Protein 1A0S (pdb70)

Secondary structure (DSSP, 8-state):
--EEEEEEEEEEEEEETTSS-----TT-SGGGGGT-----TT---SEEEEEEEEEEEE-TTS-EEEEEEEEEEEE---SS--GGG---EEEEEEEEEES-TT--GGGTT-EEEEEEEE-TT-EEEGGGTEEEEB-EEEEEEEEEEEETTTEEEEEEEEEEEEE-TT-TTSEEEEEEEEEEEEETTEEEEEEEEE-TTGGG-B-SSSSBS-SS--SEEEEEEEEEEEEESTTSSEEEEEEEEEEEEEGGGS-SBTT--TT--TT-EEEEEEEEEEEESSSSEEEEEEEEEEEEESSSSTT-EEEEEEEEEEEEEE-SSSEEEEEEEEEEEEEEE-TTGGG---EEEEEEEEEEEEEEESS-TT-TT---EEEEEEEEEEE-GGGGGS-SSSSTTSTT--SS-EEEEEEEEEEE-/--EEEEEEEEEEEEEETTSS-----TT-SGGGGGT-----TT----EEEEEEEEEEEE-TTS-EEEEEEEEEEEE---SS--TTT---EEEEEEEEEES-TT--GGGTT-EEEEEEEE-TT-EEEGGGTEEEEB-EEEEEEEEEEEETTTEEEEEEEEEEEEE-TT-GGGEEEEEEEEEEEEETTEEEEEEEEE-TTGGG-B-SSSSBS-SS--SEEEEEEEEEEEEESTTSSEEEEEEEEEEEEEGGGS-SBTT--TT--TT-EEEEEEEEEEEESSSSEEEEEEEEEEEEESSSSTT-EEEEEEEEEEEEEE-SSSEEEEEEEEEEEEEEE-TTGGG---EEEEEEEEEEEEEEESS-TT-TT---EEEEEEEEEEE-GGGGGS-SSSSTTSTT--SS-EEEEEEEEEEE-/--EEEEEEEEEEEEEETTSS-----TT-SGGGGGT-----TT----EEEEEEEEEEEE-TTS-EEEEEEEEEEEE---SS--GGG---EEEEEEEEEES-TT--GGGTT-EEEEEEEE-TT-EEEGGGTEEEEB-EEEEEEEEEEEETTTEEEEEEEEEEEEE-TT-TTSEEEEEEEEEEEEETTEEEEEEEEE-TTGGG-B-SSSSBS-SS--SEEEEEEEEEEEEESTTSSEEEEEEEEEEEEEGGGS-SBTT--TT--TT-EEEEEEEEEEEESSSSEEEEEEEEEEEEESSSSTT-EEEEEEEEEEEEEE-SSSEEEEEEEEEEEEEEE-TTGGG---EEEEEEEEEEEEEEESS-TT-TT---EEEEEEEEEEE-GGGGGS-SSSSTTSTT--SS-EEEEEEEEEEE-

Sequence (1239 aa):
SGFEFHGYARSGVIMNDSGASTKSGAYITPAGETGGAIGRLGNQADTYVEMNLEHKQTLDNGATTRFKVMVADGQTSYNDWTASTSDLNVRQAFVELGNLPTFAGPFKGSTLWAGKRFDRDNFDIHWIDSDVVFLAGTGGGIYDVKWNDGLRSNFSLYGRNFGDIDDSSNSVQNYILTMNHFAGPLQMMVSGLRAKDNDERKDSNGNLAKGDAANTGVHALLGLHNDSFYGLRDGSSKTALLYGHGLGAEVKGIGSDGALRPGADTWRIASYGTTPLSENWSVAPAMLAQRSKDRYADGDSYQWATFNLRLIQAINQNFALAYEGSYQYMDLKPEGYNDRQAVNGSFYKLTFAPTFKVGSIGDFFSRPEIRFYTSWMDWSKKLNNYASDDALGSDGFNSGGEWSFGVQMETWFSGFEFHGYARSGVIMNDSGASTKSGAYITPAGETGGAIGRLGNQADTYVEMNLEHKQTLDNGATTRFKVMVADGQTSYNDWTASTSDLNVRQAFVELGNLPTFAGPFKGSTLWAGKRFDRDNFDIHWIDSDVVFLAGTGGGIYDVKWNDGLRSNFSLYGRNFGDIDDSSNSVQNYILTMNHFAGPLQMMVSGLRAKDNDERKDSNGNLAKGDAANTGVHALLGLHNDSFYGLRDGSSKTALLYGHGLGAEVKGIGSDGALRPGADTWRIASYGTTPLSENWSVAPAMLAQRSKDRYADGDSYQWATFNLRLIQAINQNFALAYEGSYQYMDLKPEGYNDRQAVNGSFYKLTFAPTFKVGSIGDFFSRPEIRFYTSWMDWSKKLNNYASDDALGSDGFNSGGEWSFGVQMETWFSGFEFHGYARSGVIMNDSGASTKSGAYITPAGETGGAIGRLGNQADTYVEMNLEHKQTLDNGATTRFKVMVADGQTSYNDWTASTSDLNVRQAFVELGNLPTFAGPFKGSTLWAGKRFDRDNFDIHWIDSDVVFLAGTGGGIYDVKWNDGLRSNFSLYGRNFGDIDDSSNSVQNYILTMNHFAGPLQMMVSGLRAKDNDERKDSNGNLAKGDAANTGVHALLGLHNDSFYGLRDGSSKTALLYGHGLGAEVKGIGSDGALRPGADTWRIASYGTTPLSENWSVAPAMLAQRSKDRYADGDSYQWATFNLRLIQAINQNFALAYEGSYQYMDLKPEGYNDRQAVNGSFYKLTFAPTFKVGSIGDFFSRPEIRFYTSWMDWSKKLNNYASDDALGSDGFNSGGEWSFGVQMETWF

Structure (mmCIF, N/CA/C/O backbone):
data_1A0S
#
_entry.id   1A0S
#
_cell.length_a   112.100
_cell.length_b   112.100
_cell.length_c   147.000
_cell.angle_alpha   90.00
_cell.angle_beta   90.00
_cell.angle_gamma   120.00
#
_symmetry.space_group_name_H-M   'P 32'
#
loop_
_entity.id
_entity.type
_entity.pdbx_description
1 polymer 'SUCROSE-SPECIFIC PORIN'
2 non-polymer 'CALCIUM ION'
3 water water
#
loop_
_atom_site.group_PDB
_atom_site.id
_atom_site.type_symbol
_atom_site.label_atom_id
_atom_site.label_alt_id
_atom_site.label_comp_id
_atom_site.label_asym_id
_atom_site.label_entity_id
_atom_site.label_seq_id
_atom_site.pdbx_PDB_ins_code
_atom_site.Cartn_x
_atom_site.Cartn_y
_atom_site.Cartn_z
_atom_site.occupancy
_atom_site.B_iso_or_equiv
_atom_site.auth_seq_id
_atom_site.auth_comp_id
_atom_site.auth_asym_id
_atom_site.auth_atom_id
_atom_site.pdbx_PDB_model_num
ATOM 1 N N . SER A 1 1 ? -47.333 0.941 8.834 1.00 52.56 71 SER P N 1
ATOM 2 C CA . SER A 1 1 ? -45.849 0.731 8.796 1.00 53.56 71 SER P CA 1
ATOM 3 C C . SER A 1 1 ? -45.191 1.608 7.714 1.00 51.61 71 SER P C 1
ATOM 4 O O . SER A 1 1 ? -45.455 2.818 7.648 1.00 54.49 71 SER P O 1
ATOM 7 N N . GLY A 1 2 ? -44.347 1.018 6.868 1.00 46.18 72 GLY P N 1
ATOM 8 C CA . GLY A 1 2 ? -43.702 1.805 5.836 1.00 38.59 72 GLY P CA 1
ATOM 9 C C . GLY A 1 2 ? -43.533 1.109 4.498 1.00 34.81 72 GLY P C 1
ATOM 10 O O . GLY A 1 2 ? -44.500 0.739 3.827 1.00 32.75 72 GLY P O 1
ATOM 11 N N . PHE A 1 3 ? -42.276 0.924 4.128 1.00 29.72 73 PHE P N 1
ATOM 12 C CA . PHE A 1 3 ? -41.900 0.316 2.873 1.00 26.26 73 PHE P CA 1
ATOM 13 C C . PHE A 1 3 ? -41.741 -1.184 2.921 1.00 24.93 73 PHE P C 1
ATOM 14 O O . PHE A 1 3 ? -41.277 -1.735 3.908 1.00 26.86 73 PHE P O 1
ATOM 22 N N . GLU A 1 4 ? -42.112 -1.845 1.830 1.00 23.40 74 GLU P N 1
ATOM 23 C CA . GLU A 1 4 ? -41.948 -3.289 1.725 1.00 20.56 74 GLU P CA 1
ATOM 24 C C . GLU A 1 4 ? -41.499 -3.624 0.327 1.00 19.34 74 GLU P C 1
ATOM 25 O O . GLU A 1 4 ? -41.927 -2.997 -0.642 1.00 20.65 74 GLU P O 1
ATOM 31 N N . PHE A 1 5 ? -40.614 -4.603 0.238 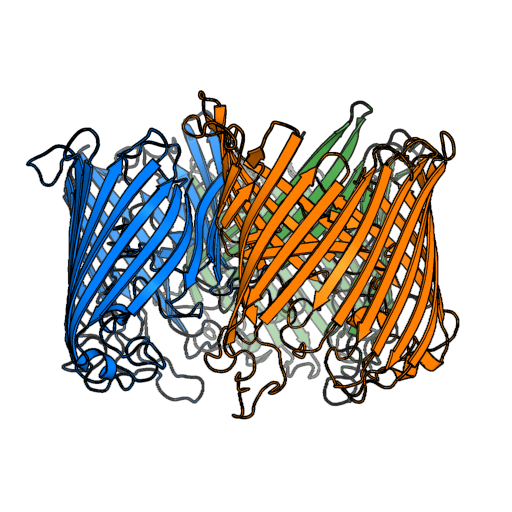1.00 17.16 75 PHE P N 1
ATOM 32 C CA . PHE A 1 5 ? -40.070 -5.059 -1.021 1.00 16.19 75 PHE P CA 1
ATOM 33 C C . PHE A 1 5 ? -40.353 -6.546 -1.217 1.00 17.96 75 PHE P C 1
ATOM 34 O O . PHE A 1 5 ? -39.772 -7.388 -0.519 1.00 18.18 75 PHE P O 1
ATOM 42 N N . HIS A 1 6 ? -41.241 -6.862 -2.165 1.00 17.45 76 HIS P N 1
ATOM 43 C CA . HIS A 1 6 ? -41.584 -8.253 -2.482 1.00 16.47 76 HIS P CA 1
ATOM 44 C C . HIS A 1 6 ? -41.268 -8.554 -3.940 1.00 17.40 76 HIS P C 1
ATOM 45 O O . HIS A 1 6 ? -40.989 -7.639 -4.724 1.00 17.53 76 HIS P O 1
ATOM 52 N N . GLY A 1 7 ? -41.276 -9.834 -4.303 1.00 16.50 77 GLY P N 1
ATOM 53 C CA . GLY A 1 7 ? -40.991 -10.160 -5.675 1.00 15.58 77 GLY P CA 1
ATOM 54 C C . GLY A 1 7 ? -40.907 -11.628 -6.013 1.00 16.79 77 GLY P C 1
ATOM 55 O O . GLY A 1 7 ? -41.221 -12.504 -5.215 1.00 16.57 77 GLY P O 1
ATOM 56 N N . TYR A 1 8 ? -40.536 -11.880 -7.260 1.00 15.59 78 TYR P N 1
ATOM 57 C CA . TYR A 1 8 ? -40.383 -13.222 -7.772 1.00 13.94 78 TYR P CA 1
ATOM 58 C C . TYR A 1 8 ? -39.230 -13.180 -8.749 1.00 12.86 78 TYR P C 1
ATOM 59 O O . TYR A 1 8 ? -38.971 -12.150 -9.377 1.00 13.24 78 TYR P O 1
ATOM 68 N N . ALA A 1 9 ? -38.525 -14.293 -8.877 1.00 13.95 79 ALA P N 1
ATOM 69 C CA . ALA A 1 9 ? -37.401 -14.342 -9.796 1.00 15.17 79 ALA P CA 1
ATOM 70 C C . ALA A 1 9 ? -36.941 -15.753 -10.081 1.00 15.94 79 ALA P C 1
ATOM 71 O O . ALA A 1 9 ? -36.902 -16.584 -9.189 1.00 19.76 79 ALA P O 1
ATOM 73 N N . ARG A 1 10 ? -36.668 -16.021 -11.351 1.00 16.33 80 ARG P N 1
ATOM 74 C CA . ARG A 1 10 ? -36.169 -17.308 -11.823 1.00 16.61 80 ARG P CA 1
ATOM 75 C C . ARG A 1 10 ? -35.026 -16.893 -12.773 1.00 15.11 80 ARG P C 1
ATOM 76 O O . ARG A 1 10 ? -35.073 -15.829 -13.403 1.00 13.53 80 ARG P O 1
ATOM 84 N N . SER A 1 11 ? -33.966 -17.678 -12.801 1.00 12.99 81 SER P N 1
ATOM 85 C CA . SER A 1 11 ? -32.866 -17.387 -13.689 1.00 14.75 81 SER P CA 1
ATOM 86 C C . SER A 1 11 ? -31.990 -18.585 -13.700 1.00 16.25 81 SER P C 1
ATOM 87 O O . SER A 1 11 ? -31.734 -19.187 -12.660 1.00 18.24 81 SER P O 1
ATOM 90 N N . GLY A 1 12 ? -31.545 -18.956 -14.891 1.00 17.97 82 GLY P N 1
ATOM 91 C CA . GLY A 1 12 ? -30.699 -20.121 -14.998 1.00 15.76 82 GLY P CA 1
ATOM 92 C C . GLY A 1 12 ? -30.354 -20.415 -16.420 1.00 15.59 82 GLY P C 1
ATOM 93 O O . GLY A 1 12 ? -30.728 -19.676 -17.323 1.00 14.39 82 GLY P O 1
ATOM 94 N N . VAL A 1 13 ? -29.733 -21.570 -16.603 1.00 15.72 83 VAL P N 1
ATOM 95 C CA . VAL A 1 13 ? -29.252 -22.042 -17.888 1.00 16.03 83 VAL P CA 1
ATOM 96 C C . VAL A 1 13 ? -29.759 -23.440 -18.286 1.00 17.15 83 VAL P C 1
ATOM 97 O O . VAL A 1 13 ? -29.981 -24.305 -17.427 1.00 17.40 83 VAL P O 1
ATOM 101 N N . ILE A 1 14 ? -29.993 -23.622 -19.590 1.00 18.53 84 ILE P N 1
ATOM 102 C CA . ILE A 1 14 ? -30.404 -24.914 -20.181 1.00 16.70 84 ILE P CA 1
ATOM 103 C C . ILE A 1 14 ? -29.581 -25.132 -21.474 1.00 16.26 84 ILE P C 1
ATOM 104 O O . ILE A 1 14 ? -29.520 -24.262 -22.345 1.00 13.52 84 ILE P O 1
ATOM 109 N N . MET A 1 15 ? -28.890 -26.261 -21.548 1.00 17.71 85 MET P N 1
ATOM 110 C CA . MET A 1 15 ? -28.097 -26.619 -22.719 1.00 17.88 85 MET P CA 1
ATOM 111 C C . MET A 1 15 ? -28.435 -28.056 -23.114 1.00 18.80 85 MET P C 1
ATOM 112 O O . MET A 1 15 ? -29.074 -28.780 -22.347 1.00 18.41 85 MET P O 1
ATOM 117 N N . ASN A 1 16 ? -28.082 -28.436 -24.337 1.00 19.24 86 ASN P N 1
ATOM 118 C CA . ASN A 1 16 ? -28.326 -29.789 -24.813 1.00 20.12 86 ASN P CA 1
ATOM 119 C C . ASN A 1 16 ? -27.050 -30.585 -24.589 1.00 21.35 86 ASN P C 1
ATOM 120 O O . ASN A 1 16 ? -26.067 -30.051 -24.074 1.00 21.14 86 ASN P O 1
ATOM 125 N N . ASP A 1 17 ? -27.057 -31.850 -24.985 1.00 23.89 87 ASP P N 1
ATOM 126 C CA . ASP A 1 17 ? -25.900 -32.714 -24.791 1.00 26.72 87 ASP P CA 1
ATOM 127 C C . ASP A 1 17 ? -24.668 -32.320 -25.601 1.00 25.68 87 ASP P C 1
ATOM 128 O O . ASP A 1 17 ? -23.631 -32.970 -25.506 1.00 25.06 87 ASP P O 1
ATOM 133 N N . SER A 1 18 ? -24.773 -31.256 -26.385 1.00 25.04 88 SER P N 1
ATOM 134 C CA . SER A 1 18 ? -23.629 -30.809 -27.172 1.00 26.46 88 SER P CA 1
ATOM 135 C C . SER A 1 18 ? -23.098 -29.483 -26.628 1.00 26.48 88 SER P C 1
ATOM 136 O O . SER A 1 18 ? -22.162 -28.909 -27.178 1.00 25.84 88 SER P O 1
ATOM 139 N N . GLY A 1 19 ? -23.711 -29.000 -25.551 1.00 25.15 89 GLY P N 1
ATOM 140 C CA . GLY A 1 19 ? -23.286 -27.747 -24.962 1.00 23.40 89 GLY P CA 1
ATOM 141 C C . GLY A 1 19 ? -23.734 -26.562 -25.790 1.00 23.11 89 GLY P C 1
ATOM 142 O O . GLY A 1 19 ? -23.029 -25.550 -25.873 1.00 23.05 89 GLY P O 1
ATOM 143 N N . ALA A 1 20 ? -24.902 -26.687 -26.414 1.00 21.75 90 ALA P N 1
ATOM 144 C CA . ALA A 1 20 ? -25.449 -25.611 -27.244 1.00 21.95 90 ALA P CA 1
ATOM 145 C C . ALA A 1 20 ? -26.899 -25.358 -26.886 1.00 22.04 90 ALA P C 1
ATOM 146 O O . ALA A 1 20 ? -27.507 -26.136 -26.149 1.00 23.75 90 ALA P O 1
ATOM 148 N N . SER A 1 21 ? -27.468 -24.285 -27.424 1.00 21.04 91 SER P N 1
ATOM 149 C CA . SER A 1 21 ? -28.855 -23.948 -27.123 1.00 21.84 91 SER P CA 1
ATOM 150 C C . SER A 1 21 ? -29.883 -24.950 -27.608 1.00 21.53 91 SER P C 1
ATOM 151 O O . SER A 1 21 ? -29.621 -25.716 -28.530 1.00 21.35 91 SER P O 1
ATOM 154 N N . THR A 1 22 ? -31.039 -24.948 -26.943 1.00 20.80 92 THR P N 1
ATOM 155 C CA . THR A 1 22 ? -32.172 -25.807 -27.264 1.00 20.99 92 THR P CA 1
ATOM 156 C C . THR A 1 22 ? -33.442 -25.039 -26.976 1.00 20.80 92 THR P C 1
ATOM 157 O O . THR A 1 22 ? -33.403 -23.866 -26.607 1.00 19.23 92 THR P O 1
ATOM 161 N N . LYS A 1 23 ? -34.570 -25.710 -27.177 1.00 20.66 93 LYS P N 1
ATOM 162 C CA . LYS A 1 23 ? -35.873 -25.118 -26.957 1.00 22.74 93 LYS P CA 1
ATOM 163 C C . LYS A 1 23 ? -36.330 -25.520 -25.571 1.00 22.70 93 LYS P C 1
ATOM 164 O O . LYS A 1 23 ? -36.031 -26.627 -25.106 1.00 25.73 93 LYS P O 1
ATOM 170 N N . SER A 1 24 ? -37.033 -24.620 -24.896 1.00 20.28 94 SER P N 1
ATOM 171 C CA . SER A 1 24 ? -37.535 -24.904 -23.559 1.00 18.58 94 SER P CA 1
ATOM 172 C C . SER A 1 24 ? -38.720 -24.006 -23.331 1.00 17.78 94 SER P C 1
ATOM 173 O O . SER A 1 24 ? -38.965 -23.098 -24.113 1.00 18.08 94 SER P O 1
ATOM 176 N N . GLY A 1 25 ? -39.503 -24.299 -22.304 1.00 18.39 95 GLY P N 1
ATOM 177 C CA . GLY A 1 25 ? -40.663 -23.467 -22.021 1.00 17.96 95 GLY P CA 1
ATOM 178 C C . GLY A 1 25 ? -41.858 -24.275 -21.566 1.00 17.09 95 GLY P C 1
ATOM 179 O O . GLY A 1 25 ? -42.052 -25.414 -21.992 1.00 19.35 95 GLY P O 1
ATOM 180 N N . ALA A 1 26 ? -42.643 -23.703 -20.668 1.00 14.58 96 ALA P N 1
ATOM 181 C CA . ALA A 1 26 ? -43.815 -24.390 -20.172 1.00 17.16 96 ALA P CA 1
ATOM 182 C C . ALA A 1 26 ? -44.859 -24.461 -21.290 1.00 17.87 96 ALA P C 1
ATOM 183 O O . ALA A 1 26 ? -45.727 -25.335 -21.280 1.00 16.82 96 ALA P O 1
ATOM 185 N N . TYR A 1 27 ? -44.735 -23.552 -22.261 1.00 18.56 97 TYR P N 1
ATOM 186 C CA . TYR A 1 27 ? -45.666 -23.452 -23.387 1.00 19.35 97 TYR P CA 1
ATOM 187 C C . TYR A 1 27 ? -45.083 -23.767 -24.771 1.00 19.70 97 TYR P C 1
ATOM 188 O O . TYR A 1 27 ? -45.531 -23.185 -25.756 1.00 17.90 97 TYR P O 1
ATOM 197 N N . ILE A 1 28 ? -44.134 -24.703 -24.858 1.00 21.79 98 ILE P N 1
ATOM 198 C CA . ILE A 1 28 ? -43.535 -25.009 -26.150 1.00 23.71 98 ILE P CA 1
ATOM 199 C C . ILE A 1 28 ? -44.230 -25.960 -27.087 1.00 24.09 98 ILE P C 1
ATOM 200 O O . ILE A 1 28 ? -43.877 -25.988 -28.271 1.00 26.94 98 ILE P O 1
ATOM 205 N N . THR A 1 29 ? -45.154 -26.775 -26.586 1.00 21.46 99 THR P N 1
ATOM 206 C CA . THR A 1 29 ? -45.855 -27.700 -27.474 1.00 18.83 99 THR P CA 1
ATOM 207 C C . THR A 1 29 ? -46.909 -26.904 -28.255 1.00 21.27 99 THR P C 1
ATOM 208 O O . THR A 1 29 ? -47.249 -25.760 -27.890 1.00 21.08 99 THR P O 1
ATOM 212 N N . PRO A 1 30 ? -47.389 -27.468 -29.376 1.00 19.93 100 PRO P N 1
ATOM 213 C CA . PRO A 1 30 ? -48.408 -26.790 -30.181 1.00 20.11 100 PRO P CA 1
ATOM 214 C C . PRO A 1 30 ? -49.623 -26.407 -29.322 1.00 20.37 100 PRO P C 1
ATOM 215 O O . PRO A 1 30 ? -50.266 -25.369 -29.533 1.00 20.08 100 PRO P O 1
ATOM 219 N N . ALA A 1 31 ? -49.905 -27.242 -28.327 1.00 21.07 101 ALA P N 1
ATOM 220 C CA . ALA A 1 31 ? -51.033 -27.019 -27.419 1.00 22.71 101 ALA P CA 1
ATOM 221 C C . ALA A 1 31 ? -50.864 -25.734 -26.591 1.00 22.92 101 ALA P C 1
ATOM 222 O O . ALA A 1 31 ? -51.853 -25.113 -26.165 1.00 22.17 101 ALA P O 1
ATOM 224 N N . GLY A 1 32 ? -49.607 -25.319 -26.432 1.00 22.75 102 GLY P N 1
ATOM 225 C CA . GLY A 1 32 ? -49.279 -24.130 -25.668 1.00 24.81 102 GLY P CA 1
ATOM 226 C C . GLY A 1 32 ? -49.829 -22.802 -26.163 1.00 27.05 102 GLY P C 1
ATOM 227 O O . GLY A 1 32 ? -49.962 -21.846 -25.375 1.00 28.48 102 GLY P O 1
ATOM 228 N N . GLU A 1 33 ? -50.159 -22.721 -27.451 1.00 26.77 103 GLU P N 1
ATOM 229 C CA . GLU A 1 33 ? -50.685 -21.477 -28.008 1.00 26.75 103 GLU P CA 1
ATOM 230 C C . GLU A 1 33 ? -52.063 -21.179 -27.473 1.00 24.01 103 GLU P C 1
ATOM 231 O O . GLU A 1 33 ? -52.513 -20.036 -27.493 1.00 24.33 103 GLU P O 1
ATOM 237 N N . THR A 1 34 ? -52.764 -22.228 -27.074 1.00 23.48 104 THR P N 1
ATOM 238 C CA . THR A 1 34 ? -54.101 -22.074 -26.518 1.00 22.98 104 THR P CA 1
ATOM 239 C C . THR A 1 34 ? -54.113 -22.333 -25.004 1.00 22.80 104 THR P C 1
ATOM 240 O O . THR A 1 34 ? -55.154 -22.643 -24.433 1.00 22.64 104 THR P O 1
ATOM 244 N N . GLY A 1 35 ? -52.939 -22.232 -24.371 1.00 22.23 105 GLY P N 1
ATOM 245 C CA . GLY A 1 35 ? -52.822 -22.409 -22.931 1.00 20.99 105 GLY P CA 1
ATOM 246 C C . GLY A 1 35 ? -52.338 -23.755 -22.435 1.00 22.16 105 GLY P C 1
ATOM 247 O O . GLY A 1 35 ? -52.247 -23.972 -21.221 1.00 22.92 105 GLY P O 1
ATOM 248 N N . GLY A 1 36 ? -51.973 -24.639 -23.358 1.00 23.15 106 GLY P N 1
ATOM 249 C CA . GLY A 1 36 ? -51.536 -25.976 -22.979 1.00 22.83 106 GLY P CA 1
ATOM 250 C C . GLY A 1 36 ? -50.154 -26.097 -22.366 1.00 24.13 106 GLY P C 1
ATOM 251 O O . GLY A 1 36 ? -49.254 -26.707 -22.965 1.00 24.89 106 GLY P O 1
ATOM 252 N N . ALA A 1 37 ? -49.996 -25.571 -21.151 1.00 22.61 107 ALA P N 1
ATOM 253 C CA . ALA A 1 37 ? -48.721 -25.606 -20.435 1.00 20.99 107 ALA P CA 1
ATOM 254 C C . ALA A 1 37 ? -48.268 -27.000 -19.974 1.00 20.99 107 ALA P C 1
ATOM 255 O O . ALA A 1 37 ? -49.087 -27.903 -19.804 1.00 22.32 107 ALA P O 1
ATOM 257 N N . ILE A 1 38 ? -46.956 -27.193 -19.839 1.00 20.72 108 ILE P N 1
ATOM 258 C CA . ILE A 1 38 ? -46.403 -28.463 -19.347 1.00 19.83 108 ILE P CA 1
ATOM 259 C C . ILE A 1 38 ? -45.433 -28.153 -18.209 1.00 19.20 108 ILE P C 1
ATOM 260 O O . ILE A 1 38 ? -45.202 -26.986 -17.879 1.00 18.14 108 ILE P O 1
ATOM 265 N N . GLY A 1 39 ? -44.858 -29.195 -17.617 1.00 18.68 109 GLY P N 1
ATOM 266 C CA . GLY A 1 39 ? -43.933 -28.988 -16.521 1.00 17.58 109 GLY P CA 1
ATOM 267 C C . GLY A 1 39 ? -42.871 -27.923 -16.792 1.00 19.29 109 GLY P C 1
ATOM 268 O O . GLY A 1 39 ? -42.303 -27.821 -17.883 1.00 19.68 109 GLY P O 1
ATOM 269 N N . ARG A 1 40 ? -42.586 -27.120 -15.780 1.00 18.29 110 ARG P N 1
ATOM 270 C CA . ARG A 1 40 ? -41.596 -26.079 -15.921 1.00 16.59 110 ARG P CA 1
ATOM 271 C C . ARG A 1 40 ? -40.221 -26.425 -15.367 1.00 17.95 110 ARG P C 1
ATOM 272 O O . ARG A 1 40 ? -39.258 -25.698 -15.620 1.00 18.64 110 ARG P O 1
ATOM 280 N N . LEU A 1 41 ? -40.114 -27.530 -14.633 1.00 18.79 111 LEU P N 1
ATOM 281 C CA . LEU A 1 41 ? -38.835 -27.901 -14.032 1.00 19.70 111 LEU P CA 1
ATOM 282 C C . LEU A 1 41 ? -37.798 -28.239 -15.086 1.00 19.83 111 LEU P C 1
ATOM 283 O O . LEU A 1 41 ? -38.021 -29.116 -15.924 1.00 21.20 111 LEU P O 1
ATOM 288 N N . GLY A 1 42 ? -36.646 -27.579 -14.993 1.00 20.66 112 GLY P N 1
ATOM 289 C CA . GLY A 1 42 ? -35.562 -27.801 -15.939 1.00 20.94 112 GLY P CA 1
ATOM 290 C C . GLY A 1 42 ? -36.046 -27.474 -17.339 1.00 20.90 112 GLY P C 1
ATOM 291 O O . GLY A 1 42 ? -35.512 -27.999 -18.312 1.00 20.54 112 GLY P O 1
ATOM 292 N N . ASN A 1 43 ? -37.034 -26.581 -17.415 1.00 18.68 113 ASN P N 1
ATOM 293 C CA . ASN A 1 43 ? -37.660 -26.198 -18.658 1.00 17.01 113 ASN P CA 1
ATOM 294 C C . ASN A 1 43 ? -37.930 -24.700 -18.801 1.00 18.02 113 ASN P C 1
ATOM 295 O O . ASN A 1 43 ? -38.901 -24.305 -19.457 1.00 17.08 113 ASN P O 1
ATOM 300 N N . GLN A 1 44 ? -37.103 -23.870 -18.157 1.00 16.96 114 GLN P N 1
ATOM 301 C CA . GLN A 1 44 ? -37.216 -22.408 -18.264 1.00 16.38 114 GLN P CA 1
ATOM 302 C C . GLN A 1 44 ? -35.811 -21.813 -18.241 1.00 17.41 114 GLN P C 1
ATOM 303 O O . GLN A 1 44 ? -35.094 -21.887 -17.226 1.00 18.63 114 GLN P O 1
ATOM 309 N N . ALA A 1 45 ? -35.396 -21.285 -19.389 1.00 15.00 115 ALA P N 1
ATOM 310 C CA . ALA A 1 45 ? -34.065 -20.722 -19.513 1.00 12.64 115 ALA P CA 1
ATOM 311 C C . ALA A 1 45 ? -34.019 -19.208 -19.494 1.00 12.11 115 ALA P C 1
ATOM 312 O O . ALA A 1 45 ? -32.968 -18.633 -19.710 1.00 15.58 115 ALA P O 1
ATOM 314 N N . ASP A 1 46 ? -35.151 -18.557 -19.246 1.00 11.52 116 ASP P N 1
ATOM 315 C CA . ASP A 1 46 ? -35.183 -17.106 -19.189 1.00 12.18 116 ASP P CA 1
ATOM 316 C C . ASP A 1 46 ? -34.886 -16.546 -17.805 1.00 13.93 116 ASP P C 1
ATOM 317 O O . ASP A 1 46 ? -34.900 -17.259 -16.811 1.00 17.05 116 ASP P O 1
ATOM 322 N N . THR A 1 47 ? -34.576 -15.262 -17.756 1.00 14.56 117 THR P N 1
ATOM 323 C CA . THR A 1 47 ? -34.319 -14.575 -16.500 1.00 14.27 117 THR P CA 1
ATOM 324 C C . THR A 1 47 ? -35.515 -13.626 -16.366 1.00 14.85 117 THR P C 1
ATOM 325 O O . THR A 1 47 ? -35.576 -12.580 -17.016 1.00 15.75 117 THR P O 1
ATOM 329 N N . TYR A 1 48 ? -36.507 -14.053 -15.591 1.00 13.54 118 TYR P N 1
ATOM 330 C CA . TYR A 1 48 ? -37.715 -13.279 -15.391 1.00 13.41 118 TYR P CA 1
ATOM 331 C C . TYR A 1 48 ? -37.720 -12.705 -13.968 1.00 16.28 118 TYR P C 1
ATOM 332 O O . TYR A 1 48 ? -37.396 -13.403 -13.000 1.00 16.05 118 TYR P O 1
ATOM 341 N N . VAL A 1 49 ? -38.081 -11.430 -13.846 1.00 15.84 119 VAL P N 1
ATOM 342 C CA . VAL A 1 49 ? -38.088 -10.757 -12.559 1.00 16.78 119 VAL P CA 1
ATOM 343 C C . VAL A 1 49 ? -39.301 -9.844 -12.363 1.00 17.46 119 VAL P C 1
ATOM 344 O O . VAL A 1 49 ? -39.717 -9.133 -13.296 1.00 15.56 119 VAL P O 1
ATOM 348 N N . GLU A 1 50 ? -39.854 -9.878 -11.142 1.00 16.27 120 GLU P N 1
ATOM 349 C CA . GLU A 1 50 ? -40.986 -9.033 -10.741 1.00 14.85 120 GLU P CA 1
ATOM 350 C C . GLU A 1 50 ? -40.541 -8.332 -9.466 1.00 16.18 120 GLU P C 1
ATOM 351 O O . GLU A 1 50 ? -40.135 -8.976 -8.497 1.00 14.60 120 GLU P O 1
ATOM 357 N N . MET A 1 51 ? -40.532 -7.004 -9.514 1.00 16.90 121 MET P N 1
ATOM 358 C CA . MET A 1 51 ? -40.117 -6.183 -8.384 1.00 18.48 121 MET P CA 1
ATOM 359 C C . MET A 1 51 ? -41.301 -5.391 -7.854 1.00 17.71 121 MET P C 1
ATOM 360 O O . MET A 1 51 ? -41.785 -4.469 -8.502 1.00 18.99 121 MET P O 1
ATOM 365 N N . ASN A 1 52 ? -41.764 -5.762 -6.667 1.00 16.75 122 ASN P N 1
ATOM 366 C CA . ASN A 1 52 ? -42.904 -5.110 -6.036 1.00 14.88 122 ASN P CA 1
ATOM 367 C C . ASN A 1 52 ? -42.442 -4.182 -4.896 1.00 15.66 122 ASN P C 1
ATOM 368 O O . ASN A 1 52 ? -41.887 -4.640 -3.897 1.00 15.55 122 ASN P O 1
ATOM 373 N N . LEU A 1 53 ? -42.612 -2.879 -5.096 1.00 14.41 123 LEU P N 1
ATOM 374 C CA . LEU A 1 53 ? -42.238 -1.858 -4.124 1.00 14.28 123 LEU P CA 1
ATOM 375 C C . LEU A 1 53 ? -43.543 -1.368 -3.500 1.00 15.62 123 LEU P C 1
ATOM 376 O O . LEU A 1 53 ? -44.466 -0.958 -4.209 1.00 14.47 123 LEU P O 1
ATOM 381 N N . GLU A 1 54 ? -43.640 -1.422 -2.178 1.00 15.83 124 GLU P N 1
ATOM 382 C CA . GLU A 1 54 ? -44.874 -0.996 -1.536 1.00 17.23 124 GLU P CA 1
ATOM 383 C C . GLU A 1 54 ? -44.673 0.029 -0.464 1.00 19.10 124 GLU P C 1
ATOM 384 O O . GLU A 1 54 ? -43.604 0.146 0.130 1.00 19.83 124 GLU P O 1
ATOM 390 N N . HIS A 1 55 ? -45.756 0.743 -0.209 1.00 20.29 125 HIS P N 1
ATOM 391 C CA . HIS A 1 55 ? -45.814 1.755 0.808 1.00 22.07 125 HIS P CA 1
ATOM 392 C C . HIS A 1 55 ? -47.132 1.552 1.550 1.00 23.61 125 HIS P C 1
ATOM 393 O O . HIS A 1 55 ? -48.200 1.925 1.066 1.00 23.00 125 HIS P O 1
ATOM 400 N N . LYS A 1 56 ? -47.047 0.853 2.680 1.00 27.41 126 LYS P N 1
ATOM 401 C CA . LYS A 1 56 ? -48.202 0.560 3.530 1.00 27.12 126 LYS P CA 1
ATOM 402 C C . LYS A 1 56 ? -48.302 1.592 4.657 1.00 29.06 126 LYS P C 1
ATOM 403 O O . LYS A 1 56 ? -47.328 2.218 5.048 1.00 27.54 126 LYS P O 1
ATOM 409 N N . GLN A 1 57 ? -49.487 1.705 5.230 1.00 32.54 127 GLN P N 1
ATOM 410 C CA . GLN A 1 57 ? -49.728 2.649 6.301 1.00 34.06 127 GLN P CA 1
ATOM 411 C C . GLN A 1 57 ? -50.946 2.191 7.069 1.00 34.61 127 GLN P C 1
ATOM 412 O O . GLN A 1 57 ? -51.973 1.860 6.484 1.00 34.17 127 GLN P O 1
ATOM 418 N N . THR A 1 58 ? -50.799 2.073 8.382 1.00 36.56 128 THR P N 1
ATOM 419 C CA . THR A 1 58 ? -51.917 1.675 9.226 1.00 36.56 128 THR P CA 1
ATOM 420 C C . THR A 1 58 ? -52.225 2.834 10.158 1.00 36.22 128 THR P C 1
ATOM 421 O O . THR A 1 58 ? -51.351 3.290 10.878 1.00 36.83 128 THR P O 1
ATOM 425 N N . LEU A 1 59 ? -53.427 3.382 10.056 1.00 37.64 129 LEU P N 1
ATOM 426 C CA . LEU A 1 59 ? -53.826 4.481 10.922 1.00 39.58 129 LEU P CA 1
ATOM 427 C C . LEU A 1 59 ? -54.353 3.963 12.263 1.00 41.65 129 LEU P C 1
ATOM 428 O O . LEU A 1 59 ? -54.809 2.820 12.373 1.00 40.64 129 LEU P O 1
ATOM 433 N N . ASP A 1 60 ? -54.285 4.817 13.278 1.00 44.31 130 ASP P N 1
ATOM 434 C CA . ASP A 1 60 ? -54.736 4.473 14.622 1.00 47.17 130 ASP P CA 1
ATOM 435 C C . ASP A 1 60 ? -56.163 3.899 14.691 1.00 46.38 130 ASP P C 1
ATOM 436 O O . ASP A 1 60 ? -56.431 2.987 15.486 1.00 47.28 130 ASP P O 1
ATOM 441 N N . ASN A 1 61 ? -57.057 4.381 13.831 1.00 44.24 131 ASN P N 1
ATOM 442 C CA . ASN A 1 61 ? -58.440 3.904 13.836 1.00 42.92 131 ASN P CA 1
ATOM 443 C C . ASN A 1 61 ? -58.654 2.557 13.151 1.00 42.07 131 ASN P C 1
ATOM 444 O O . ASN A 1 61 ? -59.789 2.147 12.929 1.00 42.01 131 ASN P O 1
ATOM 449 N N . GLY A 1 62 ? -57.559 1.872 12.826 1.00 42.04 132 GLY P N 1
ATOM 450 C CA . GLY A 1 62 ? -57.647 0.569 12.173 1.00 39.61 132 GLY P CA 1
ATOM 451 C C . GLY A 1 62 ? -57.629 0.613 10.648 1.00 37.89 132 GLY P C 1
ATOM 452 O O . GLY A 1 62 ? -57.447 -0.420 9.989 1.00 37.20 132 GLY P O 1
ATOM 453 N N . ALA A 1 63 ? -57.810 1.808 10.090 1.00 34.36 133 ALA P N 1
ATOM 454 C CA . ALA A 1 63 ? -57.818 1.999 8.644 1.00 32.70 133 ALA P CA 1
ATOM 455 C C . ALA A 1 63 ? -56.435 1.854 8.027 1.00 31.65 133 ALA P C 1
ATOM 456 O O . ALA A 1 63 ? -55.455 2.428 8.506 1.00 31.88 133 ALA P O 1
ATOM 458 N N . THR A 1 64 ? -56.360 1.055 6.971 1.00 28.83 134 THR P N 1
ATOM 459 C CA . THR A 1 64 ? -55.104 0.847 6.282 1.00 26.14 134 THR P CA 1
ATOM 460 C C . THR A 1 64 ? -55.110 1.503 4.917 1.00 25.59 134 THR P C 1
ATOM 461 O O . THR A 1 64 ? -56.145 1.689 4.272 1.00 26.10 134 THR P O 1
ATOM 465 N N . THR A 1 65 ? -53.904 1.819 4.491 1.00 23.90 135 THR P N 1
ATOM 466 C CA . THR A 1 65 ? -53.620 2.455 3.229 1.00 21.52 135 THR P CA 1
ATOM 467 C C . THR A 1 65 ? -52.521 1.589 2.608 1.00 21.39 135 THR P C 1
ATOM 468 O O . THR A 1 65 ? -51.676 1.039 3.327 1.00 20.73 135 THR P O 1
ATOM 472 N N . ARG A 1 66 ? -52.599 1.374 1.296 1.00 21.76 136 ARG P N 1
ATOM 473 C CA . ARG A 1 66 ? -51.603 0.557 0.607 1.00 19.36 136 ARG P CA 1
ATOM 474 C C . ARG A 1 66 ? -51.385 0.892 -0.855 1.00 21.15 136 ARG P C 1
ATOM 475 O O . ARG A 1 66 ? -52.312 0.897 -1.675 1.00 21.19 136 ARG P O 1
ATOM 483 N N . PHE A 1 67 ? -50.130 1.154 -1.180 1.00 21.11 137 PHE P N 1
ATOM 484 C CA . PHE A 1 67 ? -49.765 1.440 -2.549 1.00 19.47 137 PHE P CA 1
ATOM 485 C C . PHE A 1 67 ? -48.700 0.429 -2.971 1.00 18.65 137 PHE P C 1
ATOM 486 O O . PHE A 1 67 ? -47.770 0.142 -2.211 1.00 16.53 137 PHE P O 1
ATOM 494 N N . LYS A 1 68 ? -48.849 -0.099 -4.184 1.00 17.91 138 LYS P N 1
ATOM 495 C CA . LYS A 1 68 ? -47.919 -1.078 -4.729 1.00 18.19 138 LYS P CA 1
ATOM 496 C C . LYS A 1 68 ? -47.660 -0.863 -6.234 1.00 20.52 138 LYS P C 1
ATOM 497 O O . LYS A 1 68 ? -48.575 -0.485 -6.988 1.00 20.99 138 LYS P O 1
ATOM 503 N N . VAL A 1 69 ? -46.400 -1.056 -6.643 1.00 20.66 139 VAL P N 1
ATOM 504 C CA . VAL A 1 69 ? -45.993 -0.955 -8.044 1.00 19.18 139 VAL P CA 1
ATOM 505 C C . VAL A 1 69 ? -45.308 -2.242 -8.390 1.00 18.95 139 VAL P C 1
ATOM 506 O O . VAL A 1 69 ? -44.536 -2.742 -7.586 1.00 20.22 139 VAL P O 1
ATOM 510 N N . MET A 1 70 ? -45.574 -2.777 -9.579 1.00 17.56 140 MET P N 1
ATOM 511 C CA . MET A 1 70 ? -44.853 -3.953 -10.024 1.00 15.25 140 MET P CA 1
ATOM 512 C C . MET A 1 70 ? -44.097 -3.539 -11.285 1.00 16.25 140 ME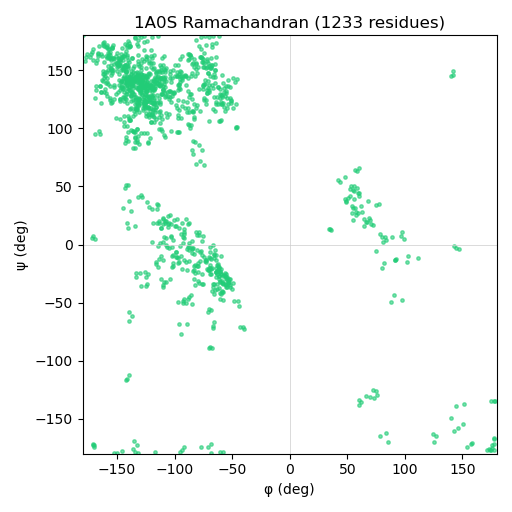T P C 1
ATOM 513 O O . MET A 1 70 ? -44.634 -2.804 -12.129 1.00 17.42 140 MET P O 1
ATOM 518 N N . VAL A 1 71 ? -42.823 -3.917 -11.352 1.00 13.69 141 VAL P N 1
ATOM 519 C CA . VAL A 1 71 ? -41.971 -3.614 -12.499 1.00 12.91 141 VAL P CA 1
ATOM 520 C C . VAL A 1 71 ? -41.421 -4.979 -12.885 1.00 16.16 141 VAL P C 1
ATOM 521 O O . VAL A 1 71 ? -40.808 -5.664 -12.058 1.00 16.49 141 VAL P O 1
ATOM 525 N N . ALA A 1 72 ? -41.704 -5.421 -14.109 1.00 16.64 142 ALA P N 1
ATOM 526 C CA . ALA A 1 72 ? -41.240 -6.734 -14.540 1.00 15.49 142 ALA P CA 1
ATOM 527 C C . ALA A 1 72 ? -40.411 -6.733 -15.827 1.00 16.56 142 ALA P C 1
ATOM 528 O O . ALA A 1 72 ? -40.415 -5.784 -16.608 1.00 15.50 142 ALA P O 1
ATOM 530 N N . ASP A 1 73 ? -39.684 -7.823 -16.019 1.00 16.80 143 ASP P N 1
ATOM 531 C CA . ASP A 1 73 ? -38.849 -7.995 -17.180 1.00 17.18 143 ASP P CA 1
ATOM 532 C C . ASP A 1 73 ? -38.601 -9.490 -17.370 1.00 18.50 143 ASP P C 1
ATOM 533 O O . ASP A 1 73 ? -38.627 -10.251 -16.416 1.00 20.31 143 ASP P O 1
ATOM 538 N N . GLY A 1 74 ? -38.416 -9.901 -18.618 1.00 18.50 144 GLY P N 1
ATOM 539 C CA . GLY A 1 74 ? -38.123 -11.286 -18.933 1.00 16.20 144 GLY P CA 1
ATOM 540 C C . GLY A 1 74 ? -37.148 -11.254 -20.099 1.00 16.75 144 GLY P C 1
ATOM 541 O O . GLY A 1 74 ? -37.435 -10.619 -21.119 1.00 17.95 144 GLY P O 1
ATOM 542 N N . GLN A 1 75 ? -35.979 -11.875 -19.931 1.00 15.13 145 GLN P N 1
ATOM 543 C CA . GLN A 1 75 ? -34.936 -11.932 -20.970 1.00 14.71 145 GLN P CA 1
ATOM 544 C C . GLN A 1 75 ? -34.528 -13.367 -21.255 1.00 15.76 145 GLN P C 1
ATOM 545 O O . GLN A 1 75 ? -34.495 -14.182 -20.331 1.00 16.11 145 GLN P O 1
ATOM 551 N N . THR A 1 76 ? -34.252 -13.693 -22.521 1.00 15.04 146 THR P N 1
ATOM 552 C CA . THR A 1 76 ? -33.808 -15.050 -22.838 1.00 16.22 146 THR P CA 1
ATOM 553 C C . THR A 1 76 ? -32.297 -15.052 -22.924 1.00 12.77 146 THR P C 1
ATOM 554 O O . THR A 1 76 ? -31.648 -16.095 -22.820 1.00 15.72 146 THR P O 1
ATOM 558 N N . SER A 1 77 ? -31.742 -13.855 -23.043 1.00 12.57 147 SER P N 1
ATOM 559 C CA . SER A 1 77 ? -30.304 -13.662 -23.113 1.00 12.98 147 SER P CA 1
ATOM 560 C C . SER A 1 77 ? -29.620 -13.930 -21.760 1.00 15.30 147 SER P C 1
ATOM 561 O O . SER A 1 77 ? -30.167 -13.625 -20.692 1.00 16.71 147 SER P O 1
ATOM 564 N N . TYR A 1 78 ? -28.394 -14.435 -21.821 1.00 14.39 148 TYR P N 1
ATOM 565 C CA . TYR A 1 78 ? -27.607 -14.745 -20.646 1.00 13.78 148 TYR P CA 1
ATOM 566 C C . TYR A 1 78 ? -26.674 -13.597 -20.270 1.00 16.27 148 TYR P C 1
ATOM 567 O O . TYR A 1 78 ? -26.054 -13.614 -19.192 1.00 19.99 148 TYR P O 1
ATOM 576 N N . ASN A 1 79 ? -26.558 -12.612 -21.149 1.00 13.77 149 ASN P N 1
ATOM 577 C CA . ASN A 1 79 ? -25.636 -11.523 -20.920 1.00 12.74 149 ASN P CA 1
ATOM 578 C C . ASN A 1 79 ? -25.976 -10.592 -19.796 1.00 13.97 149 ASN P C 1
ATOM 579 O O . ASN A 1 79 ? -27.149 -10.421 -19.451 1.00 11.83 149 ASN P O 1
ATOM 584 N N . ASP A 1 80 ? -24.930 -9.962 -19.258 1.00 15.17 150 ASP P N 1
ATOM 585 C CA . ASP A 1 80 ? -25.042 -9.016 -18.133 1.00 16.87 150 ASP P CA 1
ATOM 586 C C . ASP A 1 80 ? -25.580 -7.635 -18.481 1.00 16.13 150 ASP P C 1
ATOM 587 O O . ASP A 1 80 ? -25.795 -6.839 -17.591 1.00 16.65 150 ASP P O 1
ATOM 592 N N . TRP A 1 81 ? -25.734 -7.336 -19.766 1.00 17.68 151 TRP P N 1
ATOM 593 C CA . TRP A 1 81 ? -26.261 -6.036 -20.226 1.00 17.46 151 TRP P CA 1
ATOM 594 C C . TRP A 1 81 ? -27.219 -6.361 -21.357 1.00 17.73 151 TRP P C 1
ATOM 595 O O . TRP A 1 81 ? -26.810 -6.935 -22.384 1.00 18.40 151 TRP P O 1
ATOM 606 N N . THR A 1 82 ? -28.490 -6.017 -21.162 1.00 16.09 152 THR P N 1
ATOM 607 C CA . THR A 1 82 ? -29.530 -6.318 -22.143 1.00 13.64 152 THR P CA 1
ATOM 608 C C . THR A 1 82 ? -30.413 -5.140 -22.479 1.00 12.74 152 THR P C 1
ATOM 609 O O . THR A 1 82 ? -31.623 -5.288 -22.647 1.00 12.81 152 THR P O 1
ATOM 613 N N . ALA A 1 83 ? -29.806 -3.966 -22.612 1.00 12.26 153 ALA P N 1
ATOM 614 C CA . ALA A 1 83 ? -30.573 -2.766 -22.937 1.00 12.67 153 ALA P CA 1
ATOM 615 C C . ALA A 1 83 ? -31.306 -2.873 -24.281 1.00 13.40 153 ALA P C 1
ATOM 616 O O . ALA A 1 83 ? -32.478 -2.520 -24.380 1.00 13.65 153 ALA P O 1
ATOM 618 N N . SER A 1 84 ? -30.642 -3.422 -25.294 1.00 14.97 154 SER P N 1
ATOM 619 C CA . SER A 1 84 ? -31.243 -3.525 -26.625 1.00 15.66 154 SER P CA 1
ATOM 620 C C . SER A 1 84 ? -32.500 -4.364 -26.701 1.00 17.09 154 SER P C 1
ATOM 621 O O . SER A 1 84 ? -33.364 -4.084 -27.520 1.00 18.41 154 SER P O 1
ATOM 624 N N . THR A 1 85 ? -32.623 -5.366 -25.830 1.00 17.55 155 THR P N 1
ATOM 625 C CA . THR A 1 85 ? -33.806 -6.235 -25.803 1.00 14.84 155 THR P CA 1
ATOM 626 C C . THR A 1 85 ? -34.605 -6.201 -24.486 1.00 16.02 155 THR P C 1
ATOM 627 O O . THR A 1 85 ? -35.384 -7.111 -24.223 1.00 16.87 155 THR P O 1
ATOM 631 N N . SER A 1 86 ? -34.421 -5.166 -23.671 1.00 16.46 156 SER P N 1
ATOM 632 C CA . SER A 1 86 ? -35.097 -5.040 -22.373 1.00 17.54 156 SER P CA 1
ATOM 633 C C . SER A 1 86 ? -36.621 -4.958 -22.447 1.00 18.11 156 SER P C 1
ATOM 634 O O . SER A 1 86 ? -37.160 -4.213 -23.255 1.00 20.50 156 SER P O 1
ATOM 637 N N . ASP A 1 87 ? -37.315 -5.695 -21.581 1.00 19.42 157 ASP P N 1
ATOM 638 C CA . ASP A 1 87 ? -38.793 -5.670 -21.537 1.00 19.22 157 ASP P CA 1
ATOM 639 C C . ASP A 1 87 ? -39.339 -5.062 -20.247 1.00 18.92 157 ASP P C 1
ATOM 640 O O . ASP A 1 87 ? -40.487 -5.296 -19.877 1.00 21.25 157 ASP P O 1
ATOM 645 N N . LEU A 1 88 ? -38.507 -4.283 -19.561 1.00 19.21 158 LEU P N 1
ATOM 646 C CA . LEU A 1 88 ? -38.854 -3.625 -18.292 1.00 16.80 158 LEU P CA 1
ATOM 647 C C . LEU A 1 88 ? -40.123 -2.790 -18.435 1.00 15.67 158 LEU P C 1
ATOM 648 O O . LEU A 1 88 ? -40.180 -1.870 -19.253 1.00 15.07 158 LEU P O 1
ATOM 653 N N . ASN A 1 89 ? -41.163 -3.147 -17.686 1.00 14.15 159 ASN P N 1
ATOM 654 C CA . ASN A 1 89 ? -42.414 -2.402 -17.767 1.00 13.94 159 ASN P CA 1
ATOM 655 C C . ASN A 1 89 ? -43.213 -2.458 -16.482 1.00 14.41 159 ASN P C 1
ATOM 656 O O . ASN A 1 89 ? -43.097 -3.401 -15.713 1.00 17.60 159 ASN P O 1
ATOM 661 N N . VAL A 1 90 ? -44.056 -1.455 -16.286 1.00 13.62 160 VAL P N 1
ATOM 662 C CA . VAL A 1 90 ? -44.882 -1.358 -15.108 1.00 13.40 160 VAL P CA 1
ATOM 663 C C . VAL A 1 90 ? -46.155 -2.147 -15.307 1.00 14.41 160 VAL P C 1
ATOM 664 O O . VAL A 1 90 ? -47.065 -1.720 -16.020 1.00 15.36 160 VAL P O 1
ATOM 668 N N . ARG A 1 91 ? -46.179 -3.317 -14.683 1.00 14.41 161 ARG P N 1
ATOM 669 C CA . ARG A 1 91 ? -47.296 -4.256 -14.697 1.00 10.78 161 ARG P CA 1
ATOM 670 C C . ARG A 1 91 ? -48.471 -3.830 -13.792 1.00 11.91 161 ARG P C 1
ATOM 671 O O . ARG A 1 91 ? -49.607 -4.163 -14.096 1.00 10.60 161 ARG P O 1
ATOM 679 N N . GLN A 1 92 ? -48.183 -3.183 -12.648 1.00 10.47 162 GLN P N 1
ATOM 680 C CA . GLN A 1 92 ? -49.222 -2.744 -11.697 1.00 11.76 162 GLN P CA 1
ATOM 681 C C . GLN A 1 92 ? -48.861 -1.454 -10.979 1.00 12.77 162 GLN P C 1
ATOM 682 O O . GLN A 1 92 ? -47.683 -1.139 -10.766 1.00 15.63 162 GLN P O 1
ATOM 688 N N . ALA A 1 93 ? -49.899 -0.748 -10.555 1.00 11.95 163 ALA P N 1
ATOM 689 C CA . ALA A 1 93 ? -49.787 0.513 -9.827 1.00 13.02 163 ALA P CA 1
ATOM 690 C C . ALA A 1 93 ? -51.194 0.748 -9.255 1.00 13.95 163 ALA P C 1
ATOM 691 O O . ALA A 1 93 ? -52.112 1.135 -9.981 1.00 14.33 163 ALA P O 1
ATOM 693 N N . PHE A 1 94 ? -51.390 0.385 -7.987 1.00 16.07 164 PHE P N 1
ATOM 694 C CA . PHE A 1 94 ? -52.706 0.551 -7.365 1.00 16.71 164 PHE P CA 1
ATOM 695 C C . PHE A 1 94 ? -52.685 0.972 -5.917 1.00 17.12 164 PHE P C 1
ATOM 696 O O . PHE A 1 94 ? -51.658 0.886 -5.235 1.00 16.69 164 PHE P O 1
ATOM 704 N N . VAL A 1 95 ? -53.858 1.393 -5.452 1.00 18.15 165 VAL P N 1
ATOM 705 C CA . VAL A 1 95 ? -54.051 1.837 -4.086 1.00 18.14 165 VAL P CA 1
ATOM 706 C C . VAL A 1 95 ? -55.191 1.058 -3.473 1.00 20.04 165 VAL P C 1
ATOM 707 O O . VAL A 1 95 ? -56.215 0.812 -4.130 1.00 22.20 165 VAL P O 1
ATOM 711 N N . GLU A 1 96 ? -54.963 0.599 -2.244 1.00 19.46 166 GLU P N 1
ATOM 712 C CA . GLU A 1 96 ? -55.961 -0.123 -1.476 1.00 17.67 166 GLU P CA 1
ATOM 713 C C . GLU A 1 96 ? -56.262 0.637 -0.172 1.00 19.07 166 GLU P C 1
ATOM 714 O O . GLU A 1 96 ? -55.348 1.045 0.564 1.00 16.17 166 GLU P O 1
ATOM 720 N N . LEU A 1 97 ? -57.548 0.885 0.057 1.00 19.40 167 LEU P N 1
ATOM 721 C CA . LEU A 1 97 ? -58.021 1.541 1.272 1.00 19.91 167 LEU P CA 1
ATOM 722 C C . LEU A 1 97 ? -58.817 0.474 2.051 1.00 20.96 167 LEU P C 1
ATOM 723 O O . LEU A 1 97 ? -59.938 0.130 1.680 1.00 20.47 167 LEU P O 1
ATOM 728 N N . GLY A 1 98 ? -58.231 -0.059 3.115 1.00 21.44 168 GLY P N 1
ATOM 729 C CA . GLY A 1 98 ? -58.931 -1.080 3.864 1.00 25.45 168 GLY P CA 1
ATOM 730 C C . GLY A 1 98 ? -59.439 -0.692 5.241 1.00 27.39 168 GLY P C 1
ATOM 731 O O . GLY A 1 98 ? -59.070 0.357 5.790 1.00 25.49 168 GLY P O 1
ATOM 732 N N . ASN A 1 99 ? -60.377 -1.508 5.733 1.00 29.67 169 ASN P N 1
ATOM 733 C CA . ASN A 1 99 ? -60.966 -1.367 7.061 1.00 31.28 169 ASN P CA 1
ATOM 734 C C . ASN A 1 99 ? -61.310 0.079 7.426 1.00 30.48 169 ASN P C 1
ATOM 735 O O . ASN A 1 99 ? -60.855 0.605 8.446 1.00 29.50 169 ASN P O 1
ATOM 740 N N . LEU A 1 100 ? -62.072 0.741 6.566 1.00 30.43 170 LEU P N 1
ATOM 741 C CA . LEU A 1 100 ? -62.425 2.118 6.857 1.00 31.86 170 LEU P CA 1
ATOM 742 C C . LEU A 1 100 ? -63.486 2.142 7.948 1.00 33.20 170 LEU P C 1
ATOM 743 O O . LEU A 1 100 ? -64.394 1.290 7.958 1.00 33.36 170 LEU P O 1
ATOM 748 N N . PRO A 1 101 ? -63.348 3.078 8.912 1.00 32.96 171 PRO P N 1
ATOM 749 C CA . PRO A 1 101 ? -64.276 3.249 10.039 1.00 33.57 171 PRO P CA 1
ATOM 750 C C . PRO A 1 101 ? -65.687 3.640 9.603 1.00 33.78 171 PRO P C 1
ATOM 751 O O . PRO A 1 101 ? -66.665 3.349 10.283 1.00 34.87 171 PRO P O 1
ATOM 755 N N . THR A 1 102 ? -65.787 4.258 8.438 1.00 34.20 172 THR P N 1
ATOM 756 C CA . THR A 1 102 ? -67.063 4.685 7.884 1.00 34.45 172 THR P CA 1
ATOM 757 C C . THR A 1 102 ? -67.871 3.551 7.215 1.00 34.93 172 THR P C 1
ATOM 758 O O . THR A 1 102 ? -69.070 3.672 7.009 1.00 33.68 172 THR P O 1
ATOM 762 N N . PHE A 1 103 ? -67.221 2.432 6.930 1.00 37.16 173 PHE P N 1
ATOM 763 C CA . PHE A 1 103 ? -67.879 1.299 6.291 1.00 39.54 173 PHE P CA 1
ATOM 764 C C . PHE A 1 103 ? -68.515 0.383 7.298 1.00 41.19 173 PHE P C 1
ATOM 765 O O . PHE A 1 103 ? -67.817 -0.337 8.014 1.00 42.83 173 PHE P O 1
ATOM 773 N N . ALA A 1 104 ? -69.842 0.320 7.268 1.00 42.88 174 ALA P N 1
ATOM 774 C CA . ALA A 1 104 ? -70.596 -0.545 8.181 1.00 42.83 174 ALA P CA 1
ATOM 775 C C . ALA A 1 104 ? -71.357 -1.693 7.479 1.00 42.48 174 ALA P C 1
ATOM 776 O O . ALA A 1 104 ? -71.319 -1.839 6.252 1.00 41.87 174 ALA P O 1
ATOM 778 N N . GLY A 1 105 ? -72.039 -2.508 8.280 1.00 41.36 175 GLY P N 1
ATOM 779 C CA . GLY A 1 105 ? -72.807 -3.611 7.746 1.00 39.45 175 GLY P CA 1
ATOM 780 C C . GLY A 1 105 ? -71.944 -4.591 6.993 1.00 39.82 175 GLY P C 1
ATOM 781 O O . GLY A 1 105 ? -70.863 -4.949 7.463 1.00 39.98 175 GLY P O 1
ATOM 782 N N . PRO A 1 106 ? -72.382 -5.022 5.796 1.00 39.50 176 PRO P N 1
ATOM 783 C CA . PRO A 1 106 ? -71.668 -5.978 4.934 1.00 38.87 176 PRO P CA 1
ATOM 784 C C . PRO A 1 106 ? -70.303 -5.481 4.432 1.00 37.61 176 PRO P C 1
ATOM 785 O O . PRO A 1 106 ? -69.454 -6.272 4.011 1.00 36.00 176 PRO P O 1
ATOM 789 N N . PHE A 1 107 ? -70.103 -4.171 4.527 1.00 36.29 177 PHE P N 1
ATOM 790 C CA . PHE A 1 107 ? -68.867 -3.524 4.114 1.00 37.08 177 PHE P CA 1
ATOM 791 C C . PHE A 1 107 ? -67.880 -3.375 5.262 1.00 38.28 177 PHE P C 1
ATOM 792 O O . PHE A 1 107 ? -66.831 -2.764 5.099 1.00 38.88 177 PHE P O 1
ATOM 800 N N . LYS A 1 108 ? -68.206 -3.949 6.412 1.00 39.51 178 LYS P N 1
ATOM 801 C CA . LYS A 1 108 ? -67.361 -3.849 7.592 1.00 40.16 178 LYS P CA 1
ATOM 802 C C . LYS A 1 108 ? -65.850 -3.960 7.363 1.00 38.20 178 LYS P C 1
ATOM 803 O O . LYS A 1 108 ? -65.114 -2.971 7.504 1.00 40.97 178 LYS P O 1
ATOM 809 N N . GLY A 1 109 ? -65.365 -5.141 7.027 1.00 33.51 179 GLY P N 1
ATOM 810 C CA . GLY A 1 109 ? -63.927 -5.237 6.856 1.00 33.37 179 GLY P CA 1
ATOM 811 C C . GLY A 1 109 ? -63.467 -5.201 5.418 1.00 32.33 179 GLY P C 1
ATOM 812 O O . GLY A 1 109 ? -62.355 -5.632 5.113 1.00 31.60 179 GLY P O 1
ATOM 813 N N . SER A 1 110 ? -64.317 -4.670 4.542 1.00 30.53 180 SER P N 1
ATOM 814 C CA . SER A 1 110 ? -64.014 -4.614 3.121 1.00 29.18 180 SER P CA 1
ATOM 815 C C . SER A 1 110 ? -62.899 -3.643 2.738 1.00 28.50 180 SER P C 1
ATOM 816 O O . SER A 1 110 ? -62.672 -2.616 3.398 1.00 28.42 180 SER P O 1
ATOM 819 N N . THR A 1 111 ? -62.222 -3.977 1.641 1.00 27.85 181 THR P N 1
ATOM 820 C CA . THR A 1 111 ? -61.132 -3.153 1.128 1.00 26.72 181 THR P CA 1
ATOM 821 C C . THR A 1 111 ? -61.389 -2.655 -0.299 1.00 23.87 181 THR P C 1
ATOM 822 O O . THR A 1 111 ? -61.677 -3.445 -1.196 1.00 22.95 181 THR P O 1
ATOM 826 N N . LEU A 1 112 ? -61.371 -1.328 -0.450 1.00 22.24 182 LEU P N 1
ATOM 827 C CA . LEU A 1 112 ? -61.568 -0.638 -1.726 1.00 22.44 182 LEU P CA 1
ATOM 828 C C . LEU A 1 112 ? -60.244 -0.535 -2.490 1.00 23.01 182 LEU P C 1
ATOM 829 O O . LEU A 1 112 ? -59.186 -0.397 -1.880 1.00 24.26 182 LEU P O 1
ATOM 834 N N . TRP A 1 113 ? -60.304 -0.573 -3.820 1.00 23.27 183 TRP P N 1
ATOM 835 C CA . TRP A 1 113 ? -59.088 -0.443 -4.629 1.00 21.86 183 TRP P CA 1
ATOM 836 C C . TRP A 1 113 ? -59.335 0.249 -5.980 1.00 22.93 183 TRP P C 1
ATOM 837 O O . TRP A 1 113 ? -60.482 0.326 -6.476 1.00 23.09 183 TRP P O 1
ATOM 848 N N . ALA A 1 114 ? -58.256 0.780 -6.550 1.00 21.69 184 ALA P N 1
ATOM 849 C CA . ALA A 1 114 ? -58.300 1.459 -7.834 1.00 20.48 184 ALA P CA 1
ATOM 850 C C . ALA A 1 114 ? -56.885 1.492 -8.406 1.00 20.95 184 ALA P C 1
ATOM 851 O O . ALA A 1 114 ? -55.904 1.616 -7.657 1.00 21.32 184 ALA P O 1
ATOM 853 N N . GLY A 1 115 ? -56.792 1.374 -9.731 1.00 19.46 185 GLY P N 1
ATOM 854 C CA . GLY A 1 115 ? -55.508 1.376 -10.411 1.00 16.03 185 GLY P CA 1
ATOM 855 C C . GLY A 1 115 ? -55.319 0.144 -11.285 1.00 15.53 185 GLY P C 1
ATOM 856 O O . GLY A 1 115 ? -56.254 -0.613 -11.533 1.00 15.09 185 GLY P O 1
ATOM 857 N N . LYS A 1 116 ? -54.100 -0.039 -11.769 1.00 14.15 186 LYS P N 1
ATOM 858 C CA . LYS A 1 116 ? -53.751 -1.181 -12.600 1.00 14.48 186 LYS P CA 1
ATOM 859 C C . LYS A 1 116 ? -53.213 -2.272 -11.661 1.00 14.38 186 LYS P C 1
ATOM 860 O O . LYS A 1 116 ? -52.230 -2.043 -10.943 1.00 14.71 186 LYS P O 1
ATOM 866 N N . ARG A 1 117 ? -53.811 -3.465 -11.692 1.00 12.55 187 ARG P N 1
ATOM 867 C CA . ARG A 1 117 ? -53.357 -4.522 -10.791 1.00 11.46 187 ARG P CA 1
ATOM 868 C C . ARG A 1 117 ? -53.758 -5.887 -11.275 1.00 12.18 187 ARG P C 1
ATOM 869 O O . ARG A 1 117 ? -54.539 -5.998 -12.210 1.00 14.64 187 ARG P O 1
ATOM 877 N N . PHE A 1 118 ? -53.220 -6.922 -10.629 1.00 11.77 188 PHE P N 1
ATOM 878 C CA . PHE A 1 118 ? -53.625 -8.300 -10.898 1.00 12.15 188 PHE P CA 1
ATOM 879 C C . PHE A 1 118 ? -54.651 -8.451 -9.765 1.00 15.28 188 PHE P C 1
ATOM 880 O O . PHE A 1 118 ? -54.400 -7.987 -8.643 1.00 16.58 188 PHE P O 1
ATOM 888 N N . ASP A 1 119 ? -55.804 -9.060 -10.047 1.00 16.46 189 ASP P N 1
ATOM 889 C CA . ASP A 1 119 ? -56.824 -9.270 -9.024 1.00 15.24 189 ASP P CA 1
ATOM 890 C C . ASP A 1 119 ? -56.213 -10.078 -7.873 1.00 16.83 189 ASP P C 1
ATOM 891 O O . ASP A 1 119 ? -55.449 -11.025 -8.090 1.00 16.10 189 ASP P O 1
ATOM 896 N N . ARG A 1 120 ? -56.556 -9.698 -6.650 1.00 17.87 190 ARG P N 1
ATOM 897 C CA . ARG A 1 120 ? -56.021 -10.339 -5.452 1.00 15.57 190 ARG P CA 1
ATOM 898 C C . ARG A 1 120 ? -56.332 -11.812 -5.422 1.00 15.09 190 ARG P C 1
ATOM 899 O O . ARG A 1 120 ? -55.479 -12.615 -5.099 1.00 12.56 190 ARG P O 1
ATOM 907 N N . ASP A 1 121 ? -57.541 -12.168 -5.846 1.00 17.23 191 ASP P N 1
ATOM 908 C CA . ASP A 1 121 ? -57.979 -13.560 -5.792 1.00 18.02 191 ASP P CA 1
ATOM 909 C C . ASP A 1 121 ? -57.696 -14.528 -6.941 1.00 19.05 191 ASP P C 1
ATOM 910 O O . ASP A 1 121 ? -58.324 -15.590 -7.038 1.00 20.11 191 ASP P O 1
ATOM 915 N N . ASN A 1 122 ? -56.741 -14.186 -7.800 1.00 18.58 192 ASN P N 1
ATOM 916 C CA . ASN A 1 122 ? -56.361 -15.088 -8.896 1.00 18.15 192 ASN P CA 1
ATOM 917 C C . ASN A 1 122 ? -55.553 -16.170 -8.212 1.00 17.68 192 ASN P C 1
ATOM 918 O O . ASN A 1 122 ? -54.941 -15.912 -7.186 1.00 19.47 192 ASN P O 1
ATOM 923 N N . PHE A 1 123 ? -55.529 -17.369 -8.767 1.00 18.07 193 PHE P N 1
ATOM 924 C CA . PHE A 1 123 ? -54.703 -18.425 -8.189 1.00 18.32 193 PHE P CA 1
ATOM 925 C C . PHE A 1 123 ? -54.061 -19.227 -9.311 1.00 19.13 193 PHE P C 1
ATOM 926 O O . PHE A 1 123 ? -54.535 -19.200 -10.432 1.00 21.68 193 PHE P O 1
ATOM 934 N N . ASP A 1 124 ? -52.981 -19.931 -9.023 1.00 21.28 194 ASP P N 1
ATOM 935 C CA . ASP A 1 124 ? -52.283 -20.675 -10.071 1.00 23.41 194 ASP P CA 1
ATOM 936 C C . ASP A 1 124 ? -51.955 -22.136 -9.764 1.00 21.91 194 ASP P C 1
ATOM 937 O O . ASP A 1 124 ? -52.335 -22.656 -8.720 1.00 24.32 194 ASP P O 1
ATOM 942 N N . ILE A 1 125 ? -51.319 -22.796 -10.733 1.00 18.95 195 ILE P N 1
ATOM 943 C CA . ILE A 1 125 ? -50.865 -24.175 -10.608 1.00 17.59 195 ILE P CA 1
ATOM 944 C C . ILE A 1 125 ? -49.387 -23.992 -10.908 1.00 20.09 195 ILE P C 1
ATOM 945 O O . ILE A 1 125 ? -48.952 -24.071 -12.056 1.00 23.61 195 ILE P O 1
ATOM 950 N N . HIS A 1 126 ? -48.629 -23.697 -9.861 1.00 19.85 196 HIS P N 1
ATOM 951 C CA . HIS A 1 126 ? -47.208 -23.418 -9.957 1.00 17.74 196 HIS P CA 1
ATOM 952 C C . HIS A 1 126 ? -46.301 -24.301 -10.821 1.00 19.02 196 HIS P C 1
ATOM 953 O O . HIS A 1 126 ? -45.558 -23.788 -11.658 1.00 21.85 196 HIS P O 1
ATOM 960 N N . TRP A 1 127 ? -46.336 -25.609 -10.609 1.00 19.42 197 TRP P N 1
ATOM 961 C CA . TRP A 1 127 ? -45.450 -26.536 -11.314 1.00 19.41 197 TRP P CA 1
ATOM 962 C C . TRP A 1 127 ? -45.574 -26.546 -12.832 1.00 20.67 197 TRP P C 1
ATOM 963 O O . TRP A 1 127 ? -44.703 -27.076 -13.537 1.00 21.68 197 TRP P O 1
ATOM 974 N N . ILE A 1 128 ? -46.606 -25.874 -13.321 1.00 20.53 198 ILE P N 1
ATOM 975 C CA . ILE A 1 128 ? -46.920 -25.832 -14.740 1.00 22.10 198 ILE P CA 1
ATOM 976 C C . ILE A 1 128 ? -46.880 -24.400 -15.303 1.00 22.72 198 ILE P C 1
ATOM 977 O O . ILE A 1 128 ? -47.051 -24.186 -16.506 1.00 23.90 198 ILE P O 1
ATOM 982 N N . ASP A 1 129 ? -46.530 -23.447 -14.436 1.00 21.00 199 ASP P N 1
ATOM 983 C CA . ASP A 1 129 ? -46.419 -22.030 -14.778 1.00 19.90 199 ASP P CA 1
ATOM 984 C C . ASP A 1 129 ? -47.668 -21.501 -15.457 1.00 21.89 199 ASP P C 1
ATOM 985 O O . ASP A 1 129 ? -47.599 -20.775 -16.464 1.00 23.80 199 ASP P O 1
ATOM 990 N N . SER A 1 130 ? -48.813 -21.821 -14.870 1.00 21.30 200 SER P N 1
ATOM 991 C CA . SER A 1 130 ? -50.079 -21.387 -15.427 1.00 19.41 200 SER P CA 1
ATOM 992 C C . SER A 1 130 ? -51.056 -20.986 -14.338 1.00 18.68 200 SER P C 1
ATOM 993 O O . SER A 1 130 ? -51.235 -21.717 -13.366 1.00 18.78 200 SER P O 1
ATOM 996 N N . ASP A 1 131 ? -51.676 -19.826 -14.499 1.00 16.21 201 ASP P N 1
ATOM 997 C CA . ASP A 1 131 ? -52.688 -19.414 -13.558 1.00 17.84 201 ASP P CA 1
ATOM 998 C C . ASP A 1 131 ? -53.924 -20.248 -13.902 1.00 21.04 201 ASP P C 1
ATOM 999 O O . ASP A 1 131 ? -54.007 -20.843 -14.999 1.00 22.38 201 ASP P O 1
ATOM 1004 N N . VAL A 1 132 ? -54.850 -20.347 -12.948 1.00 20.25 202 VAL P N 1
ATOM 1005 C CA . VAL A 1 132 ? -56.113 -21.058 -13.158 1.00 18.49 202 VAL P CA 1
ATOM 1006 C C . VAL A 1 132 ? -57.035 -19.984 -13.759 1.00 17.97 202 VAL P C 1
ATOM 1007 O O . VAL A 1 132 ? -57.720 -20.214 -14.757 1.00 17.96 202 VAL P O 1
ATOM 1011 N N . VAL A 1 133 ? -56.997 -18.795 -13.160 1.00 17.34 203 VAL P N 1
ATOM 1012 C CA . VAL A 1 133 ? -57.758 -17.628 -13.614 1.00 17.36 203 VAL P CA 1
ATOM 1013 C C . VAL A 1 133 ? -56.787 -16.465 -13.451 1.00 17.83 203 VAL P C 1
ATOM 1014 O O . VAL A 1 133 ? -56.000 -16.449 -12.494 1.00 20.62 203 VAL P O 1
ATOM 1018 N N . PHE A 1 134 ? -56.830 -15.499 -14.367 1.00 16.66 204 PHE P N 1
ATOM 1019 C CA . PHE A 1 134 ? -55.942 -14.352 -14.294 1.00 14.29 204 PHE P CA 1
ATOM 1020 C C . PHE A 1 134 ? -56.646 -13.096 -14.738 1.00 16.19 204 PHE P C 1
ATOM 1021 O O . PHE A 1 134 ? -56.623 -12.725 -15.923 1.00 18.05 204 PHE P O 1
ATOM 1029 N N . LEU A 1 135 ? -57.307 -12.453 -13.785 1.00 14.52 205 LEU P N 1
ATOM 1030 C CA . LEU A 1 135 ? -58.020 -11.229 -14.057 1.00 15.30 205 LEU P CA 1
ATOM 1031 C C . LEU A 1 135 ? -57.047 -10.086 -13.731 1.00 16.77 205 LEU P C 1
ATOM 1032 O O . LEU A 1 135 ? -56.545 -10.001 -12.604 1.00 20.17 205 LEU P O 1
ATOM 1037 N N . ALA A 1 136 ? -56.718 -9.262 -14.726 1.00 13.64 206 ALA P N 1
ATOM 1038 C CA . ALA A 1 136 ? -55.808 -8.128 -14.540 1.00 12.44 206 ALA P CA 1
ATOM 1039 C C . ALA A 1 136 ? -56.189 -6.999 -15.508 1.00 13.86 206 ALA P C 1
ATOM 1040 O O . ALA A 1 136 ? -56.871 -7.239 -16.504 1.00 16.79 206 ALA P O 1
ATOM 1042 N N . GLY A 1 137 ? -55.749 -5.777 -15.213 1.00 12.65 207 GLY P N 1
ATOM 1043 C CA . GLY A 1 137 ? -56.071 -4.642 -16.046 1.00 11.45 207 GLY P CA 1
ATOM 1044 C C . GLY A 1 137 ? -56.115 -3.409 -15.178 1.00 11.99 207 GLY P C 1
ATOM 1045 O O . GLY A 1 137 ? -55.463 -3.369 -14.141 1.00 15.07 207 GLY P O 1
ATOM 1046 N N . THR A 1 138 ? -56.875 -2.405 -15.599 1.00 11.09 208 THR P N 1
ATOM 1047 C CA . THR A 1 138 ? -57.006 -1.164 -14.861 1.00 12.82 208 THR P CA 1
ATOM 1048 C C . THR A 1 138 ? -58.479 -0.920 -14.580 1.00 15.07 208 THR P C 1
ATOM 1049 O O . THR A 1 138 ? -59.307 -1.035 -15.472 1.00 18.53 208 THR P O 1
ATOM 1053 N N . GLY A 1 139 ? -58.810 -0.585 -13.337 1.00 17.80 209 GLY P N 1
ATOM 1054 C CA . GLY A 1 139 ? -60.199 -0.318 -12.987 1.00 16.23 209 GLY P CA 1
ATOM 1055 C C . GLY A 1 139 ? -60.354 0.007 -11.516 1.00 16.94 209 GLY P C 1
ATOM 1056 O O . GLY A 1 139 ? -59.567 0.785 -10.976 1.00 17.99 209 GLY P O 1
ATOM 1057 N N . GLY A 1 140 ? -61.357 -0.598 -10.878 1.00 16.14 210 GLY P N 1
ATOM 1058 C CA . GLY A 1 140 ? -61.620 -0.373 -9.473 1.00 17.49 210 GLY P CA 1
ATOM 1059 C C . GLY A 1 140 ? -62.580 -1.422 -8.945 1.00 20.17 210 GLY P C 1
ATOM 1060 O O . GLY A 1 140 ? -63.211 -2.150 -9.706 1.00 21.70 210 GLY P O 1
ATOM 1061 N N . GLY A 1 141 ? -62.670 -1.535 -7.629 1.00 20.93 211 GLY P N 1
ATOM 1062 C CA . GLY A 1 141 ? -63.580 -2.506 -7.057 1.00 20.97 211 GLY P CA 1
ATOM 1063 C C . GLY A 1 141 ? -63.541 -2.578 -5.549 1.00 22.02 211 GLY P C 1
ATOM 1064 O O . GLY A 1 141 ? -62.955 -1.726 -4.866 1.00 22.79 211 GLY P O 1
ATOM 1065 N N . ILE A 1 142 ? -64.156 -3.625 -5.026 1.00 22.30 212 ILE P N 1
ATOM 1066 C CA . ILE A 1 142 ? -64.205 -3.815 -3.591 1.00 22.92 212 ILE P CA 1
ATOM 1067 C C . ILE A 1 142 ? -64.054 -5.296 -3.238 1.00 22.37 212 ILE P C 1
ATOM 1068 O O . ILE A 1 142 ? -64.587 -6.163 -3.924 1.00 22.70 212 ILE P O 1
ATOM 1073 N N . TYR A 1 143 ? -63.267 -5.581 -2.214 1.00 21.94 213 TYR P N 1
ATOM 1074 C CA . TYR A 1 143 ? -63.050 -6.955 -1.792 1.00 24.09 213 TYR P CA 1
ATOM 1075 C C . TYR A 1 143 ? -63.698 -7.230 -0.433 1.00 25.79 213 TYR P C 1
ATOM 1076 O O . TYR A 1 143 ? -63.806 -6.331 0.408 1.00 26.78 213 TYR P O 1
ATOM 1085 N N . ASP A 1 144 ? -64.143 -8.475 -0.250 1.00 26.08 214 ASP P N 1
ATOM 1086 C CA . ASP A 1 144 ? -64.758 -8.948 0.982 1.00 24.21 214 ASP P CA 1
ATOM 1087 C C . ASP A 1 144 ? -66.018 -8.224 1.497 1.00 25.97 214 ASP P C 1
ATOM 1088 O O . ASP A 1 144 ? -65.984 -7.590 2.552 1.00 25.37 214 ASP P O 1
ATOM 1093 N N . VAL A 1 145 ? -67.107 -8.271 0.732 1.00 26.56 215 VAL P N 1
ATOM 1094 C CA . VAL A 1 145 ? -68.369 -7.684 1.166 1.00 27.23 215 VAL P CA 1
ATOM 1095 C C . VAL A 1 145 ? -69.073 -8.889 1.786 1.00 31.33 215 VAL P C 1
ATOM 1096 O O . VAL A 1 145 ? -69.402 -9.843 1.077 1.00 31.31 215 VAL P O 1
ATOM 1100 N N . LYS A 1 146 ? -69.199 -8.897 3.114 1.00 35.96 216 LYS P N 1
ATOM 1101 C CA . LYS A 1 146 ? -69.821 -10.020 3.821 1.00 41.27 216 LYS P CA 1
ATOM 1102 C C . LYS A 1 146 ? -71.330 -9.919 3.922 1.00 44.56 216 LYS P C 1
ATOM 1103 O O . LYS A 1 146 ? -71.871 -8.882 4.291 1.00 44.31 216 LYS P O 1
ATOM 1109 N N . TRP A 1 147 ? -72.011 -10.991 3.540 1.00 48.80 217 TRP P N 1
ATOM 1110 C CA . TRP A 1 147 ? -73.468 -11.045 3.635 1.00 53.66 217 TRP P CA 1
ATOM 1111 C C . TRP A 1 147 ? -73.678 -12.148 4.660 1.00 57.86 217 TRP P C 1
ATOM 1112 O O . TRP A 1 147 ? -72.853 -13.066 4.730 1.00 59.53 217 TRP P O 1
ATOM 1123 N N . ASN A 1 148 ? -74.762 -12.070 5.436 1.00 61.88 218 ASN P N 1
ATOM 1124 C CA . ASN A 1 148 ? -75.108 -13.089 6.451 1.00 65.99 218 ASN P CA 1
ATOM 1125 C C . ASN A 1 148 ? -73.951 -13.783 7.209 1.00 69.59 218 ASN P C 1
ATOM 1126 O O . ASN A 1 148 ? -74.173 -14.805 7.871 1.00 70.84 218 ASN P O 1
ATOM 1131 N N . ASP A 1 149 ? -72.736 -13.229 7.104 1.00 72.60 219 ASP P N 1
ATOM 1132 C CA . ASP A 1 149 ? -71.517 -13.756 7.751 1.00 74.27 219 ASP P CA 1
ATOM 1133 C C . ASP A 1 149 ? -71.108 -15.180 7.339 1.00 72.77 219 ASP P C 1
ATOM 1134 O O . ASP A 1 149 ? -70.681 -15.985 8.174 1.00 73.23 219 ASP P O 1
ATOM 1139 N N . GLY A 1 150 ? -71.214 -15.466 6.044 1.00 70.32 220 GLY P N 1
ATOM 1140 C CA . GLY A 1 150 ? -70.853 -16.778 5.534 1.00 66.17 220 GLY P CA 1
ATOM 1141 C C . GLY A 1 150 ? -70.801 -16.789 4.016 1.00 62.59 220 GLY P C 1
ATOM 1142 O O . GLY A 1 150 ? -70.588 -17.837 3.397 1.00 62.88 220 GLY P O 1
ATOM 1143 N N . LEU A 1 151 ? -70.995 -15.611 3.424 1.00 57.84 221 LEU P N 1
ATOM 1144 C CA . LEU A 1 151 ? -70.985 -15.438 1.977 1.00 53.14 221 LEU P CA 1
ATOM 1145 C C . LEU A 1 151 ? -70.297 -14.114 1.657 1.00 49.71 221 LEU P C 1
ATOM 1146 O O . LEU A 1 151 ? -70.876 -13.047 1.859 1.00 48.76 221 LEU P O 1
ATOM 1151 N N . ARG A 1 152 ? -69.038 -14.184 1.228 1.00 45.80 222 ARG P N 1
ATOM 1152 C CA . ARG A 1 152 ? -68.309 -12.975 0.870 1.00 42.39 222 ARG P CA 1
ATOM 1153 C C . ARG A 1 152 ? -68.320 -12.819 -0.636 1.00 39.65 222 ARG P C 1
ATOM 1154 O O . ARG A 1 152 ? -68.472 -13.798 -1.378 1.00 38.03 222 ARG P O 1
ATOM 1162 N N . SER A 1 153 ? -68.188 -11.568 -1.074 1.00 35.93 223 SER P N 1
ATOM 1163 C CA . SER A 1 153 ? -68.208 -11.238 -2.483 1.00 31.43 223 SER P CA 1
ATOM 1164 C C . SER A 1 153 ? -67.208 -10.155 -2.848 1.00 29.85 223 SER P C 1
ATOM 1165 O O . SER A 1 153 ? -66.836 -9.331 -2.012 1.00 30.16 223 SER P O 1
ATOM 1168 N N . ASN A 1 154 ? -66.780 -10.178 -4.109 1.00 26.51 224 ASN P N 1
ATOM 1169 C CA . ASN A 1 154 ? -65.883 -9.180 -4.671 1.00 22.96 224 ASN P CA 1
ATOM 1170 C C . ASN A 1 154 ? -66.637 -8.673 -5.887 1.00 23.43 224 ASN P C 1
ATOM 1171 O O . ASN A 1 154 ? -67.275 -9.449 -6.602 1.00 24.43 224 ASN P O 1
ATOM 1176 N N . PHE A 1 155 ? -66.606 -7.369 -6.103 1.00 23.17 225 PHE P N 1
ATOM 1177 C CA . PHE A 1 155 ? -67.262 -6.770 -7.257 1.00 22.08 225 PHE P CA 1
ATOM 1178 C C . PHE A 1 155 ? -66.248 -5.814 -7.883 1.00 22.29 225 PHE P C 1
ATOM 1179 O O . PHE A 1 155 ? -65.595 -5.053 -7.152 1.00 21.87 225 PHE P O 1
ATOM 1187 N N . SER A 1 156 ? -66.107 -5.839 -9.214 1.00 19.30 226 SER P N 1
ATOM 1188 C CA . SER A 1 156 ? -65.136 -4.959 -9.872 1.00 17.95 226 SER P CA 1
ATOM 1189 C C . SER A 1 156 ? -65.350 -4.637 -11.339 1.00 18.18 226 SER P C 1
ATOM 1190 O O . SER A 1 156 ? -66.070 -5.330 -12.052 1.00 19.45 226 SER P O 1
ATOM 1193 N N . LEU A 1 157 ? -64.699 -3.568 -11.778 1.00 18.15 227 LEU P N 1
ATOM 1194 C CA . LEU A 1 157 ? -64.706 -3.153 -13.175 1.00 18.56 227 LEU P CA 1
ATOM 1195 C C . LEU A 1 157 ? -63.239 -3.085 -13.573 1.00 18.66 227 LEU P C 1
ATOM 1196 O O . LEU A 1 157 ? -62.454 -2.355 -12.965 1.00 17.29 227 LEU P O 1
ATOM 1201 N N . TYR A 1 158 ? -62.857 -3.912 -14.530 1.00 19.15 228 TYR P N 1
ATOM 1202 C CA . TYR A 1 158 ? -61.489 -3.919 -15.028 1.00 20.15 228 TYR P CA 1
ATOM 1203 C C . TYR A 1 158 ? -61.496 -3.554 -16.510 1.00 21.64 228 TYR P C 1
ATOM 1204 O O . TYR A 1 158 ? -62.294 -4.094 -17.277 1.00 23.00 228 TYR P O 1
ATOM 1213 N N . GLY A 1 159 ? -60.612 -2.639 -16.898 1.00 20.76 229 GLY P N 1
ATOM 1214 C CA . GLY A 1 159 ? -60.497 -2.236 -18.286 1.00 20.10 229 GLY P CA 1
ATOM 1215 C C . GLY A 1 159 ? -59.207 -2.738 -18.930 1.00 21.45 229 GLY P C 1
ATOM 1216 O O . GLY A 1 159 ? -58.150 -2.803 -18.274 1.00 18.90 229 GLY P O 1
ATOM 1217 N N . ARG A 1 160 ? -59.310 -3.157 -20.198 1.00 22.70 230 ARG P N 1
ATOM 1218 C CA . ARG A 1 160 ? -58.166 -3.634 -20.983 1.00 22.06 230 ARG P CA 1
ATOM 1219 C C . ARG A 1 160 ? -58.179 -3.004 -22.385 1.00 24.15 230 ARG P C 1
ATOM 1220 O O . ARG A 1 160 ? -59.076 -2.212 -22.720 1.00 25.40 230 ARG P O 1
ATOM 1228 N N . ASN A 1 161 ? -57.157 -3.316 -23.183 1.00 24.38 231 ASN P N 1
ATOM 1229 C CA . ASN A 1 161 ? -57.042 -2.773 -24.544 1.00 23.85 231 ASN P CA 1
ATOM 1230 C C . ASN A 1 161 ? -56.731 -3.872 -25.563 1.00 24.11 231 ASN P C 1
ATOM 1231 O O . ASN A 1 161 ? -56.023 -4.838 -25.245 1.00 22.73 231 ASN P O 1
ATOM 1236 N N . PHE A 1 162 ? -57.313 -3.744 -26.760 1.00 23.70 232 PHE P N 1
ATOM 1237 C CA . PHE A 1 162 ? -57.057 -4.668 -27.871 1.00 21.89 232 PHE P CA 1
ATOM 1238 C C . PHE A 1 162 ? -56.395 -3.843 -28.959 1.00 23.00 232 PHE P C 1
ATOM 1239 O O . PHE A 1 162 ? -56.733 -2.671 -29.154 1.00 22.75 232 PHE P O 1
ATOM 1247 N N . GLY A 1 163 ? -55.429 -4.450 -29.641 1.00 25.89 233 GLY P N 1
ATOM 1248 C CA . GLY A 1 163 ? -54.728 -3.775 -30.723 1.00 29.64 233 GLY P CA 1
ATOM 1249 C C . GLY A 1 163 ? -53.571 -2.877 -30.332 1.00 32.35 233 GLY P C 1
ATOM 1250 O O . GLY A 1 163 ? -53.036 -2.970 -29.236 1.00 33.71 233 GLY P O 1
ATOM 1251 N N . ASP A 1 164 ? -53.180 -2.005 -31.252 1.00 35.32 234 ASP P N 1
ATOM 1252 C CA . ASP A 1 164 ? -52.074 -1.083 -31.037 1.00 39.10 234 ASP P CA 1
ATOM 1253 C C . ASP A 1 164 ? -52.633 0.186 -30.416 1.00 39.89 234 ASP P C 1
ATOM 1254 O O . ASP A 1 164 ? -53.411 0.908 -31.047 1.00 39.63 234 ASP P O 1
ATOM 1259 N N . ILE A 1 165 ? -52.233 0.440 -29.171 1.00 41.64 235 ILE P N 1
ATOM 1260 C CA . ILE A 1 165 ? -52.686 1.606 -28.408 1.00 42.00 235 ILE P CA 1
ATOM 1261 C C . ILE A 1 165 ? -52.396 2.952 -29.115 1.00 43.62 235 ILE P C 1
ATOM 1262 O O . ILE A 1 165 ? -53.126 3.936 -28.933 1.00 42.64 235 ILE P O 1
ATOM 1267 N N . ASP A 1 166 ? -51.364 2.971 -29.959 1.00 46.24 236 ASP P N 1
ATOM 1268 C CA . ASP A 1 166 ? -50.973 4.173 -30.704 1.00 48.83 236 ASP P CA 1
ATOM 1269 C C . ASP A 1 166 ? -51.855 4.443 -31.921 1.00 50.71 236 ASP P C 1
ATOM 1270 O O . ASP A 1 166 ? -52.080 5.598 -32.299 1.00 51.57 236 ASP P O 1
ATOM 1275 N N . ASP A 1 167 ? -52.322 3.361 -32.543 1.00 51.81 237 ASP P N 1
ATOM 1276 C CA . ASP A 1 167 ? -53.171 3.420 -33.729 1.00 51.36 237 ASP P CA 1
ATOM 1277 C C . ASP A 1 167 ? -54.631 3.554 -33.302 1.00 50.86 237 ASP P C 1
ATOM 1278 O O . ASP A 1 167 ? -55.273 2.565 -32.935 1.00 50.89 237 ASP P O 1
ATOM 1283 N N . SER A 1 168 ? -55.145 4.779 -33.367 1.00 50.40 238 SER P N 1
ATOM 1284 C CA . SER A 1 168 ? -56.535 5.068 -32.995 1.00 51.08 238 SER P CA 1
ATOM 1285 C C . SER A 1 168 ? -57.612 4.246 -33.752 1.00 50.40 238 SER P C 1
ATOM 1286 O O . SER A 1 168 ? -58.717 4.046 -33.236 1.00 49.15 238 SER P O 1
ATOM 1289 N N . SER A 1 169 ? -57.284 3.765 -34.957 1.00 49.20 239 SER P N 1
ATOM 1290 C CA . SER A 1 169 ? -58.224 2.973 -35.770 1.00 46.74 239 SER P CA 1
ATOM 1291 C C . SER A 1 169 ? -58.124 1.465 -35.505 1.00 44.96 239 SER P C 1
ATOM 1292 O O . SER A 1 169 ? -58.991 0.688 -35.940 1.00 44.16 239 SER P O 1
ATOM 1295 N N . ASN A 1 170 ? -57.043 1.051 -34.843 1.00 42.39 240 ASN P N 1
ATOM 1296 C CA . ASN A 1 170 ? -56.841 -0.359 -34.506 1.00 40.97 240 ASN P CA 1
ATOM 1297 C C . ASN A 1 170 ? -56.739 -0.529 -32.983 1.00 39.10 240 ASN P C 1
ATOM 1298 O O . ASN A 1 170 ? -56.100 -1.457 -32.492 1.00 39.67 240 ASN P O 1
ATOM 1303 N N . SER A 1 171 ? -57.425 0.336 -32.239 1.00 37.50 241 SER P N 1
ATOM 1304 C CA . SER A 1 171 ? -57.386 0.278 -30.781 1.00 34.50 241 SER P CA 1
ATOM 1305 C C . SER A 1 171 ? -58.773 0.311 -30.129 1.00 32.43 241 SER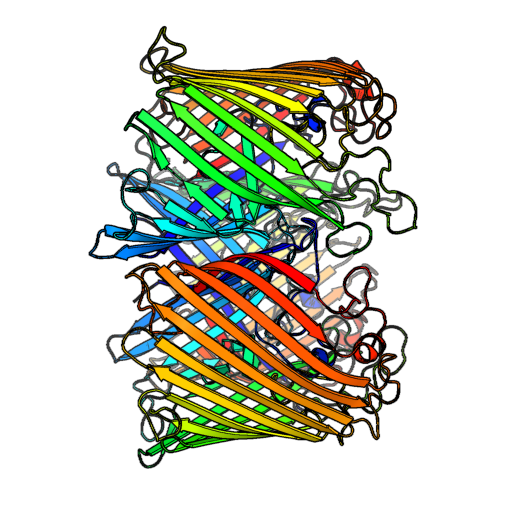 P C 1
ATOM 1306 O O . SER A 1 171 ? -59.557 1.253 -30.308 1.00 31.35 241 SER P O 1
ATOM 1309 N N . VAL A 1 172 ? -59.037 -0.689 -29.306 1.00 29.73 242 VAL P N 1
ATOM 1310 C CA . VAL A 1 172 ? -60.320 -0.790 -28.630 1.00 27.26 242 VAL P CA 1
ATOM 1311 C C . VAL A 1 172 ? -60.160 -1.095 -27.126 1.00 27.32 242 VAL P C 1
ATOM 1312 O O . VAL A 1 172 ? -59.203 -1.766 -26.696 1.00 25.82 242 VAL P O 1
ATOM 1316 N N . GLN A 1 173 ? -61.071 -0.541 -26.326 1.00 25.01 243 GLN P N 1
ATOM 1317 C CA . GLN A 1 173 ? -61.059 -0.781 -24.888 1.00 21.81 243 GLN P CA 1
ATOM 1318 C C . GLN A 1 173 ? -62.050 -1.872 -24.620 1.00 21.65 243 GLN P C 1
ATOM 1319 O O . GLN A 1 173 ? -63.118 -1.902 -25.230 1.00 26.11 243 GLN P O 1
ATOM 1325 N N . ASN A 1 174 ? -61.671 -2.805 -23.760 1.00 20.09 244 ASN P N 1
ATOM 1326 C CA . ASN A 1 174 ? -62.533 -3.923 -23.398 1.00 18.71 244 ASN P CA 1
ATOM 1327 C C . ASN A 1 174 ? -62.792 -3.804 -21.904 1.00 19.99 244 ASN P C 1
ATOM 1328 O O . ASN A 1 174 ? -61.853 -3.727 -21.102 1.00 19.03 244 ASN P O 1
ATOM 1333 N N . TYR A 1 175 ? -64.063 -3.705 -21.540 1.00 19.72 245 TYR P N 1
ATOM 1334 C CA . TYR A 1 175 ? -64.432 -3.625 -20.140 1.00 18.25 245 TYR P CA 1
ATOM 1335 C C . TYR A 1 175 ? -64.995 -4.932 -19.608 1.00 19.94 245 TYR P C 1
ATOM 1336 O O . TYR A 1 175 ? -65.668 -5.691 -20.319 1.00 19.60 245 TYR P O 1
ATOM 1345 N N . ILE A 1 176 ? -64.654 -5.214 -18.357 1.00 20.70 246 ILE P N 1
ATOM 1346 C CA . ILE A 1 176 ? -65.078 -6.437 -17.702 1.00 20.02 246 ILE P CA 1
ATOM 1347 C C . ILE A 1 176 ? -65.725 -6.142 -16.353 1.00 23.32 246 ILE P C 1
ATOM 1348 O O . ILE A 1 176 ? -65.181 -5.379 -15.532 1.00 24.46 246 ILE P O 1
ATOM 1353 N N . LEU A 1 177 ? -66.907 -6.717 -16.152 1.00 23.92 247 LEU P N 1
ATOM 1354 C CA . LEU A 1 177 ? -67.654 -6.575 -14.912 1.00 23.03 247 LEU P CA 1
ATOM 1355 C C . LEU A 1 177 ? -67.697 -7.950 -14.336 1.00 23.35 247 LEU P C 1
ATOM 1356 O O . LEU A 1 177 ? -68.187 -8.892 -14.975 1.00 22.61 247 LEU P O 1
ATOM 1361 N N . THR A 1 178 ? -67.177 -8.080 -13.126 1.00 23.98 248 THR P N 1
ATOM 1362 C CA . THR A 1 178 ? -67.175 -9.377 -12.474 1.00 25.21 248 THR P CA 1
ATOM 1363 C C . THR A 1 178 ? -67.653 -9.366 -11.017 1.00 25.93 248 THR P C 1
ATOM 1364 O O . THR A 1 178 ? -67.600 -8.345 -10.328 1.00 23.81 248 THR P O 1
ATOM 1368 N N . MET A 1 179 ? -68.269 -10.475 -10.629 1.00 25.76 249 MET P N 1
ATOM 1369 C CA . MET A 1 179 ? -68.740 -10.671 -9.273 1.00 27.28 249 MET P CA 1
ATOM 1370 C C . MET A 1 179 ? -68.121 -11.996 -8.898 1.00 25.76 249 MET P C 1
ATOM 1371 O O . MET A 1 179 ? -68.215 -12.981 -9.638 1.00 25.91 249 MET P O 1
ATOM 1376 N N . ASN A 1 180 ? -67.399 -11.993 -7.793 1.00 24.64 250 ASN P N 1
ATOM 1377 C CA . ASN A 1 180 ? -66.709 -13.185 -7.344 1.00 23.71 250 ASN P CA 1
ATOM 1378 C C . ASN A 1 180 ? -67.279 -13.514 -5.963 1.00 26.23 250 ASN P C 1
ATOM 1379 O O . ASN A 1 180 ? -67.068 -12.752 -5.006 1.00 27.79 250 ASN P O 1
ATOM 1384 N N . HIS A 1 181 ? -67.999 -14.635 -5.863 1.00 26.13 251 HIS P N 1
ATOM 1385 C CA . HIS A 1 181 ? -68.623 -15.070 -4.607 1.00 25.51 251 HIS P CA 1
ATOM 1386 C C . HIS A 1 181 ? -67.954 -16.259 -3.975 1.00 27.11 251 HIS P C 1
ATOM 1387 O O . HIS A 1 181 ? -67.581 -17.207 -4.666 1.00 27.14 251 HIS P O 1
ATOM 1394 N N . PHE A 1 182 ? -67.848 -16.227 -2.649 1.00 28.89 252 PHE P N 1
ATOM 1395 C CA . PHE A 1 182 ? -67.233 -17.321 -1.900 1.00 31.01 252 PHE P CA 1
ATOM 1396 C C . PHE A 1 182 ? -68.149 -17.784 -0.759 1.00 32.78 252 PHE P C 1
ATOM 1397 O O . PHE A 1 182 ? -68.686 -16.957 -0.002 1.00 32.90 252 PHE P O 1
ATOM 1405 N N . ALA A 1 183 ? -68.321 -19.104 -0.653 1.00 33.40 253 ALA P N 1
ATOM 1406 C CA . ALA A 1 183 ? -69.160 -19.723 0.382 1.00 33.18 253 ALA P CA 1
ATOM 1407 C C . ALA A 1 183 ? -68.456 -20.986 0.869 1.00 32.53 253 ALA P C 1
ATOM 1408 O O . ALA A 1 183 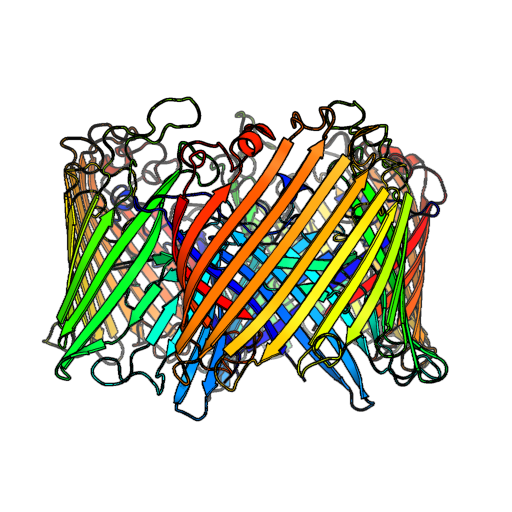? -68.668 -22.081 0.337 1.00 33.15 253 ALA P O 1
ATOM 1410 N N . GLY A 1 184 ? -67.609 -20.828 1.879 1.00 32.29 254 GLY P N 1
ATOM 1411 C CA . GLY A 1 184 ? -66.873 -21.960 2.408 1.00 31.61 254 GLY P CA 1
ATOM 1412 C C . GLY A 1 184 ? -65.765 -22.264 1.427 1.00 31.91 254 GLY P C 1
ATOM 1413 O O . GLY A 1 184 ? -65.059 -21.354 1.012 1.00 32.45 254 GLY P O 1
ATOM 1414 N N . PRO A 1 185 ? -65.613 -23.520 1.002 1.00 31.71 255 PRO P N 1
ATOM 1415 C CA . PRO A 1 185 ? -64.583 -23.957 0.049 1.00 31.68 255 PRO P CA 1
ATOM 1416 C C . PRO A 1 185 ? -65.059 -23.734 -1.405 1.00 31.93 255 PRO P C 1
ATOM 1417 O O . PRO A 1 185 ? -64.323 -23.936 -2.369 1.00 32.01 255 PRO P O 1
ATOM 1421 N N . LEU A 1 186 ? -66.296 -23.290 -1.547 1.00 31.27 256 LEU P N 1
ATOM 1422 C CA . LEU A 1 186 ? -66.875 -23.081 -2.854 1.00 31.84 256 LEU P CA 1
ATOM 1423 C C . LEU A 1 186 ? -66.726 -21.659 -3.388 1.00 31.44 256 LEU P C 1
ATOM 1424 O O . LEU A 1 186 ? -66.896 -20.673 -2.650 1.00 31.60 256 LEU P O 1
ATOM 1429 N N . GLN A 1 187 ? -66.475 -21.561 -4.693 1.00 29.89 257 GLN P N 1
ATOM 1430 C CA . GLN A 1 187 ? -66.323 -20.272 -5.354 1.00 27.77 257 GLN P CA 1
ATOM 1431 C C . GLN A 1 187 ? -67.079 -20.241 -6.667 1.00 28.29 257 GLN P C 1
ATOM 1432 O O . GLN A 1 187 ? -67.078 -21.210 -7.435 1.00 28.52 257 GLN P O 1
ATOM 1438 N N . MET A 1 188 ? -67.699 -19.105 -6.930 1.00 28.04 258 MET P N 1
ATOM 1439 C CA . MET A 1 188 ? -68.446 -18.938 -8.143 1.00 29.91 258 MET P CA 1
ATOM 1440 C C . MET A 1 188 ? -68.202 -17.536 -8.661 1.00 30.18 258 MET P C 1
ATOM 1441 O O . MET A 1 188 ? -68.661 -16.539 -8.073 1.00 27.59 258 MET P O 1
ATOM 1446 N N . MET A 1 189 ? -67.477 -17.480 -9.778 1.00 28.60 259 MET P N 1
ATOM 1447 C CA . MET A 1 189 ? -67.126 -16.222 -10.422 1.00 26.94 259 MET P CA 1
ATOM 1448 C C . MET A 1 189 ? -67.890 -16.069 -11.750 1.00 25.92 259 MET P C 1
ATOM 1449 O O . MET A 1 189 ? -67.982 -17.022 -12.533 1.00 27.21 259 MET P O 1
ATOM 1454 N N . VAL A 1 190 ? -68.488 -14.898 -11.967 1.00 24.53 260 VAL P N 1
ATOM 1455 C CA . VAL A 1 190 ? -69.243 -14.618 -13.184 1.00 23.84 260 VAL P CA 1
ATOM 1456 C C . VAL A 1 190 ? -68.868 -13.242 -13.751 1.00 25.14 260 VAL P C 1
ATOM 1457 O O . VAL A 1 190 ? -69.106 -12.204 -13.122 1.00 26.84 260 VAL P O 1
ATOM 1461 N N . SER A 1 191 ? -68.317 -13.224 -14.961 1.00 25.06 261 SER P N 1
ATOM 1462 C CA . SER A 1 191 ? -67.921 -11.959 -15.575 1.00 24.47 261 SER P CA 1
ATOM 1463 C C . SER A 1 191 ? -68.598 -11.713 -16.920 1.00 23.05 261 SER P C 1
ATOM 1464 O O . SER A 1 191 ? -68.893 -12.643 -17.658 1.00 24.27 261 SER P O 1
ATOM 1467 N N . GLY A 1 192 ? -68.846 -10.449 -17.223 1.00 22.43 262 GLY P N 1
ATOM 1468 C CA . GLY A 1 192 ? -69.442 -10.090 -18.491 1.00 20.75 262 GLY P CA 1
ATOM 1469 C C . GLY A 1 192 ? -68.469 -9.133 -19.153 1.00 21.73 262 GLY P C 1
ATOM 1470 O O . GLY A 1 192 ? -68.028 -8.171 -18.519 1.00 20.57 262 GLY P O 1
ATOM 1471 N N . LEU A 1 193 ? -68.072 -9.409 -20.398 1.00 21.16 263 LEU P N 1
ATOM 1472 C CA . LEU A 1 193 ? -67.138 -8.520 -21.075 1.00 20.00 263 LEU P CA 1
ATOM 1473 C C . LEU A 1 193 ? -67.675 -7.868 -22.326 1.00 20.92 263 LEU P C 1
ATOM 1474 O O . LEU A 1 193 ? -68.526 -8.424 -23.013 1.00 22.34 263 LEU P O 1
ATOM 1479 N N . ARG A 1 194 ? -67.154 -6.685 -22.626 1.00 21.38 264 ARG P N 1
ATOM 1480 C CA . ARG A 1 194 ? -67.585 -5.940 -23.793 1.00 22.28 264 ARG P CA 1
ATOM 1481 C C . ARG A 1 194 ? -66.532 -4.974 -24.334 1.00 22.27 264 ARG P C 1
ATOM 1482 O O . ARG A 1 194 ? -66.046 -4.093 -23.622 1.00 21.84 264 ARG P O 1
ATOM 1490 N N . ALA A 1 195 ? -66.182 -5.166 -25.602 1.00 22.76 265 ALA P N 1
ATOM 1491 C CA . ALA A 1 195 ? -65.230 -4.307 -26.288 1.00 24.20 265 ALA P CA 1
ATOM 1492 C C . ALA A 1 195 ? -65.978 -3.866 -27.545 1.00 26.33 265 ALA P C 1
ATOM 1493 O O . ALA A 1 195 ? -66.071 -4.606 -28.528 1.00 27.42 265 ALA P O 1
ATOM 1495 N N . LYS A 1 196 ? -66.582 -2.689 -27.456 1.00 26.42 266 LYS P N 1
ATOM 1496 C CA . LYS A 1 196 ? -67.355 -2.111 -28.535 1.00 27.31 266 LYS P CA 1
ATOM 1497 C C . LYS A 1 196 ? -66.551 -2.005 -29.818 1.00 27.69 266 LYS P C 1
ATOM 1498 O O . LYS A 1 196 ? -65.389 -1.598 -29.791 1.00 29.28 266 LYS P O 1
ATOM 1504 N N . ASP A 1 197 ? -67.186 -2.376 -30.930 1.00 27.00 267 ASP P N 1
ATOM 1505 C CA . ASP A 1 197 ? -66.602 -2.308 -32.269 1.00 26.68 267 ASP P CA 1
ATOM 1506 C C . ASP A 1 197 ? -65.237 -2.942 -32.392 1.00 27.12 267 ASP P C 1
ATOM 1507 O O . ASP A 1 197 ? -64.327 -2.406 -33.056 1.00 26.59 267 ASP P O 1
ATOM 1512 N N . ASN A 1 198 ? -65.081 -4.080 -31.728 1.00 25.98 268 ASN P N 1
ATOM 1513 C CA . ASN A 1 198 ? -63.823 -4.789 -31.807 1.00 26.34 268 ASN P CA 1
ATOM 1514 C C . ASN A 1 198 ? -63.696 -5.250 -33.261 1.00 28.59 268 ASN P C 1
ATOM 1515 O O . ASN A 1 198 ? -62.645 -5.087 -33.899 1.00 30.21 268 ASN P O 1
ATOM 1520 N N . ASP A 1 199 ? -64.813 -5.734 -33.798 1.00 30.55 269 ASP P N 1
ATOM 1521 C CA . ASP A 1 199 ? -64.874 -6.251 -35.162 1.00 33.17 269 ASP P CA 1
ATOM 1522 C C . ASP A 1 199 ? -64.605 -5.235 -36.269 1.00 34.18 269 ASP P C 1
ATOM 1523 O O . ASP A 1 199 ? -64.435 -5.610 -37.436 1.00 35.97 269 ASP P O 1
ATOM 1528 N N . GLU A 1 200 ? -64.530 -3.961 -35.901 1.00 34.87 270 GLU P N 1
ATOM 1529 C CA . GLU A 1 200 ? -64.292 -2.916 -36.877 1.00 36.87 270 GLU P CA 1
ATOM 1530 C C . GLU A 1 200 ? -62.928 -2.261 -36.796 1.00 37.71 270 GLU P C 1
ATOM 1531 O O . GLU A 1 200 ? -62.747 -1.130 -37.265 1.00 39.00 270 GLU P O 1
ATOM 1537 N N . ARG A 1 201 ? -61.962 -2.976 -36.220 1.00 38.21 271 ARG P N 1
ATOM 1538 C CA . ARG A 1 201 ? -60.597 -2.460 -36.103 1.00 39.31 271 ARG P CA 1
ATOM 1539 C C . ARG A 1 201 ? -59.884 -2.657 -37.419 1.00 42.21 271 ARG P C 1
ATOM 1540 O O . ARG A 1 201 ? -59.758 -3.776 -37.898 1.00 41.87 271 ARG P O 1
ATOM 1548 N N . LYS A 1 202 ? -59.432 -1.567 -38.013 1.00 47.35 272 LYS P N 1
ATOM 1549 C CA . LYS A 1 202 ? -58.735 -1.652 -39.286 1.00 54.54 272 LYS P CA 1
ATOM 1550 C C . LYS A 1 202 ? -57.242 -1.555 -39.065 1.00 59.30 272 LYS P C 1
ATOM 1551 O O . LYS A 1 202 ? -56.778 -0.653 -38.362 1.00 61.09 272 LYS P O 1
ATOM 1557 N N . ASP A 1 203 ? -56.485 -2.472 -39.665 1.00 64.72 273 ASP P N 1
ATOM 1558 C CA . ASP A 1 203 ? -55.027 -2.445 -39.528 1.00 70.30 273 ASP P CA 1
ATOM 1559 C C . ASP A 1 203 ? -54.429 -1.200 -40.207 1.00 73.71 273 ASP P C 1
ATOM 1560 O O . ASP A 1 203 ? -55.161 -0.383 -40.786 1.00 74.38 273 ASP P O 1
ATOM 1565 N N . SER A 1 204 ? -53.106 -1.068 -40.142 1.00 77.47 274 SER P N 1
ATOM 1566 C CA . SER A 1 204 ? -52.402 0.079 -40.733 1.00 81.06 274 SER P CA 1
ATOM 1567 C C . SER A 1 204 ? -52.687 0.334 -42.229 1.00 82.06 274 SER P C 1
ATOM 1568 O O . SER A 1 204 ? -52.601 1.477 -42.696 1.00 82.09 274 SER P O 1
ATOM 1571 N N . ASN A 1 205 ? -53.029 -0.727 -42.965 1.00 82.85 275 ASN P N 1
ATOM 1572 C CA . ASN A 1 205 ? -53.346 -0.631 -44.398 1.00 82.68 275 ASN P CA 1
ATOM 1573 C C . ASN A 1 205 ? -54.689 0.073 -44.614 1.00 81.29 275 ASN P C 1
ATOM 1574 O O . ASN A 1 205 ? -54.777 1.090 -45.314 1.00 81.60 275 ASN P O 1
ATOM 1579 N N . GLY A 1 206 ? -55.730 -0.497 -44.016 1.00 78.62 276 GLY P N 1
ATOM 1580 C CA . GLY A 1 206 ? -57.066 0.050 -44.137 1.00 74.45 276 GLY P CA 1
ATOM 1581 C C . GLY A 1 206 ? -58.066 -1.086 -44.115 1.00 71.36 276 GLY P C 1
ATOM 1582 O O . GLY A 1 206 ? -59.274 -0.855 -44.146 1.00 71.12 276 GLY P O 1
ATOM 1583 N N . ASN A 1 207 ? -57.556 -2.316 -44.072 1.00 68.33 277 ASN P N 1
ATOM 1584 C CA . ASN A 1 207 ? -58.402 -3.512 -44.043 1.00 65.58 277 ASN P CA 1
ATOM 1585 C C . ASN A 1 207 ? -58.820 -3.845 -42.626 1.00 62.47 277 ASN P C 1
ATOM 1586 O O . ASN A 1 207 ? -58.189 -3.409 -41.655 1.00 62.90 277 ASN P O 1
ATOM 1591 N N . LEU A 1 208 ? -59.871 -4.647 -42.510 1.00 57.19 278 LEU P N 1
ATOM 1592 C CA . LEU A 1 208 ? -60.336 -5.069 -41.206 1.00 53.23 278 LEU P CA 1
ATOM 1593 C C . LEU A 1 208 ? -59.278 -6.025 -40.668 1.00 52.28 278 LEU P C 1
ATOM 1594 O O . LEU A 1 208 ? -58.802 -6.899 -41.400 1.00 53.09 278 LEU P O 1
ATOM 1599 N N . ALA A 1 209 ? -58.873 -5.827 -39.414 1.00 50.01 279 ALA P N 1
ATOM 1600 C CA . ALA A 1 209 ? -57.894 -6.701 -38.780 1.00 46.79 279 ALA P CA 1
ATOM 1601 C C . ALA A 1 209 ? -58.489 -8.114 -38.617 1.00 45.59 279 ALA P C 1
ATOM 1602 O O . ALA A 1 209 ? -57.781 -9.114 -38.744 1.00 44.97 279 ALA P O 1
ATOM 1604 N N . LYS A 1 210 ? -59.800 -8.191 -38.381 1.00 44.86 280 LYS P N 1
ATOM 1605 C CA . LYS A 1 210 ? -60.479 -9.479 -38.213 1.00 43.71 280 LYS P CA 1
ATOM 1606 C C . LYS A 1 210 ? -61.848 -9.530 -38.889 1.00 43.61 280 LYS P C 1
ATOM 1607 O O . LYS A 1 210 ? -62.090 -10.393 -39.742 1.00 46.31 280 LYS P O 1
ATOM 1613 N N . GLY A 1 211 ? -62.747 -8.625 -38.522 1.00 40.49 281 GLY P N 1
ATOM 1614 C CA . GLY A 1 211 ? -64.060 -8.646 -39.144 1.00 37.03 281 GLY P CA 1
ATOM 1615 C C . GLY A 1 211 ? -65.064 -9.550 -38.445 1.00 35.36 281 GLY P C 1
ATOM 1616 O O . GLY A 1 211 ? -66.195 -9.129 -38.194 1.00 34.48 281 GLY P O 1
ATOM 1617 N N . ASP A 1 212 ? -64.692 -10.796 -38.161 1.00 33.74 282 ASP P N 1
ATOM 1618 C CA . ASP A 1 212 ? -65.620 -11.690 -37.461 1.00 34.49 282 ASP P CA 1
ATOM 1619 C C . ASP A 1 212 ? -65.291 -11.782 -35.958 1.00 34.48 282 ASP P C 1
ATOM 1620 O O . ASP A 1 212 ? -65.737 -12.694 -35.259 1.00 36.87 282 ASP P O 1
ATOM 1625 N N . ALA A 1 213 ? -64.494 -10.833 -35.474 1.00 32.21 283 ALA P N 1
ATOM 1626 C CA . ALA A 1 213 ? -64.110 -10.783 -34.070 1.00 30.32 283 ALA P CA 1
ATOM 1627 C C . ALA A 1 213 ? -65.316 -10.422 -33.213 1.00 30.03 283 ALA P C 1
ATOM 1628 O O . ALA A 1 213 ? -66.140 -9.589 -33.628 1.00 31.91 283 ALA P O 1
ATOM 1630 N N . ALA A 1 214 ? -65.382 -11.005 -32.008 1.00 28.04 284 ALA P N 1
ATOM 1631 C CA . ALA A 1 214 ? -66.471 -10.751 -31.048 1.00 24.31 284 ALA P CA 1
ATOM 1632 C C . ALA A 1 214 ? -66.364 -9.386 -30.370 1.00 23.84 284 ALA P C 1
ATOM 1633 O O . ALA A 1 214 ? -65.259 -8.811 -30.246 1.00 21.32 284 ALA P O 1
ATOM 1635 N N . ASN A 1 215 ? -67.525 -8.864 -29.962 1.00 23.16 285 ASN P N 1
ATOM 1636 C CA . ASN A 1 215 ? -67.623 -7.571 -29.292 1.00 22.33 285 ASN P CA 1
ATOM 1637 C C . ASN A 1 215 ? -68.074 -7.705 -27.838 1.00 23.48 285 ASN P C 1
ATOM 1638 O O . ASN A 1 215 ? -68.023 -6.727 -27.086 1.00 24.45 285 ASN P O 1
ATOM 1643 N N . THR A 1 216 ? -68.546 -8.899 -27.462 1.00 23.02 286 THR P N 1
ATOM 1644 C CA . THR A 1 216 ? -69.008 -9.177 -26.103 1.00 22.81 286 THR P 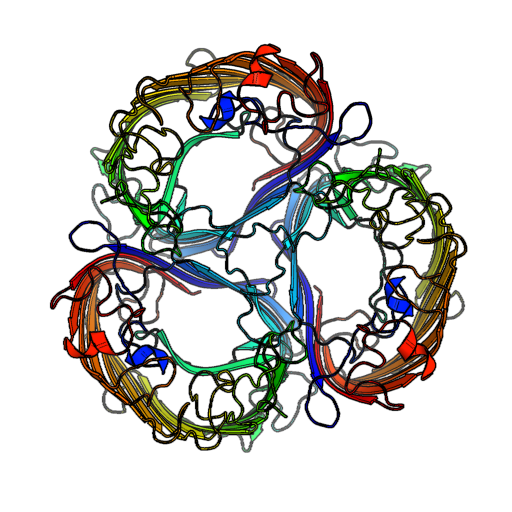CA 1
ATOM 1645 C C . THR A 1 216 ? -68.569 -10.583 -25.696 1.00 23.99 286 THR P C 1
ATOM 1646 O O . THR A 1 216 ? -67.967 -11.308 -26.496 1.00 23.27 286 THR P O 1
ATOM 1650 N N . GLY A 1 217 ? -68.835 -10.942 -24.437 1.00 23.19 287 GLY P N 1
ATOM 1651 C CA . GLY A 1 217 ? -68.471 -12.259 -23.948 1.00 21.92 287 GLY P CA 1
ATOM 1652 C C . GLY A 1 217 ? -68.950 -12.506 -22.528 1.00 23.41 287 GLY P C 1
ATOM 1653 O O . GLY A 1 217 ? -69.343 -11.582 -21.818 1.00 22.86 287 GLY P O 1
ATOM 1654 N N . VAL A 1 218 ? -68.949 -13.774 -22.130 1.00 23.05 288 VAL P N 1
ATOM 1655 C CA . VAL A 1 218 ? -69.361 -14.171 -20.801 1.00 23.10 288 VAL P CA 1
ATOM 1656 C C . VAL A 1 218 ? -68.344 -15.191 -20.307 1.00 23.80 288 VAL P C 1
ATOM 1657 O O . VAL A 1 218 ? -67.821 -15.978 -21.101 1.00 24.38 288 VAL P O 1
ATOM 1661 N N . HIS A 1 219 ? -68.057 -15.162 -19.003 1.00 22.80 289 HIS P N 1
ATOM 1662 C CA . HIS A 1 219 ? -67.068 -16.053 -18.401 1.00 22.80 289 HIS P CA 1
ATOM 1663 C C . HIS A 1 219 ? -67.560 -16.485 -17.033 1.00 24.67 289 HIS P C 1
ATOM 1664 O O . HIS A 1 219 ? -68.136 -15.668 -16.295 1.00 24.61 289 HIS P O 1
ATOM 1671 N N . ALA A 1 220 ? -67.296 -17.744 -16.680 1.00 22.57 290 ALA P N 1
ATOM 1672 C CA . ALA A 1 220 ? -67.708 -18.283 -15.388 1.00 23.46 290 ALA P CA 1
ATOM 1673 C C . ALA A 1 220 ? -66.664 -19.243 -14.829 1.00 23.89 290 ALA P C 1
ATOM 1674 O O . ALA A 1 220 ? -65.905 -19.852 -15.573 1.00 24.59 290 ALA P O 1
ATOM 1676 N N . LEU A 1 221 ? -66.640 -19.376 -13.509 1.00 23.88 291 LEU P N 1
ATOM 1677 C CA . LEU A 1 221 ? -65.687 -20.249 -12.832 1.00 23.74 291 LEU P CA 1
ATOM 1678 C C . LEU A 1 221 ? -66.382 -20.851 -11.615 1.00 24.25 291 LEU P C 1
ATOM 1679 O O . LEU A 1 221 ? -67.068 -20.154 -10.849 1.00 24.37 291 LEU P O 1
ATOM 1684 N N . LEU A 1 222 ? -66.200 -22.150 -11.457 1.00 23.55 292 LEU P N 1
ATOM 1685 C CA . LEU A 1 222 ? -66.761 -22.875 -10.352 1.00 24.66 292 LEU P CA 1
ATOM 1686 C C . LEU A 1 222 ? -65.563 -23.551 -9.711 1.00 25.82 292 LEU P C 1
ATOM 1687 O O . LEU A 1 222 ? -64.949 -24.441 -10.312 1.00 24.58 292 LEU P O 1
ATOM 1692 N N . GLY A 1 223 ? -65.235 -23.138 -8.488 1.00 26.07 293 GLY P N 1
ATOM 1693 C CA . GLY A 1 223 ? -64.075 -23.701 -7.819 1.00 26.42 293 GLY P CA 1
ATOM 1694 C C . GLY A 1 223 ? -64.289 -24.303 -6.451 1.00 27.67 293 GLY P C 1
ATOM 1695 O O . GLY A 1 223 ? -65.165 -23.880 -5.685 1.00 26.59 293 GLY P O 1
ATOM 1696 N N . LEU A 1 224 ? -63.434 -25.274 -6.137 1.00 28.71 294 LEU P N 1
ATOM 1697 C CA . LEU A 1 224 ? -63.477 -25.994 -4.869 1.00 30.53 294 LEU P CA 1
ATOM 1698 C C . LEU A 1 224 ? -62.127 -25.905 -4.203 1.00 31.96 294 LEU P C 1
ATOM 1699 O O . LEU A 1 224 ? -61.175 -26.528 -4.666 1.00 33.48 294 LEU P O 1
ATOM 1704 N N . HIS A 1 225 ? -62.054 -25.159 -3.103 1.00 33.75 295 HIS P N 1
ATOM 1705 C CA . HIS A 1 225 ? -60.805 -24.976 -2.344 1.00 35.23 295 HIS P CA 1
ATOM 1706 C C . HIS A 1 225 ? -60.785 -25.825 -1.072 1.00 36.60 295 HIS P C 1
ATOM 1707 O O . HIS A 1 225 ? -61.363 -25.436 -0.051 1.00 37.65 295 HIS P O 1
ATOM 1714 N N . ASN A 1 226 ? -60.135 -26.984 -1.143 1.00 38.46 296 ASN P N 1
ATOM 1715 C CA . ASN A 1 226 ? -60.069 -27.901 -0.008 1.00 41.15 296 ASN P CA 1
ATOM 1716 C C . ASN A 1 226 ? -58.845 -27.753 0.842 1.00 42.50 296 ASN P C 1
ATOM 1717 O O . ASN A 1 226 ? -57.750 -27.486 0.354 1.00 42.43 296 ASN P O 1
ATOM 1722 N N . ASP A 1 227 ? -59.036 -28.027 2.125 1.00 45.61 297 ASP P N 1
ATOM 1723 C CA . ASP A 1 227 ? -57.963 -27.949 3.090 1.00 45.80 297 ASP P CA 1
ATOM 1724 C C . ASP A 1 227 ? -57.347 -29.310 3.303 1.00 43.53 297 ASP P C 1
ATOM 1725 O O . ASP A 1 227 ? -56.627 -29.532 4.268 1.00 43.77 297 ASP P O 1
ATOM 1730 N N . SER A 1 228 ? -57.656 -30.228 2.400 1.00 40.75 298 SER P N 1
ATOM 1731 C CA . SER A 1 228 ? -57.097 -31.564 2.467 1.00 39.05 298 SER P CA 1
ATOM 1732 C C . SER A 1 228 ? -56.751 -31.953 1.048 1.00 37.80 298 SER P C 1
ATOM 1733 O O . SER A 1 228 ? -57.094 -31.244 0.094 1.00 38.07 298 SER P O 1
ATOM 1736 N N . PHE A 1 229 ? -56.048 -33.068 0.921 1.00 35.63 299 PHE P N 1
ATOM 1737 C CA . PHE A 1 229 ? -55.678 -33.574 -0.380 1.00 34.12 299 PHE P CA 1
ATOM 1738 C C . PHE A 1 229 ? -56.895 -34.283 -0.969 1.00 33.28 299 PHE P C 1
ATOM 1739 O O . PHE A 1 229 ? -57.059 -35.485 -0.779 1.00 32.94 299 PHE P O 1
ATOM 1747 N N . TYR A 1 230 ? -57.774 -33.525 -1.627 1.00 32.39 300 TYR P N 1
ATOM 1748 C CA . TYR A 1 230 ? -58.969 -34.093 -2.258 1.00 33.66 300 TYR P CA 1
ATOM 1749 C C . TYR A 1 230 ? -59.866 -34.875 -1.288 1.00 36.93 300 TYR P C 1
ATOM 1750 O O . TYR A 1 230 ? -60.515 -35.868 -1.678 1.00 37.35 300 TYR P O 1
ATOM 1759 N N . GLY A 1 231 ? -59.877 -34.440 -0.027 1.00 37.81 301 GLY P N 1
ATOM 1760 C CA . GLY A 1 231 ? -60.684 -35.086 0.997 1.00 36.94 301 GLY P CA 1
ATOM 1761 C C . GLY A 1 231 ? -60.347 -36.508 1.424 1.00 36.98 301 GLY P C 1
ATOM 1762 O O . GLY A 1 231 ? -61.201 -37.168 2.009 1.00 38.18 301 GLY P O 1
ATOM 1763 N N . LEU A 1 232 ? -59.139 -37.001 1.165 1.00 36.22 302 LEU P N 1
ATOM 1764 C CA . LEU A 1 232 ? -58.814 -38.367 1.576 1.00 36.57 302 LEU P CA 1
ATOM 1765 C C . LEU A 1 232 ? -57.418 -38.549 2.121 1.00 34.65 302 LEU P C 1
ATOM 1766 O O . LEU A 1 232 ? -56.963 -39.668 2.335 1.00 35.83 302 LEU P O 1
ATOM 1771 N N . ARG A 1 233 ? -56.767 -37.444 2.432 1.00 33.98 303 ARG P N 1
ATOM 1772 C CA . ARG A 1 233 ? -55.407 -37.481 2.949 1.00 33.81 303 ARG P CA 1
ATOM 1773 C C . ARG A 1 233 ? -55.047 -36.043 3.337 1.00 32.79 303 ARG P C 1
ATOM 1774 O O . ARG A 1 233 ? -55.720 -35.099 2.931 1.00 32.27 303 ARG P O 1
ATOM 1782 N N . ASP A 1 234 ? -54.022 -35.882 4.166 1.00 33.37 304 ASP P N 1
ATOM 1783 C CA . ASP A 1 234 ? -53.589 -34.556 4.599 1.00 33.89 304 ASP P CA 1
ATOM 1784 C C . ASP A 1 234 ? -52.939 -33.778 3.456 1.00 33.25 304 ASP P C 1
ATOM 1785 O O . ASP A 1 234 ? -52.113 -34.325 2.711 1.00 33.81 304 ASP P O 1
ATOM 1790 N N . GLY A 1 235 ? -53.288 -32.501 3.350 1.00 31.71 305 GLY P N 1
ATOM 1791 C CA . GLY A 1 235 ? -52.716 -31.646 2.325 1.00 30.39 305 GLY P CA 1
ATOM 1792 C C . GLY A 1 235 ? -53.663 -30.541 1.914 1.00 30.66 305 GLY P C 1
ATOM 1793 O O . GLY A 1 235 ? -54.331 -29.918 2.740 1.00 30.62 305 GLY P O 1
ATOM 1794 N N . SER A 1 236 ? -53.737 -30.311 0.611 1.00 31.48 306 SER P N 1
ATOM 1795 C CA . SER A 1 236 ? -54.613 -29.285 0.051 1.00 30.15 306 SER P CA 1
ATOM 1796 C C . SER A 1 236 ? -54.892 -29.640 -1.388 1.00 28.39 306 SER P C 1
ATOM 1797 O O . SER A 1 236 ? -54.238 -30.503 -1.973 1.00 29.33 306 SER P O 1
ATOM 1800 N N . SER A 1 237 ? -55.857 -28.955 -1.965 1.00 26.78 307 SER P N 1
ATOM 1801 C CA . SER A 1 237 ? -56.218 -29.214 -3.330 1.00 25.34 307 SER P CA 1
ATOM 1802 C C . SER A 1 237 ? -57.180 -28.136 -3.777 1.00 26.48 307 SER P C 1
ATOM 1803 O O . SER A 1 237 ? -57.791 -27.442 -2.948 1.00 27.51 307 SER P O 1
ATOM 1806 N N . LYS A 1 238 ? -57.263 -27.959 -5.090 1.00 25.14 308 LYS P N 1
ATOM 1807 C CA . LYS A 1 238 ? -58.182 -26.996 -5.687 1.00 24.30 308 LYS P CA 1
ATOM 1808 C C . LYS A 1 238 ? -58.615 -27.593 -7.014 1.00 24.97 308 LYS P C 1
ATOM 1809 O O . LYS A 1 238 ? -57.831 -28.243 -7.716 1.00 25.90 308 LYS P O 1
ATOM 1815 N N . THR A 1 239 ? -59.888 -27.428 -7.323 1.00 24.27 309 THR P N 1
ATOM 1816 C CA . THR A 1 239 ? -60.433 -27.944 -8.551 1.00 23.77 309 THR P CA 1
ATOM 1817 C C . THR A 1 239 ? -61.319 -26.835 -9.054 1.00 24.16 309 THR P C 1
ATOM 1818 O O . THR A 1 239 ? -62.103 -26.262 -8.293 1.00 24.52 309 THR P O 1
ATOM 1822 N N . ALA A 1 240 ? -61.111 -26.454 -10.309 1.00 23.73 310 ALA P N 1
ATOM 1823 C CA . ALA A 1 240 ? -61.891 -25.385 -10.899 1.00 23.59 310 ALA P CA 1
ATOM 1824 C C . ALA A 1 240 ? -62.402 -25.823 -12.243 1.00 24.18 310 ALA P C 1
ATOM 1825 O O . ALA A 1 240 ? -61.780 -26.628 -12.930 1.00 24.61 310 ALA P O 1
ATOM 1827 N N . LEU A 1 241 ? -63.574 -25.317 -12.582 1.00 25.20 311 LEU P N 1
ATOM 1828 C CA . LEU A 1 241 ? -64.205 -25.621 -13.841 1.00 26.22 311 LEU P CA 1
ATOM 1829 C C . LEU A 1 241 ? -64.483 -24.266 -14.451 1.00 24.83 311 LEU P C 1
ATOM 1830 O O . LEU A 1 241 ? -65.178 -23.446 -13.845 1.00 22.71 311 LEU P O 1
ATOM 1835 N N . LEU A 1 242 ? -63.903 -24.022 -15.627 1.00 23.37 312 LEU P N 1
ATOM 1836 C CA . LEU A 1 242 ? -64.076 -22.739 -16.286 1.00 22.53 312 LEU P CA 1
ATOM 1837 C C . LEU A 1 242 ? -64.855 -22.848 -17.577 1.00 22.65 312 LEU P C 1
ATOM 1838 O O . LEU A 1 242 ? -64.796 -23.866 -18.282 1.00 22.39 312 LEU P O 1
ATOM 1843 N N . TYR A 1 243 ? -65.571 -21.777 -17.889 1.00 21.14 313 TYR P N 1
ATOM 1844 C CA . TYR A 1 243 ? -66.377 -21.730 -19.091 1.00 22.84 313 TYR P CA 1
ATOM 1845 C C . TYR A 1 243 ? -66.429 -20.307 -19.618 1.00 22.84 313 TYR P C 1
ATOM 1846 O O . TYR A 1 243 ? -66.556 -19.357 -18.844 1.00 23.77 313 TYR P O 1
ATOM 1855 N N . GLY A 1 244 ? -66.393 -20.175 -20.941 1.00 22.02 314 GLY P N 1
ATOM 1856 C CA . GLY A 1 244 ? -66.458 -18.859 -21.548 1.00 22.17 314 GLY P CA 1
ATOM 1857 C C . GLY A 1 244 ? -66.993 -18.925 -22.963 1.00 22.01 314 GLY P C 1
ATOM 1858 O O . GLY A 1 244 ? -66.829 -19.933 -23.653 1.00 22.79 314 GLY P O 1
ATOM 1859 N N . HIS A 1 245 ? -67.621 -17.843 -23.392 1.00 21.59 315 HIS P N 1
ATOM 1860 C CA . HIS A 1 245 ? -68.203 -17.759 -24.713 1.00 23.44 315 HIS P CA 1
ATOM 1861 C C . HIS A 1 245 ? -67.897 -16.387 -25.266 1.00 25.16 315 HIS P C 1
ATOM 1862 O O . HIS A 1 245 ? -67.984 -15.400 -24.524 1.00 27.04 315 HIS P O 1
ATOM 1869 N N . GLY A 1 246 ? -67.552 -16.322 -26.555 1.00 22.79 316 GLY P N 1
ATOM 1870 C CA . GLY A 1 246 ? -67.226 -15.052 -27.179 1.00 20.25 316 GLY P CA 1
ATOM 1871 C C . GLY A 1 246 ? -65.902 -14.509 -26.662 1.00 20.36 316 GLY P C 1
ATOM 1872 O O . GLY A 1 246 ? -64.903 -15.239 -26.614 1.00 19.23 316 GLY P O 1
ATOM 1873 N N . LEU A 1 247 ? -65.878 -13.232 -26.269 1.00 20.41 317 LEU P N 1
ATOM 1874 C CA . LEU A 1 247 ? -64.645 -12.636 -25.747 1.00 21.22 317 LEU P CA 1
ATOM 1875 C C . LEU A 1 247 ? -64.204 -13.346 -24.464 1.00 21.16 317 LEU P C 1
ATOM 1876 O O . LEU A 1 247 ? -63.029 -13.297 -24.088 1.00 22.53 317 LEU P O 1
ATOM 1881 N N . GLY A 1 248 ? -65.148 -14.013 -23.805 1.00 20.22 318 GLY P N 1
ATOM 1882 C CA . GLY A 1 248 ? -64.826 -14.746 -22.605 1.00 19.37 318 GLY P CA 1
ATOM 1883 C C . GLY A 1 248 ? -64.305 -16.133 -22.918 1.00 20.45 318 GLY P C 1
ATOM 1884 O O . GLY A 1 248 ? -63.986 -16.887 -21.997 1.00 21.38 318 GLY P O 1
ATOM 1885 N N . ALA A 1 249 ? -64.158 -16.474 -24.197 1.00 21.38 319 ALA P N 1
ATOM 1886 C CA . ALA A 1 249 ? -63.683 -17.827 -24.552 1.00 23.14 319 ALA P CA 1
ATOM 1887 C C . ALA A 1 249 ? -62.204 -18.133 -24.223 1.00 22.75 319 ALA P C 1
ATOM 1888 O O . ALA A 1 249 ? -61.745 -19.279 -24.374 1.00 22.46 319 ALA P O 1
ATOM 1890 N N . GLU A 1 250 ? -61.445 -17.097 -23.858 1.00 22.78 320 GLU P N 1
ATOM 1891 C CA . GLU A 1 250 ? -60.066 -17.297 -23.389 1.00 21.63 320 GLU P CA 1
ATOM 1892 C C . GLU A 1 250 ? -60.320 -17.298 -21.873 1.00 22.03 320 GLU P C 1
ATOM 1893 O O . GLU A 1 250 ? -60.497 -16.232 -21.259 1.00 21.85 320 GLU P O 1
ATOM 1899 N N . VAL A 1 251 ? -60.432 -18.498 -21.304 1.00 20.49 321 VAL P N 1
ATOM 1900 C CA . VAL A 1 251 ? -60.753 -18.669 -19.880 1.00 19.40 321 VAL P CA 1
ATOM 1901 C C . VAL A 1 251 ? -59.701 -18.347 -18.805 1.00 17.97 321 VAL P C 1
ATOM 1902 O O . VAL A 1 251 ? -60.037 -18.276 -17.634 1.00 19.22 321 VAL P O 1
ATOM 1906 N N . LYS A 1 252 ? -58.440 -18.177 -19.185 1.00 17.61 322 LYS P N 1
ATOM 1907 C CA . LYS A 1 252 ? -57.413 -17.842 -18.208 1.00 18.33 322 LYS P CA 1
ATOM 1908 C C . LYS A 1 252 ? -57.274 -16.325 -18.195 1.00 19.22 322 LYS P C 1
ATOM 1909 O O . LYS A 1 252 ? -57.813 -15.659 -17.302 1.00 21.58 322 LYS P O 1
ATOM 1915 N N . GLY A 1 253 ? -56.603 -15.772 -19.204 1.00 18.38 323 GLY P N 1
ATOM 1916 C CA . GLY A 1 253 ? -56.430 -14.331 -19.271 1.00 18.02 323 GLY P CA 1
ATOM 1917 C C . GLY A 1 253 ? -57.722 -13.674 -19.724 1.00 20.43 323 GLY P C 1
ATOM 1918 O O . GLY A 1 253 ? -57.897 -13.372 -20.912 1.00 22.65 323 GLY P O 1
ATOM 1919 N N . ILE A 1 254 ? -58.643 -13.480 -18.785 1.00 17.96 324 ILE P N 1
ATOM 1920 C CA . ILE A 1 254 ? -59.926 -12.863 -19.076 1.00 16.60 324 ILE P CA 1
ATOM 1921 C C . ILE A 1 254 ? -59.806 -11.539 -19.823 1.00 16.47 324 ILE P C 1
ATOM 1922 O O . ILE A 1 254 ? -59.139 -10.612 -19.363 1.00 16.82 324 ILE P O 1
ATOM 1927 N N . GLY A 1 255 ? -60.461 -11.460 -20.981 1.00 16.85 325 GLY P N 1
ATOM 1928 C CA . GLY A 1 255 ? -60.456 -10.239 -21.780 1.00 16.23 325 GLY P CA 1
ATOM 1929 C C . GLY A 1 255 ? -59.125 -9.917 -22.435 1.00 17.35 325 GLY P C 1
ATOM 1930 O O . GLY A 1 255 ? -58.905 -8.772 -22.860 1.00 19.43 325 GLY P O 1
ATOM 1931 N N . SER A 1 256 ? -58.244 -10.919 -22.533 1.00 17.68 326 SER P N 1
ATOM 1932 C CA . SER A 1 256 ? -56.911 -10.741 -23.118 1.00 20.28 326 SER P CA 1
ATOM 1933 C C . SER A 1 256 ? -56.748 -11.179 -24.591 1.00 22.90 326 SER P C 1
ATOM 1934 O O . SER A 1 256 ? -55.687 -10.973 -25.186 1.00 21.85 326 SER P O 1
ATOM 1937 N N . ASP A 1 257 ? -57.783 -11.799 -25.158 1.00 24.37 327 ASP P N 1
ATOM 1938 C CA . ASP A 1 257 ? -57.738 -12.274 -26.537 1.00 24.31 327 ASP P CA 1
ATOM 1939 C C . ASP A 1 257 ? -58.791 -11.571 -27.396 1.00 24.56 327 ASP P C 1
ATOM 1940 O O . ASP A 1 257 ? -59.974 -11.883 -27.310 1.00 26.13 327 ASP P O 1
ATOM 1945 N N . GLY A 1 258 ? -58.352 -10.647 -28.244 1.00 24.76 328 GLY P N 1
ATOM 1946 C CA . GLY A 1 258 ? -59.279 -9.923 -29.101 1.00 25.07 328 GLY P CA 1
ATOM 1947 C C . GLY A 1 258 ? -59.613 -10.553 -30.451 1.00 25.37 328 GLY P C 1
ATOM 1948 O O . GLY A 1 258 ? -60.378 -9.967 -31.223 1.00 25.15 328 GLY P O 1
ATOM 1949 N N . ALA A 1 259 ? -59.052 -11.730 -30.740 1.00 24.71 329 ALA P N 1
ATOM 1950 C CA . ALA A 1 259 ? -59.294 -12.422 -32.015 1.00 25.59 329 ALA P CA 1
ATOM 1951 C C . ALA A 1 259 ? -60.403 -13.463 -31.943 1.00 25.53 329 ALA P C 1
ATOM 1952 O O . ALA A 1 259 ? -60.752 -14.072 -32.949 1.00 27.98 329 ALA P O 1
ATOM 1954 N N . LEU A 1 260 ? -60.982 -13.637 -30.762 1.00 25.96 330 LEU P N 1
ATOM 1955 C CA . LEU A 1 260 ? -62.036 -14.626 -30.549 1.00 23.82 330 LEU P CA 1
ATOM 1956 C C . LEU A 1 260 ? -63.313 -14.336 -31.333 1.00 24.41 330 LEU P C 1
ATOM 1957 O O . LEU A 1 260 ? -63.761 -13.192 -31.433 1.00 24.29 330 LEU P O 1
ATOM 1962 N N . ARG A 1 261 ? -63.898 -15.392 -31.886 1.00 25.47 331 ARG P N 1
ATOM 1963 C CA . ARG A 1 261 ? -65.137 -15.262 -32.653 1.00 27.94 331 ARG P CA 1
ATOM 1964 C C . ARG A 1 261 ? -66.309 -15.203 -31.693 1.00 27.39 331 ARG P C 1
ATOM 1965 O O . ARG A 1 261 ? -66.232 -15.698 -30.568 1.00 28.90 331 ARG P O 1
ATOM 1973 N N . PRO A 1 262 ? -67.426 -14.612 -32.135 1.00 27.17 332 PRO P N 1
ATOM 1974 C CA . PRO A 1 262 ? -68.612 -14.508 -31.283 1.00 25.46 332 PRO P CA 1
ATOM 1975 C C . PRO A 1 262 ? -69.063 -15.852 -30.744 1.00 24.85 332 PRO P C 1
ATOM 1976 O O . PRO A 1 262 ? -69.482 -15.958 -29.587 1.00 27.96 332 PRO P O 1
ATOM 1980 N N . GLY A 1 263 ? -68.936 -16.884 -31.570 1.00 24.71 333 GLY P N 1
ATOM 1981 C CA . GLY A 1 263 ? -69.376 -18.211 -31.169 1.00 23.22 333 GLY P CA 1
ATOM 1982 C C . GLY A 1 263 ? -68.315 -19.054 -30.519 1.00 22.08 333 GLY P C 1
ATOM 1983 O O . GLY A 1 263 ? -68.502 -20.267 -30.404 1.00 23.78 333 GLY P O 1
ATOM 1984 N N . ALA A 1 264 ? -67.197 -18.424 -30.136 1.00 21.17 334 ALA P N 1
ATOM 1985 C CA . ALA A 1 264 ? -66.088 -19.118 -29.475 1.00 20.29 334 ALA P CA 1
ATOM 1986 C C . ALA A 1 264 ? -66.648 -19.688 -28.182 1.00 20.54 334 ALA P C 1
ATOM 1987 O O . ALA A 1 264 ? -67.340 -18.985 -27.447 1.00 20.23 334 ALA P O 1
ATOM 1989 N N . ASP A 1 265 ? -66.336 -20.944 -27.895 1.00 20.53 335 ASP P N 1
ATOM 1990 C CA . ASP A 1 265 ? -66.886 -21.610 -26.720 1.00 23.01 335 ASP P CA 1
ATOM 1991 C C . ASP A 1 265 ? -65.834 -22.504 -26.072 1.00 24.47 335 ASP P C 1
ATOM 1992 O O . ASP A 1 265 ? -65.343 -23.450 -26.704 1.00 25.18 335 ASP P O 1
ATOM 1997 N N . THR A 1 266 ? -65.533 -22.248 -24.795 1.00 24.82 336 THR P N 1
ATOM 1998 C CA . THR A 1 266 ? -64.509 -23.029 -24.095 1.00 22.88 336 THR P CA 1
ATOM 1999 C C . THR A 1 266 ? -64.906 -23.560 -22.723 1.00 24.51 336 THR P C 1
ATOM 2000 O O . THR A 1 266 ? -65.662 -22.924 -21.975 1.00 24.94 336 THR P O 1
ATOM 2004 N N . TRP A 1 267 ? -64.373 -24.745 -22.421 1.00 25.17 337 TRP P N 1
ATOM 2005 C CA . TRP A 1 267 ? -64.547 -25.445 -21.155 1.00 24.69 337 TRP P CA 1
ATOM 2006 C C . TRP A 1 267 ? -63.150 -25.827 -20.742 1.00 25.00 337 TRP P C 1
ATOM 2007 O O . TRP A 1 267 ? -62.380 -26.339 -21.564 1.00 24.70 337 TRP P O 1
ATOM 2018 N N . ARG A 1 268 ? -62.808 -25.575 -19.482 1.00 25.24 338 ARG P N 1
ATOM 2019 C CA . ARG A 1 268 ? -61.483 -25.942 -18.994 1.00 24.02 338 ARG P CA 1
ATOM 2020 C C . ARG A 1 268 ? -61.581 -26.468 -17.583 1.00 25.01 338 ARG P C 1
ATOM 2021 O O . ARG A 1 268 ? -62.387 -25.974 -16.772 1.00 25.50 338 ARG P O 1
ATOM 2029 N N . ILE A 1 269 ? -60.804 -27.506 -17.303 1.00 24.72 339 ILE P N 1
ATOM 2030 C CA . ILE A 1 269 ? -60.780 -28.071 -15.967 1.00 27.37 339 ILE P CA 1
ATOM 2031 C C . ILE A 1 269 ? -59.350 -27.989 -15.433 1.00 27.28 339 ILE P C 1
ATOM 2032 O O . ILE A 1 269 ? -58.397 -28.345 -16.133 1.00 27.22 339 ILE P O 1
ATOM 2037 N N . ALA A 1 270 ? -59.210 -27.432 -14.228 1.00 26.22 340 ALA P N 1
ATOM 2038 C CA . ALA A 1 270 ? -57.911 -27.275 -13.572 1.00 25.40 340 ALA P CA 1
ATOM 2039 C C . ALA A 1 270 ? -57.989 -27.947 -12.218 1.00 26.15 340 ALA P C 1
ATOM 2040 O O . ALA A 1 270 ? -58.978 -27.782 -11.490 1.00 26.67 340 ALA P O 1
ATOM 2042 N N . SER A 1 271 ? -56.970 -28.726 -11.883 1.00 25.04 341 SER P N 1
ATOM 2043 C CA . SER A 1 271 ? -56.987 -29.397 -10.610 1.00 25.27 341 SER P CA 1
ATOM 2044 C C . SER A 1 271 ? -55.631 -29.871 -10.140 1.00 27.18 341 SER P C 1
ATOM 2045 O O . SER A 1 271 ? -54.883 -30.530 -10.876 1.00 27.36 341 SER P O 1
ATOM 2048 N N . TYR A 1 272 ? -55.332 -29.552 -8.886 1.00 26.21 342 TYR P N 1
ATOM 2049 C CA . TYR A 1 272 ? -54.077 -29.972 -8.290 1.00 27.41 342 TYR P CA 1
ATOM 2050 C C . TYR A 1 272 ? -54.241 -30.210 -6.792 1.00 27.13 342 TYR P C 1
ATOM 2051 O O . TYR A 1 272 ? -55.156 -29.694 -6.153 1.00 26.46 342 TYR P O 1
ATOM 2060 N N . GLY A 1 273 ? -53.311 -30.967 -6.241 1.00 26.47 343 GLY P N 1
ATOM 2061 C CA . GLY A 1 273 ? -53.344 -31.261 -4.838 1.00 28.45 343 GLY P CA 1
ATOM 2062 C C . GLY A 1 273 ? -51.937 -31.442 -4.332 1.00 30.03 343 GLY P C 1
ATOM 2063 O O . GLY A 1 273 ? -51.027 -31.795 -5.094 1.00 30.20 343 GLY P O 1
ATOM 2064 N N . THR A 1 274 ? -51.773 -31.237 -3.028 1.00 30.48 344 THR P N 1
ATOM 2065 C CA . THR A 1 274 ? -50.473 -31.373 -2.370 1.00 31.39 344 THR P CA 1
ATOM 2066 C C . THR A 1 274 ? -50.615 -32.338 -1.201 1.00 30.30 344 THR P C 1
ATOM 2067 O O . THR A 1 274 ? -51.621 -32.288 -0.495 1.00 31.07 344 THR P O 1
ATOM 2071 N N . THR A 1 275 ? -49.652 -33.247 -1.032 1.00 28.48 345 THR P N 1
ATOM 2072 C CA . THR A 1 275 ? -49.693 -34.189 0.077 1.00 27.91 345 THR P CA 1
ATOM 2073 C C . THR A 1 275 ? -48.360 -34.848 0.383 1.00 30.58 345 THR P C 1
ATOM 2074 O O . THR A 1 275 ? -47.565 -35.117 -0.518 1.00 31.76 345 THR P O 1
ATOM 2078 N N . PRO A 1 276 ? -48.047 -35.026 1.679 1.00 33.05 346 PRO P N 1
ATOM 2079 C CA . PRO A 1 276 ? -46.782 -35.677 2.065 1.00 34.16 346 PRO P CA 1
ATOM 2080 C C . PRO A 1 276 ? -47.009 -37.191 2.092 1.00 35.16 346 PRO P C 1
ATOM 2081 O O . PRO A 1 276 ? -48.011 -37.662 2.637 1.00 36.45 346 PRO P O 1
ATOM 2085 N N . LEU A 1 277 ? -46.138 -37.938 1.424 1.00 37.19 347 LEU P N 1
ATOM 2086 C CA . LEU A 1 277 ? -46.245 -39.400 1.367 1.00 39.56 347 LEU P CA 1
ATOM 2087 C C . LEU A 1 277 ? -45.624 -40.053 2.594 1.00 42.50 347 LEU P C 1
ATOM 2088 O O . LEU A 1 277 ? -45.905 -41.213 2.902 1.00 44.66 347 LEU P O 1
ATOM 2093 N N . SER A 1 278 ? -44.732 -39.303 3.238 1.00 44.08 348 SER P N 1
ATOM 2094 C CA . SER A 1 278 ? -44.022 -39.690 4.456 1.00 46.38 348 SER P CA 1
ATOM 2095 C C . SER A 1 278 ? -43.303 -38.413 4.927 1.00 49.27 348 SER P C 1
ATOM 2096 O O . SER A 1 278 ? -43.594 -37.315 4.420 1.00 49.52 348 SER P O 1
ATOM 2099 N N . GLU A 1 279 ? -42.433 -38.529 5.934 1.00 52.35 349 GLU P N 1
ATOM 2100 C CA . GLU A 1 279 ? -41.696 -37.359 6.451 1.00 53.88 349 GLU P CA 1
ATOM 2101 C C . GLU A 1 279 ? -40.501 -36.983 5.540 1.00 53.14 349 GLU P C 1
ATOM 2102 O O . GLU A 1 279 ? -39.685 -36.121 5.884 1.00 53.36 349 GLU P O 1
ATOM 2108 N N . ASN A 1 280 ? -40.414 -37.627 4.376 1.00 51.31 350 ASN P N 1
ATOM 2109 C CA . ASN A 1 280 ? -39.331 -37.350 3.431 1.00 49.88 350 ASN P CA 1
ATOM 2110 C C . ASN A 1 280 ? -39.808 -37.175 1.963 1.00 46.35 350 ASN P C 1
ATOM 2111 O O . ASN A 1 280 ? -39.165 -36.463 1.184 1.00 45.99 350 ASN P O 1
ATOM 2116 N N . TRP A 1 281 ? -40.963 -37.763 1.624 1.00 42.26 351 TRP P N 1
ATOM 2117 C CA . TRP A 1 281 ? -41.542 -37.684 0.276 1.00 37.10 351 TRP P CA 1
ATOM 2118 C C . TRP A 1 281 ? -42.818 -36.851 0.184 1.00 35.14 351 TRP P C 1
ATOM 2119 O O . TRP A 1 281 ? -43.755 -37.036 0.964 1.00 33.74 351 TRP P O 1
ATOM 2130 N N . SER A 1 282 ? -42.844 -35.930 -0.775 1.00 33.33 352 SER P N 1
ATOM 2131 C CA . SER A 1 282 ? -44.026 -35.093 -1.010 1.00 31.83 352 SER P CA 1
ATOM 2132 C C . SER A 1 282 ? -44.398 -35.208 -2.487 1.00 29.99 352 SER P C 1
ATOM 2133 O O . SER A 1 282 ? -43.521 -35.290 -3.353 1.00 29.46 352 SER P O 1
ATOM 2136 N N . VAL A 1 283 ? -45.696 -35.254 -2.769 1.00 26.95 353 VAL P N 1
ATOM 2137 C CA . VAL A 1 283 ? -46.145 -35.374 -4.135 1.00 25.87 353 VAL P CA 1
ATOM 2138 C C . VAL A 1 283 ? -47.185 -34.296 -4.496 1.00 25.98 353 VAL P C 1
ATOM 2139 O O . VAL A 1 283 ? -48.024 -33.902 -3.671 1.00 24.64 353 VAL P O 1
ATOM 2143 N N . ALA A 1 284 ? -47.073 -33.762 -5.707 1.00 23.73 354 ALA P N 1
ATOM 2144 C CA . ALA A 1 284 ? -48.019 -32.759 -6.158 1.00 24.50 354 ALA P CA 1
ATOM 2145 C C . ALA A 1 284 ? -48.493 -33.060 -7.578 1.00 25.62 354 ALA P C 1
ATOM 2146 O O . ALA A 1 284 ? -47.854 -32.670 -8.551 1.00 27.18 354 ALA P O 1
ATOM 2148 N N . PRO A 1 285 ? -49.598 -33.800 -7.715 1.00 24.96 355 PRO P N 1
ATOM 2149 C CA . PRO A 1 285 ? -50.079 -34.094 -9.061 1.00 24.74 355 PRO P CA 1
ATOM 2150 C C . PRO A 1 285 ? -50.871 -32.885 -9.573 1.00 25.19 355 PRO P C 1
ATOM 2151 O O . PRO A 1 285 ? -51.373 -32.081 -8.776 1.00 25.61 355 PRO P O 1
ATOM 2155 N N . ALA A 1 286 ? -50.960 -32.730 -10.891 1.00 23.74 356 ALA P N 1
ATOM 2156 C CA . ALA A 1 286 ? -51.746 -31.620 -11.443 1.00 23.92 356 ALA P CA 1
ATOM 2157 C C . ALA A 1 286 ? -52.366 -31.970 -12.791 1.00 21.31 356 ALA P C 1
ATOM 2158 O O . ALA A 1 286 ? -51.886 -32.847 -13.486 1.00 21.00 356 ALA P O 1
ATOM 2160 N N . MET A 1 287 ? -53.471 -31.324 -13.127 1.00 21.95 357 MET P N 1
ATOM 2161 C CA . MET A 1 287 ? -54.106 -31.585 -14.398 1.00 24.26 357 MET P CA 1
ATOM 2162 C C . MET A 1 287 ? -54.763 -30.338 -14.952 1.00 24.28 357 MET P C 1
ATOM 2163 O O . MET A 1 287 ? -55.343 -29.540 -14.222 1.00 24.00 357 MET P O 1
ATOM 2168 N N . LEU A 1 288 ? -54.636 -30.187 -16.262 1.00 24.37 358 LEU P N 1
ATOM 2169 C CA . LEU A 1 288 ? -55.186 -29.061 -17.001 1.00 23.20 358 LEU P CA 1
ATOM 2170 C C . LEU A 1 288 ? -55.673 -29.666 -18.315 1.00 23.49 358 LEU P C 1
ATOM 2171 O O . LEU A 1 288 ? -54.906 -30.341 -19.017 1.00 23.62 358 LEU P O 1
ATOM 2176 N N . ALA A 1 289 ? -56.941 -29.447 -18.629 1.00 22.08 359 ALA P N 1
ATOM 2177 C CA . ALA A 1 289 ? -57.531 -29.968 -19.852 1.00 22.59 359 ALA P CA 1
ATOM 2178 C C . ALA A 1 289 ? -58.469 -28.918 -20.377 1.00 23.63 359 ALA P C 1
ATOM 2179 O O . ALA A 1 289 ? -59.144 -28.235 -19.593 1.00 24.22 359 ALA P O 1
ATOM 2181 N N . GLN A 1 290 ? -58.510 -28.776 -21.698 1.00 24.47 360 GLN P N 1
ATOM 2182 C CA . GLN A 1 290 ? -59.384 -27.782 -22.313 1.00 25.95 360 GLN P CA 1
ATOM 2183 C C . GLN A 1 290 ? -59.953 -28.254 -23.635 1.00 27.72 360 GLN P C 1
ATOM 2184 O O . GLN A 1 290 ? -59.332 -29.050 -24.335 1.00 28.84 360 GLN P O 1
ATOM 2190 N N . ARG A 1 291 ? -61.147 -27.756 -23.954 1.00 29.93 361 ARG P N 1
ATOM 2191 C CA . ARG A 1 291 ? -61.842 -28.056 -25.206 1.00 31.29 361 ARG P CA 1
ATOM 2192 C C . ARG A 1 291 ? -62.361 -26.706 -25.685 1.00 29.45 361 ARG P C 1
ATOM 2193 O O . ARG A 1 291 ? -63.166 -26.059 -25.008 1.00 29.01 361 ARG P O 1
ATOM 2201 N N . SER A 1 292 ? -61.849 -26.252 -26.820 1.00 28.04 362 SER P N 1
ATOM 2202 C CA . SER A 1 292 ? -62.265 -24.961 -27.362 1.00 29.70 362 SER P CA 1
ATOM 2203 C C . SER A 1 292 ? -62.750 -25.127 -28.820 1.00 30.80 362 SER P C 1
ATOM 2204 O O . SER A 1 292 ? -62.052 -25.735 -29.635 1.00 31.82 362 SER P O 1
ATOM 2207 N N . LYS A 1 293 ? -63.938 -24.604 -29.130 1.00 29.98 363 LYS P N 1
ATOM 2208 C CA . LYS A 1 293 ? -64.539 -24.719 -30.462 1.00 31.31 363 LYS P CA 1
ATOM 2209 C C . LYS A 1 293 ? -64.869 -23.364 -31.087 1.00 31.62 363 LYS P C 1
ATOM 2210 O O . LYS A 1 293 ? -65.288 -22.437 -30.384 1.00 32.72 363 LYS P O 1
ATOM 2216 N N . ASP A 1 294 ? -64.764 -23.275 -32.416 1.00 29.94 364 ASP P N 1
ATOM 2217 C CA . ASP A 1 294 ? -65.076 -22.043 -33.165 1.00 30.24 364 ASP P CA 1
ATOM 2218 C C . ASP A 1 294 ? -64.387 -20.845 -32.531 1.00 29.94 364 ASP P C 1
ATOM 2219 O O . ASP A 1 294 ? -64.900 -19.716 -32.514 1.00 28.21 364 ASP P O 1
ATOM 2224 N N . ARG A 1 295 ? -63.188 -21.111 -32.042 1.00 28.74 365 ARG P N 1
ATOM 2225 C CA . ARG A 1 295 ? -62.397 -20.119 -31.367 1.00 27.59 365 ARG P CA 1
ATOM 2226 C C . ARG A 1 295 ? -61.954 -18.968 -32.269 1.00 28.29 365 ARG P C 1
ATOM 2227 O O . ARG A 1 295 ? -62.398 -17.827 -32.080 1.00 27.28 365 ARG P O 1
ATOM 2235 N N . TYR A 1 296 ? -61.097 -19.268 -33.249 1.00 28.12 366 TYR P N 1
ATOM 2236 C CA . TYR A 1 296 ? -60.578 -18.244 -34.154 1.00 28.63 366 TYR P CA 1
ATOM 2237 C C . TYR A 1 296 ? -61.148 -18.398 -35.551 1.00 29.55 366 TYR P C 1
ATOM 2238 O O . TYR A 1 296 ? -61.296 -17.417 -36.303 1.00 29.58 366 TYR P O 1
ATOM 2247 N N . ALA A 1 297 ? -61.409 -19.648 -35.911 1.00 29.80 367 ALA P N 1
ATOM 2248 C CA . ALA A 1 297 ? -61.955 -19.969 -37.216 1.00 29.87 367 ALA P CA 1
ATOM 2249 C C . ALA A 1 297 ? -63.183 -20.859 -37.062 1.00 30.27 367 ALA P C 1
ATOM 2250 O O . ALA A 1 297 ? -63.254 -21.728 -36.178 1.00 29.85 367 ALA P O 1
ATOM 2252 N N . ASP A 1 298 ? -64.158 -20.606 -37.924 1.00 30.97 368 ASP P N 1
ATOM 2253 C CA . ASP A 1 298 ? -65.408 -21.347 -37.959 1.00 31.26 368 ASP P CA 1
ATOM 2254 C C . ASP A 1 298 ? -65.131 -22.850 -38.095 1.00 29.11 368 ASP P C 1
ATOM 2255 O O . ASP A 1 298 ? -64.421 -23.277 -39.002 1.00 29.57 368 ASP P O 1
ATOM 2260 N N . GLY A 1 299 ? -65.681 -23.649 -37.192 1.00 28.21 369 GLY P N 1
ATOM 2261 C CA . GLY A 1 299 ? -65.459 -25.080 -37.257 1.00 25.18 369 GLY P CA 1
ATOM 2262 C C . GLY A 1 299 ? -64.132 -25.543 -36.674 1.00 26.90 369 GLY P C 1
ATOM 2263 O O . GLY A 1 299 ? -63.833 -26.756 -36.725 1.00 27.56 369 GLY P O 1
ATOM 2264 N N . ASP A 1 300 ? -63.316 -24.632 -36.120 1.00 25.76 370 ASP P N 1
ATOM 2265 C CA . ASP A 1 300 ? -62.047 -25.092 -35.529 1.00 25.15 370 ASP P CA 1
ATOM 2266 C C . ASP A 1 300 ? -62.272 -25.832 -34.205 1.00 24.44 370 ASP P C 1
ATOM 2267 O O . ASP A 1 300 ? -63.380 -25.854 -33.642 1.00 24.70 370 ASP P O 1
ATOM 2272 N N . SER A 1 301 ? -61.213 -26.417 -33.690 1.00 24.61 371 SER P N 1
ATOM 2273 C CA . SER A 1 301 ? -61.339 -27.151 -32.462 1.00 25.46 371 SER P CA 1
ATOM 2274 C C . SER A 1 301 ? -59.959 -27.378 -31.869 1.00 26.40 371 SER P C 1
ATOM 2275 O O . SER A 1 301 ? -59.021 -27.769 -32.575 1.00 28.14 371 SER P O 1
ATOM 2278 N N . TYR A 1 302 ? -59.832 -27.067 -30.584 1.00 24.94 372 TYR P N 1
ATOM 2279 C CA . TYR A 1 302 ? -58.583 -27.255 -29.873 1.00 23.93 372 TYR P CA 1
ATOM 2280 C C . TYR A 1 302 ? -58.918 -28.085 -28.641 1.00 25.36 372 TYR P C 1
ATOM 2281 O O . TYR A 1 302 ? -59.856 -27.765 -27.903 1.00 27.45 372 TYR P O 1
ATOM 2290 N N . GLN A 1 303 ? -58.205 -29.189 -28.459 1.00 25.15 373 GLN P N 1
ATOM 2291 C CA . GLN A 1 303 ? -58.422 -30.058 -27.313 1.00 25.56 373 GLN P CA 1
ATOM 2292 C C . GLN A 1 303 ? -57.109 -30.654 -26.851 1.00 27.15 373 GLN P C 1
ATOM 2293 O O . GLN A 1 303 ? -56.369 -31.252 -27.646 1.00 29.09 373 GLN P O 1
ATOM 2299 N N . TRP A 1 304 ? -56.816 -30.498 -25.564 1.00 27.40 374 TRP P N 1
ATOM 2300 C CA . TRP A 1 304 ? -55.592 -31.039 -24.989 1.00 25.09 374 TRP P CA 1
ATOM 2301 C C . TRP A 1 304 ? -55.763 -31.277 -23.501 1.00 25.34 374 TRP P C 1
ATOM 2302 O O . TRP A 1 304 ? -56.675 -30.741 -22.857 1.00 25.76 374 TRP P O 1
ATOM 2313 N N . ALA A 1 305 ? -54.921 -32.143 -22.972 1.00 25.23 375 ALA P N 1
ATOM 2314 C CA . ALA A 1 305 ? -54.941 -32.457 -21.563 1.00 24.71 375 ALA P CA 1
ATOM 2315 C C . ALA A 1 305 ? -53.509 -32.682 -21.106 1.00 24.89 375 ALA P C 1
ATOM 2316 O O . ALA A 1 305 ? -52.751 -33.437 -21.722 1.00 24.78 375 ALA P O 1
ATOM 2318 N N . THR A 1 306 ? -53.127 -31.959 -20.063 1.00 25.63 376 THR P N 1
ATOM 2319 C CA . THR A 1 306 ? -51.793 -32.085 -19.490 1.00 25.76 376 THR P CA 1
ATOM 2320 C C . THR A 1 306 ? -51.888 -32.761 -18.131 1.00 25.26 376 THR P C 1
ATOM 2321 O O . THR A 1 306 ? -52.834 -32.524 -17.372 1.00 25.02 376 THR P O 1
ATOM 2325 N N . PHE A 1 307 ? -50.908 -33.604 -17.834 1.00 25.22 377 PHE P N 1
ATOM 2326 C CA . PHE A 1 307 ? -50.820 -34.231 -16.537 1.00 24.88 377 PHE P CA 1
ATOM 2327 C C . PHE A 1 307 ? -49.390 -34.031 -16.050 1.00 24.33 377 PHE P C 1
ATOM 2328 O O . PHE A 1 307 ? -48.442 -34.551 -16.641 1.00 23.15 377 PHE P O 1
ATOM 2336 N N . ASN A 1 308 ? -49.236 -33.264 -14.978 1.00 23.76 378 ASN P N 1
ATOM 2337 C CA . ASN A 1 308 ? -47.917 -33.014 -14.404 1.00 23.84 378 ASN P CA 1
ATOM 2338 C C . ASN A 1 308 ? -47.826 -33.679 -13.045 1.00 24.25 378 ASN P C 1
ATOM 2339 O O . ASN A 1 308 ? -48.807 -33.697 -12.294 1.00 26.28 378 ASN P O 1
ATOM 2344 N N . LEU A 1 309 ? -46.652 -34.204 -12.722 1.00 22.69 379 LEU P N 1
ATOM 2345 C CA . LEU A 1 309 ? -46.461 -34.853 -11.443 1.00 22.52 379 LEU P CA 1
ATOM 2346 C C . LEU A 1 309 ? -45.095 -34.479 -10.886 1.00 23.05 379 LEU P C 1
ATOM 2347 O O . LEU A 1 309 ? -44.064 -34.886 -11.444 1.00 22.35 379 LEU P O 1
ATOM 2352 N N . ARG A 1 310 ? -45.105 -33.650 -9.827 1.00 22.87 380 ARG P N 1
ATOM 2353 C CA . ARG A 1 310 ? -43.886 -33.191 -9.131 1.00 21.47 380 ARG P CA 1
ATOM 2354 C C . ARG A 1 310 ? -43.718 -33.981 -7.814 1.00 23.30 380 ARG P C 1
ATOM 2355 O O . ARG A 1 310 ? -44.653 -34.072 -6.996 1.00 23.89 380 ARG P O 1
ATOM 2363 N N . LEU A 1 311 ? -42.532 -34.558 -7.633 1.00 24.56 381 LEU P N 1
ATOM 2364 C CA . LEU A 1 311 ? -42.175 -35.342 -6.444 1.00 26.32 381 LEU P CA 1
ATOM 2365 C C . LEU A 1 311 ? -40.891 -34.804 -5.824 1.00 28.28 381 LEU P C 1
ATOM 2366 O O . LEU A 1 311 ? -39.928 -34.543 -6.553 1.00 29.69 381 LEU P O 1
ATOM 2371 N N . ILE A 1 312 ? -40.868 -34.611 -4.501 1.00 28.82 382 ILE P N 1
ATOM 2372 C CA . ILE A 1 312 ? -39.628 -34.172 -3.824 1.00 30.21 382 ILE P CA 1
ATOM 2373 C C . ILE A 1 312 ? -39.247 -35.174 -2.736 1.00 29.48 382 ILE P C 1
ATOM 2374 O O . ILE A 1 312 ? -40.105 -35.596 -1.936 1.00 29.46 382 ILE P O 1
ATOM 2379 N N . GLN A 1 313 ? -37.966 -35.522 -2.692 1.00 27.55 383 GLN P N 1
ATOM 2380 C CA . GLN A 1 313 ? -37.453 -36.451 -1.698 1.00 29.05 383 GLN P CA 1
ATOM 2381 C C . GLN A 1 313 ? -36.364 -35.789 -0.856 1.00 29.18 383 GLN P C 1
ATOM 2382 O O . GLN A 1 313 ? -35.239 -35.573 -1.329 1.00 28.88 383 GLN P O 1
ATOM 2388 N N . ALA A 1 314 ? -36.708 -35.442 0.383 1.00 28.26 384 ALA P N 1
ATOM 2389 C CA . ALA A 1 314 ? -35.748 -34.819 1.276 1.00 27.43 384 ALA P CA 1
ATOM 2390 C C . ALA A 1 314 ? -34.633 -35.810 1.577 1.00 27.34 384 ALA P C 1
ATOM 2391 O O . ALA A 1 314 ? -34.858 -37.015 1.627 1.00 27.81 384 ALA P O 1
ATOM 2393 N N . ILE A 1 315 ? -33.420 -35.292 1.699 1.00 28.27 385 ILE P N 1
ATOM 2394 C CA . ILE A 1 315 ? -32.244 -36.100 1.992 1.00 29.39 385 ILE P CA 1
ATOM 2395 C C . ILE A 1 315 ? -31.499 -35.473 3.182 1.00 31.16 385 ILE P C 1
ATOM 2396 O O . ILE A 1 315 ? -30.973 -36.177 4.036 1.00 33.35 385 ILE P O 1
ATOM 2401 N N . ASN A 1 316 ? -31.511 -34.142 3.235 1.00 32.03 386 ASN P N 1
ATOM 2402 C CA . ASN A 1 316 ? -30.880 -33.348 4.282 1.00 31.68 386 ASN P CA 1
ATOM 2403 C C . ASN A 1 316 ? -31.865 -32.288 4.639 1.00 32.73 386 ASN P C 1
ATOM 2404 O O . ASN A 1 316 ? -32.929 -32.153 4.047 1.00 33.33 386 ASN P O 1
ATOM 2409 N N . GLN A 1 317 ? -31.395 -31.432 5.519 1.00 33.49 387 GLN P N 1
ATOM 2410 C CA . GLN A 1 317 ? -32.138 -30.290 5.949 1.00 33.54 387 GLN P CA 1
ATOM 2411 C C . GLN A 1 317 ? -32.016 -29.308 4.749 1.00 31.36 387 GLN P C 1
ATOM 2412 O O . GLN A 1 317 ? -32.911 -28.493 4.499 1.00 30.87 387 GLN P O 1
ATOM 2418 N N . ASN A 1 318 ? -30.940 -29.472 3.969 1.00 29.44 388 ASN P N 1
ATOM 2419 C CA . ASN A 1 318 ? -30.636 -28.596 2.830 1.00 27.99 388 ASN P CA 1
ATOM 2420 C C . ASN A 1 318 ? -30.638 -29.218 1.437 1.00 28.19 388 ASN P C 1
ATOM 2421 O O . ASN A 1 318 ? -30.607 -28.498 0.439 1.00 27.85 388 ASN P O 1
ATOM 2426 N N . PHE A 1 319 ? -30.616 -30.541 1.356 1.00 27.82 389 PHE P N 1
ATOM 2427 C CA . PHE A 1 319 ? -30.580 -31.183 0.054 1.00 25.54 389 PHE P CA 1
ATOM 2428 C C . PHE A 1 319 ? -31.801 -32.027 -0.229 1.00 25.78 389 PHE P C 1
ATOM 2429 O O . PHE A 1 319 ? -32.314 -32.700 0.665 1.00 27.52 389 PHE P O 1
ATOM 2437 N N . ALA A 1 320 ? -32.273 -31.976 -1.472 1.00 24.29 390 ALA P N 1
ATOM 2438 C CA . ALA A 1 320 ? -33.438 -32.751 -1.888 1.00 24.36 390 ALA P CA 1
ATOM 2439 C C . ALA A 1 320 ? -33.292 -33.233 -3.325 1.00 25.44 390 ALA P C 1
ATOM 2440 O O . ALA A 1 320 ? -32.388 -32.794 -4.051 1.00 26.96 390 ALA P O 1
ATOM 2442 N N . LEU A 1 321 ? -34.097 -34.227 -3.694 1.00 24.94 391 LEU P N 1
ATOM 2443 C CA . LEU A 1 321 ? -34.103 -34.740 -5.064 1.00 23.68 391 LEU P CA 1
ATOM 2444 C C . LEU A 1 321 ? -35.508 -34.517 -5.607 1.00 23.61 391 LEU P C 1
ATOM 2445 O O . LEU A 1 321 ? -36.464 -35.095 -5.098 1.00 25.11 391 LEU P O 1
ATOM 2450 N N . ALA A 1 322 ? -35.647 -33.601 -6.566 1.00 23.13 392 ALA P N 1
ATOM 2451 C CA . ALA A 1 322 ? -36.951 -33.330 -7.171 1.00 22.52 392 ALA P CA 1
ATOM 2452 C C . ALA A 1 322 ? -37.102 -34.100 -8.499 1.00 21.94 392 ALA P C 1
ATOM 2453 O O . ALA A 1 322 ? -36.116 -34.351 -9.217 1.00 22.14 392 ALA P O 1
ATOM 2455 N N . TYR A 1 323 ? -38.324 -34.543 -8.774 1.00 20.80 393 TYR P N 1
ATOM 2456 C CA . TYR A 1 323 ? -38.621 -35.281 -9.989 1.00 21.19 393 TYR P CA 1
ATOM 2457 C C . TYR A 1 323 ? -39.901 -34.719 -10.579 1.00 21.87 393 TYR P C 1
ATOM 2458 O O . TYR A 1 323 ? -40.807 -34.329 -9.853 1.00 20.94 393 TYR P O 1
ATOM 2467 N N . GLU A 1 324 ? -39.951 -34.647 -11.908 1.00 24.26 394 GLU P N 1
ATOM 2468 C CA . GLU A 1 324 ? -41.136 -34.161 -12.601 1.00 22.67 394 GLU P CA 1
ATOM 2469 C C . GLU A 1 324 ? -41.412 -35.010 -13.812 1.00 22.55 394 GLU P C 1
ATOM 2470 O O . GLU A 1 324 ? -40.484 -35.408 -14.536 1.00 20.93 394 GLU P O 1
ATOM 2476 N N . GLY A 1 325 ? -42.699 -35.294 -14.001 1.00 22.65 395 GLY P N 1
ATOM 2477 C CA . GLY A 1 325 ? -43.156 -36.094 -15.118 1.00 20.77 395 GLY P CA 1
ATOM 2478 C C . GLY A 1 325 ? -44.318 -35.366 -15.754 1.00 22.56 395 GLY P C 1
ATOM 2479 O O . GLY A 1 325 ? -45.268 -34.968 -15.060 1.00 21.79 395 GLY P O 1
ATOM 2480 N N . SER A 1 326 ? -44.195 -35.101 -17.055 1.00 22.75 396 SER P N 1
ATOM 2481 C CA . SER A 1 326 ? -45.252 -34.420 -17.801 1.00 22.30 396 SER P CA 1
ATOM 2482 C C . SER A 1 326 ? -45.721 -35.287 -18.956 1.00 22.12 396 SER P C 1
ATOM 2483 O O . SER A 1 326 ? -44.925 -35.921 -19.669 1.00 20.11 396 SER P O 1
ATOM 2486 N N . TYR A 1 327 ? -47.033 -35.310 -19.124 1.00 22.19 397 TYR P N 1
ATOM 2487 C CA . TYR A 1 327 ? -47.645 -36.034 -20.204 1.00 23.00 397 TYR P CA 1
ATOM 2488 C C . TYR A 1 327 ? -48.733 -35.131 -20.737 1.00 22.28 397 TYR P C 1
ATOM 2489 O O . TYR A 1 327 ? -49.519 -34.569 -19.961 1.00 21.62 397 TYR P O 1
ATOM 2498 N N . GLN A 1 328 ? -48.756 -34.972 -22.059 1.00 20.75 398 GLN P N 1
ATOM 2499 C CA . GLN A 1 328 ? -49.756 -34.138 -22.703 1.00 21.23 398 GLN P CA 1
ATOM 2500 C C . GLN A 1 328 ? -50.272 -34.736 -23.988 1.00 23.19 398 GLN P C 1
ATOM 2501 O O . GLN A 1 328 ? -49.495 -35.276 -24.771 1.00 23.28 398 GLN P O 1
ATOM 2507 N N . TYR A 1 329 ? -51.587 -34.683 -24.169 1.00 23.34 399 TYR P N 1
ATOM 2508 C CA . TYR A 1 329 ? -52.204 -35.181 -25.379 1.00 24.45 399 TYR P CA 1
ATOM 2509 C C . TYR A 1 329 ? -52.952 -34.021 -26.004 1.00 24.45 399 TYR P C 1
ATOM 2510 O O . TYR A 1 329 ? -53.621 -33.249 -25.310 1.00 23.58 399 TYR P O 1
ATOM 2519 N N . MET A 1 330 ? -52.837 -33.900 -27.323 1.00 25.40 400 MET P N 1
ATOM 2520 C CA . MET A 1 330 ? -53.512 -32.826 -28.034 1.00 25.19 400 MET P CA 1
ATOM 2521 C C . MET A 1 330 ? -54.035 -33.270 -29.370 1.00 24.70 400 MET P C 1
ATOM 2522 O O . MET A 1 330 ? -53.479 -34.155 -30.005 1.00 24.69 400 MET P O 1
ATOM 2527 N N . ASP A 1 331 ? -55.132 -32.642 -29.762 1.00 26.16 401 ASP P N 1
ATOM 2528 C CA . ASP A 1 331 ? -55.816 -32.891 -31.016 1.00 25.01 401 ASP P CA 1
ATOM 2529 C C . ASP A 1 331 ? -56.212 -31.489 -31.439 1.00 24.27 401 ASP P C 1
ATOM 2530 O O . ASP A 1 331 ? -57.215 -30.941 -30.977 1.00 25.92 401 ASP P O 1
ATOM 2535 N N . LEU A 1 332 ? -55.408 -30.892 -32.298 1.00 22.40 402 LEU P N 1
ATOM 2536 C CA . LEU A 1 332 ? -55.683 -29.537 -32.727 1.00 23.08 402 LEU P CA 1
ATOM 2537 C C . LEU A 1 332 ? -56.125 -29.489 -34.195 1.00 24.59 402 LEU P C 1
ATOM 2538 O O . LEU A 1 332 ? -55.555 -30.165 -35.058 1.00 25.23 402 LEU P O 1
ATOM 2543 N N . LYS A 1 333 ? -57.160 -28.697 -34.457 1.00 25.51 403 LYS P N 1
ATOM 2544 C CA . LYS A 1 333 ? -57.729 -28.530 -35.794 1.00 25.44 403 LYS P CA 1
ATOM 2545 C C . LYS A 1 333 ? -57.985 -27.047 -35.994 1.00 23.59 403 LYS P C 1
ATOM 2546 O O . LYS A 1 333 ? -59.097 -26.547 -35.761 1.00 23.82 403 LYS P O 1
ATOM 2552 N N . PRO A 1 334 ? -56.939 -26.318 -36.397 1.00 21.85 404 PRO P N 1
ATOM 2553 C CA . PRO A 1 334 ? -56.931 -24.875 -36.645 1.00 22.95 404 PRO P CA 1
ATOM 2554 C C . PRO A 1 334 ? -57.702 -24.353 -37.855 1.00 26.11 404 PRO P C 1
ATOM 2555 O O . PRO A 1 334 ? -57.977 -23.138 -37.928 1.00 28.27 404 PRO P O 1
ATOM 2559 N N . GLU A 1 335 ? -58.036 -25.234 -38.804 1.00 25.62 405 GLU P N 1
ATOM 2560 C CA . GLU A 1 335 ? -58.765 -24.825 -40.009 1.00 25.66 405 GLU P CA 1
ATOM 2561 C C . GLU A 1 335 ? -58.053 -23.692 -40.773 1.00 26.01 405 GLU P C 1
ATOM 2562 O O . GLU A 1 335 ? -58.681 -22.684 -41.139 1.00 24.98 405 GLU P O 1
ATOM 2568 N N . GLY A 1 336 ? -56.739 -23.845 -40.971 1.00 26.32 406 GLY P N 1
ATOM 2569 C CA . GLY A 1 336 ? -55.956 -22.839 -41.677 1.00 28.12 406 GLY P CA 1
ATOM 2570 C C . GLY A 1 336 ? -55.589 -21.520 -40.986 1.00 30.52 406 GLY P C 1
ATOM 2571 O O . GLY A 1 336 ? -54.840 -20.722 -41.581 1.00 31.61 406 GLY P O 1
ATOM 2572 N N . TYR A 1 337 ? -56.101 -21.276 -39.769 1.00 31.21 407 TYR P N 1
ATOM 2573 C CA . TYR A 1 337 ? -55.810 -20.047 -39.008 1.00 31.69 407 TYR P CA 1
ATOM 2574 C C . TYR A 1 337 ? -54.304 -19.939 -38.760 1.00 31.54 407 TYR P C 1
ATOM 2575 O O . TYR A 1 337 ? -53.692 -20.905 -38.294 1.00 30.45 407 TYR P O 1
ATOM 2584 N N . ASN A 1 338 ? -53.713 -18.789 -39.100 1.00 33.86 408 ASN P N 1
ATOM 2585 C CA . ASN A 1 338 ? -52.268 -18.561 -38.900 1.00 36.18 408 ASN P CA 1
ATOM 2586 C C . ASN A 1 338 ? -51.361 -19.616 -39.535 1.00 38.05 408 ASN P C 1
ATOM 2587 O O . ASN A 1 338 ? -50.247 -19.839 -39.043 1.00 39.50 408 ASN P O 1
ATOM 2592 N N . ASP A 1 339 ? -51.820 -20.271 -40.600 1.00 39.14 409 ASP P N 1
ATOM 2593 C CA . ASP A 1 339 ? -51.041 -21.316 -41.269 1.00 40.67 409 ASP P CA 1
ATOM 2594 C C . ASP A 1 339 ? -50.786 -22.540 -40.407 1.00 38.68 409 ASP P C 1
ATOM 2595 O O . ASP A 1 339 ? -49.825 -23.284 -40.637 1.00 40.65 409 ASP P O 1
ATOM 2600 N N . ARG A 1 340 ? -51.612 -22.734 -39.390 1.00 35.15 410 ARG P N 1
ATOM 2601 C CA . ARG A 1 340 ? -51.448 -23.890 -38.531 1.00 32.96 410 ARG P CA 1
ATOM 2602 C C . ARG A 1 340 ? -52.084 -25.063 -39.243 1.00 31.38 410 ARG P C 1
ATOM 2603 O O . ARG A 1 340 ? -53.057 -24.887 -39.964 1.00 32.40 410 ARG P O 1
ATOM 2611 N N . GLN A 1 341 ? -51.526 -26.249 -39.042 1.00 30.18 411 GLN P N 1
ATOM 2612 C CA . GLN A 1 341 ? -52.031 -27.465 -39.642 1.00 29.82 411 GLN P CA 1
ATOM 2613 C C . GLN A 1 341 ? -52.553 -28.363 -38.536 1.00 30.40 411 GLN P C 1
ATOM 2614 O O . GLN A 1 341 ? -51.962 -28.423 -37.466 1.00 32.31 411 GLN P O 1
ATOM 2620 N N . ALA A 1 342 ? -53.670 -29.037 -38.791 1.00 29.59 412 ALA P N 1
ATOM 2621 C CA . ALA A 1 342 ? -54.262 -29.959 -37.840 1.00 29.16 412 ALA P CA 1
ATOM 2622 C C . ALA A 1 342 ? -53.211 -30.967 -37.413 1.00 29.81 412 ALA P C 1
ATOM 2623 O O . ALA A 1 342 ? -52.469 -31.497 -38.243 1.00 31.13 412 ALA P O 1
ATOM 2625 N N . VAL A 1 343 ? -53.156 -31.238 -36.112 1.00 29.23 413 VAL P N 1
ATOM 2626 C CA . VAL A 1 343 ? -52.178 -32.165 -35.579 1.00 27.43 413 VAL P CA 1
ATOM 2627 C C . VAL A 1 343 ? -52.749 -32.846 -34.344 1.00 27.68 413 VAL P C 1
ATOM 2628 O O . VAL A 1 343 ? -53.723 -32.373 -33.748 1.00 27.99 413 VAL P O 1
ATOM 2632 N N . ASN A 1 344 ? -52.225 -34.021 -34.042 1.00 27.27 414 ASN P N 1
ATOM 2633 C CA . ASN A 1 344 ? -52.639 -34.735 -32.852 1.00 28.97 414 ASN P CA 1
ATOM 2634 C C . ASN A 1 344 ? -51.492 -35.642 -32.440 1.00 29.63 414 ASN P C 1
ATOM 2635 O O . ASN A 1 344 ? -50.687 -36.060 -33.285 1.00 29.37 414 ASN P O 1
ATOM 2640 N N . GLY A 1 345 ? -51.384 -35.879 -31.133 1.00 30.11 415 GLY P N 1
ATOM 2641 C CA . GLY A 1 345 ? -50.310 -36.699 -30.599 1.00 29.65 415 GLY P CA 1
ATOM 2642 C C . GLY A 1 345 ? -50.002 -36.339 -29.151 1.00 30.25 415 GLY P C 1
ATOM 2643 O O . GLY A 1 345 ? -50.705 -35.530 -28.520 1.00 29.19 415 GLY P O 1
ATOM 2644 N N . SER A 1 346 ? -48.953 -36.951 -28.608 1.00 30.51 416 SER P N 1
ATOM 2645 C CA . SER A 1 346 ? -48.581 -36.702 -27.226 1.00 30.50 416 SER P CA 1
ATOM 2646 C C . SER A 1 346 ? -47.143 -36.228 -27.026 1.00 30.39 416 SER P C 1
ATOM 2647 O O . SER A 1 346 ? -46.287 -36.355 -27.914 1.00 29.59 416 SER P O 1
ATOM 2650 N N . PHE A 1 347 ? -46.913 -35.631 -25.858 1.00 31.02 417 PHE P N 1
ATOM 2651 C CA . PHE A 1 347 ? -45.614 -35.085 -25.473 1.00 28.96 417 PHE P CA 1
ATOM 2652 C C . PHE A 1 347 ? -45.212 -35.618 -24.087 1.00 28.71 417 PHE P C 1
ATOM 2653 O O . PHE A 1 347 ? -46.035 -35.697 -23.171 1.00 27.93 417 PHE P O 1
ATOM 2661 N N . TYR A 1 348 ? -43.948 -35.987 -23.935 1.00 28.56 418 TYR P N 1
ATOM 2662 C CA . TYR A 1 348 ? -43.466 -36.533 -22.673 1.00 30.23 418 TYR P CA 1
ATOM 2663 C C . TYR A 1 348 ? -42.272 -35.720 -22.151 1.00 29.76 418 TYR P C 1
ATOM 2664 O O . TYR A 1 348 ? -41.440 -35.272 -22.934 1.00 29.65 418 TYR P O 1
ATOM 2673 N N . LYS A 1 349 ? -42.190 -35.539 -20.830 1.00 28.86 419 LYS P N 1
ATOM 2674 C CA . LYS A 1 349 ? -41.051 -34.847 -20.205 1.00 26.09 419 LYS P CA 1
ATOM 2675 C C . LYS A 1 349 ? -40.701 -35.507 -18.864 1.00 24.51 419 LYS P C 1
ATOM 2676 O O . LYS A 1 349 ? -41.559 -35.680 -18.009 1.00 25.45 419 LYS P O 1
ATOM 2682 N N . LEU A 1 350 ? -39.447 -35.895 -18.708 1.00 22.61 420 LEU P N 1
ATOM 2683 C CA . LEU A 1 350 ? -38.970 -36.506 -17.483 1.00 23.14 420 LEU P CA 1
ATOM 2684 C C . LEU A 1 350 ? -37.796 -35.663 -17.032 1.00 24.32 420 LEU P C 1
ATOM 2685 O O . LEU A 1 350 ? -36.831 -35.493 -17.778 1.00 25.69 420 LEU P O 1
ATOM 2690 N N . THR A 1 351 ? -37.869 -35.154 -15.806 1.00 24.24 421 THR P N 1
ATOM 2691 C CA . THR A 1 351 ? -36.810 -34.306 -15.259 1.00 21.85 421 THR P CA 1
ATOM 2692 C C . THR A 1 351 ? -36.371 -34.793 -13.877 1.00 22.41 421 THR P C 1
ATOM 2693 O O . THR A 1 351 ? -37.200 -35.126 -13.015 1.00 22.47 421 THR P O 1
ATOM 2697 N N . PHE A 1 352 ? -35.063 -34.812 -13.672 1.00 19.44 422 PHE P N 1
ATOM 2698 C CA . PHE A 1 352 ? -34.484 -35.197 -12.409 1.00 19.09 422 PHE P CA 1
ATOM 2699 C C . PHE A 1 352 ? -33.742 -33.938 -11.946 1.00 20.23 422 PHE P C 1
ATOM 2700 O O . PHE A 1 352 ? -32.888 -33.426 -12.670 1.00 21.82 422 PHE P O 1
ATOM 2708 N N . ALA A 1 353 ? -34.038 -33.438 -10.744 1.00 20.95 423 ALA P N 1
ATOM 2709 C CA . ALA A 1 353 ? -33.389 -32.203 -10.298 1.00 19.41 423 ALA P CA 1
ATOM 2710 C C . ALA A 1 353 ? -32.808 -32.094 -8.892 1.00 18.99 423 ALA P C 1
ATOM 2711 O O . ALA A 1 353 ? -33.520 -31.737 -7.961 1.00 19.84 423 ALA P O 1
ATOM 2713 N N . PRO A 1 354 ? -31.505 -32.396 -8.716 1.00 21.59 424 PRO P N 1
ATOM 2714 C CA . PRO A 1 354 ? -30.881 -32.286 -7.387 1.00 22.45 424 PRO P CA 1
ATOM 2715 C C . PRO A 1 354 ? -31.097 -30.832 -6.936 1.00 24.08 424 PRO P C 1
ATOM 2716 O O . PRO A 1 354 ? -30.617 -29.909 -7.599 1.00 27.60 424 PRO P O 1
ATOM 2720 N N . THR A 1 355 ? -31.817 -30.636 -5.833 1.00 22.66 425 THR P N 1
ATOM 2721 C CA . THR A 1 355 ? -32.168 -29.308 -5.331 1.00 22.71 425 THR P CA 1
ATOM 2722 C C . THR A 1 355 ? -31.579 -28.938 -3.980 1.00 24.44 425 THR P C 1
ATOM 2723 O O . THR A 1 355 ? -31.573 -29.751 -3.059 1.00 28.26 425 THR P O 1
ATOM 2727 N N . PHE A 1 356 ? -31.122 -27.699 -3.848 1.00 23.43 426 PHE P N 1
ATOM 2728 C CA . PHE A 1 356 ? -30.582 -27.207 -2.593 1.00 22.17 426 PHE P CA 1
ATOM 2729 C C . PHE A 1 356 ? -31.478 -26.124 -2.038 1.00 22.79 426 PHE P C 1
ATOM 2730 O O . PHE A 1 356 ? -31.961 -25.284 -2.786 1.00 24.88 426 PHE P O 1
ATOM 2738 N N . LYS A 1 357 ? -31.732 -26.140 -0.736 1.00 22.61 427 LYS P N 1
ATOM 2739 C CA . LYS A 1 357 ? -32.567 -25.107 -0.129 1.00 23.76 427 LYS P CA 1
ATOM 2740 C C . LYS A 1 357 ? -32.359 -25.043 1.382 1.00 26.98 427 LYS P C 1
ATOM 2741 O O . LYS A 1 357 ? -31.633 -25.879 1.943 1.00 27.21 427 LYS P O 1
ATOM 2747 N N . VAL A 1 358 ? -32.931 -24.017 2.019 1.00 28.96 428 VAL P N 1
ATOM 2748 C CA . VAL A 1 358 ? -32.823 -23.862 3.475 1.00 33.26 428 VAL P CA 1
ATOM 2749 C C . VAL A 1 358 ? -34.166 -24.059 4.183 1.00 35.28 428 VAL P C 1
ATOM 2750 O O . VAL A 1 358 ? -34.206 -24.503 5.328 1.00 37.73 428 VAL P O 1
ATOM 2754 N N . GLY A 1 359 ? -35.252 -23.734 3.482 1.00 36.18 429 GLY P N 1
ATOM 2755 C CA . GLY A 1 359 ? -36.585 -23.857 4.036 1.00 36.32 429 GLY P CA 1
ATOM 2756 C C . GLY A 1 359 ? -37.117 -25.277 4.079 1.00 36.70 429 GLY P C 1
ATOM 2757 O O . GLY A 1 359 ? -36.398 -26.242 3.767 1.00 36.01 429 GLY P O 1
ATOM 2758 N N . SER A 1 360 ? -38.389 -25.394 4.466 1.00 35.09 430 SER P N 1
ATOM 2759 C CA . SER A 1 360 ? -39.049 -26.680 4.576 1.00 35.52 430 SER P CA 1
ATOM 2760 C C . SER A 1 360 ? -39.112 -27.437 3.249 1.00 34.37 430 SER P C 1
ATOM 2761 O O . SER A 1 360 ? -39.910 -27.100 2.376 1.00 33.82 430 SER P O 1
ATOM 2764 N N . ILE A 1 361 ? -38.298 -28.481 3.120 1.00 32.85 431 ILE P N 1
ATOM 2765 C CA . ILE A 1 361 ? -38.281 -29.301 1.908 1.00 31.93 431 ILE P CA 1
ATOM 2766 C C . ILE A 1 361 ? -39.649 -29.928 1.552 1.00 32.20 431 ILE P C 1
ATOM 2767 O O . ILE A 1 361 ? -39.942 -30.200 0.394 1.00 33.01 431 ILE P O 1
ATOM 2772 N N . GLY A 1 362 ? -40.486 -30.152 2.553 1.00 32.40 432 GLY P N 1
ATOM 2773 C CA . GLY A 1 362 ? -41.789 -30.741 2.297 1.00 31.75 432 GLY P CA 1
ATOM 2774 C C . GLY A 1 362 ? -42.788 -29.730 1.784 1.00 31.21 432 GLY P C 1
ATOM 2775 O O . GLY A 1 362 ? -43.853 -30.107 1.280 1.00 32.26 432 GLY P O 1
ATOM 2776 N N . ASP A 1 363 ? -42.482 -28.451 1.994 1.00 29.84 433 ASP P N 1
ATOM 2777 C CA . ASP A 1 363 ? -43.336 -27.370 1.523 1.00 29.25 433 ASP P CA 1
ATOM 2778 C C . ASP A 1 363 ? -42.963 -27.129 0.049 1.00 29.41 433 ASP P C 1
ATOM 2779 O O . ASP A 1 363 ? -41.782 -26.914 -0.308 1.00 30.25 433 ASP P O 1
ATOM 2784 N N . PHE A 1 364 ? -43.949 -27.276 -0.826 1.00 27.81 434 PHE P N 1
ATOM 2785 C CA . PHE A 1 364 ? -43.692 -27.053 -2.245 1.00 27.32 434 PHE P CA 1
ATOM 2786 C C . PHE A 1 364 ? -43.517 -25.578 -2.513 1.00 27.60 434 PHE P C 1
ATOM 2787 O O . PHE A 1 364 ? -42.988 -25.209 -3.552 1.00 30.29 434 PHE P O 1
ATOM 2795 N N . PHE A 1 365 ? -43.887 -24.747 -1.538 1.00 27.92 435 PHE P N 1
ATOM 2796 C CA . PHE A 1 365 ? -43.798 -23.302 -1.691 1.00 26.34 435 PHE P CA 1
ATOM 2797 C C . PHE A 1 365 ? -42.701 -22.583 -0.921 1.00 25.65 435 PHE P C 1
ATOM 2798 O O . PHE A 1 365 ? -42.640 -21.355 -0.941 1.00 25.72 435 PHE P O 1
ATOM 2806 N N . SER A 1 366 ? -41.829 -23.324 -0.249 1.00 24.59 436 SER P N 1
ATOM 2807 C CA . SER A 1 366 ? -40.718 -22.668 0.449 1.00 26.46 436 SER P CA 1
ATOM 2808 C C . SER A 1 366 ? -39.766 -22.370 -0.721 1.00 28.31 436 SER P C 1
ATOM 2809 O O . SER A 1 366 ? -39.211 -23.300 -1.340 1.00 27.65 436 SER P O 1
ATOM 2812 N N . ARG A 1 367 ? -39.537 -21.085 -1.002 1.00 30.81 437 ARG P N 1
ATOM 2813 C CA . ARG A 1 367 ? -38.774 -20.760 -2.199 1.00 34.00 437 ARG P CA 1
ATOM 2814 C C . ARG A 1 367 ? -37.307 -20.676 -2.420 1.00 37.09 437 ARG P C 1
ATOM 2815 O O . ARG A 1 367 ? -36.839 -21.264 -3.402 1.00 43.75 437 ARG P O 1
ATOM 2823 N N . PRO A 1 368 ? -36.553 -19.937 -1.591 1.00 35.03 438 PRO P N 1
ATOM 2824 C CA . PRO A 1 368 ? -35.123 -19.935 -1.952 1.00 31.52 438 PRO P CA 1
ATOM 2825 C C . PRO A 1 368 ? -34.591 -21.346 -2.243 1.00 31.05 438 PRO P C 1
ATOM 2826 O O . PRO A 1 368 ? -34.465 -22.178 -1.335 1.00 33.01 438 PRO P O 1
ATOM 2830 N N . GLU A 1 369 ? -34.492 -21.668 -3.533 1.00 26.73 439 GLU P N 1
ATOM 2831 C CA . GLU A 1 369 ? -33.961 -22.955 -3.944 1.00 24.89 439 GLU P CA 1
ATOM 2832 C C . GLU A 1 369 ? -33.166 -22.850 -5.227 1.00 23.29 439 GLU P C 1
ATOM 2833 O O . GLU A 1 369 ? -33.439 -21.998 -6.074 1.00 23.79 439 GLU P O 1
ATOM 2839 N N . ILE A 1 370 ? -32.096 -23.639 -5.270 1.00 21.46 440 ILE P N 1
ATOM 2840 C CA . ILE A 1 370 ? -31.159 -23.712 -6.381 1.00 20.02 440 ILE P CA 1
ATOM 2841 C C . ILE A 1 370 ? -31.144 -25.148 -6.889 1.00 22.26 440 ILE P C 1
ATOM 2842 O O . ILE A 1 370 ? -30.857 -26.077 -6.124 1.00 23.66 440 ILE P O 1
ATOM 2847 N N . ARG A 1 371 ? -31.438 -25.335 -8.177 1.00 21.75 441 ARG P N 1
ATOM 2848 C CA . ARG A 1 371 ? -31.449 -26.675 -8.725 1.00 20.58 441 ARG P CA 1
ATOM 2849 C C . ARG A 1 371 ? -30.577 -26.948 -9.934 1.00 19.27 441 ARG P C 1
ATOM 2850 O O . ARG A 1 371 ? -30.262 -26.051 -10.692 1.00 22.56 441 ARG P O 1
ATOM 2858 N N . PHE A 1 372 ? -30.019 -28.149 -9.962 1.00 19.65 442 PHE P N 1
ATOM 2859 C CA . PHE A 1 372 ? -29.209 -28.658 -11.071 1.00 18.97 442 PHE P CA 1
ATOM 2860 C C . PHE A 1 372 ? -30.167 -29.679 -11.684 1.00 19.77 442 PHE P C 1
ATOM 2861 O O . PHE A 1 372 ? -31.031 -30.212 -10.983 1.00 20.50 442 PHE P O 1
ATOM 2869 N N . TYR A 1 373 ? -30.062 -29.949 -12.975 1.00 20.46 443 TYR P N 1
ATOM 2870 C CA . TYR A 1 373 ? -31.001 -30.903 -13.575 1.00 21.18 443 TYR P CA 1
ATOM 2871 C C . TYR A 1 373 ? -30.627 -31.529 -14.905 1.00 22.19 443 TYR P C 1
ATOM 2872 O O . TYR A 1 373 ? -29.591 -31.231 -15.513 1.00 22.16 443 TYR P O 1
ATOM 2881 N N . THR A 1 374 ? -31.478 -32.465 -15.306 1.00 23.88 444 THR P N 1
ATOM 2882 C CA . THR A 1 374 ? -31.362 -33.164 -16.580 1.00 25.49 444 THR P CA 1
ATOM 2883 C C . THR A 1 374 ? -32.791 -33.457 -16.981 1.00 25.04 444 THR P C 1
ATOM 2884 O O . THR A 1 374 ? -33.627 -33.799 -16.137 1.00 25.59 444 THR P O 1
ATOM 2888 N N . SER A 1 375 ? -33.091 -33.251 -18.253 1.00 23.90 445 SER P N 1
ATOM 2889 C CA . SER A 1 375 ? -34.418 -33.542 -18.745 1.00 22.98 445 SER P CA 1
ATOM 2890 C C . SER A 1 375 ? -34.332 -34.266 -20.050 1.00 22.54 445 SER P C 1
ATOM 2891 O O . SER A 1 375 ? -33.352 -34.141 -20.776 1.00 21.91 445 SER P O 1
ATOM 2894 N N . TRP A 1 376 ? -35.367 -35.043 -20.309 1.00 23.40 446 TRP P N 1
ATOM 2895 C CA . TRP A 1 376 ? -35.510 -35.818 -21.515 1.00 23.98 446 TRP P CA 1
ATOM 2896 C C . TRP A 1 376 ? -36.917 -35.528 -22.005 1.00 25.01 446 TRP P C 1
ATOM 2897 O O . TRP A 1 376 ? -37.882 -35.525 -21.223 1.00 23.66 446 TRP P O 1
ATOM 2908 N N . MET A 1 377 ? -37.027 -35.254 -23.294 1.00 25.71 447 MET P N 1
ATOM 2909 C CA . MET A 1 377 ? -38.317 -34.972 -23.912 1.00 27.44 447 MET P CA 1
ATOM 2910 C C . MET A 1 377 ? -38.448 -35.752 -25.214 1.00 26.79 447 MET P C 1
ATOM 2911 O O . MET A 1 377 ? -37.466 -36.018 -25.901 1.00 26.82 447 MET P O 1
ATOM 2916 N N . ASP A 1 378 ? -39.667 -36.138 -25.535 1.00 26.21 448 ASP P N 1
ATOM 2917 C CA . ASP A 1 378 ? -39.932 -36.851 -26.766 1.00 27.44 448 ASP P CA 1
ATOM 2918 C C . ASP A 1 378 ? -41.390 -36.655 -27.093 1.00 27.48 448 ASP P C 1
ATOM 2919 O O . ASP A 1 378 ? -42.203 -36.425 -26.193 1.00 27.78 448 ASP P O 1
ATOM 2924 N N . TRP A 1 379 ? -41.734 -36.736 -28.369 1.00 26.46 449 TRP P N 1
ATOM 2925 C CA . TRP A 1 379 ? -43.125 -36.530 -28.765 1.00 28.59 449 TRP P CA 1
ATOM 2926 C C . TRP A 1 379 ? -43.453 -37.169 -30.104 1.00 28.50 449 TRP P C 1
ATOM 2927 O O . TRP A 1 379 ? -42.558 -37.595 -30.833 1.00 28.74 449 TRP P O 1
ATOM 2938 N N . SER A 1 380 ? -44.745 -37.227 -30.417 1.00 28.76 450 SER P N 1
ATOM 2939 C CA . SER A 1 380 ? -45.226 -37.764 -31.692 1.00 30.99 450 SER P CA 1
ATOM 2940 C C . SER A 1 380 ? -44.691 -36.855 -32.824 1.00 32.19 450 SER P C 1
ATOM 2941 O O . SER A 1 380 ? -44.950 -35.645 -32.817 1.00 30.10 450 SER P O 1
ATOM 2944 N N . LYS A 1 381 ? -43.948 -37.432 -33.776 1.00 34.36 451 LYS P N 1
ATOM 2945 C CA . LYS A 1 381 ? -43.364 -36.653 -34.888 1.00 37.27 451 LYS P CA 1
ATOM 2946 C C . LYS A 1 381 ? -44.374 -35.778 -35.628 1.00 35.84 451 LYS P C 1
ATOM 2947 O O . LYS A 1 381 ? -44.030 -34.685 -36.101 1.00 35.18 451 LYS P O 1
ATOM 2953 N N . LYS A 1 382 ? -45.629 -36.224 -35.659 1.00 33.86 452 LYS P N 1
ATOM 2954 C CA . LYS A 1 382 ? -46.673 -35.465 -36.324 1.00 33.62 452 LYS P CA 1
ATOM 2955 C C . LYS A 1 382 ? -46.791 -34.035 -35.803 1.00 31.67 452 LYS P C 1
ATOM 2956 O O . LYS A 1 382 ? -47.059 -33.127 -36.570 1.00 30.59 452 LYS P O 1
ATOM 2962 N N . LEU A 1 383 ? -46.548 -33.846 -34.505 1.00 31.72 453 LEU P N 1
ATOM 2963 C CA . LEU A 1 383 ? -46.642 -32.537 -33.837 1.00 29.44 453 LEU P CA 1
ATOM 2964 C C . LEU A 1 383 ? -45.777 -31.463 -34.465 1.00 27.87 453 LEU P C 1
ATOM 2965 O O . LEU A 1 383 ? -46.075 -30.281 -34.355 1.00 27.55 453 LEU P O 1
ATOM 2970 N N . ASN A 1 384 ? -44.695 -31.886 -35.106 1.00 29.04 454 ASN P N 1
ATOM 2971 C CA . ASN A 1 384 ? -43.771 -30.967 -35.755 1.00 29.08 454 ASN P CA 1
ATOM 2972 C C . ASN A 1 384 ? -44.419 -30.168 -36.880 1.00 30.51 454 ASN P C 1
ATOM 2973 O O . ASN A 1 384 ? -43.934 -29.097 -37.235 1.00 31.10 454 ASN P O 1
ATOM 2978 N N . ASN A 1 385 ? -45.524 -30.683 -37.419 1.00 31.42 455 ASN P N 1
ATOM 2979 C CA . ASN A 1 385 ? -46.199 -30.062 -38.559 1.00 32.09 455 ASN P CA 1
ATOM 2980 C C . ASN A 1 385 ? -47.252 -29.025 -38.231 1.00 31.12 455 ASN P C 1
ATOM 2981 O O . ASN A 1 385 ? -47.796 -28.395 -39.138 1.00 31.01 455 ASN P O 1
ATOM 2986 N N . TYR A 1 386 ? -47.518 -28.828 -36.942 1.00 29.47 456 TYR P N 1
ATOM 2987 C CA . TYR A 1 386 ? -48.517 -27.859 -36.515 1.00 27.42 456 TYR P CA 1
ATOM 2988 C C . TYR A 1 386 ? -48.163 -26.483 -37.035 1.00 26.66 456 TYR P C 1
ATOM 2989 O O . TYR A 1 386 ? -49.027 -25.756 -37.499 1.00 28.67 456 TYR P O 1
ATOM 2998 N N . ALA A 1 387 ? -46.884 -26.136 -36.988 1.00 27.03 457 ALA P N 1
ATOM 2999 C CA . ALA A 1 387 ? -46.421 -24.835 -37.459 1.00 27.83 457 ALA P CA 1
ATOM 3000 C C . ALA A 1 387 ? -44.991 -25.013 -37.934 1.00 29.71 457 ALA P C 1
ATOM 3001 O O . ALA A 1 387 ? -44.357 -25.999 -37.577 1.00 31.03 457 ALA P O 1
ATOM 3003 N N . SER A 1 388 ? -44.482 -24.074 -38.730 1.00 31.02 458 SER P N 1
ATOM 3004 C CA . SER A 1 388 ? -43.112 -24.173 -39.244 1.00 33.22 458 SER P CA 1
ATOM 3005 C C . SER A 1 388 ? -42.109 -23.291 -38.495 1.00 34.06 458 SER P C 1
ATOM 3006 O O . SER A 1 388 ? -40.900 -23.469 -38.643 1.00 34.13 458 SER P O 1
ATOM 3009 N N . ASP A 1 389 ? -42.624 -22.325 -37.731 1.00 34.97 459 ASP P N 1
ATOM 3010 C CA . ASP A 1 389 ? -41.805 -21.405 -36.928 1.00 36.11 459 ASP P CA 1
ATOM 3011 C C . ASP A 1 389 ? -41.937 -21.755 -35.443 1.00 35.03 459 ASP P C 1
ATOM 3012 O O . ASP A 1 389 ? -41.669 -20.940 -34.568 1.00 35.66 459 ASP P O 1
ATOM 3017 N N . ASP A 1 390 ? -42.362 -22.994 -35.219 1.00 34.43 460 ASP P N 1
ATOM 3018 C CA . ASP A 1 390 ? -42.588 -23.654 -33.931 1.00 32.47 460 ASP P CA 1
ATOM 3019 C C . ASP A 1 390 ? -41.260 -24.075 -33.307 1.00 31.34 460 ASP P C 1
ATOM 3020 O O . ASP A 1 390 ? -40.197 -23.977 -33.919 1.00 31.83 460 ASP P O 1
ATOM 3025 N N . ALA A 1 391 ? -41.348 -24.660 -32.125 1.00 30.64 461 ALA P N 1
ATOM 3026 C CA . ALA A 1 391 ? -40.172 -25.165 -31.467 1.00 29.27 461 ALA P CA 1
ATOM 3027 C C . ALA A 1 391 ? -40.014 -26.611 -31.923 1.00 28.98 461 ALA P C 1
ATOM 3028 O O . ALA A 1 391 ? -38.941 -27.004 -32.379 1.00 28.84 461 ALA P O 1
ATOM 3030 N N . LEU A 1 392 ? -41.089 -27.391 -31.823 1.00 29.05 462 LEU P N 1
ATOM 3031 C CA . LEU A 1 392 ? -41.049 -28.804 -32.199 1.00 29.32 462 LEU P CA 1
ATOM 3032 C C . LEU A 1 392 ? -40.831 -28.945 -33.677 1.00 29.91 462 LEU P C 1
ATOM 3033 O O . LEU A 1 392 ? -41.661 -28.513 -34.456 1.00 30.03 462 LEU P O 1
ATOM 3038 N N . GLY A 1 393 ? -39.714 -29.541 -34.069 1.00 31.07 463 GLY P N 1
ATOM 3039 C CA . GLY A 1 393 ? -39.453 -29.697 -35.484 1.00 34.32 463 GLY P CA 1
ATOM 3040 C C . GLY A 1 393 ? -38.456 -28.700 -36.049 1.00 36.49 463 GLY P C 1
ATOM 3041 O O . GLY A 1 393 ? -37.967 -28.889 -37.159 1.00 36.15 463 GLY P O 1
ATOM 3042 N N . SER A 1 394 ? -38.171 -27.629 -35.310 1.00 39.22 464 SER P N 1
ATOM 3043 C CA . SER A 1 394 ? -37.194 -26.638 -35.750 1.00 42.56 464 SER P CA 1
ATOM 3044 C C . SER A 1 394 ? -35.812 -27.326 -35.815 1.00 45.10 464 SER P C 1
ATOM 3045 O O . SER A 1 394 ? -35.664 -28.487 -35.420 1.00 45.62 464 SER P O 1
ATOM 3048 N N . ASP A 1 395 ? -34.809 -26.624 -36.328 1.00 48.33 465 ASP P N 1
ATOM 3049 C CA . ASP A 1 395 ? -33.479 -27.205 -36.469 1.00 50.87 465 ASP P CA 1
ATOM 3050 C C . ASP A 1 395 ? -32.889 -27.658 -35.133 1.00 50.15 465 ASP P C 1
ATOM 3051 O O . ASP A 1 395 ? -32.775 -26.875 -34.192 1.00 49.74 465 ASP P O 1
ATOM 3056 N N . GLY A 1 396 ? -32.573 -28.946 -35.050 1.00 49.15 466 GLY P N 1
ATOM 3057 C CA . GLY A 1 396 ? -31.989 -29.502 -33.844 1.00 49.16 466 GLY P CA 1
ATOM 3058 C C . GLY A 1 396 ? -32.962 -29.897 -32.749 1.00 49.13 466 GLY P C 1
ATOM 3059 O O . GLY A 1 396 ? -32.540 -30.320 -31.658 1.00 49.66 466 GLY P O 1
ATOM 3060 N N . PHE A 1 397 ? -34.258 -29.771 -33.030 1.00 47.78 467 PHE P N 1
ATOM 3061 C CA . PHE A 1 397 ? -35.288 -30.109 -32.055 1.00 48.18 467 PHE P CA 1
ATOM 3062 C C . PHE A 1 397 ? -36.445 -30.809 -32.755 1.00 49.64 467 PHE P C 1
ATOM 3063 O O . PHE A 1 397 ? -37.608 -30.443 -32.587 1.00 48.59 467 PHE P O 1
ATOM 3071 N N . ASN A 1 398 ? -36.115 -31.840 -33.523 1.00 53.61 468 ASN P N 1
ATOM 3072 C CA . ASN A 1 398 ? -37.118 -32.581 -34.286 1.00 58.50 468 ASN P CA 1
ATOM 3073 C C . ASN A 1 398 ? -37.099 -34.078 -34.028 1.00 59.97 468 ASN P C 1
ATOM 3074 O O . ASN A 1 398 ? -38.113 -34.767 -34.212 1.00 59.89 468 ASN P O 1
ATOM 3079 N N . SER A 1 399 ? -35.941 -34.561 -33.586 1.00 61.62 469 SER P N 1
ATOM 3080 C CA . SER A 1 399 ? -35.732 -35.980 -33.305 1.00 62.06 469 SER P CA 1
ATOM 3081 C C . SER A 1 399 ? -36.644 -36.508 -32.209 1.00 60.38 469 SER P C 1
ATOM 3082 O O . SER A 1 399 ? -37.464 -35.777 -31.646 1.00 60.43 469 SER P O 1
ATOM 3085 N N . GLY A 1 400 ? -36.491 -37.798 -31.928 1.00 58.76 470 GLY P N 1
ATOM 3086 C CA . GLY A 1 400 ? -37.251 -38.422 -30.871 1.00 56.19 470 GLY P CA 1
ATOM 3087 C C . GLY A 1 400 ? -36.765 -37.831 -29.553 1.00 54.98 470 GLY P C 1
ATOM 3088 O O . GLY A 1 400 ? -37.265 -36.784 -29.112 1.00 55.38 470 GLY P O 1
ATOM 3089 N N . GLY A 1 401 ? -35.742 -38.453 -28.968 1.00 51.10 471 GLY P N 1
ATOM 3090 C CA . GLY A 1 401 ? -35.215 -37.989 -27.694 1.00 46.07 471 GLY P CA 1
ATOM 3091 C C . GLY A 1 401 ? -34.366 -36.736 -27.697 1.00 42.99 471 GLY P C 1
ATOM 3092 O O . GLY A 1 401 ? -33.488 -36.567 -28.538 1.00 43.16 471 GLY P O 1
ATOM 3093 N N . GLU A 1 402 ? -34.613 -35.873 -26.717 1.00 39.87 472 GLU P N 1
ATOM 3094 C CA . GLU A 1 402 ? -33.886 -34.614 -26.564 1.00 37.13 472 GLU P CA 1
ATOM 3095 C C . GLU A 1 402 ? -33.461 -34.443 -25.110 1.00 33.93 472 GLU P C 1
ATOM 3096 O O . GLU A 1 402 ? -34.300 -34.348 -24.221 1.00 33.69 472 GLU P O 1
ATOM 3102 N N . TRP A 1 403 ? -32.157 -34.426 -24.871 1.00 31.72 473 TRP P N 1
ATOM 3103 C CA . TRP A 1 403 ? -31.601 -34.259 -23.531 1.00 29.91 473 TRP P CA 1
ATOM 3104 C C . TRP A 1 403 ? -31.213 -32.812 -23.226 1.00 28.74 473 TRP P C 1
ATOM 3105 O O . TRP A 1 403 ? -30.768 -32.078 -24.109 1.00 29.11 473 TRP P O 1
ATOM 3116 N N . SER A 1 404 ? -31.365 -32.410 -21.967 1.00 27.06 474 SER P N 1
ATOM 3117 C CA . SER A 1 404 ? -30.979 -31.066 -21.551 1.00 25.58 474 SER P CA 1
ATOM 3118 C C . SER A 1 404 ? -30.372 -31.069 -20.150 1.00 25.82 474 SER P C 1
ATOM 3119 O O . SER A 1 404 ? -30.640 -31.973 -19.370 1.00 28.21 474 SER P O 1
ATOM 3122 N N . PHE A 1 405 ? -29.502 -30.094 -19.873 1.00 26.09 475 PHE P N 1
ATOM 3123 C CA . PHE A 1 405 ? -28.814 -29.953 -18.578 1.00 25.33 475 PHE P CA 1
ATOM 3124 C C . PHE A 1 405 ? -28.731 -28.480 -18.173 1.00 24.90 475 PHE P C 1
ATOM 3125 O O . PHE A 1 405 ? -28.728 -27.596 -19.037 1.00 24.26 475 PHE P O 1
ATOM 3133 N N . GLY A 1 406 ? -28.656 -28.211 -16.870 1.00 24.41 476 GLY P N 1
ATOM 3134 C CA . GLY A 1 406 ? -28.558 -26.830 -16.435 1.00 22.65 476 GLY P CA 1
ATOM 3135 C C . GLY A 1 406 ? -28.626 -26.590 -14.945 1.00 22.45 476 GLY P C 1
ATOM 3136 O O . GLY A 1 406 ? -28.712 -27.526 -14.161 1.00 22.02 476 GLY P O 1
ATOM 3137 N N . VAL A 1 407 ? -28.594 -25.309 -14.583 1.00 21.98 477 VAL P N 1
ATOM 3138 C CA . VAL A 1 407 ? -28.649 -24.823 -13.202 1.00 21.54 477 VAL P CA 1
ATOM 3139 C C . VAL A 1 407 ? -29.550 -23.595 -13.189 1.00 20.21 477 VAL P C 1
ATOM 3140 O O . VAL A 1 407 ? -29.487 -22.770 -14.091 1.00 19.87 477 VAL P O 1
ATOM 3144 N N . GLN A 1 408 ? -30.342 -23.426 -12.147 1.00 19.11 478 GLN P N 1
ATOM 3145 C CA . GLN A 1 408 ? -31.191 -22.247 -12.069 1.00 18.91 478 GLN P CA 1
ATOM 3146 C C . GLN A 1 408 ? -31.577 -21.992 -10.622 1.00 16.90 478 GLN P C 1
ATOM 3147 O O . GLN A 1 408 ? -31.446 -22.865 -9.777 1.00 16.98 478 GLN P O 1
ATOM 3153 N N . MET A 1 409 ? -32.034 -20.781 -10.348 1.00 14.86 479 MET P N 1
ATOM 3154 C CA . MET A 1 409 ? -32.502 -20.431 -9.027 1.00 13.95 479 MET P CA 1
ATOM 3155 C C . MET A 1 409 ? -33.918 -19.917 -9.223 1.00 15.33 479 MET P C 1
ATOM 3156 O O . MET A 1 409 ? -34.316 -19.556 -10.332 1.00 15.37 479 MET P O 1
ATOM 3161 N N . GLU A 1 410 ? -34.697 -19.923 -8.151 1.00 16.14 480 GLU P N 1
ATOM 3162 C CA . GLU A 1 410 ? -36.039 -19.385 -8.188 1.00 14.71 480 GLU P CA 1
ATOM 3163 C C . GLU A 1 410 ? -36.397 -19.017 -6.770 1.00 17.62 480 GLU P C 1
ATOM 3164 O O . GLU A 1 410 ? -36.025 -19.749 -5.848 1.00 19.00 480 GLU P O 1
ATOM 3170 N N . THR A 1 411 ? -37.009 -17.841 -6.592 1.00 17.94 481 THR P N 1
ATOM 3171 C CA . THR A 1 411 ? -37.480 -17.382 -5.283 1.00 20.82 481 THR P CA 1
ATOM 3172 C C . THR A 1 411 ? -38.624 -16.426 -5.433 1.00 22.29 481 THR P C 1
ATOM 3173 O O . THR A 1 411 ? -38.958 -15.957 -6.530 1.00 22.12 481 THR P O 1
ATOM 3177 N N . TRP A 1 412 ? -39.188 -16.132 -4.270 1.00 23.40 482 TRP P N 1
ATOM 3178 C CA . TRP A 1 412 ? -40.245 -15.178 -4.102 1.00 23.27 482 TRP P CA 1
ATOM 3179 C C . TRP A 1 412 ? -40.247 -14.866 -2.618 1.00 23.72 482 TRP P C 1
ATOM 3180 O O . TRP A 1 412 ? -39.812 -15.676 -1.793 1.00 25.00 482 TRP P O 1
ATOM 3191 N N . PHE A 1 413 ? -40.629 -13.638 -2.309 1.00 22.86 483 PHE P N 1
ATOM 3192 C CA . PHE A 1 413 ? -40.663 -13.121 -0.954 1.00 21.43 483 PHE P CA 1
ATOM 3193 C C . PHE A 1 413 ? -41.564 -11.896 -0.993 1.00 21.17 483 PHE P C 1
ATOM 3194 O O . PHE A 1 413 ? -41.641 -11.176 0.020 1.00 22.02 483 PHE P O 1
ATOM 3203 N N . SER B 1 1 ? -31.842 -10.724 8.129 1.00 53.44 71 SER Q N 1
ATOM 3204 C CA . SER B 1 1 ? -32.359 -9.316 8.144 1.00 54.15 71 SER Q CA 1
ATOM 3205 C C . SER B 1 1 ? -33.488 -9.140 7.104 1.00 52.56 71 SER Q C 1
ATOM 3206 O O . SER B 1 1 ? -34.385 -9.999 7.018 1.00 55.94 71 SER Q O 1
ATOM 3209 N N . GLY B 1 2 ? -33.462 -8.051 6.329 1.00 46.99 72 GLY Q N 1
ATOM 3210 C CA . GLY B 1 2 ? -34.502 -7.849 5.335 1.00 38.86 72 GLY Q CA 1
ATOM 3211 C C . GLY B 1 2 ? -34.041 -7.302 3.992 1.00 34.81 72 GLY Q C 1
ATOM 3212 O O . GLY B 1 2 ? -33.324 -7.947 3.223 1.00 31.93 72 GLY Q O 1
ATOM 3213 N N . PHE B 1 3 ? -34.471 -6.077 3.737 1.00 30.37 73 PHE Q N 1
ATOM 3214 C CA . PHE B 1 3 ? -34.199 -5.363 2.514 1.00 26.92 73 PHE Q CA 1
ATOM 3215 C C . PHE B 1 3 ? -32.962 -4.486 2.570 1.00 25.57 73 PHE Q C 1
ATOM 3216 O O . PHE B 1 3 ? -32.657 -3.871 3.592 1.00 27.05 73 PHE Q O 1
ATOM 3224 N N . GLU B 1 4 ? -32.264 -4.408 1.449 1.00 22.96 74 GLU Q N 1
ATOM 3225 C CA . GLU B 1 4 ? -31.092 -3.557 1.355 1.00 22.06 74 GLU Q CA 1
ATOM 3226 C C . GLU B 1 4 ? -31.037 -2.893 -0.009 1.00 20.15 74 GLU Q C 1
ATOM 3227 O O . GLU B 1 4 ? -31.346 -3.508 -1.027 1.00 20.39 74 GLU Q O 1
ATOM 3233 N N . PHE B 1 5 ? -30.660 -1.629 -0.012 1.00 17.60 75 PHE Q N 1
ATOM 3234 C CA . PHE B 1 5 ? -30.557 -0.866 -1.232 1.00 16.04 75 PHE Q CA 1
ATOM 3235 C C . PHE B 1 5 ? -29.129 -0.386 -1.369 1.00 17.36 75 PHE Q C 1
ATOM 3236 O O . PHE B 1 5 ? -28.655 0.346 -0.525 1.00 19.53 75 PHE Q O 1
ATOM 3244 N N . HIS B 1 6 ? -28.445 -0.835 -2.422 1.00 18.72 76 HIS Q N 1
ATOM 3245 C CA . HIS B 1 6 ? -27.074 -0.430 -2.728 1.00 16.63 76 HIS Q CA 1
ATOM 3246 C C . HIS B 1 6 ? -27.034 0.080 -4.168 1.00 16.77 76 HIS Q C 1
ATOM 3247 O O . HIS B 1 6 ? -27.987 -0.097 -4.928 1.00 16.04 76 HIS Q O 1
ATOM 3254 N N . GLY B 1 7 ? -25.931 0.722 -4.542 1.00 17.78 77 GLY Q N 1
ATOM 3255 C CA . GLY B 1 7 ? -25.816 1.220 -5.895 1.00 15.49 77 GLY Q CA 1
ATOM 3256 C C . GLY B 1 7 ? -24.587 2.043 -6.185 1.00 15.24 77 GLY Q C 1
ATOM 3257 O O . GLY B 1 7 ? -23.681 2.172 -5.372 1.00 16.02 77 GLY Q O 1
ATOM 3258 N N . TYR B 1 8 ? -24.543 2.547 -7.406 1.00 14.73 78 TYR Q N 1
ATOM 3259 C CA . TYR B 1 8 ? -23.457 3.383 -7.887 1.00 13.00 78 TYR Q CA 1
ATOM 3260 C C . TYR B 1 8 ? -24.122 4.412 -8.787 1.00 12.46 78 TYR Q C 1
ATOM 3261 O O . TYR B 1 8 ? -25.180 4.152 -9.354 1.00 11.33 78 TYR Q O 1
ATOM 3270 N N . ALA B 1 9 ? -23.503 5.581 -8.907 1.00 13.40 79 ALA Q N 1
ATOM 3271 C CA . ALA B 1 9 ? -24.060 6.629 -9.733 1.00 14.69 79 ALA Q CA 1
ATOM 3272 C C . ALA B 1 9 ? -23.103 7.766 -9.980 1.00 16.30 79 ALA Q C 1
ATOM 3273 O O . ALA B 1 9 ? -22.443 8.224 -9.066 1.00 19.13 79 ALA Q O 1
ATOM 3275 N N . ARG B 1 10 ? -23.010 8.166 -11.247 1.00 16.89 80 ARG Q N 1
ATOM 3276 C CA . ARG B 1 10 ? -22.191 9.290 -11.698 1.00 15.61 80 ARG Q CA 1
ATOM 3277 C C . ARG B 1 10 ? -23.169 10.154 -12.526 1.00 14.94 80 ARG Q C 1
ATOM 3278 O O . ARG B 1 10 ? -24.133 9.652 -13.121 1.00 12.64 80 ARG Q O 1
ATOM 3286 N N . SER B 1 11 ? -22.981 11.460 -12.481 1.00 14.08 81 SER Q N 1
ATOM 3287 C CA . SER B 1 11 ? -23.822 12.353 -13.237 1.00 13.87 81 SER Q CA 1
ATOM 3288 C C . SER B 1 11 ? -23.204 13.703 -13.184 1.00 15.19 81 SER Q C 1
ATOM 3289 O O . SER B 1 11 ? -22.915 14.236 -12.107 1.00 16.01 81 SER Q O 1
ATOM 3292 N N . GLY B 1 12 ? -22.992 14.250 -14.372 1.00 16.50 82 GLY Q N 1
ATOM 3293 C CA . GLY B 1 12 ? -22.375 15.544 -14.485 1.00 15.48 82 GLY Q CA 1
ATOM 3294 C C . GLY B 1 12 ? -22.402 16.119 -15.876 1.00 15.38 82 GLY Q C 1
ATOM 3295 O O . GLY B 1 12 ? -22.920 15.532 -16.811 1.00 12.45 82 GLY Q O 1
ATOM 3296 N N . VAL B 1 13 ? -21.697 17.233 -15.998 1.00 16.21 83 VAL Q N 1
ATOM 3297 C CA . VAL B 1 13 ? -21.624 18.010 -17.205 1.00 16.18 83 VAL Q CA 1
ATOM 3298 C C . VAL B 1 13 ? -20.181 18.302 -17.634 1.00 17.75 83 VAL Q C 1
ATOM 3299 O O . VAL B 1 13 ? -19.287 18.450 -16.799 1.00 18.00 83 VAL Q O 1
ATOM 3303 N N . ILE B 1 14 ? -19.951 18.311 -18.945 1.00 17.84 84 ILE Q N 1
ATOM 3304 C CA . ILE B 1 14 ? -18.646 18.633 -19.526 1.00 16.28 84 ILE Q CA 1
ATOM 3305 C C . ILE B 1 14 ? -18.929 19.536 -20.745 1.00 17.53 84 ILE Q C 1
ATOM 3306 O O . ILE B 1 14 ? -19.788 19.230 -21.567 1.00 15.78 84 ILE Q O 1
ATOM 3311 N N . MET B 1 15 ? -18.249 20.678 -20.814 1.00 19.33 85 MET Q N 1
ATOM 3312 C CA . MET B 1 15 ? -18.392 21.620 -21.922 1.00 17.86 85 MET Q CA 1
ATOM 3313 C C . MET B 1 15 ? -16.998 22.094 -22.292 1.00 19.11 85 MET Q C 1
ATOM 3314 O O . MET B 1 15 ? -16.061 21.931 -21.509 1.00 18.84 85 MET Q O 1
ATOM 3319 N N . ASN B 1 16 ? -16.849 22.625 -23.505 1.00 20.17 86 ASN Q N 1
ATOM 3320 C CA . ASN B 1 16 ? -15.563 23.146 -23.961 1.00 20.36 86 ASN Q CA 1
ATOM 3321 C C . ASN B 1 16 ? -15.499 24.631 -23.625 1.00 21.35 86 ASN Q C 1
ATOM 3322 O O . ASN B 1 16 ? -16.413 25.166 -22.991 1.00 21.04 86 ASN Q O 1
ATOM 3327 N N . ASP B 1 17 ? -14.448 25.304 -24.078 1.00 23.26 87 ASP Q N 1
ATOM 3328 C CA . ASP B 1 17 ? -14.276 26.726 -23.787 1.00 26.01 87 ASP Q CA 1
ATOM 3329 C C . ASP B 1 17 ? -15.277 27.648 -24.487 1.00 24.87 87 ASP Q C 1
ATOM 3330 O O . ASP B 1 17 ? -15.272 28.855 -24.273 1.00 23.07 87 ASP Q O 1
ATOM 3335 N N . SER B 1 18 ? -16.149 27.080 -25.309 1.00 24.66 88 SER Q N 1
ATOM 3336 C CA . SER B 1 18 ? -17.145 27.884 -26.014 1.00 26.26 88 SER Q CA 1
ATOM 3337 C C . SER B 1 18 ? -18.527 27.616 -25.440 1.00 25.44 88 SER Q C 1
ATOM 3338 O O . SER B 1 18 ? -19.534 28.088 -25.967 1.00 24.62 88 SER Q O 1
ATOM 3341 N N . GLY B 1 19 ? -18.562 26.849 -24.356 1.00 24.67 89 GLY Q N 1
ATOM 3342 C CA . GLY B 1 19 ? -19.824 26.509 -23.729 1.00 23.44 89 GLY Q CA 1
ATOM 3343 C C . GLY B 1 19 ? -20.676 25.602 -24.598 1.00 21.38 89 GLY Q C 1
ATOM 3344 O O . GLY B 1 19 ? -21.904 25.738 -24.641 1.00 20.31 89 GLY Q O 1
ATOM 3345 N N . ALA B 1 20 ? -20.020 24.679 -25.290 1.00 19.94 90 ALA Q N 1
ATOM 3346 C CA . ALA B 1 20 ? -20.721 23.740 -26.177 1.00 21.95 90 ALA Q CA 1
ATOM 3347 C C . ALA B 1 20 ? -20.250 22.307 -25.911 1.00 20.39 90 ALA Q C 1
ATOM 3348 O O . ALA B 1 20 ? -19.353 22.090 -25.112 1.00 20.68 90 ALA Q O 1
ATOM 3350 N N . SER B 1 21 ? -20.852 21.330 -26.576 1.00 19.66 91 SER Q N 1
ATOM 3351 C CA . SER B 1 21 ? -20.453 19.955 -26.365 1.00 20.82 91 SER Q CA 1
ATOM 3352 C C . SER B 1 21 ? -19.057 19.610 -26.887 1.00 21.50 91 SER Q C 1
ATOM 3353 O O . SER B 1 21 ? -18.462 20.375 -27.641 1.00 21.72 91 SER Q O 1
ATOM 3356 N N . THR B 1 22 ? -18.504 18.517 -26.365 1.00 20.61 92 THR Q N 1
ATOM 3357 C CA . THR B 1 22 ? -17.196 17.998 -26.752 1.00 22.05 92 THR Q CA 1
ATOM 3358 C C . THR B 1 22 ? -17.222 16.494 -26.574 1.00 20.48 92 THR Q C 1
ATOM 3359 O O . THR B 1 22 ? -18.232 15.928 -26.158 1.00 18.60 92 THR Q O 1
ATOM 3363 N N . LYS B 1 23 ? -16.085 15.874 -26.868 1.00 20.62 93 LYS Q N 1
ATOM 3364 C CA . LYS B 1 23 ? -15.912 14.442 -26.733 1.00 22.06 93 LYS Q CA 1
ATOM 3365 C C . LYS B 1 23 ? -15.304 14.173 -25.353 1.00 22.63 93 LYS Q C 1
ATOM 3366 O O . LYS B 1 23 ? -14.506 14.971 -24.852 1.00 23.94 93 LYS Q O 1
ATOM 3372 N N . SER B 1 24 ? -15.693 13.062 -24.732 1.00 21.16 94 SER Q N 1
ATOM 3373 C CA . SER B 1 24 ? -15.188 12.706 -23.407 1.00 19.39 94 SER Q CA 1
ATOM 3374 C C . SER B 1 24 ? -15.398 11.216 -23.223 1.00 18.67 94 SER Q C 1
ATOM 3375 O O . SER B 1 24 ? -16.177 10.616 -23.954 1.00 20.42 94 SER Q O 1
ATOM 3378 N N . GLY B 1 25 ? -14.702 10.612 -22.263 1.00 18.30 95 GLY Q N 1
ATOM 3379 C CA . GLY B 1 25 ? -14.879 9.195 -22.015 1.00 15.19 95 GLY Q CA 1
ATOM 3380 C C . GLY B 1 25 ? -13.574 8.549 -21.675 1.00 16.06 95 GLY Q C 1
ATOM 3381 O O . GLY B 1 25 ? -12.531 9.006 -22.133 1.00 18.13 95 GLY Q O 1
ATOM 3382 N N . ALA B 1 26 ? -13.619 7.503 -20.854 1.00 14.16 96 ALA Q N 1
ATOM 3383 C CA . ALA B 1 26 ? -12.417 6.796 -20.465 1.00 15.40 96 ALA Q CA 1
ATOM 3384 C C . ALA B 1 26 ? -11.858 6.010 -21.646 1.00 17.17 96 ALA Q C 1
ATOM 3385 O O . ALA B 1 26 ? -10.660 5.709 -21.690 1.00 18.41 96 ALA Q O 1
ATOM 3387 N N . TYR B 1 27 ? -12.724 5.722 -22.620 1.00 18.52 97 TYR Q N 1
ATOM 3388 C CA . TYR B 1 27 ? -12.372 4.924 -23.796 1.00 18.88 97 TYR Q CA 1
ATOM 3389 C C . TYR B 1 27 ? -12.418 5.651 -25.137 1.00 19.03 97 TYR Q C 1
ATOM 3390 O O . TYR B 1 27 ? -12.675 5.021 -26.154 1.00 17.11 97 TYR Q O 1
ATOM 3399 N N . ILE B 1 28 ? -12.148 6.952 -25.159 1.00 20.47 98 ILE Q N 1
ATOM 3400 C CA . ILE B 1 28 ? -12.215 7.684 -26.421 1.00 21.93 98 ILE Q CA 1
ATOM 3401 C C . ILE B 1 28 ? -11.043 7.601 -27.373 1.00 21.09 98 ILE Q C 1
ATOM 3402 O O . ILE B 1 28 ? -11.205 7.951 -28.535 1.00 22.18 98 ILE Q O 1
ATOM 3407 N N . THR B 1 29 ? -9.866 7.203 -26.902 1.00 18.74 99 THR Q N 1
ATOM 3408 C CA . THR B 1 29 ? -8.724 7.094 -27.812 1.00 17.66 99 THR Q CA 1
ATOM 3409 C C . THR B 1 29 ? -8.885 5.838 -28.680 1.00 18.99 99 THR Q C 1
ATOM 3410 O O . THR B 1 29 ? -9.655 4.940 -28.337 1.00 18.45 99 THR Q O 1
ATOM 3414 N N . PRO B 1 30 ? -8.225 5.806 -29.856 1.00 19.37 100 PRO Q N 1
ATOM 3415 C CA . PRO B 1 30 ? -8.297 4.655 -30.757 1.00 19.66 100 PRO Q CA 1
ATOM 3416 C C . PRO B 1 30 ? -8.015 3.365 -29.989 1.00 20.03 100 PRO Q C 1
ATOM 3417 O O . PRO B 1 30 ? -8.648 2.334 -30.227 1.00 19.97 100 PRO Q O 1
ATOM 3421 N N . ALA B 1 31 ? -7.071 3.441 -29.050 1.00 21.09 101 ALA Q N 1
ATOM 3422 C CA . ALA B 1 31 ? -6.692 2.288 -28.210 1.00 21.97 101 ALA Q CA 1
ATOM 3423 C C . ALA B 1 31 ? -7.867 1.768 -27.354 1.00 21.24 101 ALA Q C 1
ATOM 3424 O O . ALA B 1 31 ? -7.866 0.615 -26.942 1.00 20.72 101 ALA Q O 1
ATOM 3426 N N . GLY B 1 32 ? -8.876 2.619 -27.157 1.00 20.47 102 GLY Q N 1
ATOM 3427 C CA . GLY B 1 32 ? -10.041 2.274 -26.366 1.00 22.77 102 GLY Q CA 1
ATOM 3428 C C . GLY B 1 32 ? -10.904 1.145 -26.890 1.00 24.29 102 GLY Q C 1
ATOM 3429 O O . GLY B 1 32 ? -11.555 0.448 -26.104 1.00 25.37 102 GLY Q O 1
ATOM 3430 N N . GLU B 1 33 ? -10.912 0.943 -28.204 1.00 24.37 103 GLU Q N 1
ATOM 3431 C CA . GLU B 1 33 ? -11.726 -0.115 -28.788 1.00 25.02 103 GLU Q CA 1
ATOM 3432 C C . GLU B 1 33 ? -11.275 -1.496 -28.346 1.00 24.38 103 GLU Q C 1
ATOM 3433 O O . GLU B 1 33 ? -12.052 -2.447 -28.367 1.00 24.81 103 GLU Q O 1
ATOM 3439 N N . THR B 1 34 ? -10.013 -1.603 -27.953 1.00 23.04 104 THR Q N 1
ATOM 3440 C CA . THR B 1 34 ? -9.467 -2.862 -27.486 1.00 22.38 104 THR Q CA 1
ATOM 3441 C C . THR B 1 34 ? -9.186 -2.841 -25.975 1.00 21.01 104 THR Q C 1
ATOM 3442 O O . THR B 1 34 ? -8.377 -3.622 -25.467 1.00 18.72 104 THR Q O 1
ATOM 3446 N N . GLY B 1 35 ? -9.862 -1.931 -25.276 1.00 19.57 105 GLY Q N 1
ATOM 3447 C CA . GLY B 1 35 ? -9.740 -1.828 -23.834 1.00 19.04 105 GLY Q CA 1
ATOM 3448 C C . GLY B 1 35 ? -8.774 -0.806 -23.295 1.00 20.17 105 GLY Q C 1
ATOM 3449 O O . GLY B 1 35 ? -8.577 -0.749 -22.102 1.00 22.17 105 GLY Q O 1
ATOM 3450 N N . GLY B 1 36 ? -8.208 0.026 -24.159 1.00 21.96 106 GLY Q N 1
ATOM 3451 C CA . GLY B 1 36 ? -7.230 1.016 -23.730 1.00 21.40 106 GLY Q CA 1
ATOM 3452 C C . GLY B 1 36 ? -7.793 2.248 -23.066 1.00 21.88 106 GLY Q C 1
ATOM 3453 O O . GLY B 1 36 ? -7.760 3.357 -23.642 1.00 19.57 106 GLY Q O 1
ATOM 3454 N N . ALA B 1 37 ? -8.281 2.052 -21.838 1.00 19.93 107 ALA Q N 1
ATOM 3455 C CA . ALA B 1 37 ? -8.866 3.122 -21.036 1.00 19.80 107 ALA Q CA 1
ATOM 3456 C C . ALA B 1 37 ? -7.870 4.196 -20.549 1.00 20.11 107 ALA Q C 1
ATOM 3457 O O . ALA B 1 37 ? -6.671 3.933 -20.412 1.00 20.07 107 ALA Q O 1
ATOM 3459 N N . ILE B 1 38 ? -8.365 5.419 -20.353 1.00 20.22 108 ILE Q N 1
ATOM 3460 C CA . ILE B 1 38 ? -7.559 6.517 -19.801 1.00 19.44 108 ILE Q CA 1
ATOM 3461 C C . ILE B 1 38 ? -8.306 7.107 -18.608 1.00 18.02 108 ILE Q C 1
ATOM 3462 O O . ILE B 1 38 ? -9.458 6.766 -18.351 1.00 16.77 108 ILE Q O 1
ATOM 3467 N N . GLY B 1 39 ? -7.655 8.032 -17.915 1.00 17.66 109 GLY Q N 1
ATOM 3468 C CA . GLY B 1 39 ? -8.268 8.660 -16.768 1.00 16.34 109 GLY Q CA 1
ATOM 3469 C C . GLY B 1 39 ? -9.695 9.096 -17.018 1.00 15.89 109 GLY Q C 1
ATOM 3470 O O . GLY B 1 39 ? -10.030 9.604 -18.084 1.00 16.52 109 GLY Q O 1
ATOM 3471 N N . ARG B 1 40 ? -10.527 8.934 -15.997 1.00 16.26 110 ARG Q N 1
ATOM 3472 C CA . ARG B 1 40 ? -11.935 9.302 -16.072 1.00 14.87 110 ARG Q CA 1
ATOM 3473 C C . ARG B 1 40 ? -12.291 10.615 -15.388 1.00 15.69 110 ARG Q C 1
ATOM 3474 O O . ARG B 1 40 ? -13.389 11.120 -15.558 1.00 14.28 110 ARG Q O 1
ATOM 3482 N N . LEU B 1 41 ? -11.362 11.188 -14.633 1.00 17.60 111 LEU Q N 1
ATOM 3483 C CA . LEU B 1 41 ? -11.652 12.425 -13.922 1.00 18.44 111 LEU Q CA 1
ATOM 3484 C C . LEU B 1 41 ? -11.928 13.582 -14.868 1.00 18.65 111 LEU Q C 1
ATOM 3485 O O . LEU B 1 41 ? -11.065 13.977 -15.657 1.00 19.01 111 LEU Q O 1
ATOM 3490 N N . GLY B 1 42 ? -13.123 14.152 -14.730 1.00 20.14 112 GLY Q N 1
ATOM 3491 C CA . GLY B 1 42 ? -13.551 15.264 -15.565 1.00 21.10 112 GLY Q CA 1
ATOM 3492 C C . GLY B 1 42 ? -13.585 14.818 -17.009 1.00 20.99 112 GLY Q C 1
ATOM 3493 O O . GLY B 1 42 ? -13.352 15.631 -17.908 1.00 22.73 112 GLY Q O 1
ATOM 3494 N N . ASN B 1 43 ? -13.923 13.541 -17.213 1.00 17.98 113 ASN Q N 1
ATOM 3495 C CA . ASN B 1 43 ? -13.928 12.914 -18.526 1.00 16.42 113 ASN Q CA 1
ATOM 3496 C C . ASN B 1 43 ? -15.065 11.888 -18.679 1.00 16.48 113 ASN Q C 1
ATOM 3497 O O . ASN B 1 43 ? -14.904 10.854 -19.330 1.00 15.51 113 ASN Q O 1
ATOM 3502 N N . GLN B 1 44 ? -16.183 12.143 -18.005 1.00 15.61 114 GLN Q N 1
ATOM 3503 C CA . GLN B 1 44 ? -17.380 11.304 -18.101 1.00 14.71 114 GLN Q CA 1
ATOM 3504 C C . GLN B 1 44 ? -18.572 12.223 -17.938 1.00 15.74 114 GLN Q C 1
ATOM 3505 O O . GLN B 1 44 ? -18.802 12.775 -16.858 1.00 19.23 114 GLN Q O 1
ATOM 3511 N N . ALA B 1 45 ? -19.280 12.456 -19.038 1.00 16.57 115 ALA Q N 1
ATOM 3512 C CA . ALA B 1 45 ? -20.430 13.346 -19.053 1.00 12.84 115 ALA Q CA 1
ATOM 3513 C C . ALA B 1 45 ? -21.747 12.593 -19.066 1.00 12.69 115 ALA Q C 1
ATOM 3514 O O . ALA B 1 45 ? -22.794 13.199 -19.239 1.00 15.36 115 ALA Q O 1
ATOM 3516 N N . ASP B 1 46 ? -21.704 11.271 -18.919 1.00 10.17 116 ASP Q N 1
ATOM 3517 C CA . ASP B 1 46 ? -22.936 10.493 -18.894 1.00 11.50 116 ASP Q CA 1
ATOM 3518 C C . ASP B 1 46 ? -23.566 10.355 -17.483 1.00 14.05 116 ASP Q C 1
ATOM 3519 O O . ASP B 1 46 ? -22.907 10.555 -16.453 1.00 13.96 116 ASP Q O 1
ATOM 3524 N N . THR B 1 47 ? -24.855 10.036 -17.450 1.00 14.31 117 THR Q N 1
ATOM 3525 C CA . THR B 1 47 ? -25.561 9.841 -16.205 1.00 14.30 117 THR Q CA 1
ATOM 3526 C C . THR B 1 47 ? -25.797 8.343 -16.134 1.00 15.00 117 THR Q C 1
ATOM 3527 O O . THR B 1 47 ? -26.741 7.846 -16.719 1.00 18.12 117 THR Q O 1
ATOM 3531 N N . TYR B 1 48 ? -24.874 7.632 -15.484 1.00 14.85 118 TYR Q N 1
ATOM 3532 C CA . TYR B 1 48 ? -24.914 6.181 -15.344 1.00 13.71 118 TYR Q CA 1
ATOM 3533 C C . TYR B 1 48 ? -25.296 5.815 -13.909 1.00 16.25 118 TYR Q C 1
ATOM 3534 O O . TYR B 1 48 ? -24.712 6.333 -12.949 1.00 16.12 118 TYR Q O 1
ATOM 3543 N N . VAL B 1 49 ? -26.264 4.901 -13.789 1.00 16.91 119 VAL Q N 1
ATOM 3544 C CA . VAL B 1 49 ? -26.812 4.456 -12.509 1.00 16.50 119 VAL Q CA 1
ATOM 3545 C C . VAL B 1 49 ? -26.991 2.936 -12.430 1.00 17.17 119 VAL Q C 1
ATOM 3546 O O . VAL B 1 49 ? -27.389 2.295 -13.417 1.00 16.26 119 VAL Q O 1
ATOM 3550 N N . GLU B 1 50 ? -26.646 2.365 -11.272 1.00 16.07 120 GLU Q N 1
ATOM 3551 C CA . GLU B 1 50 ? -26.845 0.940 -10.993 1.00 13.75 120 GLU Q CA 1
ATOM 3552 C C . GLU B 1 50 ? -27.659 0.879 -9.709 1.00 15.50 120 GLU Q C 1
ATOM 3553 O O . GLU B 1 50 ? -27.308 1.508 -8.711 1.00 16.40 120 GLU Q O 1
ATOM 3559 N N . MET B 1 51 ? -28.815 0.235 -9.769 1.00 17.22 121 MET Q N 1
ATOM 3560 C CA . MET B 1 51 ? -29.700 0.132 -8.607 1.00 17.40 121 MET Q CA 1
ATOM 3561 C C . MET B 1 51 ? -29.772 -1.310 -8.169 1.00 17.89 121 MET Q C 1
ATOM 3562 O O . MET B 1 51 ? -30.247 -2.169 -8.918 1.00 19.81 121 MET Q O 1
ATOM 3567 N N . ASN B 1 52 ? -29.251 -1.582 -6.975 1.00 17.37 122 ASN Q N 1
ATOM 3568 C CA . ASN B 1 52 ? -29.224 -2.937 -6.430 1.00 15.56 122 ASN Q CA 1
ATOM 3569 C C . ASN B 1 52 ? -30.232 -3.092 -5.297 1.00 15.17 122 ASN Q C 1
ATOM 3570 O O . ASN B 1 52 ? -30.144 -2.400 -4.280 1.00 15.59 122 ASN Q O 1
ATOM 3575 N N . LEU B 1 53 ? -31.251 -3.908 -5.536 1.00 14.38 123 LEU Q N 1
ATOM 3576 C CA . LEU B 1 53 ? -32.303 -4.178 -4.554 1.00 14.63 123 LEU Q CA 1
ATOM 3577 C C . LEU B 1 53 ? -32.033 -5.579 -4.017 1.00 15.80 123 LEU Q C 1
ATOM 3578 O O . LEU B 1 53 ? -31.837 -6.518 -4.786 1.00 15.06 123 LEU Q O 1
ATOM 3583 N N . GLU B 1 54 ? -31.965 -5.720 -2.700 1.00 15.69 124 GLU Q N 1
ATOM 3584 C CA . GLU B 1 54 ? -31.680 -7.024 -2.150 1.00 17.29 124 GLU Q CA 1
ATOM 3585 C C . GLU B 1 54 ? -32.614 -7.426 -1.056 1.00 18.95 124 GLU Q C 1
ATOM 3586 O O . GLU B 1 54 ? -33.206 -6.590 -0.376 1.00 20.62 124 GLU Q O 1
ATOM 3592 N N . HIS B 1 55 ? -32.720 -8.738 -0.907 1.00 19.71 125 HIS Q N 1
ATOM 3593 C CA . HIS B 1 55 ? -33.530 -9.352 0.117 1.00 22.74 125 HIS Q CA 1
ATOM 3594 C C . HIS B 1 55 ? -32.661 -10.428 0.774 1.00 24.02 125 HIS Q C 1
ATOM 3595 O O . HIS B 1 55 ? -32.410 -11.494 0.196 1.00 22.58 125 HIS Q O 1
ATOM 3602 N N . LYS B 1 56 ? -32.099 -10.057 1.924 1.00 27.07 126 LYS Q N 1
ATOM 3603 C CA . LYS B 1 56 ? -31.216 -10.912 2.716 1.00 28.22 126 LYS Q CA 1
ATOM 3604 C C . LYS B 1 56 ? -31.995 -11.588 3.838 1.00 29.29 126 LYS Q C 1
ATOM 3605 O O . LYS B 1 56 ? -32.975 -11.046 4.345 1.00 28.61 126 LYS Q O 1
ATOM 3611 N N . GLN B 1 57 ? -31.492 -12.730 4.282 1.00 31.90 127 GLN Q N 1
ATOM 3612 C CA . GLN B 1 57 ? -32.139 -13.486 5.345 1.00 34.45 127 GLN Q CA 1
ATOM 3613 C C . GLN B 1 57 ? -31.119 -14.375 6.045 1.00 34.51 127 GLN Q C 1
ATOM 3614 O O . GLN B 1 57 ? -30.357 -15.104 5.401 1.00 34.14 127 GLN Q O 1
ATOM 3620 N N . THR B 1 58 ? -31.036 -14.240 7.363 1.00 35.89 128 THR Q N 1
ATOM 3621 C CA . THR B 1 58 ? -30.120 -15.071 8.139 1.00 36.87 128 THR Q CA 1
ATOM 3622 C C . THR B 1 58 ? -30.964 -15.962 9.037 1.00 37.30 128 THR Q C 1
ATOM 3623 O O . THR B 1 58 ? -31.834 -15.469 9.746 1.00 37.33 128 THR Q O 1
ATOM 3627 N N . LEU B 1 59 ? -30.797 -17.275 8.912 1.00 37.97 129 LEU Q N 1
ATOM 3628 C CA . LEU B 1 59 ? -31.555 -18.199 9.743 1.00 39.73 129 LEU Q CA 1
ATOM 3629 C C . LEU B 1 59 ? -30.825 -18.492 11.063 1.00 41.82 129 LEU Q C 1
ATOM 3630 O O . LEU B 1 59 ? -29.622 -18.277 11.189 1.00 41.25 129 LEU Q O 1
ATOM 3635 N N . ASP B 1 60 ? -31.576 -18.947 12.058 1.00 44.60 130 ASP Q N 1
ATOM 3636 C CA . ASP B 1 60 ? -31.019 -19.275 13.373 1.00 47.29 130 ASP Q CA 1
ATOM 3637 C C . ASP B 1 60 ? -29.825 -20.242 13.357 1.00 45.88 130 ASP Q C 1
ATOM 3638 O O . ASP B 1 60 ? -28.933 -20.135 14.204 1.00 46.14 130 ASP Q O 1
ATOM 3643 N N . ASN B 1 61 ? -29.794 -21.161 12.393 1.00 43.97 131 ASN Q N 1
ATOM 3644 C CA . ASN B 1 61 ? -28.697 -22.127 12.294 1.00 43.01 131 ASN Q CA 1
ATOM 3645 C C . ASN B 1 61 ? -27.425 -21.599 11.623 1.00 42.30 131 ASN Q C 1
ATOM 3646 O O . ASN B 1 61 ? -26.494 -22.367 11.345 1.00 42.15 131 ASN Q O 1
ATOM 3651 N N . GLY B 1 62 ? -27.397 -20.292 11.361 1.00 41.52 132 GLY Q N 1
ATOM 3652 C CA . GLY B 1 62 ? -26.243 -19.673 10.726 1.00 39.26 132 GLY Q CA 1
ATOM 3653 C C . GLY B 1 62 ? -26.328 -19.594 9.211 1.00 37.29 132 GLY Q C 1
ATOM 3654 O O . GLY B 1 62 ? -25.528 -18.898 8.593 1.00 37.93 132 GLY Q O 1
ATOM 3655 N N . ALA B 1 63 ? -27.283 -20.311 8.619 1.00 34.18 133 ALA Q N 1
ATOM 3656 C CA . ALA B 1 63 ? -27.483 -20.315 7.167 1.00 32.38 133 ALA Q CA 1
ATOM 3657 C C . ALA B 1 63 ? -28.079 -18.996 6.643 1.00 31.62 133 ALA Q C 1
ATOM 3658 O O . ALA B 1 63 ? -29.052 -18.455 7.197 1.00 31.28 133 ALA Q O 1
ATOM 3660 N N . THR B 1 64 ? -27.478 -18.476 5.576 1.00 28.31 134 THR Q N 1
ATOM 3661 C CA . THR B 1 64 ? -27.944 -17.230 4.986 1.00 25.63 134 THR Q CA 1
ATOM 3662 C C . THR B 1 64 ? -28.536 -17.461 3.619 1.00 23.82 134 THR Q C 1
ATOM 3663 O O . THR B 1 64 ? -28.145 -18.353 2.888 1.00 24.91 134 THR Q O 1
ATOM 3667 N N . THR B 1 65 ? -29.424 -16.565 3.256 1.00 22.58 135 THR Q N 1
ATOM 3668 C CA . THR B 1 65 ? -30.135 -16.607 2.002 1.00 20.37 135 THR Q CA 1
ATOM 3669 C C . THR B 1 65 ? -29.975 -15.198 1.445 1.00 22.03 135 THR Q C 1
ATOM 3670 O O . THR B 1 65 ? -29.996 -14.217 2.203 1.00 20.94 135 THR Q O 1
ATOM 3674 N N . ARG B 1 66 ? -29.758 -15.085 0.134 1.00 22.35 136 ARG Q N 1
ATOM 3675 C CA . ARG B 1 66 ? -29.583 -13.761 -0.452 1.00 20.66 136 ARG Q CA 1
ATOM 3676 C C . ARG B 1 66 ? -30.025 -13.641 -1.885 1.00 20.50 136 ARG Q C 1
ATOM 3677 O O . ARG B 1 66 ? -29.602 -14.411 -2.751 1.00 22.01 136 ARG Q O 1
ATOM 3685 N N . PHE B 1 67 ? -30.837 -12.628 -2.130 1.00 19.56 137 PHE Q N 1
ATOM 3686 C CA . PHE B 1 67 ? -31.340 -12.344 -3.461 1.00 18.35 137 PHE Q CA 1
ATOM 3687 C C . PHE B 1 67 ? -31.014 -10.909 -3.855 1.00 17.90 137 PHE Q C 1
ATOM 3688 O O . PHE B 1 67 ? -31.290 -9.963 -3.120 1.00 16.13 137 PHE Q O 1
ATOM 3696 N N . LYS B 1 68 ? -30.459 -10.759 -5.049 1.00 18.56 138 LYS Q N 1
ATOM 3697 C CA . LYS B 1 68 ? -30.095 -9.450 -5.563 1.00 19.33 138 LYS Q CA 1
ATOM 3698 C C . LYS B 1 68 ? -30.508 -9.264 -7.032 1.00 21.26 138 LYS Q C 1
ATOM 3699 O O . LYS B 1 68 ? -30.439 -10.220 -7.819 1.00 22.14 138 LYS Q O 1
ATOM 3705 N N . VAL B 1 69 ? -30.946 -8.046 -7.369 1.00 19.82 139 VAL Q N 1
ATOM 3706 C CA . VAL B 1 69 ? -31.305 -7.663 -8.729 1.00 19.31 139 VAL Q CA 1
ATOM 3707 C C . VAL B 1 69 ? -30.573 -6.374 -8.975 1.00 19.29 139 VAL Q C 1
ATOM 3708 O O . VAL B 1 69 ? -30.653 -5.463 -8.142 1.00 19.13 139 VAL Q O 1
ATOM 3712 N N . MET B 1 70 ? -29.952 -6.253 -10.147 1.00 18.03 140 MET Q N 1
ATOM 3713 C CA . MET B 1 70 ? -29.307 -5.006 -10.533 1.00 14.69 140 MET Q CA 1
ATOM 3714 C C . MET B 1 70 ? -30.052 -4.473 -11.749 1.00 14.36 140 MET Q C 1
ATOM 3715 O O . MET B 1 70 ? -30.308 -5.212 -12.705 1.00 16.78 140 MET Q O 1
ATOM 3720 N N . VAL B 1 71 ? -30.447 -3.210 -11.679 1.00 13.10 141 VAL Q N 1
ATOM 3721 C CA . VAL B 1 71 ? -31.134 -2.540 -12.772 1.00 11.87 141 VAL Q CA 1
ATOM 3722 C C . VAL B 1 71 ? -30.263 -1.345 -13.130 1.00 14.94 141 VAL Q C 1
ATOM 3723 O O . VAL B 1 71 ? -30.048 -0.449 -12.300 1.00 15.08 141 VAL Q O 1
ATOM 3727 N N . ALA B 1 72 ? -29.707 -1.350 -14.344 1.00 15.24 142 ALA Q N 1
ATOM 3728 C CA . ALA B 1 72 ? -28.838 -0.256 -14.755 1.00 14.18 142 ALA Q CA 1
ATOM 3729 C C . ALA B 1 72 ? -29.313 0.563 -15.945 1.00 15.25 142 ALA Q C 1
ATOM 3730 O O . ALA B 1 72 ? -30.201 0.162 -16.683 1.00 15.80 142 ALA Q O 1
ATOM 3732 N N . ASP B 1 73 ? -28.720 1.744 -16.088 1.00 17.35 143 ASP Q N 1
ATOM 3733 C CA . ASP B 1 73 ? -29.010 2.660 -17.178 1.00 17.75 143 ASP Q CA 1
ATOM 3734 C C . ASP B 1 73 ? -27.846 3.635 -17.374 1.00 18.98 143 ASP Q C 1
ATOM 3735 O O . ASP B 1 73 ? -27.153 3.993 -16.422 1.00 19.84 143 ASP Q O 1
ATOM 3740 N N . GLY B 1 74 ? -27.643 4.049 -18.621 1.00 18.68 144 GLY Q N 1
ATOM 3741 C CA . GLY B 1 74 ? -26.602 5.001 -18.949 1.00 16.17 144 GLY Q CA 1
ATOM 3742 C C . GLY B 1 74 ? -27.178 5.905 -20.025 1.00 16.79 144 GLY Q C 1
ATOM 3743 O O . GLY B 1 74 ? -27.744 5.402 -20.984 1.00 19.06 144 GLY Q O 1
ATOM 3744 N N . GLN B 1 75 ? -27.087 7.219 -19.840 1.00 13.85 145 GLN Q N 1
ATOM 3745 C CA . GLN B 1 75 ? -27.602 8.207 -20.782 1.00 14.58 145 GLN Q CA 1
ATOM 3746 C C . GLN B 1 75 ? -26.563 9.308 -21.013 1.00 17.23 145 GLN Q C 1
ATOM 3747 O O . GLN B 1 75 ? -25.873 9.703 -20.067 1.00 18.62 145 GLN Q O 1
ATOM 3753 N N . THR B 1 76 ? -26.422 9.793 -22.252 1.00 17.20 146 THR Q N 1
ATOM 3754 C CA . THR B 1 76 ? -25.486 10.895 -22.498 1.00 17.00 146 THR Q CA 1
ATOM 3755 C C . THR B 1 76 ? -26.289 12.201 -22.478 1.00 13.98 146 THR Q C 1
ATOM 3756 O O . THR B 1 76 ? -25.720 13.296 -22.340 1.00 13.67 146 THR Q O 1
ATOM 3760 N N . SER B 1 77 ? -27.614 12.061 -22.560 1.00 13.13 147 SER Q N 1
ATOM 3761 C CA . SER B 1 77 ? -28.537 13.205 -22.536 1.00 14.21 147 SER Q CA 1
ATOM 3762 C C . SER B 1 77 ? -28.600 13.851 -21.143 1.00 16.68 147 SER Q C 1
ATOM 3763 O O . SER B 1 77 ? -28.495 13.163 -20.110 1.00 17.71 147 SER Q O 1
ATOM 3766 N N . TYR B 1 78 ? -28.801 15.166 -21.122 1.00 16.00 148 TYR Q N 1
ATOM 3767 C CA . TYR B 1 78 ? -28.870 15.935 -19.888 1.00 14.29 148 TYR Q CA 1
ATOM 3768 C C . TYR B 1 78 ? -30.305 16.169 -19.425 1.00 16.02 148 TYR Q C 1
ATOM 3769 O O . TYR B 1 78 ? -30.538 16.663 -18.310 1.00 19.10 148 TYR Q O 1
ATOM 3778 N N . ASN B 1 79 ? -31.258 15.873 -20.295 1.00 14.32 149 ASN Q N 1
ATOM 3779 C CA . ASN B 1 79 ? -32.658 16.099 -20.004 1.00 12.98 149 ASN Q CA 1
ATOM 3780 C C . ASN B 1 79 ? -33.304 15.249 -18.924 1.00 14.76 149 ASN Q C 1
ATOM 3781 O O . ASN B 1 79 ? -32.892 14.113 -18.667 1.00 12.86 149 ASN Q O 1
ATOM 3786 N N . ASP B 1 80 ? -34.356 15.805 -18.329 1.00 14.45 150 ASP Q N 1
ATOM 3787 C CA . ASP B 1 80 ? -35.086 15.155 -17.264 1.00 15.03 150 ASP Q CA 1
ATOM 3788 C C . ASP B 1 80 ? -35.951 13.994 -17.697 1.00 16.73 150 ASP Q C 1
ATOM 3789 O O . ASP B 1 80 ? -36.392 13.211 -16.875 1.00 18.26 150 ASP Q O 1
ATOM 3794 N N . TRP B 1 81 ? -36.206 13.875 -18.987 1.00 18.02 151 TRP Q N 1
ATOM 3795 C CA . TRP B 1 81 ? -37.049 12.793 -19.486 1.00 17.60 151 TRP Q CA 1
ATOM 3796 C C . TRP B 1 81 ? -36.334 12.194 -20.677 1.00 18.00 151 TRP Q C 1
ATOM 3797 O O . TRP B 1 81 ? -36.069 12.879 -21.671 1.00 18.39 151 TRP Q O 1
ATOM 3808 N N . THR B 1 82 ? -35.975 10.924 -20.542 1.00 15.48 152 THR Q N 1
ATOM 3809 C CA . THR B 1 82 ? -35.242 10.219 -21.568 1.00 12.22 152 THR Q CA 1
ATOM 3810 C C . THR B 1 82 ? -35.867 8.886 -21.936 1.00 11.30 152 THR Q C 1
ATOM 3811 O O . THR B 1 82 ? -35.163 7.909 -22.102 1.00 12.17 152 THR Q O 1
ATOM 3815 N N . ALA B 1 83 ? -37.190 8.836 -22.064 1.00 10.50 153 ALA Q N 1
ATOM 3816 C CA . ALA B 1 83 ? -37.852 7.593 -22.445 1.00 11.35 153 ALA Q CA 1
ATOM 3817 C C . ALA B 1 83 ? -37.408 7.066 -23.814 1.00 12.66 153 ALA Q C 1
ATOM 3818 O O . ALA B 1 83 ? -37.085 5.886 -23.949 1.00 14.75 153 ALA Q O 1
ATOM 3820 N N . SER B 1 84 ? -37.362 7.941 -24.813 1.00 14.28 154 SER Q N 1
ATOM 3821 C CA . SER B 1 84 ? -36.973 7.553 -26.172 1.00 15.20 154 SER Q CA 1
ATOM 3822 C C . SER B 1 84 ? -35.629 6.866 -26.295 1.00 15.19 154 SER Q C 1
ATOM 3823 O O . SER B 1 84 ? -35.502 5.949 -27.083 1.00 17.41 154 SER Q O 1
ATOM 3826 N N . THR B 1 85 ? -34.649 7.277 -25.493 1.00 15.48 155 THR Q N 1
ATOM 3827 C CA . THR B 1 85 ? -33.306 6.697 -25.541 1.00 14.03 155 THR Q CA 1
ATOM 3828 C C . THR B 1 85 ? -32.907 5.872 -24.310 1.00 15.11 155 THR Q C 1
ATOM 3829 O O . THR B 1 85 ? -31.734 5.517 -24.152 1.00 14.82 155 THR Q O 1
ATOM 3833 N N . SER B 1 86 ? -33.882 5.524 -23.470 1.00 15.13 156 SER Q N 1
ATOM 3834 C CA . SER B 1 86 ? -33.619 4.768 -22.243 1.00 16.87 156 SER Q CA 1
ATOM 3835 C C . SER B 1 86 ? -32.916 3.422 -22.416 1.00 17.34 156 SER Q C 1
ATOM 3836 O O . SER B 1 86 ? -33.293 2.627 -23.271 1.00 19.37 156 SER Q O 1
ATOM 3839 N N . ASP B 1 87 ? -31.916 3.150 -21.583 1.00 17.71 157 ASP Q N 1
ATOM 3840 C CA . ASP B 1 87 ? -31.188 1.868 -21.645 1.00 18.17 157 ASP Q CA 1
ATOM 3841 C C . ASP B 1 87 ? -31.396 0.983 -20.397 1.00 18.93 157 ASP Q C 1
ATOM 3842 O O . ASP B 1 87 ? -30.612 0.050 -20.143 1.00 18.94 157 ASP Q O 1
ATOM 3847 N N . LEU B 1 88 ? -32.453 1.280 -19.634 1.00 17.75 158 LEU Q N 1
ATOM 3848 C CA . LEU B 1 88 ? -32.817 0.570 -18.407 1.00 15.52 158 LEU Q CA 1
ATOM 3849 C C . LEU B 1 88 ? -32.938 -0.925 -18.657 1.00 15.67 158 LEU Q C 1
ATOM 3850 O O . LEU B 1 88 ? -33.759 -1.349 -19.485 1.00 16.05 158 LEU Q O 1
ATOM 3855 N N . ASN B 1 89 ? -32.144 -1.726 -17.939 1.00 14.03 159 ASN Q N 1
ATOM 3856 C CA . ASN B 1 89 ? -32.170 -3.175 -18.108 1.00 13.18 159 ASN Q CA 1
ATOM 3857 C C . ASN B 1 89 ? -31.697 -3.921 -16.861 1.00 14.17 159 ASN Q C 1
ATOM 3858 O O . ASN B 1 89 ? -30.950 -3.382 -16.063 1.00 14.65 159 ASN Q O 1
ATOM 3863 N N . VAL B 1 90 ? -32.158 -5.164 -16.704 1.00 13.94 160 VAL Q N 1
ATOM 3864 C CA . VAL B 1 90 ? -31.785 -6.002 -15.565 1.00 13.38 160 VAL Q CA 1
ATOM 3865 C C . VAL B 1 90 ? -30.446 -6.646 -15.871 1.00 13.70 160 VAL Q C 1
ATOM 3866 O O . VAL B 1 90 ? -30.342 -7.513 -16.744 1.00 14.05 160 VAL Q O 1
ATOM 3870 N N . ARG B 1 91 ? -29.421 -6.168 -15.174 1.00 13.62 161 ARG Q N 1
ATOM 3871 C CA . ARG B 1 91 ? -28.049 -6.634 -15.331 1.00 10.19 161 ARG Q CA 1
ATOM 3872 C C . ARG B 1 91 ? -27.764 -7.893 -14.530 1.00 10.43 161 ARG Q C 1
ATOM 3873 O O . ARG B 1 91 ? -26.869 -8.649 -14.889 1.00 10.71 161 ARG Q O 1
ATOM 3881 N N . GLN B 1 92 ? -28.462 -8.066 -13.401 1.00 10.20 162 GLN Q N 1
ATOM 3882 C CA . GLN B 1 92 ? -28.284 -9.236 -12.522 1.00 11.65 162 GLN Q CA 1
ATOM 3883 C C . GLN B 1 92 ? -29.572 -9.646 -11.801 1.00 12.04 162 GLN Q C 1
ATOM 3884 O O . GLN B 1 92 ? -30.473 -8.825 -11.527 1.00 10.85 162 GLN Q O 1
ATOM 3890 N N . ALA B 1 93 ? -29.616 -10.921 -11.440 1.00 11.10 163 ALA Q N 1
ATOM 3891 C CA . ALA B 1 93 ? -30.751 -11.501 -10.732 1.00 12.10 163 ALA Q CA 1
ATOM 3892 C C . ALA B 1 93 ? -30.263 -12.854 -10.296 1.00 12.05 163 ALA Q C 1
ATOM 3893 O O . ALA B 1 93 ? -30.252 -13.780 -11.092 1.00 14.25 163 ALA Q O 1
ATOM 3895 N N . PHE B 1 94 ? -29.769 -12.944 -9.061 1.00 15.58 164 PHE Q N 1
ATOM 3896 C CA . PHE B 1 94 ? -29.236 -14.215 -8.537 1.00 16.23 164 PHE Q CA 1
ATOM 3897 C C . PHE B 1 94 ? -29.557 -14.496 -7.087 1.00 16.23 164 PHE Q C 1
ATOM 3898 O O . PHE B 1 94 ? -29.998 -13.622 -6.339 1.00 16.98 164 PHE Q O 1
ATOM 3906 N N . VAL B 1 95 ? -29.261 -15.722 -6.693 1.00 17.13 165 VAL Q N 1
ATOM 3907 C CA . VAL B 1 95 ? -29.512 -16.189 -5.340 1.00 18.75 165 VAL Q CA 1
ATOM 3908 C C . VAL B 1 95 ? -28.257 -16.827 -4.752 1.00 19.00 165 VAL Q C 1
ATOM 3909 O O . VAL B 1 95 ? -27.510 -17.521 -5.458 1.00 20.77 165 VAL Q O 1
ATOM 3913 N N . GLU B 1 96 ? -27.987 -16.510 -3.489 1.00 17.99 166 GLU Q N 1
ATOM 3914 C CA . GLU B 1 96 ? -26.845 -17.076 -2.789 1.00 17.23 166 GLU Q CA 1
ATOM 3915 C C . GLU B 1 96 ? -27.309 -17.774 -1.534 1.00 17.96 166 GLU Q C 1
ATOM 3916 O O . GLU B 1 96 ? -28.111 -17.242 -0.772 1.00 16.37 166 GLU Q O 1
ATOM 3922 N N . LEU B 1 97 ? -26.888 -19.027 -1.401 1.00 19.91 167 LEU Q N 1
ATOM 3923 C CA . LEU B 1 97 ? -27.187 -19.837 -0.223 1.00 20.34 167 LEU Q CA 1
ATOM 3924 C C . LEU B 1 97 ? -25.822 -20.023 0.472 1.00 21.37 167 LEU Q C 1
ATOM 3925 O O . LEU B 1 97 ? -24.909 -20.658 -0.069 1.00 19.62 167 LEU Q O 1
ATOM 3930 N N . GLY B 1 98 ? -25.664 -19.408 1.639 1.00 22.20 168 GLY Q N 1
ATOM 3931 C CA . GLY B 1 98 ? -24.395 -19.518 2.325 1.00 24.53 168 GLY Q CA 1
ATOM 3932 C C . GLY B 1 98 ? -24.434 -20.163 3.686 1.00 25.95 168 GLY Q C 1
ATOM 3933 O O . GLY B 1 98 ? -25.490 -20.235 4.334 1.00 24.75 168 GLY Q O 1
ATOM 3934 N N . ASN B 1 99 ? -23.273 -20.694 4.068 1.00 27.64 169 ASN Q N 1
ATOM 3935 C CA . ASN B 1 99 ? -23.064 -21.313 5.357 1.00 30.04 169 ASN Q CA 1
ATOM 3936 C C . ASN B 1 99 ? -24.172 -22.304 5.695 1.00 30.57 169 ASN Q C 1
ATOM 3937 O O . ASN B 1 99 ? -24.907 -22.145 6.668 1.00 29.16 169 ASN Q O 1
ATOM 3942 N N . LEU B 1 100 ? -24.339 -23.297 4.836 1.00 31.92 170 LEU Q N 1
ATOM 3943 C CA . LEU B 1 100 ? -25.366 -24.301 5.070 1.00 32.40 170 LEU Q CA 1
ATOM 3944 C C . LEU B 1 100 ? -24.869 -25.309 6.105 1.00 32.70 170 LEU Q C 1
ATOM 3945 O O . LEU B 1 100 ? -23.714 -25.749 6.048 1.00 33.41 170 LEU Q O 1
ATOM 3950 N N . PRO B 1 101 ? -25.720 -25.646 7.094 1.00 32.86 171 PRO Q N 1
ATOM 3951 C CA . PRO B 1 101 ? -25.355 -26.602 8.140 1.00 33.42 171 PRO Q CA 1
ATOM 3952 C C . PRO B 1 101 ? -24.923 -27.938 7.562 1.00 34.47 171 PRO Q C 1
ATOM 3953 O O . PRO B 1 101 ? -24.012 -28.587 8.080 1.00 34.92 171 PRO Q O 1
ATOM 3957 N N . THR B 1 102 ? -25.543 -28.302 6.446 1.00 34.28 172 THR Q N 1
ATOM 3958 C CA . THR B 1 102 ? -25.270 -29.551 5.762 1.00 33.99 172 THR Q CA 1
ATOM 3959 C C . THR B 1 102 ? -23.908 -29.630 5.085 1.00 34.91 172 THR Q C 1
ATOM 3960 O O . THR B 1 102 ? -23.411 -30.717 4.845 1.00 35.00 172 THR Q O 1
ATOM 3964 N N . PHE B 1 103 ? -23.286 -28.483 4.820 1.00 37.39 173 PHE Q N 1
ATOM 3965 C CA . PHE B 1 103 ? -21.977 -28.433 4.159 1.00 39.89 173 PHE Q CA 1
ATOM 3966 C C . PHE B 1 103 ? -20.808 -28.615 5.125 1.00 41.94 173 PHE Q C 1
ATOM 3967 O O . PHE B 1 103 ? -20.524 -27.731 5.949 1.00 43.57 173 PHE Q O 1
ATOM 3975 N N . ALA B 1 104 ? -20.083 -29.720 4.980 1.00 42.66 174 ALA Q N 1
ATOM 3976 C CA . ALA B 1 104 ? -18.947 -30.000 5.861 1.00 43.03 174 ALA Q CA 1
ATOM 3977 C C . ALA B 1 104 ? -17.612 -30.059 5.120 1.00 42.60 174 ALA Q C 1
ATOM 3978 O O . ALA B 1 104 ? -17.557 -29.868 3.909 1.00 43.82 174 ALA Q O 1
ATOM 3980 N N . GLY B 1 105 ? -16.539 -30.341 5.853 1.00 41.68 175 GLY Q N 1
ATOM 3981 C CA . GLY B 1 105 ? -15.221 -30.433 5.249 1.00 40.32 175 GLY Q CA 1
ATOM 3982 C C . GLY B 1 105 ? -14.814 -29.134 4.591 1.00 39.79 175 GLY Q C 1
ATOM 3983 O O . GLY B 1 105 ? -15.051 -28.054 5.138 1.00 39.51 175 GLY Q O 1
ATOM 3984 N N . PRO B 1 106 ? -14.206 -29.210 3.400 1.00 39.64 176 PRO Q N 1
ATOM 3985 C CA . PRO B 1 106 ? -13.751 -28.051 2.620 1.00 38.50 176 PRO Q CA 1
ATOM 3986 C C . PRO B 1 106 ? -14.899 -27.099 2.222 1.00 37.61 176 PRO Q C 1
ATOM 3987 O O . PRO B 1 106 ? -14.666 -25.927 1.925 1.00 37.19 176 PRO Q O 1
ATOM 3991 N N . PHE B 1 107 ? -16.133 -27.604 2.262 1.00 36.25 177 PHE Q N 1
ATOM 3992 C CA . PHE B 1 107 ? -17.321 -26.830 1.913 1.00 36.30 177 PHE Q CA 1
ATOM 3993 C C . PHE B 1 107 ? -17.925 -26.154 3.133 1.00 37.80 177 PHE Q C 1
ATOM 3994 O O . PHE B 1 107 ? -19.029 -25.627 3.062 1.00 38.15 177 PHE Q O 1
ATOM 4002 N N . LYS B 1 108 ? -17.202 -26.160 4.244 1.00 39.04 178 LYS Q N 1
ATOM 4003 C CA . LYS B 1 108 ? -17.699 -25.592 5.485 1.00 39.15 178 LYS Q CA 1
ATOM 4004 C C . LYS B 1 108 ? -18.416 -24.247 5.401 1.00 38.34 178 LYS Q C 1
ATOM 4005 O O . LYS B 1 108 ? -19.643 -24.166 5.616 1.00 40.85 178 LYS Q O 1
ATOM 4011 N N . GLY B 1 109 ? -17.675 -23.183 5.133 1.00 34.05 179 GLY Q N 1
ATOM 4012 C CA . GLY B 1 109 ? -18.340 -21.894 5.083 1.00 32.62 179 GLY Q CA 1
ATOM 4013 C C . GLY B 1 109 ? -18.561 -21.389 3.682 1.00 31.62 179 GLY Q C 1
ATOM 4014 O O . GLY B 1 109 ? -18.702 -20.182 3.494 1.00 30.69 179 GLY Q O 1
ATOM 4015 N N . SER B 1 110 ? -18.632 -22.311 2.719 1.00 30.08 180 SER Q N 1
ATOM 4016 C CA . SER B 1 110 ? -18.808 -21.977 1.307 1.00 28.45 180 SER Q CA 1
ATOM 4017 C C . SER B 1 110 ? -20.188 -21.443 0.962 1.00 26.93 180 SER Q C 1
ATOM 4018 O O . SER B 1 110 ? -21.166 -21.724 1.659 1.00 26.84 180 SER Q O 1
ATOM 4021 N N . THR B 1 111 ? -20.261 -20.683 -0.128 1.00 25.02 181 THR Q N 1
ATOM 4022 C CA . THR B 1 111 ? -21.539 -20.136 -0.574 1.00 25.25 181 THR Q CA 1
ATOM 4023 C C . THR B 1 111 ? -21.891 -20.516 -2.020 1.00 22.95 181 THR Q C 1
ATOM 4024 O O . THR B 1 111 ? -21.091 -20.328 -2.939 1.00 22.14 181 THR Q O 1
ATOM 4028 N N . LEU B 1 112 ? -23.062 -21.138 -2.166 1.00 21.59 182 LEU Q N 1
ATOM 4029 C CA . LEU B 1 112 ? -23.610 -21.606 -3.437 1.00 21.82 182 LEU Q CA 1
ATOM 4030 C C . LEU B 1 112 ? -24.426 -20.499 -4.116 1.00 21.40 182 LEU Q C 1
ATOM 4031 O O . LEU B 1 112 ? -25.112 -19.745 -3.433 1.00 24.13 182 LEU Q O 1
ATOM 4036 N N . TRP B 1 113 ? -24.373 -20.405 -5.445 1.00 20.73 183 TRP Q N 1
ATOM 4037 C CA . TRP B 1 113 ? -25.150 -19.389 -6.163 1.00 19.00 183 TRP Q CA 1
ATOM 4038 C C . TRP B 1 113 ? -25.651 -19.859 -7.533 1.00 20.04 183 TRP Q C 1
ATOM 4039 O O . TRP B 1 113 ? -25.155 -20.843 -8.093 1.00 17.20 183 TRP Q O 1
ATOM 4050 N N . ALA B 1 114 ? -26.656 -19.156 -8.054 1.00 20.37 184 ALA Q N 1
ATOM 4051 C CA . ALA B 1 114 ? -27.206 -19.442 -9.384 1.00 19.40 184 ALA Q CA 1
ATOM 4052 C C . ALA B 1 114 ? -28.002 -18.236 -9.878 1.00 19.10 184 ALA Q C 1
ATOM 4053 O O . ALA B 1 114 ? -28.601 -17.502 -9.079 1.00 18.93 184 ALA Q O 1
ATOM 4055 N N . GLY B 1 115 ? -27.965 -18.022 -11.193 1.00 16.66 185 GLY Q N 1
ATOM 4056 C CA . GLY B 1 115 ? -28.668 -16.907 -11.795 1.00 14.07 185 GLY Q CA 1
ATOM 4057 C C . GLY B 1 115 ? -27.716 -16.049 -12.611 1.00 15.14 185 GLY Q C 1
ATOM 4058 O O . GLY B 1 115 ? -26.593 -16.469 -12.938 1.00 13.37 185 GLY Q O 1
ATOM 4059 N N . LYS B 1 116 ? -28.156 -14.828 -12.905 1.00 13.73 186 LYS Q N 1
ATOM 4060 C CA . LYS B 1 116 ? -27.372 -13.889 -13.685 1.00 13.42 186 LYS Q CA 1
ATOM 4061 C C . LYS B 1 116 ? -26.683 -12.919 -12.734 1.00 13.87 186 LYS Q C 1
ATOM 4062 O O . LYS B 1 116 ? -27.344 -12.162 -11.995 1.00 13.25 186 LYS Q O 1
ATOM 4068 N N . ARG B 1 117 ? -25.351 -12.902 -12.784 1.00 12.64 187 ARG Q N 1
ATOM 4069 C CA . ARG B 1 117 ? -24.598 -12.029 -11.887 1.00 13.10 187 ARG Q CA 1
ATOM 4070 C C . ARG B 1 117 ? -23.223 -11.644 -12.418 1.00 12.02 187 ARG Q C 1
ATOM 4071 O O . ARG B 1 117 ? -22.778 -12.168 -13.433 1.00 12.99 187 ARG Q O 1
ATOM 4079 N N . PHE B 1 118 ? -22.586 -10.689 -11.739 1.00 10.81 188 PHE Q N 1
ATOM 4080 C CA . PHE B 1 118 ? -21.192 -10.338 -12.024 1.00 12.47 188 PHE Q CA 1
ATOM 4081 C C . PHE B 1 118 ? -20.496 -11.194 -10.933 1.00 14.32 188 PHE Q C 1
ATOM 4082 O O . PHE B 1 118 ? -20.923 -11.204 -9.766 1.00 14.44 188 PHE Q O 1
ATOM 4090 N N . ASP B 1 119 ? -19.435 -11.897 -11.291 1.00 14.25 189 ASP Q N 1
ATOM 4091 C CA . ASP B 1 119 ? -18.721 -12.712 -10.319 1.00 15.73 189 ASP Q CA 1
ATOM 4092 C C . ASP B 1 119 ? -18.334 -11.867 -9.104 1.00 17.55 189 ASP Q C 1
ATOM 4093 O O . ASP B 1 119 ? -17.978 -10.678 -9.224 1.00 17.00 189 ASP Q O 1
ATOM 4098 N N . ARG B 1 120 ? -18.433 -12.472 -7.926 1.00 18.37 190 ARG Q N 1
ATOM 4099 C CA . ARG B 1 120 ? -18.111 -11.771 -6.683 1.00 16.88 190 ARG Q CA 1
ATOM 4100 C C . ARG B 1 120 ? -16.651 -11.320 -6.663 1.00 16.57 190 ARG Q C 1
ATOM 4101 O O . ARG B 1 120 ? -16.347 -10.206 -6.244 1.00 16.65 190 ARG Q O 1
ATOM 4109 N N . ASP B 1 121 ? -15.764 -12.145 -7.200 1.00 15.50 191 ASP Q N 1
ATOM 4110 C CA . ASP B 1 121 ? -14.354 -11.815 -7.172 1.00 16.04 191 ASP Q CA 1
ATOM 4111 C C . ASP B 1 121 ? -13.707 -11.028 -8.301 1.00 18.17 191 ASP Q C 1
ATOM 4112 O O . ASP B 1 121 ? -12.477 -11.091 -8.482 1.00 17.69 191 ASP Q O 1
ATOM 4117 N N . ASN B 1 122 ? -14.512 -10.278 -9.057 1.00 17.26 192 ASN Q N 1
ATOM 4118 C CA . ASN B 1 122 ? -13.956 -9.435 -10.115 1.00 16.22 192 ASN Q CA 1
ATOM 4119 C C . ASN B 1 122 ? -13.373 -8.253 -9.359 1.00 16.99 192 ASN Q C 1
ATOM 4120 O O . ASN B 1 122 ? -13.751 -8.011 -8.208 1.00 19.00 192 ASN Q O 1
ATOM 4125 N N . PHE B 1 123 ? -12.410 -7.565 -9.955 1.00 15.95 193 PHE Q N 1
ATOM 4126 C CA . PHE B 1 123 ? -11.855 -6.365 -9.333 1.00 18.18 193 PHE Q CA 1
ATOM 4127 C C . PHE B 1 123 ? -11.519 -5.367 -10.427 1.00 20.58 193 PHE Q C 1
ATOM 4128 O O . PHE B 1 123 ? -11.364 -5.749 -11.589 1.00 21.65 193 PHE Q O 1
ATOM 4136 N N . ASP B 1 124 ? -11.423 -4.092 -10.069 1.00 20.08 194 ASP Q N 1
ATOM 4137 C CA . ASP B 1 124 ? -11.163 -3.063 -11.053 1.00 21.22 194 ASP Q CA 1
ATOM 4138 C C . ASP B 1 124 ? -10.044 -2.085 -10.678 1.00 20.96 194 ASP Q C 1
ATOM 4139 O O . ASP B 1 124 ? -9.407 -2.203 -9.626 1.00 21.15 194 ASP Q O 1
ATOM 4144 N N . ILE B 1 125 ? -9.809 -1.135 -11.581 1.00 18.19 195 ILE Q N 1
ATOM 4145 C CA . ILE B 1 125 ? -8.831 -0.069 -11.420 1.00 15.36 195 ILE Q CA 1
ATOM 4146 C C . ILE B 1 125 ? -9.742 1.134 -11.604 1.00 18.03 195 ILE Q C 1
ATOM 4147 O O . ILE B 1 125 ? -9.953 1.621 -12.723 1.00 20.57 195 ILE Q O 1
ATOM 4152 N N . HIS B 1 126 ? -10.331 1.571 -10.497 1.00 18.30 196 HIS Q N 1
ATOM 4153 C CA . HIS B 1 126 ? -11.284 2.671 -10.483 1.00 16.34 196 HIS Q CA 1
ATOM 4154 C C . HIS B 1 126 ? -11.036 3.975 -11.255 1.00 17.49 196 HIS Q C 1
ATOM 4155 O O . HIS B 1 126 ? -11.941 4.472 -11.926 1.00 18.72 196 HIS Q O 1
ATOM 4162 N N . TRP B 1 127 ? -9.847 4.556 -11.118 1.00 18.23 197 TRP Q N 1
ATOM 4163 C CA . TRP B 1 127 ? -9.523 5.841 -11.750 1.00 17.94 197 TRP Q CA 1
ATOM 4164 C C . TRP B 1 127 ? -9.518 5.837 -13.273 1.00 19.45 197 TRP Q C 1
ATOM 4165 O O . TRP B 1 127 ? -9.633 6.879 -13.932 1.00 19.03 197 TRP Q O 1
ATOM 4176 N N . ILE B 1 128 ? -9.530 4.641 -13.823 1.00 19.74 198 ILE Q N 1
ATOM 4177 C CA . ILE B 1 128 ? -9.465 4.480 -15.252 1.00 21.20 198 ILE Q CA 1
ATOM 4178 C C . ILE B 1 128 ? -10.744 3.884 -15.839 1.00 21.08 198 ILE Q C 1
ATOM 4179 O O . ILE B 1 128 ? -10.895 3.802 -17.054 1.00 21.75 198 ILE Q O 1
ATOM 4184 N N . ASP B 1 129 ? -11.694 3.586 -14.947 1.00 20.28 199 ASP Q N 1
ATOM 4185 C CA . ASP B 1 129 ? -12.997 2.989 -15.243 1.00 18.50 199 ASP Q CA 1
ATOM 4186 C C . ASP B 1 129 ? -12.875 1.674 -15.987 1.00 19.49 199 ASP Q C 1
ATOM 4187 O O . ASP B 1 129 ? -13.602 1.412 -16.952 1.00 23.59 199 ASP Q O 1
ATOM 4192 N N . SER B 1 130 ? -11.990 0.821 -15.507 1.00 18.17 200 SER Q N 1
ATOM 4193 C CA . SER B 1 130 ? -11.787 -0.465 -16.141 1.00 17.20 200 SER Q CA 1
ATOM 4194 C C . SER B 1 130 ? -11.605 -1.576 -15.126 1.00 16.76 200 SER Q C 1
ATOM 4195 O O . SER B 1 130 ? -10.868 -1.424 -14.154 1.00 18.54 200 SER Q O 1
ATOM 4198 N N . ASP B 1 131 ? -12.285 -2.689 -15.345 1.00 14.48 201 ASP Q N 1
ATOM 4199 C CA . ASP B 1 131 ? -12.109 -3.841 -14.486 1.00 15.47 201 ASP Q CA 1
ATOM 4200 C C . ASP B 1 131 ? -10.759 -4.445 -14.858 1.00 17.08 201 ASP Q C 1
ATOM 4201 O O . ASP B 1 131 ? -10.162 -4.087 -15.875 1.00 17.47 201 ASP Q O 1
ATOM 4206 N N . VAL B 1 132 ? -10.244 -5.317 -14.005 1.00 16.82 202 VAL Q N 1
ATOM 4207 C CA . VAL B 1 132 ? -9.000 -6.001 -14.302 1.00 15.81 202 VAL Q CA 1
ATOM 4208 C C . VAL B 1 132 ? -9.465 -7.290 -14.993 1.00 17.98 202 VAL Q C 1
ATOM 4209 O O . VAL B 1 132 ? -8.970 -7.654 -16.079 1.00 16.64 202 VAL Q O 1
ATOM 4213 N N . VAL B 1 133 ? -10.462 -7.936 -14.374 1.00 17.04 203 VAL Q N 1
ATOM 4214 C CA . VAL B 1 133 ? -11.097 -9.151 -14.885 1.00 17.00 203 VAL Q CA 1
ATOM 4215 C C . VAL B 1 133 ? -12.591 -8.891 -14.694 1.00 16.36 203 VAL Q C 1
ATOM 4216 O O . VAL B 1 133 ? -12.966 -8.270 -13.708 1.00 18.04 203 VAL Q O 1
ATOM 4220 N N . PHE B 1 134 ? -13.432 -9.349 -15.621 1.00 14.47 204 PHE Q N 1
ATOM 4221 C CA . PHE B 1 134 ? -14.879 -9.147 -15.507 1.00 14.69 204 PHE Q CA 1
ATOM 4222 C C . PHE B 1 134 ? -15.634 -10.366 -16.007 1.00 15.62 204 PHE Q C 1
ATOM 4223 O O . PHE B 1 134 ? -15.920 -10.498 -17.195 1.00 18.13 204 PHE Q O 1
ATOM 4231 N N . LEU B 1 135 ? -15.895 -11.287 -15.095 1.00 14.00 205 LEU Q N 1
ATOM 4232 C CA . LEU B 1 135 ? -16.618 -12.489 -15.415 1.00 14.90 205 LEU Q CA 1
ATOM 4233 C C . LEU B 1 135 ? -18.094 -12.237 -15.037 1.00 15.58 205 LEU Q C 1
ATOM 4234 O O . LEU B 1 135 ? -18.406 -11.950 -13.895 1.00 17.41 205 LEU Q O 1
ATOM 4239 N N . ALA B 1 136 ? -18.979 -12.233 -16.027 1.00 13.54 206 ALA Q N 1
ATOM 4240 C CA . ALA B 1 136 ? -20.403 -12.010 -15.793 1.00 13.27 206 ALA Q CA 1
ATOM 4241 C C . ALA B 1 136 ? -21.192 -12.901 -16.766 1.00 14.24 206 ALA Q C 1
ATOM 4242 O O . ALA B 1 136 ? -20.616 -13.418 -17.749 1.00 15.70 206 ALA Q O 1
ATOM 4244 N N . GLY B 1 137 ? -22.484 -13.082 -16.494 1.00 11.44 207 GLY Q N 1
ATOM 4245 C CA . GLY B 1 137 ? -23.304 -13.944 -17.321 1.00 11.17 207 GLY Q CA 1
ATOM 4246 C C . GLY B 1 137 ? -24.298 -14.707 -16.469 1.00 11.88 207 GLY Q C 1
ATOM 4247 O O . GLY B 1 137 ? -24.576 -14.305 -15.343 1.00 13.22 207 GLY Q O 1
ATOM 4248 N N . THR B 1 138 ? -24.835 -15.805 -16.993 1.00 11.94 208 THR Q N 1
ATOM 4249 C CA . THR B 1 138 ? -25.825 -16.586 -16.261 1.00 12.80 208 THR Q CA 1
ATOM 4250 C C . THR B 1 138 ? -25.299 -17.984 -16.056 1.00 14.91 208 THR Q C 1
ATOM 4251 O O . THR B 1 138 ? -24.739 -18.570 -16.972 1.00 18.14 208 THR Q O 1
ATOM 4255 N N . GLY B 1 139 ? -25.417 -18.502 -14.838 1.00 16.75 209 GLY Q N 1
ATOM 4256 C CA . GLY B 1 139 ? -24.913 -19.845 -14.566 1.00 16.16 209 GLY Q CA 1
ATOM 4257 C C . GLY B 1 139 ? -25.028 -20.208 -13.097 1.00 16.61 209 GLY Q C 1
ATOM 4258 O O . GLY B 1 139 ? -26.053 -19.944 -12.465 1.00 18.07 209 GLY Q O 1
ATOM 4259 N N . GLY B 1 140 ? -23.969 -20.782 -12.545 1.00 14.97 210 GLY Q N 1
ATOM 4260 C CA . GLY B 1 140 ? -23.989 -21.152 -11.152 1.00 16.57 210 GLY Q CA 1
ATOM 4261 C C . GLY B 1 140 ? -22.618 -21.595 -10.697 1.00 19.67 210 GLY Q C 1
ATOM 4262 O O . GLY B 1 140 ? -21.725 -21.860 -11.519 1.00 21.85 210 GLY Q O 1
ATOM 4263 N N . GLY B 1 141 ? -22.444 -21.680 -9.384 1.00 19.05 211 GLY Q N 1
ATOM 4264 C CA . GLY B 1 141 ? -21.172 -22.100 -8.852 1.00 19.30 211 GLY Q CA 1
ATOM 4265 C C . GLY B 1 141 ? -21.115 -22.079 -7.342 1.00 21.23 211 GLY Q C 1
ATOM 4266 O O . GLY B 1 141 ? -22.124 -21.954 -6.638 1.00 20.34 211 GLY Q O 1
ATOM 4267 N N . ILE B 1 142 ? -19.893 -22.179 -6.844 1.00 22.39 212 ILE Q N 1
ATOM 4268 C CA . ILE B 1 142 ? -19.650 -22.197 -5.412 1.00 22.64 212 ILE Q CA 1
ATOM 4269 C C . ILE B 1 142 ? -18.416 -21.354 -5.091 1.00 22.48 212 ILE Q C 1
ATOM 4270 O O . ILE B 1 142 ? -17.440 -21.343 -5.844 1.00 21.24 212 ILE Q O 1
ATOM 4275 N N . TYR B 1 143 ? -18.509 -20.595 -4.009 1.00 22.39 213 TYR Q N 1
ATOM 4276 C CA . TYR B 1 143 ? -17.408 -19.742 -3.574 1.00 24.97 213 TYR Q CA 1
ATOM 4277 C C . TYR B 1 143 ? -16.814 -20.259 -2.274 1.00 24.57 213 TYR Q C 1
ATOM 4278 O O . TYR B 1 143 ? -17.519 -20.865 -1.466 1.00 25.51 213 TYR Q O 1
ATOM 4287 N N . ASP B 1 144 ? -15.517 -20.002 -2.099 1.00 24.55 214 ASP Q N 1
ATOM 4288 C CA . ASP B 1 144 ? -14.751 -20.358 -0.904 1.00 24.19 214 ASP Q CA 1
ATOM 4289 C C . ASP B 1 144 ? -14.723 -21.831 -0.466 1.00 26.19 214 ASP Q C 1
ATOM 4290 O O . ASP B 1 144 ? -15.267 -22.192 0.587 1.00 26.43 214 ASP Q O 1
ATOM 4295 N N . VAL B 1 145 ? -14.144 -22.689 -1.300 1.00 26.68 215 VAL Q N 1
ATOM 4296 C CA . VAL B 1 145 ? -14.010 -24.087 -0.958 1.00 27.17 215 VAL Q CA 1
ATOM 4297 C C . VAL B 1 145 ? -12.585 -24.148 -0.414 1.00 30.95 215 VAL Q C 1
ATOM 4298 O O . VAL B 1 145 ? -11.620 -23.900 -1.141 1.00 29.53 215 VAL Q O 1
ATOM 4302 N N . LYS B 1 146 ? -12.484 -24.340 0.902 1.00 35.77 216 LYS Q N 1
ATOM 4303 C CA . LYS B 1 146 ? -11.206 -24.401 1.607 1.00 40.53 216 LYS Q CA 1
ATOM 4304 C C . LYS B 1 146 ? -10.554 -25.776 1.608 1.00 43.75 216 LYS Q C 1
ATOM 4305 O O . LYS B 1 146 ? -11.166 -26.755 1.999 1.00 44.25 216 LYS Q O 1
ATOM 4311 N N . TRP B 1 147 ? -9.311 -25.840 1.148 1.00 48.07 217 TRP Q N 1
ATOM 4312 C CA . TRP B 1 147 ? -8.535 -27.081 1.138 1.00 52.77 217 TRP Q CA 1
ATOM 4313 C C . TRP B 1 147 ? -7.435 -26.790 2.158 1.00 57.62 217 TRP Q C 1
ATOM 4314 O O . TRP B 1 147 ? -7.024 -25.635 2.280 1.00 59.87 217 TRP Q O 1
ATOM 4325 N N . ASN B 1 148 ? -6.948 -27.809 2.869 1.00 61.61 218 ASN Q N 1
ATOM 4326 C CA . ASN B 1 148 ? -5.864 -27.651 3.862 1.00 65.91 218 ASN Q CA 1
ATOM 4327 C C . ASN B 1 148 ? -5.830 -26.344 4.702 1.00 69.67 218 ASN Q C 1
ATOM 4328 O O . ASN B 1 148 ? -4.825 -26.059 5.373 1.00 70.83 218 ASN Q O 1
ATOM 4333 N N . ASP B 1 149 ? -6.925 -25.573 4.659 1.00 72.42 219 ASP Q N 1
ATOM 4334 C CA . ASP B 1 149 ? -7.081 -24.294 5.377 1.00 74.35 219 ASP Q CA 1
ATOM 4335 C C . ASP B 1 149 ? -6.044 -23.210 5.023 1.00 73.20 219 ASP Q C 1
ATOM 4336 O O . ASP B 1 149 ? -5.517 -22.523 5.912 1.00 74.43 219 ASP Q O 1
ATOM 4341 N N . GLY B 1 150 ? -5.778 -23.047 3.726 1.00 70.46 220 GLY Q N 1
ATOM 4342 C CA . GLY B 1 150 ? -4.812 -22.057 3.266 1.00 66.20 220 GLY Q CA 1
ATOM 4343 C C . GLY B 1 150 ? -4.844 -21.919 1.753 1.00 62.53 220 GLY Q C 1
ATOM 4344 O O . GLY B 1 150 ? -4.023 -21.221 1.150 1.00 62.53 220 GLY Q O 1
ATOM 4345 N N . LEU B 1 151 ? -5.819 -22.590 1.148 1.00 58.09 221 LEU Q N 1
ATOM 4346 C CA . LEU B 1 151 ? -6.013 -22.582 -0.295 1.00 53.29 221 LEU Q CA 1
ATOM 4347 C C . LEU B 1 151 ? -7.530 -22.609 -0.544 1.00 50.11 221 LEU Q C 1
ATOM 4348 O O . LEU B 1 151 ? -8.184 -23.616 -0.267 1.00 49.53 221 LEU Q O 1
ATOM 4353 N N . ARG B 1 152 ? -8.102 -21.471 -0.944 1.00 45.46 222 ARG Q N 1
ATOM 4354 C CA . ARG B 1 152 ? -9.530 -21.418 -1.240 1.00 41.91 222 ARG Q CA 1
ATOM 4355 C C . ARG B 1 152 ? -9.726 -21.407 -2.750 1.00 38.50 222 ARG Q C 1
ATOM 4356 O O . ARG B 1 152 ? -8.867 -20.938 -3.496 1.00 37.52 222 ARG Q O 1
ATOM 4364 N N . SER B 1 153 ? -10.841 -21.973 -3.194 1.00 34.68 223 SER Q N 1
ATOM 4365 C CA . SER B 1 153 ? -11.156 -22.059 -4.611 1.00 29.97 223 SER Q CA 1
ATOM 4366 C C . SER B 1 153 ? -12.593 -21.717 -4.904 1.00 28.17 223 SER Q C 1
ATOM 4367 O O . SER B 1 153 ? -13.482 -21.911 -4.066 1.00 27.06 223 SER Q O 1
ATOM 4370 N N . ASN B 1 154 ? -12.805 -21.221 -6.119 1.00 24.99 224 ASN Q N 1
ATOM 4371 C CA . ASN B 1 154 ? -14.123 -20.896 -6.622 1.00 22.13 224 ASN Q CA 1
ATOM 4372 C C . ASN B 1 154 ? -14.200 -21.720 -7.904 1.00 23.61 224 ASN Q C 1
ATOM 4373 O O . ASN B 1 154 ? -13.199 -21.869 -8.627 1.00 24.40 224 ASN Q O 1
ATOM 4378 N N . PHE B 1 155 ? -15.364 -22.306 -8.148 1.00 22.15 225 PHE Q N 1
ATOM 4379 C CA . PHE B 1 155 ? -15.606 -23.094 -9.340 1.00 21.28 225 PHE Q CA 1
ATOM 4380 C C . PHE B 1 155 ? -16.951 -22.602 -9.902 1.00 21.00 225 PHE Q C 1
ATOM 4381 O O . PHE B 1 155 ? -17.877 -22.301 -9.144 1.00 20.87 225 PHE Q O 1
ATOM 4389 N N . SER B 1 156 ? -17.060 -22.476 -11.217 1.00 18.66 226 SER Q N 1
ATOM 4390 C CA . SER B 1 156 ? -18.321 -22.012 -11.781 1.00 18.56 226 SER Q CA 1
ATOM 4391 C C . SER B 1 156 ? -18.528 -22.254 -13.254 1.00 16.46 226 SER Q C 1
ATOM 4392 O O . SER B 1 156 ? -17.589 -22.477 -13.998 1.00 15.28 226 SER Q O 1
ATOM 4395 N N . LEU B 1 157 ? -19.790 -22.163 -13.652 1.00 17.87 227 LEU Q N 1
ATOM 4396 C CA . LEU B 1 157 ? -20.184 -22.296 -15.045 1.00 18.76 227 LEU Q CA 1
ATOM 4397 C C . LEU B 1 157 ? -20.985 -21.045 -15.365 1.00 18.22 227 LEU Q C 1
ATOM 4398 O O . LEU B 1 157 ? -21.980 -20.760 -14.708 1.00 18.23 227 LEU Q O 1
ATOM 4403 N N . TYR B 1 158 ? -20.487 -20.252 -16.306 1.00 19.10 228 TYR Q N 1
ATOM 4404 C CA . TYR B 1 158 ? -21.189 -19.045 -16.745 1.00 20.28 228 TYR Q CA 1
ATOM 4405 C C . TYR B 1 158 ? -21.507 -19.183 -18.226 1.00 20.64 228 TYR Q C 1
ATOM 4406 O O . TYR B 1 158 ? -20.647 -19.561 -19.027 1.00 19.77 228 TYR Q O 1
ATOM 4415 N N . GLY B 1 159 ? -22.743 -18.863 -18.577 1.00 20.27 229 GLY Q N 1
ATOM 4416 C CA . GLY B 1 159 ? -23.154 -18.910 -19.963 1.00 19.63 229 GLY Q CA 1
ATOM 4417 C C . GLY B 1 159 ? -23.427 -17.509 -20.472 1.00 18.76 229 GLY Q C 1
ATOM 4418 O O . GLY B 1 159 ? -23.901 -16.655 -19.714 1.00 18.71 229 GLY Q O 1
ATOM 4419 N N . ARG B 1 160 ? -23.077 -17.265 -21.735 1.00 19.59 230 ARG Q N 1
ATOM 4420 C CA . ARG B 1 160 ? -23.290 -15.976 -22.399 1.00 20.48 230 ARG Q CA 1
ATOM 4421 C C . ARG B 1 160 ? -23.878 -16.196 -23.809 1.00 22.33 230 ARG Q C 1
ATOM 4422 O O . ARG B 1 160 ? -24.134 -17.328 -24.218 1.00 23.57 230 ARG Q O 1
ATOM 4430 N N . ASN B 1 161 ? -24.095 -15.110 -24.543 1.00 22.57 231 ASN Q N 1
ATOM 4431 C CA . ASN B 1 161 ? -24.659 -15.177 -25.889 1.00 22.86 231 ASN Q CA 1
ATOM 4432 C C . ASN B 1 161 ? -23.888 -14.335 -26.883 1.00 23.68 231 ASN Q C 1
ATOM 4433 O O . ASN B 1 161 ? -23.384 -13.262 -26.532 1.00 24.12 231 ASN Q O 1
ATOM 4438 N N . PHE B 1 162 ? -23.785 -14.829 -28.115 1.00 21.23 232 PHE Q N 1
ATOM 4439 C CA . PHE B 1 162 ? -23.142 -14.077 -29.182 1.00 21.60 232 PHE Q CA 1
ATOM 4440 C C . PHE B 1 162 ? -24.220 -13.853 -30.229 1.00 22.29 232 PHE Q C 1
ATOM 4441 O O . PHE B 1 162 ? -25.043 -14.727 -30.450 1.00 23.22 232 PHE Q O 1
ATOM 4449 N N . GLY B 1 163 ? -24.224 -12.685 -30.854 1.00 23.87 233 GLY Q N 1
ATOM 4450 C CA . GLY B 1 163 ? -25.193 -12.394 -31.892 1.00 27.73 233 GLY Q CA 1
ATOM 4451 C C . GLY B 1 163 ? -26.525 -11.867 -31.415 1.00 32.01 233 GLY Q C 1
ATOM 4452 O O . GLY B 1 163 ? -26.685 -11.520 -30.250 1.00 33.73 233 GLY Q O 1
ATOM 4453 N N . ASP B 1 164 ? -27.481 -11.797 -32.335 1.00 35.40 234 ASP Q N 1
ATOM 4454 C CA . ASP B 1 164 ? -28.833 -11.318 -32.040 1.00 39.38 234 ASP Q CA 1
ATOM 4455 C C . ASP B 1 164 ? -29.618 -12.477 -31.424 1.00 39.98 234 ASP Q C 1
ATOM 4456 O O . ASP B 1 164 ? -29.823 -13.497 -32.075 1.00 39.78 234 ASP Q O 1
ATOM 4461 N N . ILE B 1 165 ? -30.046 -12.313 -30.171 1.00 40.98 235 ILE Q N 1
ATOM 4462 C CA . ILE B 1 165 ? -30.789 -13.351 -29.446 1.00 41.90 235 ILE Q CA 1
ATOM 4463 C C . ILE B 1 165 ? -32.105 -13.747 -30.140 1.00 43.42 235 ILE Q C 1
ATOM 4464 O O . ILE B 1 165 ? -32.566 -14.890 -30.024 1.00 42.82 235 ILE Q O 1
ATOM 4469 N N . ASP B 1 166 ? -32.649 -12.814 -30.921 1.00 46.03 236 ASP Q N 1
ATOM 4470 C CA . ASP B 1 166 ? -33.899 -13.001 -31.665 1.00 48.60 236 ASP Q CA 1
ATOM 4471 C C . ASP B 1 166 ? -33.737 -13.790 -32.960 1.00 50.19 236 ASP Q C 1
ATOM 4472 O O . ASP B 1 166 ? -34.661 -14.481 -33.397 1.00 50.97 236 ASP Q O 1
ATOM 4477 N N . ASP B 1 167 ? -32.571 -13.648 -33.586 1.00 51.21 237 ASP Q N 1
ATOM 4478 C CA . ASP B 1 167 ? -32.244 -14.341 -34.831 1.00 51.01 237 ASP Q CA 1
ATOM 4479 C C . ASP B 1 167 ? -31.636 -15.705 -34.475 1.00 50.25 237 ASP Q C 1
ATOM 4480 O O . ASP B 1 167 ? -30.476 -15.789 -34.066 1.00 49.92 237 ASP Q O 1
ATOM 4485 N N . SER B 1 168 ? -32.427 -16.763 -34.623 1.00 49.62 238 SER Q N 1
ATOM 4486 C CA . SER B 1 168 ? -31.971 -18.115 -34.323 1.00 49.71 238 SER Q CA 1
ATOM 4487 C C . SER B 1 168 ? -30.766 -18.575 -35.148 1.00 49.15 238 SER Q C 1
ATOM 4488 O O . SER B 1 168 ? -30.011 -19.429 -34.696 1.00 49.71 238 SER Q O 1
ATOM 4491 N N . SER B 1 169 ? -30.577 -18.006 -36.341 1.00 48.14 239 SER Q N 1
ATOM 4492 C CA . SER B 1 169 ? -29.443 -18.370 -37.213 1.00 46.13 239 SER Q CA 1
ATOM 4493 C C . SER B 1 169 ? -28.156 -17.555 -36.941 1.00 43.64 239 SER Q C 1
ATOM 4494 O O . SER B 1 169 ? -27.078 -17.906 -37.425 1.00 41.88 239 SER Q O 1
ATOM 4497 N N . ASN B 1 170 ? -28.296 -16.455 -36.200 1.00 41.35 240 ASN Q N 1
ATOM 4498 C CA . ASN B 1 170 ? -27.173 -15.584 -35.833 1.00 40.63 240 ASN Q CA 1
ATOM 4499 C C . ASN B 1 170 ? -27.070 -15.470 -34.298 1.00 37.87 240 ASN Q C 1
ATOM 4500 O O . ASN B 1 170 ? -26.680 -14.436 -33.771 1.00 37.09 240 ASN Q O 1
ATOM 4505 N N . SER B 1 171 ? -27.433 -16.540 -33.594 1.00 35.94 241 SER Q N 1
ATOM 4506 C CA . SER B 1 171 ? -27.362 -16.560 -32.137 1.00 33.19 241 SER Q CA 1
ATOM 4507 C C . SER B 1 171 ? -26.642 -17.813 -31.648 1.00 31.61 241 SER Q C 1
ATOM 4508 O O . SER B 1 171 ? -26.980 -18.930 -32.042 1.00 31.09 241 SER Q O 1
ATOM 4511 N N . VAL B 1 172 ? -25.668 -17.624 -30.768 1.00 29.40 242 VAL Q N 1
ATOM 4512 C CA . VAL B 1 172 ? -24.894 -18.741 -30.222 1.00 26.87 242 VAL Q CA 1
ATOM 4513 C C . VAL B 1 172 ? -24.637 -18.559 -28.715 1.00 26.47 242 VAL Q C 1
ATOM 4514 O O . VAL B 1 172 ? -24.464 -17.431 -28.224 1.00 26.74 242 VAL Q O 1
ATOM 4518 N N . GLN B 1 173 ? -24.695 -19.663 -27.976 1.00 23.99 243 GLN Q N 1
ATOM 4519 C CA . GLN B 1 173 ? -24.420 -19.645 -26.545 1.00 21.21 243 GLN Q CA 1
ATOM 4520 C C . GLN B 1 173 ? -22.961 -20.018 -26.318 1.00 20.80 243 GLN Q C 1
ATOM 4521 O O . GLN B 1 173 ? -22.430 -20.948 -26.925 1.00 22.18 243 GLN Q O 1
ATOM 4527 N N . ASN B 1 174 ? -22.301 -19.244 -25.478 1.00 19.40 244 ASN Q N 1
ATOM 4528 C CA . ASN B 1 174 ? -20.903 -19.475 -25.164 1.00 18.43 244 ASN Q CA 1
ATOM 4529 C C . ASN B 1 174 ? -20.814 -19.883 -23.696 1.00 17.97 244 ASN Q C 1
ATOM 4530 O O . ASN B 1 174 ? -21.366 -19.224 -22.820 1.00 18.14 244 ASN Q O 1
ATOM 4535 N N . TYR B 1 175 ? -20.188 -21.010 -23.426 1.00 17.12 245 TYR Q N 1
ATOM 4536 C CA . TYR B 1 175 ? -20.082 -21.425 -22.047 1.00 16.93 245 TYR Q CA 1
ATOM 4537 C C . TYR B 1 175 ? -18.677 -21.288 -21.539 1.00 18.66 245 TYR Q C 1
ATOM 4538 O O . TYR B 1 175 ? -17.709 -21.504 -22.279 1.00 19.23 245 TYR Q O 1
ATOM 4547 N N . ILE B 1 176 ? -18.576 -20.910 -20.269 1.00 18.78 246 ILE Q N 1
ATOM 4548 C CA . ILE B 1 176 ? -17.292 -20.709 -19.623 1.00 18.96 246 ILE Q CA 1
ATOM 4549 C C . ILE B 1 176 ? -17.130 -21.488 -18.312 1.00 21.05 246 ILE Q C 1
ATOM 4550 O O . ILE B 1 176 ? -17.939 -21.347 -17.378 1.00 22.41 246 ILE Q O 1
ATOM 4555 N N . LEU B 1 177 ? -16.101 -22.329 -18.268 1.00 20.70 247 LEU Q N 1
ATOM 4556 C CA . LEU B 1 177 ? -15.778 -23.104 -17.083 1.00 22.09 247 LEU Q CA 1
ATOM 4557 C C . LEU B 1 177 ? -14.571 -22.447 -16.439 1.00 22.94 247 LEU Q C 1
ATOM 4558 O O . LEU B 1 177 ? -13.544 -22.209 -17.098 1.00 21.85 247 LEU Q O 1
ATOM 4563 N N . THR B 1 178 ? -14.689 -22.129 -15.160 1.00 22.46 248 THR Q N 1
ATOM 4564 C CA . THR B 1 178 ? -13.587 -21.477 -14.476 1.00 23.40 248 THR Q CA 1
ATOM 4565 C C . THR B 1 178 ? -13.289 -21.965 -13.054 1.00 23.88 248 THR Q C 1
ATOM 4566 O O . THR B 1 178 ? -14.171 -22.435 -12.324 1.00 20.98 248 THR Q O 1
ATOM 4570 N N . MET B 1 179 ? -12.001 -21.976 -12.736 1.00 24.27 249 MET Q N 1
ATOM 4571 C CA . MET B 1 179 ? -11.540 -22.348 -11.411 1.00 26.10 249 MET Q CA 1
ATOM 4572 C C . MET B 1 179 ? -10.692 -21.160 -10.976 1.00 24.43 249 MET Q C 1
ATOM 4573 O O . MET B 1 179 ? -9.810 -20.718 -11.704 1.00 23.82 249 MET Q O 1
ATOM 4578 N N . ASN B 1 180 ? -11.045 -20.583 -9.838 1.00 22.89 250 ASN Q N 1
ATOM 4579 C CA . ASN B 1 180 ? -10.356 -19.407 -9.329 1.00 23.57 250 ASN Q CA 1
ATOM 4580 C C . ASN B 1 180 ? -9.724 -19.831 -7.995 1.00 25.15 250 ASN Q C 1
ATOM 4581 O O . ASN B 1 180 ? -10.437 -20.172 -7.059 1.00 26.74 250 ASN Q O 1
ATOM 4586 N N . HIS B 1 181 ? -8.393 -19.849 -7.928 1.00 25.63 251 HIS Q N 1
ATOM 4587 C CA . HIS B 1 181 ? -7.685 -20.275 -6.716 1.00 25.46 251 HIS Q CA 1
ATOM 4588 C C . HIS B 1 181 ? -6.930 -19.175 -6.007 1.00 27.51 251 HIS Q C 1
ATOM 4589 O O . HIS B 1 181 ? -6.203 -18.390 -6.632 1.00 26.38 251 HIS Q O 1
ATOM 4596 N N . PHE B 1 182 ? -7.035 -19.179 -4.680 1.00 29.24 252 PHE Q N 1
ATOM 4597 C CA . PHE B 1 182 ? -6.357 -18.179 -3.857 1.00 30.28 252 PHE Q CA 1
ATOM 4598 C C . PHE B 1 182 ? -5.457 -18.806 -2.781 1.00 30.92 252 PHE Q C 1
ATOM 4599 O O . PHE B 1 182 ? -5.882 -19.674 -2.015 1.00 31.36 252 PHE Q O 1
ATOM 4607 N N . ALA B 1 183 ? -4.209 -18.358 -2.742 1.00 31.87 253 ALA Q N 1
ATOM 4608 C CA . ALA B 1 183 ? -3.222 -18.826 -1.774 1.00 31.73 253 ALA Q CA 1
ATOM 4609 C C . ALA B 1 183 ? -2.533 -17.576 -1.233 1.00 31.64 253 ALA Q C 1
ATOM 4610 O O . ALA B 1 183 ? -1.517 -17.127 -1.776 1.00 31.06 253 ALA Q O 1
ATOM 4612 N N . GLY B 1 184 ? -3.118 -17.006 -0.178 1.00 32.21 254 GLY Q N 1
ATOM 4613 C CA . GLY B 1 184 ? -2.567 -15.805 0.430 1.00 31.83 254 GLY Q CA 1
ATOM 4614 C C . GLY B 1 184 ? -2.789 -14.605 -0.471 1.00 31.14 254 GLY Q C 1
ATOM 4615 O O . GLY B 1 184 ? -3.923 -14.337 -0.864 1.00 30.76 254 GLY Q O 1
ATOM 4616 N N . PRO B 1 185 ? -1.722 -13.871 -0.819 1.00 30.76 255 PRO Q N 1
ATOM 4617 C CA . PRO B 1 185 ? -1.845 -12.695 -1.691 1.00 30.81 255 PRO Q CA 1
ATOM 4618 C C . PRO B 1 185 ? -1.852 -13.105 -3.170 1.00 30.34 255 PRO Q C 1
ATOM 4619 O O . PRO B 1 185 ? -1.993 -12.278 -4.058 1.00 30.06 255 PRO Q O 1
ATOM 4623 N N . LEU B 1 186 ? -1.691 -14.395 -3.417 1.00 30.78 256 LEU Q N 1
ATOM 4624 C CA . LEU B 1 186 ? -1.608 -14.917 -4.773 1.00 30.67 256 LEU Q CA 1
ATOM 4625 C C . LEU B 1 186 ? -2.907 -15.445 -5.350 1.00 29.30 256 LEU Q C 1
ATOM 4626 O O . LEU B 1 186 ? -3.661 -16.153 -4.684 1.00 29.02 256 LEU Q O 1
ATOM 4631 N N . GLN B 1 187 ? -3.141 -15.124 -6.616 1.00 27.85 257 GLN Q N 1
ATOM 4632 C CA . GLN B 1 187 ? -4.327 -15.588 -7.295 1.00 26.38 257 GLN Q CA 1
ATOM 4633 C C . GLN B 1 187 ? -3.990 -16.216 -8.631 1.00 27.18 257 GLN Q C 1
ATOM 4634 O O . GLN B 1 187 ? -3.127 -15.733 -9.365 1.00 26.07 257 GLN Q O 1
ATOM 4640 N N . MET B 1 188 ? -4.689 -17.301 -8.935 1.00 28.24 258 MET Q N 1
ATOM 4641 C CA . MET B 1 188 ? -4.496 -17.999 -10.183 1.00 29.18 258 MET Q CA 1
ATOM 4642 C C . MET B 1 188 ? -5.845 -18.450 -10.741 1.00 28.95 258 MET Q C 1
ATOM 4643 O O . MET B 1 188 ? -6.471 -19.392 -10.234 1.00 28.43 258 MET Q O 1
ATOM 4648 N N . MET B 1 189 ? -6.281 -17.762 -11.794 1.00 26.57 259 MET Q N 1
ATOM 4649 C CA . MET B 1 189 ? -7.553 -18.045 -12.435 1.00 25.98 259 MET Q CA 1
ATOM 4650 C C . MET B 1 189 ? -7.374 -18.696 -13.804 1.00 25.16 259 MET Q C 1
ATOM 4651 O O . MET B 1 189 ? -6.551 -18.249 -14.610 1.00 24.78 259 MET Q O 1
ATOM 4656 N N . VAL B 1 190 ? -8.093 -19.795 -14.030 1.00 23.53 260 VAL Q N 1
ATOM 4657 C CA . VAL B 1 190 ? -8.040 -20.501 -15.306 1.00 23.88 260 VAL Q CA 1
ATOM 4658 C C . VAL B 1 190 ? -9.456 -20.783 -15.813 1.00 23.73 260 VAL Q C 1
ATOM 4659 O O . VAL B 1 190 ? -10.276 -21.377 -15.107 1.00 23.63 260 VAL Q O 1
ATOM 4663 N N . SER B 1 191 ? -9.730 -20.348 -17.039 1.00 23.07 261 SER Q N 1
ATOM 4664 C CA . SER B 1 191 ? -11.040 -20.550 -17.653 1.00 23.15 261 SER Q CA 1
ATOM 4665 C C . SER B 1 191 ? -10.968 -21.166 -19.033 1.00 22.59 261 SER Q C 1
ATOM 4666 O O . SER B 1 191 ? -10.089 -20.837 -19.837 1.00 23.93 261 SER Q O 1
ATOM 4669 N N . GLY B 1 192 ? -11.944 -22.013 -19.324 1.00 21.75 262 GLY Q N 1
ATOM 4670 C CA . GLY B 1 192 ? -12.034 -22.637 -20.630 1.00 19.62 262 GLY Q CA 1
ATOM 4671 C C . GLY B 1 192 ? -13.352 -22.203 -21.240 1.00 19.58 262 GLY Q C 1
ATOM 4672 O O . GLY B 1 192 ? -14.383 -22.257 -20.579 1.00 19.39 262 GLY Q O 1
ATOM 4673 N N . LEU B 1 193 ? -13.334 -21.698 -22.468 1.00 20.02 263 LEU Q N 1
ATOM 4674 C CA . LEU B 1 193 ? -14.585 -21.275 -23.083 1.00 19.92 263 LEU Q CA 1
ATOM 4675 C C . LEU B 1 193 ? -14.929 -21.989 -24.379 1.00 20.53 263 LEU Q C 1
ATOM 4676 O O . LEU B 1 193 ? -14.039 -22.454 -25.107 1.00 21.03 263 LEU Q O 1
ATOM 4681 N N . ARG B 1 194 ? -16.228 -22.078 -24.656 1.00 20.37 264 ARG Q N 1
ATOM 4682 C CA . ARG B 1 194 ? -16.715 -22.751 -25.852 1.00 20.57 264 ARG Q CA 1
ATOM 4683 C C . ARG B 1 194 ? -18.081 -22.314 -26.323 1.00 19.99 264 ARG Q C 1
ATOM 4684 O O . ARG B 1 194 ? -19.041 -22.320 -25.572 1.00 20.58 264 ARG Q O 1
ATOM 4692 N N . ALA B 1 195 ? -18.139 -21.892 -27.576 1.00 21.88 265 ALA Q N 1
ATOM 4693 C CA . ALA B 1 195 ? -19.375 -21.466 -28.219 1.00 22.93 265 ALA Q CA 1
ATOM 4694 C C . ALA B 1 195 ? -19.409 -22.256 -29.519 1.00 23.87 265 ALA Q C 1
ATOM 4695 O O . ALA B 1 195 ? -18.789 -21.892 -30.509 1.00 23.34 265 ALA Q O 1
ATOM 4697 N N . LYS B 1 196 ? -20.113 -23.371 -29.484 1.00 24.62 266 LYS Q N 1
ATOM 4698 C CA . LYS B 1 196 ? -20.247 -24.248 -30.624 1.00 25.39 266 LYS Q CA 1
ATOM 4699 C C . LYS B 1 196 ? -20.786 -23.544 -31.863 1.00 26.12 266 LYS Q C 1
ATOM 4700 O O . LYS B 1 196 ? -21.802 -22.865 -31.800 1.00 26.33 266 LYS Q O 1
ATOM 4706 N N . ASP B 1 197 ? -20.109 -23.734 -32.991 1.00 25.68 267 ASP Q N 1
ATOM 4707 C CA . ASP B 1 197 ? -20.506 -23.150 -34.276 1.00 26.37 267 ASP Q CA 1
ATOM 4708 C C . ASP B 1 197 ? -20.661 -21.649 -34.278 1.00 25.48 267 ASP Q C 1
ATOM 4709 O O . ASP B 1 197 ? -21.587 -21.101 -34.875 1.00 23.92 267 ASP Q O 1
ATOM 4714 N N . ASN B 1 198 ? -19.770 -20.984 -33.569 1.00 24.25 268 ASN Q N 1
ATOM 4715 C CA . ASN B 1 198 ? -19.803 -19.549 -33.555 1.00 25.11 268 ASN Q CA 1
ATOM 4716 C C . ASN B 1 198 ? -19.454 -19.111 -34.977 1.00 26.61 268 ASN Q C 1
ATOM 4717 O O . ASN B 1 198 ? -20.027 -18.158 -35.500 1.00 27.06 268 ASN Q O 1
ATOM 4722 N N . ASP B 1 199 ? -18.542 -19.851 -35.606 1.00 28.90 269 ASP Q N 1
ATOM 4723 C CA . ASP B 1 199 ? -18.091 -19.550 -36.959 1.00 31.15 269 ASP Q CA 1
ATOM 4724 C C . ASP B 1 199 ? -19.127 -19.787 -38.049 1.00 32.82 269 ASP Q C 1
ATOM 4725 O O . ASP B 1 199 ? -18.910 -19.429 -39.203 1.00 33.34 269 ASP Q O 1
ATOM 4730 N N . GLU B 1 200 ? -20.267 -20.355 -37.677 1.00 33.97 270 GLU Q N 1
ATOM 4731 C CA . GLU B 1 200 ? -21.303 -20.620 -38.653 1.00 35.94 270 GLU Q CA 1
ATOM 4732 C C . GLU B 1 200 ? -22.536 -19.758 -38.519 1.00 35.65 270 GLU Q C 1
ATOM 4733 O O . GLU B 1 200 ? -23.579 -20.069 -39.088 1.00 36.87 270 GLU Q O 1
ATOM 4739 N N . ARG B 1 201 ? -22.406 -18.650 -37.796 1.00 36.77 271 ARG Q N 1
ATOM 4740 C CA . ARG B 1 201 ? -23.517 -17.713 -37.626 1.00 38.34 271 ARG Q CA 1
ATOM 4741 C C . ARG B 1 201 ? -23.712 -16.933 -38.918 1.00 42.01 271 ARG Q C 1
ATOM 4742 O O . ARG B 1 201 ? -22.774 -16.329 -39.439 1.00 41.62 271 ARG Q O 1
ATOM 4750 N N . LYS B 1 202 ? -24.926 -16.992 -39.451 1.00 47.86 272 LYS Q N 1
ATOM 4751 C CA . LYS B 1 202 ? -25.267 -16.301 -40.684 1.00 53.82 272 LYS Q CA 1
ATOM 4752 C C . LYS B 1 202 ? -26.071 -15.064 -40.364 1.00 58.05 272 LYS Q C 1
ATOM 4753 O O . LYS B 1 202 ? -27.035 -15.138 -39.602 1.00 58.95 272 LYS Q O 1
ATOM 4759 N N . ASP B 1 203 ? -25.682 -13.928 -40.936 1.00 63.38 273 ASP Q N 1
ATOM 4760 C CA . ASP B 1 203 ? -26.413 -12.688 -40.696 1.00 69.47 273 ASP Q CA 1
ATOM 4761 C C . ASP B 1 203 ? -27.807 -12.738 -41.337 1.00 73.45 273 ASP Q C 1
ATOM 4762 O O . ASP B 1 203 ? -28.181 -13.746 -41.953 1.00 73.87 273 ASP Q O 1
ATOM 4767 N N . SER B 1 204 ? -28.567 -11.653 -41.195 1.00 77.67 274 SER Q N 1
ATOM 4768 C CA . SER B 1 204 ? -29.927 -11.571 -41.744 1.00 80.98 274 SER Q CA 1
ATOM 4769 C C . SER B 1 204 ? -30.044 -11.880 -43.247 1.00 81.77 274 SER Q C 1
ATOM 4770 O O . SER B 1 204 ? -31.063 -12.415 -43.697 1.00 81.74 274 SER Q O 1
ATOM 4773 N N . ASN B 1 205 ? -28.992 -11.558 -44.005 1.00 82.75 275 ASN Q N 1
ATOM 4774 C CA . ASN B 1 205 ? -28.945 -11.800 -45.455 1.00 82.65 275 ASN Q CA 1
ATOM 4775 C C . ASN B 1 205 ? -28.886 -13.297 -45.771 1.00 81.20 275 ASN Q C 1
ATOM 4776 O O . ASN B 1 205 ? -29.724 -13.825 -46.506 1.00 81.67 275 ASN Q O 1
ATOM 4781 N N . GLY B 1 206 ? -27.879 -13.962 -45.212 1.00 78.44 276 GLY Q N 1
ATOM 4782 C CA . GLY B 1 206 ? -27.692 -15.383 -45.435 1.00 73.94 276 GLY Q CA 1
ATOM 4783 C C . GLY B 1 206 ? -26.211 -15.688 -45.486 1.00 71.15 276 GLY Q C 1
ATOM 4784 O O . GLY B 1 206 ? -25.810 -16.843 -45.617 1.00 71.35 276 GLY Q O 1
ATOM 4785 N N . ASN B 1 207 ? -25.396 -14.641 -45.389 1.00 68.06 277 ASN Q N 1
ATOM 4786 C CA . ASN B 1 207 ? -23.943 -14.776 -45.421 1.00 65.35 277 ASN Q CA 1
ATOM 4787 C C . ASN B 1 207 ? -23.412 -15.047 -44.020 1.00 61.62 277 ASN Q C 1
ATOM 4788 O O . ASN B 1 207 ? -24.100 -14.817 -43.024 1.00 61.37 277 ASN Q O 1
ATOM 4793 N N . LEU B 1 208 ? -22.178 -15.528 -43.950 1.00 56.48 278 LEU Q N 1
ATOM 4794 C CA . LEU B 1 208 ? -21.544 -15.787 -42.673 1.00 51.81 278 LEU Q CA 1
ATOM 4795 C C . LEU B 1 208 ? -21.226 -14.434 -42.027 1.00 49.94 278 LEU Q C 1
ATOM 4796 O O . LEU B 1 208 ? -20.763 -13.506 -42.693 1.00 49.09 278 LEU Q O 1
ATOM 4801 N N . ALA B 1 209 ? -21.538 -14.308 -40.743 1.00 47.95 279 ALA Q N 1
ATOM 4802 C CA . ALA B 1 209 ? -21.274 -13.077 -40.006 1.00 45.78 279 ALA Q CA 1
ATOM 4803 C C . ALA B 1 209 ? -19.761 -12.868 -39.876 1.00 44.08 279 ALA Q C 1
ATOM 4804 O O . ALA B 1 209 ? -19.281 -11.735 -39.891 1.00 42.39 279 ALA Q O 1
ATOM 4806 N N . LYS B 1 210 ? -19.025 -13.974 -39.754 1.00 43.67 280 LYS Q N 1
ATOM 4807 C CA . LYS B 1 210 ? -17.568 -13.947 -39.648 1.00 43.28 280 LYS Q CA 1
ATOM 4808 C C . LYS B 1 210 ? -16.897 -15.061 -40.448 1.00 42.59 280 LYS Q C 1
ATOM 4809 O O . LYS B 1 210 ? -16.173 -14.789 -41.408 1.00 46.05 280 LYS Q O 1
ATOM 4815 N N . GLY B 1 211 ? -17.096 -16.310 -40.073 1.00 38.14 281 GLY Q N 1
ATOM 4816 C CA . GLY B 1 211 ? -16.470 -17.336 -40.879 1.00 34.90 281 GLY Q CA 1
ATOM 4817 C C . GLY B 1 211 ? -15.166 -17.809 -40.307 1.00 33.45 281 GLY Q C 1
ATOM 4818 O O . GLY B 1 211 ? -14.927 -19.014 -40.240 1.00 32.31 281 GLY Q O 1
ATOM 4819 N N . ASP B 1 212 ? -14.305 -16.877 -39.926 1.00 31.90 282 ASP Q N 1
ATOM 4820 C CA . ASP B 1 212 ? -13.044 -17.269 -39.317 1.00 33.51 282 ASP Q CA 1
ATOM 4821 C C . ASP B 1 212 ? -13.044 -17.028 -37.795 1.00 32.70 282 ASP Q C 1
ATOM 4822 O O . ASP B 1 212 ? -11.990 -17.000 -37.167 1.00 34.20 282 ASP Q O 1
ATOM 4827 N N . ALA B 1 213 ? -14.234 -16.877 -37.215 1.00 30.76 283 ALA Q N 1
ATOM 4828 C CA . ALA B 1 213 ? -14.385 -16.652 -35.782 1.00 28.27 283 ALA Q CA 1
ATOM 4829 C C . ALA B 1 213 ? -14.067 -17.920 -35.020 1.00 27.57 283 ALA Q C 1
ATOM 4830 O O . ALA B 1 213 ? -14.237 -19.020 -35.546 1.00 29.27 283 ALA Q O 1
ATOM 4832 N N . ALA B 1 214 ? -13.622 -17.757 -33.775 1.00 25.23 284 ALA Q N 1
ATOM 4833 C CA . ALA B 1 214 ? -13.276 -18.880 -32.907 1.00 22.39 284 ALA Q CA 1
ATOM 4834 C C . ALA B 1 214 ? -14.484 -19.514 -32.226 1.00 20.95 284 ALA Q C 1
ATOM 4835 O O . ALA B 1 214 ? -15.511 -18.853 -31.975 1.00 17.16 284 ALA Q O 1
ATOM 4837 N N . ASN B 1 215 ? -14.352 -20.812 -31.951 1.00 20.68 285 ASN Q N 1
ATOM 4838 C CA . ASN B 1 215 ? -15.404 -21.591 -31.283 1.00 21.56 285 ASN Q CA 1
ATOM 4839 C C . ASN B 1 215 ? -15.003 -21.994 -29.850 1.00 22.64 285 ASN Q C 1
ATOM 4840 O O . ASN B 1 215 ? -15.847 -22.430 -29.054 1.00 22.82 285 ASN Q O 1
ATOM 4845 N N . THR B 1 216 ? -13.719 -21.846 -29.520 1.00 21.92 286 THR Q N 1
ATOM 4846 C CA . THR B 1 216 ? -13.223 -22.215 -28.201 1.00 22.44 286 THR Q CA 1
ATOM 4847 C C . THR B 1 216 ? -12.197 -21.198 -27.756 1.00 23.05 286 THR Q C 1
ATOM 4848 O O . THR B 1 216 ? -11.797 -20.333 -28.547 1.00 23.46 286 THR Q O 1
ATOM 4852 N N . GLY B 1 217 ? -11.771 -21.309 -26.496 1.00 21.84 287 GLY Q N 1
ATOM 4853 C CA . GLY B 1 217 ? -10.775 -20.394 -25.972 1.00 21.41 287 GLY Q CA 1
ATOM 4854 C C . GLY B 1 217 ? -10.248 -20.782 -24.607 1.00 22.04 287 GLY Q C 1
ATOM 4855 O O . GLY B 1 217 ? -10.791 -21.658 -23.945 1.00 23.08 287 GLY Q O 1
ATOM 4856 N N . VAL B 1 218 ? -9.177 -20.122 -24.186 1.00 22.66 288 VAL Q N 1
ATOM 4857 C CA . VAL B 1 218 ? -8.561 -20.357 -22.892 1.00 22.19 288 VAL Q CA 1
ATOM 4858 C C . VAL B 1 218 ? -8.153 -19.014 -22.325 1.00 22.39 288 VAL Q C 1
ATOM 4859 O O . VAL B 1 218 ? -7.604 -18.172 -23.036 1.00 22.15 288 VAL Q O 1
ATOM 4863 N N . HIS B 1 219 ? -8.376 -18.844 -21.027 1.00 22.14 289 HIS Q N 1
ATOM 4864 C CA . HIS B 1 219 ? -8.062 -17.598 -20.344 1.00 21.79 289 HIS Q CA 1
ATOM 4865 C C . HIS B 1 219 ? -7.355 -17.900 -19.031 1.00 22.58 289 HIS Q C 1
ATOM 4866 O O . HIS B 1 219 ? -7.698 -18.860 -18.340 1.00 23.66 289 HIS Q O 1
ATOM 4873 N N . ALA B 1 220 ? -6.376 -17.081 -18.679 1.00 21.79 290 ALA Q N 1
ATOM 4874 C CA . ALA B 1 220 ? -5.654 -17.276 -17.430 1.00 22.84 290 ALA Q CA 1
ATOM 4875 C C . ALA B 1 220 ? -5.319 -15.927 -16.787 1.00 23.78 290 ALA Q C 1
ATOM 4876 O O . ALA B 1 220 ? -5.100 -14.930 -17.481 1.00 24.19 290 ALA Q O 1
ATOM 4878 N N . LEU B 1 221 ? -5.281 -15.907 -15.459 1.00 23.61 291 LEU Q N 1
ATOM 4879 C CA . LEU B 1 221 ? -4.975 -14.695 -14.701 1.00 22.82 291 LEU Q CA 1
ATOM 4880 C C . LEU B 1 221 ? -4.061 -15.066 -13.534 1.00 22.55 291 LEU Q C 1
ATOM 4881 O O . LEU B 1 221 ? -4.303 -16.041 -12.838 1.00 21.76 291 LEU Q O 1
ATOM 4886 N N . LEU B 1 222 ? -3.002 -14.292 -13.360 1.00 22.65 292 LEU Q N 1
ATOM 4887 C CA . LEU B 1 222 ? -2.053 -14.481 -12.284 1.00 23.52 292 LEU Q CA 1
ATOM 4888 C C . LEU B 1 222 ? -2.066 -13.154 -11.534 1.00 23.39 292 LEU Q C 1
ATOM 4889 O O . LEU B 1 222 ? -1.724 -12.121 -12.103 1.00 22.07 292 LEU Q O 1
ATOM 4894 N N . GLY B 1 223 ? -2.479 -13.176 -10.271 1.00 22.04 293 GLY Q N 1
ATOM 4895 C CA . GLY B 1 223 ? -2.558 -11.940 -9.523 1.00 24.19 293 GLY Q CA 1
ATOM 4896 C C . GLY B 1 223 ? -1.887 -11.908 -8.174 1.00 24.71 293 GLY Q C 1
ATOM 4897 O O . GLY B 1 223 ? -1.769 -12.917 -7.502 1.00 23.60 293 GLY Q O 1
ATOM 4898 N N . LEU B 1 224 ? -1.481 -10.714 -7.779 1.00 26.65 294 LEU Q N 1
ATOM 4899 C CA . LEU B 1 224 ? -0.811 -10.472 -6.511 1.00 29.00 294 LEU Q CA 1
ATOM 4900 C C . LEU B 1 224 ? -1.592 -9.386 -5.788 1.00 30.78 294 LEU Q C 1
ATOM 4901 O O . LEU B 1 224 ? -1.741 -8.272 -6.297 1.00 32.33 294 LEU Q O 1
ATOM 4906 N N . HIS B 1 225 ? -2.114 -9.714 -4.617 1.00 31.52 295 HIS Q N 1
ATOM 4907 C CA . HIS B 1 225 ? -2.905 -8.769 -3.841 1.00 33.25 295 HIS Q CA 1
ATOM 4908 C C . HIS B 1 225 ? -2.162 -8.412 -2.561 1.00 35.66 295 HIS Q C 1
ATOM 4909 O O . HIS B 1 225 ? -2.214 -9.156 -1.575 1.00 35.60 295 HIS Q O 1
ATOM 4916 N N . ASN B 1 226 ? -1.492 -7.258 -2.587 1.00 38.17 296 ASN Q N 1
ATOM 4917 C CA . ASN B 1 226 ? -0.699 -6.774 -1.456 1.00 41.11 296 ASN Q CA 1
ATOM 4918 C C . ASN B 1 226 ? -1.391 -5.837 -0.491 1.00 42.19 296 ASN Q C 1
ATOM 4919 O O . ASN B 1 226 ? -2.144 -4.938 -0.877 1.00 41.97 296 ASN Q O 1
ATOM 4924 N N . ASP B 1 227 ? -1.045 -6.006 0.776 1.00 44.43 297 ASP Q N 1
ATOM 4925 C CA . ASP B 1 227 ? -1.602 -5.179 1.820 1.00 45.66 297 ASP Q CA 1
ATOM 4926 C C . ASP B 1 227 ? -0.706 -3.985 2.112 1.00 42.57 297 ASP Q C 1
ATOM 4927 O O . ASP B 1 227 ? -0.795 -3.355 3.158 1.00 41.86 297 ASP Q O 1
ATOM 4932 N N . SER B 1 228 ? 0.163 -3.683 1.162 1.00 40.00 298 SER Q N 1
ATOM 4933 C CA . SER B 1 228 ? 1.061 -2.547 1.276 1.00 38.04 298 SER Q CA 1
ATOM 4934 C C . SER B 1 228 ? 1.171 -1.957 -0.113 1.00 36.40 298 SER Q C 1
ATOM 4935 O O . SER B 1 228 ? 0.653 -2.518 -1.079 1.00 37.53 298 SER Q O 1
ATOM 4938 N N . PHE B 1 229 ? 1.822 -0.813 -0.208 1.00 34.14 299 PHE Q N 1
ATOM 4939 C CA . PHE B 1 229 ? 2.008 -0.172 -1.481 1.00 32.44 299 PHE Q CA 1
ATOM 4940 C C . PHE B 1 229 ? 3.229 -0.798 -2.119 1.00 31.45 299 PHE Q C 1
ATOM 4941 O O . PHE B 1 229 ? 4.342 -0.337 -1.901 1.00 30.53 299 PHE Q O 1
ATOM 4949 N N . TYR B 1 230 ? 3.015 -1.882 -2.864 1.00 31.32 300 TYR Q N 1
ATOM 4950 C CA . TYR B 1 230 ? 4.090 -2.592 -3.553 1.00 31.92 300 TYR Q CA 1
ATOM 4951 C C . TYR B 1 230 ? 5.230 -3.008 -2.607 1.00 34.25 300 TYR Q C 1
ATOM 4952 O O . TYR B 1 230 ? 6.406 -3.009 -2.987 1.00 32.65 300 TYR Q O 1
ATOM 4961 N N . GLY B 1 231 ? 4.866 -3.321 -1.365 1.00 34.99 301 GLY Q N 1
ATOM 4962 C CA . GLY B 1 231 ? 5.823 -3.744 -0.362 1.00 34.50 301 GLY Q CA 1
ATOM 4963 C C . GLY B 1 231 ? 6.890 -2.763 0.089 1.00 35.55 301 GLY Q C 1
ATOM 4964 O O . GLY B 1 231 ? 7.866 -3.174 0.718 1.00 36.39 301 GLY Q O 1
ATOM 4965 N N . LEU B 1 232 ? 6.735 -1.476 -0.197 1.00 34.93 302 LEU Q N 1
ATOM 4966 C CA . LEU B 1 232 ? 7.760 -0.533 0.224 1.00 35.88 302 LEU Q CA 1
ATOM 4967 C C . LEU B 1 232 ? 7.265 0.737 0.868 1.00 34.21 302 LEU Q C 1
ATOM 4968 O O . LEU B 1 232 ? 8.029 1.673 1.079 1.00 35.64 302 LEU Q O 1
ATOM 4973 N N . ARG B 1 233 ? 6.010 0.721 1.282 1.00 33.54 303 ARG Q N 1
ATOM 4974 C CA . ARG B 1 233 ? 5.379 1.874 1.907 1.00 33.05 303 ARG Q CA 1
ATOM 4975 C C . ARG B 1 233 ? 3.976 1.416 2.289 1.00 31.83 303 ARG Q C 1
ATOM 4976 O O . ARG B 1 233 ? 3.505 0.386 1.798 1.00 30.18 303 ARG Q O 1
ATOM 4984 N N . ASP B 1 234 ? 3.337 2.140 3.203 1.00 32.13 304 ASP Q N 1
ATOM 4985 C CA . ASP B 1 234 ? 1.977 1.807 3.636 1.00 31.90 304 ASP Q CA 1
ATOM 4986 C C . ASP B 1 234 ? 0.972 2.003 2.505 1.00 30.56 304 ASP Q C 1
ATOM 4987 O O . ASP B 1 234 ? 1.080 2.943 1.721 1.00 29.80 304 ASP Q O 1
ATOM 4992 N N . GLY B 1 235 ? -0.030 1.137 2.462 1.00 30.08 305 GLY Q N 1
ATOM 4993 C CA . GLY B 1 235 ? -1.058 1.249 1.448 1.00 29.31 305 GLY Q CA 1
ATOM 4994 C C . GLY B 1 235 ? -1.561 -0.090 0.956 1.00 28.85 305 GLY Q C 1
ATOM 4995 O O . GLY B 1 235 ? -1.790 -1.016 1.727 1.00 28.89 305 GLY Q O 1
ATOM 4996 N N . SER B 1 236 ? -1.762 -0.172 -0.347 1.00 29.49 306 SER Q N 1
ATOM 4997 C CA . SER B 1 236 ? -2.218 -1.396 -0.982 1.00 29.21 306 SER Q CA 1
ATOM 4998 C C . SER B 1 236 ? -1.844 -1.366 -2.450 1.00 27.32 306 SER Q C 1
ATOM 4999 O O . SER B 1 236 ? -1.462 -0.332 -2.999 1.00 27.17 306 SER Q O 1
ATOM 5002 N N . SER B 1 237 ? -1.916 -2.524 -3.075 1.00 26.33 307 SER Q N 1
ATOM 5003 C CA . SER B 1 237 ? -1.584 -2.625 -4.475 1.00 24.82 307 SER Q CA 1
ATOM 5004 C C . SER B 1 237 ? -2.052 -3.972 -4.999 1.00 25.27 307 SER Q C 1
ATOM 5005 O O . SER B 1 237 ? -2.323 -4.897 -4.228 1.00 26.09 307 SER Q O 1
ATOM 5008 N N . LYS B 1 238 ? -2.217 -4.041 -6.314 1.00 24.48 308 LYS Q N 1
ATOM 5009 C CA . LYS B 1 238 ? -2.617 -5.260 -6.996 1.00 23.96 308 LYS Q CA 1
ATOM 5010 C C . LYS B 1 238 ? -1.922 -5.239 -8.347 1.00 24.21 308 LYS Q C 1
ATOM 5011 O O . LYS B 1 238 ? -1.844 -4.203 -9.016 1.00 23.74 308 LYS Q O 1
ATOM 5017 N N . THR B 1 239 ? -1.376 -6.389 -8.711 1.00 23.88 309 THR Q N 1
ATOM 5018 C CA . THR B 1 239 ? -0.700 -6.562 -9.973 1.00 22.73 309 THR Q CA 1
ATOM 5019 C C . THR B 1 239 ? -1.228 -7.856 -10.556 1.00 22.29 309 THR Q C 1
ATOM 5020 O O . THR B 1 239 ? -1.256 -8.882 -9.892 1.00 22.03 309 THR Q O 1
ATOM 5024 N N . ALA B 1 240 ? -1.730 -7.771 -11.778 1.00 22.01 310 ALA Q N 1
ATOM 5025 C CA . ALA B 1 240 ? -2.284 -8.926 -12.448 1.00 21.92 310 ALA Q CA 1
ATOM 5026 C C . ALA B 1 240 ? -1.706 -9.085 -13.851 1.00 22.33 310 ALA Q C 1
ATOM 5027 O O . ALA B 1 240 ? -1.408 -8.112 -14.556 1.00 20.04 310 ALA Q O 1
ATOM 5029 N N . LEU B 1 241 ? -1.500 -10.339 -14.218 1.00 23.98 311 LEU Q N 1
ATOM 5030 C CA . LEU B 1 241 ? -0.999 -10.698 -15.528 1.00 24.78 311 LEU Q CA 1
ATOM 5031 C C . LEU B 1 241 ? -2.081 -11.553 -16.201 1.00 23.71 311 LEU Q C 1
ATOM 5032 O O . LEU B 1 241 ? -2.440 -12.627 -15.693 1.00 22.02 311 LEU Q O 1
ATOM 5037 N N . LEU B 1 242 ? -2.652 -11.041 -17.290 1.00 21.82 312 LEU Q N 1
ATOM 5038 C CA . LEU B 1 242 ? -3.690 -11.775 -18.017 1.00 22.28 312 LEU Q CA 1
ATOM 5039 C C . LEU B 1 242 ? -3.254 -12.299 -19.387 1.00 21.71 312 LEU Q C 1
ATOM 5040 O O . LEU B 1 242 ? -2.530 -11.644 -20.142 1.00 20.83 312 LEU Q O 1
ATOM 5045 N N . TYR B 1 243 ? -3.742 -13.485 -19.705 1.00 21.67 313 TYR Q N 1
ATOM 5046 C CA . TYR B 1 243 ? -3.426 -14.133 -20.959 1.00 22.22 313 TYR Q CA 1
ATOM 5047 C C . TYR B 1 243 ? -4.662 -14.833 -21.485 1.00 22.20 313 TYR Q C 1
ATOM 5048 O O . TYR B 1 243 ? -5.404 -15.450 -20.720 1.00 23.10 313 TYR Q O 1
ATOM 5057 N N . GLY B 1 244 ? -4.831 -14.784 -22.803 1.00 22.07 314 GLY Q N 1
ATOM 5058 C CA . GLY B 1 244 ? -5.976 -15.408 -23.439 1.00 22.30 314 GLY Q CA 1
ATOM 5059 C C . GLY B 1 244 ? -5.720 -15.766 -24.891 1.00 22.07 314 GLY Q C 1
ATOM 5060 O O . GLY B 1 244 ? -4.956 -15.085 -25.597 1.00 20.07 314 GLY Q O 1
ATOM 5061 N N . HIS B 1 245 ? -6.388 -16.824 -25.343 1.00 21.68 315 HIS Q N 1
ATOM 5062 C CA . HIS B 1 245 ? -6.232 -17.299 -26.711 1.00 23.55 315 HIS Q CA 1
ATOM 5063 C C . HIS B 1 245 ? -7.581 -17.688 -27.314 1.00 22.35 315 HIS Q C 1
ATOM 5064 O O . HIS B 1 245 ? -8.407 -18.267 -26.620 1.00 22.52 315 HIS Q O 1
ATOM 5071 N N . GLY B 1 246 ? -7.781 -17.411 -28.605 1.00 18.95 316 GLY Q N 1
ATOM 5072 C CA . GLY B 1 246 ? -9.042 -17.729 -29.243 1.00 15.25 316 GLY Q CA 1
ATOM 5073 C C . GLY B 1 246 ? -10.124 -16.862 -28.627 1.00 17.20 316 GLY Q C 1
ATOM 5074 O O . GLY B 1 246 ? -9.942 -15.646 -28.508 1.00 15.01 316 GLY Q O 1
ATOM 5075 N N . LEU B 1 247 ? -11.237 -17.473 -28.212 1.00 17.86 317 LEU Q N 1
ATOM 5076 C CA . LEU B 1 247 ? -12.326 -16.726 -27.571 1.00 19.90 317 LEU Q CA 1
ATOM 5077 C C . LEU B 1 247 ? -11.862 -16.080 -26.252 1.00 19.59 317 LEU Q C 1
ATOM 5078 O O . LEU B 1 247 ? -12.440 -15.097 -25.799 1.00 18.37 317 LEU Q O 1
ATOM 5083 N N . GLY B 1 248 ? -10.806 -16.635 -25.661 1.00 18.76 318 GLY Q N 1
ATOM 5084 C CA . GLY B 1 248 ? -10.260 -16.105 -24.433 1.00 18.31 318 GLY Q CA 1
ATOM 5085 C C . GLY B 1 248 ? -9.368 -14.900 -24.661 1.00 20.49 318 GLY Q C 1
ATOM 5086 O O . GLY B 1 248 ? -8.929 -14.297 -23.685 1.00 20.84 318 GLY Q O 1
ATOM 5087 N N . ALA B 1 249 ? -9.111 -14.523 -25.921 1.00 21.15 319 ALA Q N 1
ATOM 5088 C CA . ALA B 1 249 ? -8.247 -13.352 -26.238 1.00 20.97 319 ALA Q CA 1
ATOM 5089 C C . ALA B 1 249 ? -8.788 -11.959 -25.819 1.00 19.54 319 ALA Q C 1
ATOM 5090 O O . ALA B 1 249 ? -8.093 -10.958 -25.948 1.00 19.09 319 ALA Q O 1
ATOM 5092 N N . GLU B 1 250 ? -10.057 -11.875 -25.438 1.00 19.92 320 GLU Q N 1
ATOM 5093 C CA . GLU B 1 250 ? -10.573 -10.629 -24.879 1.00 20.05 320 GLU Q CA 1
ATOM 5094 C C . GLU B 1 250 ? -10.439 -10.965 -23.364 1.00 20.16 320 GLU Q C 1
ATOM 5095 O O . GLU B 1 250 ? -11.266 -11.688 -22.776 1.00 19.14 320 GLU Q O 1
ATOM 5101 N N . VAL B 1 251 ? -9.332 -10.503 -22.783 1.00 17.79 321 VAL Q N 1
ATOM 5102 C CA . VAL B 1 251 ? -8.969 -10.779 -21.400 1.00 17.01 321 VAL Q CA 1
ATOM 5103 C C . VAL B 1 251 ? -9.694 -10.090 -20.242 1.00 16.86 321 VAL Q C 1
ATOM 5104 O O . VAL B 1 251 ? -9.495 -10.482 -19.104 1.00 16.91 321 VAL Q O 1
ATOM 5108 N N . LYS B 1 252 ? -10.508 -9.075 -20.523 1.00 17.04 322 LYS Q N 1
ATOM 5109 C CA . LYS B 1 252 ? -11.253 -8.380 -19.477 1.00 18.09 322 LYS Q CA 1
ATOM 5110 C C . LYS B 1 252 ? -12.650 -8.960 -19.396 1.00 18.55 322 LYS Q C 1
ATOM 5111 O O . LYS B 1 252 ? -12.993 -9.615 -18.411 1.00 19.81 322 LYS Q O 1
ATOM 5117 N N . GLY B 1 253 ? -13.450 -8.722 -20.431 1.00 17.71 323 GLY Q N 1
ATOM 5118 C CA . GLY B 1 253 ? -14.807 -9.236 -20.456 1.00 17.79 323 GLY Q CA 1
ATOM 5119 C C . GLY B 1 253 ? -14.770 -10.650 -20.992 1.00 19.05 323 GLY Q C 1
ATOM 5120 O O . GLY B 1 253 ? -15.011 -10.878 -22.178 1.00 22.02 323 GLY Q O 1
ATOM 5121 N N . ILE B 1 254 ? -14.448 -11.599 -20.123 1.00 16.77 324 ILE Q N 1
ATOM 5122 C CA . ILE B 1 254 ? -14.366 -13.000 -20.499 1.00 16.28 324 ILE Q CA 1
ATOM 5123 C C . ILE B 1 254 ? -15.606 -13.520 -21.236 1.00 16.53 324 ILE Q C 1
ATOM 5124 O O . ILE B 1 254 ? -16.721 -13.485 -20.698 1.00 16.25 324 ILE Q O 1
ATOM 5129 N N . GLY B 1 255 ? -15.386 -14.029 -22.451 1.00 15.93 325 GLY Q N 1
ATOM 5130 C CA . GLY B 1 255 ? -16.457 -14.580 -23.266 1.00 14.45 325 GLY Q CA 1
ATOM 5131 C C . GLY B 1 255 ? -17.405 -13.560 -23.866 1.00 15.93 325 GLY Q C 1
ATOM 5132 O O . GLY B 1 255 ? -18.478 -13.934 -24.325 1.00 17.17 325 GLY Q O 1
ATOM 5133 N N . SER B 1 256 ? -17.000 -12.286 -23.894 1.00 17.04 326 SER Q N 1
ATOM 5134 C CA . SER B 1 256 ? -17.841 -11.204 -24.404 1.00 18.73 326 SER Q CA 1
ATOM 5135 C C . SER B 1 256 ? -17.569 -10.794 -25.851 1.00 21.00 326 SER Q C 1
ATOM 5136 O O . SER B 1 256 ? -18.318 -9.998 -26.415 1.00 19.60 326 SER Q O 1
ATOM 5139 N N . ASP B 1 257 ? -16.476 -11.282 -26.428 1.00 23.22 327 ASP Q N 1
ATOM 5140 C CA . ASP B 1 257 ? -16.160 -10.941 -27.809 1.00 24.06 327 ASP Q CA 1
ATOM 5141 C C . ASP B 1 257 ? -16.314 -12.144 -28.749 1.00 23.93 327 ASP Q C 1
ATOM 5142 O O . ASP B 1 257 ? -15.496 -13.067 -28.736 1.00 24.74 327 ASP Q O 1
ATOM 5147 N N . GLY B 1 258 ? -17.355 -12.113 -29.575 1.00 23.04 328 GLY Q N 1
ATOM 5148 C CA . GLY B 1 258 ? -17.589 -13.203 -30.503 1.00 23.59 328 GLY Q CA 1
ATOM 5149 C C . GLY B 1 258 ? -16.886 -13.104 -31.845 1.00 23.38 328 GLY Q C 1
ATOM 5150 O O . GLY B 1 258 ? -16.965 -14.044 -32.631 1.00 23.76 328 GLY Q O 1
ATOM 5151 N N . ALA B 1 259 ? -16.190 -11.996 -32.109 1.00 22.64 329 ALA Q N 1
ATOM 5152 C CA . ALA B 1 259 ? -15.485 -11.812 -33.386 1.00 22.94 329 ALA Q CA 1
ATOM 5153 C C . ALA B 1 259 ? -14.023 -12.243 -33.389 1.00 22.83 329 ALA Q C 1
ATOM 5154 O O . ALA B 1 259 ? -13.365 -12.116 -34.404 1.00 25.42 329 ALA Q O 1
ATOM 5156 N N . LEU B 1 260 ? -13.527 -12.767 -32.272 1.00 21.80 330 LEU Q N 1
ATOM 5157 C CA . LEU B 1 260 ? -12.134 -13.178 -32.159 1.00 20.94 330 LEU Q CA 1
ATOM 5158 C C . LEU B 1 260 ? -11.778 -14.362 -33.022 1.00 21.77 330 LEU Q C 1
ATOM 5159 O O . LEU B 1 260 ? -12.533 -15.320 -33.086 1.00 23.86 330 LEU Q O 1
ATOM 5164 N N . ARG B 1 261 ? -10.625 -14.304 -33.680 1.00 21.76 331 ARG Q N 1
ATOM 5165 C CA . ARG B 1 261 ? -10.168 -15.414 -34.511 1.00 24.57 331 ARG Q CA 1
ATOM 5166 C C . ARG B 1 261 ? -9.593 -16.502 -33.602 1.00 24.83 331 ARG Q C 1
ATOM 5167 O O . ARG B 1 261 ? -9.272 -16.233 -32.440 1.00 26.07 331 ARG Q O 1
ATOM 5175 N N . PRO B 1 262 ? -9.465 -17.744 -34.113 1.00 23.67 332 PRO Q N 1
ATOM 5176 C CA . PRO B 1 262 ? -8.924 -18.875 -33.351 1.00 22.75 332 PRO Q CA 1
ATOM 5177 C C . PRO B 1 262 ? -7.491 -18.660 -32.877 1.00 22.94 332 PRO Q C 1
ATOM 5178 O O . PRO B 1 262 ? -7.084 -19.176 -31.836 1.00 25.46 332 PRO Q O 1
ATOM 5182 N N . GLY B 1 263 ? -6.722 -17.910 -33.650 1.00 22.18 333 GLY Q N 1
ATOM 5183 C CA . GLY B 1 263 ? -5.341 -17.666 -33.287 1.00 21.01 333 GLY Q CA 1
ATOM 5184 C C . GLY B 1 263 ? -5.118 -16.376 -32.522 1.00 21.26 333 GLY Q C 1
ATOM 5185 O O . GLY B 1 263 ? -3.955 -15.981 -32.325 1.00 21.12 333 GLY Q O 1
ATOM 5186 N N . ALA B 1 264 ? -6.210 -15.715 -32.114 1.00 18.47 334 ALA Q N 1
ATOM 5187 C CA . ALA B 1 264 ? -6.122 -14.471 -31.354 1.00 18.34 334 ALA Q CA 1
ATOM 5188 C C . ALA B 1 264 ? -5.370 -14.778 -30.064 1.00 19.00 334 ALA Q C 1
ATOM 5189 O O . ALA B 1 264 ? -5.689 -15.741 -29.363 1.00 16.96 334 ALA Q O 1
ATOM 5191 N N . ASP B 1 265 ? -4.354 -13.963 -29.793 1.00 20.33 335 ASP Q N 1
ATOM 5192 C CA . ASP B 1 265 ? -3.473 -14.126 -28.641 1.00 22.34 335 ASP Q CA 1
ATOM 5193 C C . ASP B 1 265 ? -3.265 -12.805 -27.896 1.00 23.37 335 ASP Q C 1
ATOM 5194 O O . ASP B 1 265 ? -2.756 -11.836 -28.483 1.00 23.69 335 ASP Q O 1
ATOM 5199 N N . THR B 1 266 ? -3.632 -12.773 -26.610 1.00 22.64 336 THR Q N 1
ATOM 5200 C CA . THR B 1 266 ? -3.475 -11.559 -25.809 1.00 21.35 336 THR Q CA 1
ATOM 5201 C C . THR B 1 266 ? -2.794 -11.715 -24.451 1.00 23.07 336 THR Q C 1
ATOM 5202 O O . THR B 1 266 ? -3.011 -12.694 -23.733 1.00 21.78 336 THR Q O 1
ATOM 5206 N N . TRP B 1 267 ? -1.990 -10.696 -24.128 1.00 24.46 337 TRP Q N 1
ATOM 5207 C CA . TRP B 1 267 ? -1.248 -10.544 -22.879 1.00 24.22 337 TRP Q CA 1
ATOM 5208 C C . TRP B 1 267 ? -1.572 -9.154 -22.348 1.00 23.91 337 TRP Q C 1
ATOM 5209 O O . TRP B 1 267 ? -1.476 -8.158 -23.071 1.00 22.50 337 TRP Q O 1
ATOM 5220 N N . ARG B 1 268 ? -1.980 -9.079 -21.091 1.00 23.65 338 ARG Q N 1
ATOM 5221 C CA . ARG B 1 268 ? -2.274 -7.786 -20.508 1.00 22.13 338 ARG Q CA 1
ATOM 5222 C C . ARG B 1 268 ? -1.701 -7.717 -19.102 1.00 22.73 338 ARG Q C 1
ATOM 5223 O O . ARG B 1 268 ? -1.652 -8.719 -18.390 1.00 21.15 338 ARG Q O 1
ATOM 5231 N N . ILE B 1 269 ? -1.191 -6.545 -18.744 1.00 24.10 339 ILE Q N 1
ATOM 5232 C CA . ILE B 1 269 ? -0.658 -6.320 -17.411 1.00 26.40 339 ILE Q CA 1
ATOM 5233 C C . ILE B 1 269 ? -1.414 -5.149 -16.781 1.00 26.02 339 ILE Q C 1
ATOM 5234 O O . ILE B 1 269 ? -1.591 -4.096 -17.409 1.00 26.52 339 ILE Q O 1
ATOM 5239 N N . ALA B 1 270 ? -1.957 -5.389 -15.590 1.00 25.55 340 ALA Q N 1
ATOM 5240 C CA . ALA B 1 270 ? -2.719 -4.393 -14.839 1.00 24.29 340 ALA Q CA 1
ATOM 5241 C C . ALA B 1 270 ? -2.102 -4.231 -13.449 1.00 25.13 340 ALA Q C 1
ATOM 5242 O O . ALA B 1 270 ? -1.818 -5.206 -12.749 1.00 24.24 340 ALA Q O 1
ATOM 5244 N N . SER B 1 271 ? -1.887 -2.991 -13.044 1.00 25.56 341 SER Q N 1
ATOM 5245 C CA . SER B 1 271 ? -1.294 -2.758 -11.758 1.00 23.90 341 SER Q CA 1
ATOM 5246 C C . SER B 1 271 ? -1.586 -1.375 -11.228 1.00 26.23 341 SER Q C 1
ATOM 5247 O O . SER B 1 271 ? -1.558 -0.382 -11.958 1.00 26.00 341 SER Q O 1
ATOM 5250 N N . TYR B 1 272 ? -1.890 -1.322 -9.939 1.00 26.03 342 TYR Q N 1
ATOM 5251 C CA . TYR B 1 272 ? -2.134 -0.058 -9.289 1.00 26.02 342 TYR Q CA 1
ATOM 5252 C C . TYR B 1 272 ? -1.807 -0.196 -7.806 1.00 26.65 342 TYR Q C 1
ATOM 5253 O O . TYR B 1 272 ? -1.730 -1.299 -7.261 1.00 23.58 342 TYR Q O 1
ATOM 5262 N N . GLY B 1 273 ? -1.600 0.950 -7.173 1.00 27.18 343 GLY Q N 1
ATOM 5263 C CA . GLY B 1 273 ? -1.293 0.990 -5.763 1.00 28.38 343 GLY Q CA 1
ATOM 5264 C C . GLY B 1 273 ? -1.864 2.248 -5.147 1.00 29.33 343 GLY Q C 1
ATOM 5265 O O . GLY B 1 273 ? -2.130 3.235 -5.836 1.00 30.42 343 GLY Q O 1
ATOM 5266 N N . THR B 1 274 ? -2.036 2.209 -3.833 1.00 29.83 344 THR Q N 1
ATOM 5267 C CA . THR B 1 274 ? -2.575 3.329 -3.082 1.00 29.50 344 THR Q CA 1
ATOM 5268 C C . THR B 1 274 ? -1.652 3.590 -1.907 1.00 27.26 344 THR Q C 1
ATOM 5269 O O . THR B 1 274 ? -1.218 2.653 -1.257 1.00 26.46 344 THR Q O 1
ATOM 5273 N N . THR B 1 275 ? -1.293 4.857 -1.707 1.00 26.23 345 THR Q N 1
ATOM 5274 C CA . THR B 1 275 ? -0.427 5.260 -0.609 1.00 26.75 345 THR Q CA 1
ATOM 5275 C C . THR B 1 275 ? -0.515 6.727 -0.209 1.00 28.46 345 THR Q C 1
ATOM 5276 O O . THR B 1 275 ? -0.742 7.597 -1.052 1.00 28.22 345 THR Q O 1
ATOM 5280 N N . PRO B 1 276 ? -0.484 7.004 1.105 1.00 31.49 346 PRO Q N 1
ATOM 5281 C CA . PRO B 1 276 ? -0.534 8.383 1.624 1.00 33.15 346 PRO Q CA 1
ATOM 5282 C C . PRO B 1 276 ? 0.904 8.946 1.692 1.00 33.61 346 PRO Q C 1
ATOM 5283 O O . PRO B 1 276 ? 1.808 8.276 2.198 1.00 33.43 346 PRO Q O 1
ATOM 5287 N N . LEU B 1 277 ? 1.115 10.119 1.091 1.00 35.44 347 LEU Q N 1
ATOM 5288 C CA . LEU B 1 277 ? 2.422 10.785 1.045 1.00 38.08 347 LEU Q CA 1
ATOM 5289 C C . LEU B 1 277 ? 2.700 11.576 2.324 1.00 41.23 347 LEU Q C 1
ATOM 5290 O O . LEU B 1 277 ? 3.851 11.874 2.680 1.00 43.65 347 LEU Q O 1
ATOM 5295 N N . SER B 1 278 ? 1.615 11.946 2.983 1.00 42.32 348 SER Q N 1
ATOM 5296 C CA . SER B 1 278 ? 1.645 12.686 4.220 1.00 44.65 348 SER Q CA 1
ATOM 5297 C C . SER B 1 278 ? 0.191 12.655 4.707 1.00 47.50 348 SER Q C 1
ATOM 5298 O O . SER B 1 278 ? -0.634 11.925 4.147 1.00 47.10 348 SER Q O 1
ATOM 5301 N N . GLU B 1 279 ? -0.118 13.398 5.767 1.00 50.28 349 GLU Q N 1
ATOM 5302 C CA . GLU B 1 279 ? -1.479 13.422 6.311 1.00 52.17 349 GLU Q CA 1
ATOM 5303 C C . GLU B 1 279 ? -2.451 14.266 5.466 1.00 51.57 349 GLU Q C 1
ATOM 5304 O O . GLU B 1 279 ? -3.627 14.425 5.817 1.00 51.33 349 GLU Q O 1
ATOM 5310 N N . ASN B 1 280 ? -1.955 14.787 4.347 1.00 49.39 350 ASN Q N 1
ATOM 5311 C CA . ASN B 1 280 ? -2.763 15.618 3.474 1.00 47.04 350 ASN Q CA 1
ATOM 5312 C C . ASN B 1 280 ? -2.713 15.183 2.005 1.00 43.17 350 ASN Q C 1
ATOM 5313 O O . ASN B 1 280 ? -3.656 15.411 1.263 1.00 42.91 350 ASN Q O 1
ATOM 5318 N N . TRP B 1 281 ? -1.639 14.506 1.605 1.00 39.94 351 TRP Q N 1
ATOM 5319 C CA . TRP B 1 281 ? -1.485 14.021 0.230 1.00 35.37 351 TRP Q CA 1
ATOM 5320 C C . TRP B 1 281 ? -1.577 12.507 0.077 1.00 32.95 351 TRP Q C 1
ATOM 5321 O O . TRP B 1 281 ? -0.957 11.757 0.815 1.00 31.18 351 TRP Q O 1
ATOM 5332 N N . SER B 1 282 ? -2.357 12.078 -0.908 1.00 31.99 352 SER Q N 1
ATOM 5333 C CA . SER B 1 282 ? -2.532 10.666 -1.240 1.00 29.57 352 SER Q CA 1
ATOM 5334 C C . SER B 1 282 ? -2.273 10.513 -2.735 1.00 28.47 352 SER Q C 1
ATOM 5335 O O . SER B 1 282 ? -2.657 11.373 -3.546 1.00 27.21 352 SER Q O 1
ATOM 5338 N N . VAL B 1 283 ? -1.629 9.418 -3.110 1.00 26.33 353 VAL Q N 1
ATOM 5339 C CA . VAL B 1 283 ? -1.343 9.200 -4.508 1.00 25.32 353 VAL Q CA 1
ATOM 5340 C C . VAL B 1 283 ? -1.724 7.795 -4.964 1.00 24.11 353 VAL Q C 1
ATOM 5341 O O . VAL B 1 283 ? -1.554 6.814 -4.236 1.00 21.64 353 VAL Q O 1
ATOM 5345 N N . ALA B 1 284 ? -2.302 7.715 -6.157 1.00 22.81 354 ALA Q N 1
ATOM 5346 C CA . ALA B 1 284 ? -2.713 6.432 -6.702 1.00 23.52 354 ALA Q CA 1
ATOM 5347 C C . ALA B 1 284 ? -2.268 6.240 -8.156 1.00 24.63 354 ALA Q C 1
ATOM 5348 O O . ALA B 1 284 ? -2.959 6.645 -9.096 1.00 23.74 354 ALA Q O 1
ATOM 5350 N N . PRO B 1 285 ? -1.065 5.673 -8.353 1.00 24.38 355 PRO Q N 1
ATOM 5351 C CA . PRO B 1 285 ? -0.571 5.448 -9.714 1.00 23.99 355 PRO Q CA 1
ATOM 5352 C C . PRO B 1 285 ? -1.217 4.180 -10.292 1.00 23.98 355 PRO Q C 1
ATOM 5353 O O . PRO B 1 285 ? -1.623 3.297 -9.543 1.00 25.62 355 PRO Q O 1
ATOM 5357 N N . ALA B 1 286 ? -1.352 4.101 -11.611 1.00 22.70 356 ALA Q N 1
ATOM 5358 C CA . ALA B 1 286 ? -1.934 2.912 -12.239 1.00 22.72 356 ALA Q CA 1
ATOM 5359 C C . ALA B 1 286 ? -1.377 2.649 -13.633 1.00 21.13 356 ALA Q C 1
ATOM 5360 O O . ALA B 1 286 ? -1.002 3.578 -14.354 1.00 21.17 356 ALA Q O 1
ATOM 5362 N N . MET B 1 287 ? -1.314 1.381 -14.009 1.00 22.10 357 MET Q N 1
ATOM 5363 C CA . MET B 1 287 ? -0.858 1.032 -15.340 1.00 23.96 357 MET Q CA 1
ATOM 5364 C C . MET B 1 287 ? -1.635 -0.130 -15.966 1.00 23.06 357 MET Q C 1
ATOM 5365 O O . MET B 1 287 ? -1.968 -1.131 -15.317 1.00 20.09 357 MET Q O 1
ATOM 5370 N N . LEU B 1 288 ? -1.931 0.047 -17.248 1.00 22.58 358 LEU Q N 1
ATOM 5371 C CA . LEU B 1 288 ? -2.646 -0.936 -18.042 1.00 22.68 358 LEU Q CA 1
ATOM 5372 C C . LEU B 1 288 ? -1.930 -0.971 -19.386 1.00 23.18 358 LEU Q C 1
ATOM 5373 O O . LEU B 1 288 ? -1.796 0.068 -20.040 1.00 22.24 358 LEU Q O 1
ATOM 5378 N N . ALA B 1 289 ? -1.467 -2.153 -19.786 1.00 21.56 359 ALA Q N 1
ATOM 5379 C CA . ALA B 1 289 ? -0.771 -2.308 -21.056 1.00 21.23 359 ALA Q CA 1
ATOM 5380 C C . ALA B 1 289 ? -1.196 -3.625 -21.660 1.00 22.68 359 ALA Q C 1
ATOM 5381 O O . ALA B 1 289 ? -1.435 -4.595 -20.940 1.00 23.03 359 ALA Q O 1
ATOM 5383 N N . GLN B 1 290 ? -1.297 -3.651 -22.987 1.00 23.51 360 GLN Q N 1
ATOM 5384 C CA . GLN B 1 290 ? -1.732 -4.848 -23.700 1.00 24.87 360 GLN Q CA 1
ATOM 5385 C C . GLN B 1 290 ? -1.113 -5.028 -25.084 1.00 25.74 360 GLN Q C 1
ATOM 5386 O O . GLN B 1 290 ? -0.848 -4.064 -25.806 1.00 25.52 360 GLN Q O 1
ATOM 5392 N N . ARG B 1 291 ? -0.918 -6.289 -25.438 1.00 27.41 361 ARG Q N 1
ATOM 5393 C CA . ARG B 1 291 ? -0.367 -6.706 -26.712 1.00 29.49 361 ARG Q CA 1
ATOM 5394 C C . ARG B 1 291 ? -1.314 -7.806 -27.192 1.00 29.11 361 ARG Q C 1
ATOM 5395 O O . ARG B 1 291 ? -1.461 -8.834 -26.534 1.00 27.93 361 ARG Q O 1
ATOM 5403 N N . SER B 1 292 ? -1.990 -7.567 -28.309 1.00 28.89 362 SER Q N 1
ATOM 5404 C CA . SER B 1 292 ? -2.940 -8.529 -28.854 1.00 28.11 362 SER Q CA 1
ATOM 5405 C C . SER B 1 292 ? -2.671 -8.748 -30.349 1.00 28.59 362 SER Q C 1
ATOM 5406 O O . SER B 1 292 ? -2.706 -7.803 -31.137 1.00 27.55 362 SER Q O 1
ATOM 5409 N N . LYS B 1 293 ? -2.419 -10.000 -30.722 1.00 28.98 363 LYS Q N 1
ATOM 5410 C CA . LYS B 1 293 ? -2.090 -10.384 -32.104 1.00 30.61 363 LYS Q CA 1
ATOM 5411 C C . LYS B 1 293 ? -3.119 -11.302 -32.764 1.00 30.04 363 LYS Q C 1
ATOM 5412 O O . LYS B 1 293 ? -3.692 -12.167 -32.102 1.00 30.97 363 LYS Q O 1
ATOM 5418 N N . ASP B 1 294 ? -3.273 -11.172 -34.081 1.00 28.36 364 ASP Q N 1
ATOM 5419 C CA . ASP B 1 294 ? -4.205 -11.986 -34.871 1.00 28.71 364 ASP Q CA 1
ATOM 5420 C C . ASP B 1 294 ? -5.561 -12.023 -34.215 1.00 27.28 364 ASP Q C 1
ATOM 5421 O O . ASP B 1 294 ? -6.239 -13.050 -34.203 1.00 25.23 364 ASP Q O 1
ATOM 5426 N N . ARG B 1 295 ? -5.941 -10.873 -33.682 1.00 26.08 365 ARG Q N 1
ATOM 5427 C CA . ARG B 1 295 ? -7.185 -10.701 -32.970 1.00 26.23 365 ARG Q CA 1
ATOM 5428 C C . ARG B 1 295 ? -8.451 -10.844 -33.834 1.00 26.41 365 ARG Q C 1
ATOM 5429 O O . ARG B 1 295 ? -9.203 -11.803 -33.672 1.00 26.10 365 ARG Q O 1
ATOM 5437 N N . TYR B 1 296 ? -8.693 -9.880 -34.721 1.00 26.36 366 TYR Q N 1
ATOM 5438 C CA . TYR B 1 296 ? -9.856 -9.907 -35.604 1.00 26.51 366 TYR Q CA 1
ATOM 5439 C C . TYR B 1 296 ? -9.454 -10.219 -37.043 1.00 27.49 366 TYR Q C 1
ATOM 5440 O O . TYR B 1 296 ? -10.219 -10.814 -37.790 1.00 27.09 366 TYR Q O 1
ATOM 5449 N N . ALA B 1 297 ? -8.261 -9.773 -37.430 1.00 28.46 367 ALA Q N 1
ATOM 5450 C CA . ALA B 1 297 ? -7.730 -9.998 -38.768 1.00 27.33 367 ALA Q CA 1
ATOM 5451 C C . ALA B 1 297 ? -6.347 -10.643 -38.676 1.00 28.91 367 ALA Q C 1
ATOM 5452 O O . ALA B 1 297 ? -5.522 -10.254 -37.854 1.00 28.68 367 ALA Q O 1
ATOM 5454 N N . ASP B 1 298 ? -6.105 -11.631 -39.530 1.00 28.89 368 ASP Q N 1
ATOM 5455 C CA . ASP B 1 298 ? -4.838 -12.337 -39.599 1.00 28.76 368 ASP Q CA 1
ATOM 5456 C C . ASP B 1 298 ? -3.699 -11.313 -39.738 1.00 27.38 368 ASP Q C 1
ATOM 5457 O O . ASP B 1 298 ? -3.747 -10.419 -40.593 1.00 27.21 368 ASP Q O 1
ATOM 5462 N N . GLY B 1 299 ? -2.714 -11.402 -38.848 1.00 25.13 369 GLY Q N 1
ATOM 5463 C CA . GLY B 1 299 ? -1.590 -10.491 -38.899 1.00 22.43 369 GLY Q CA 1
ATOM 5464 C C . GLY B 1 299 ? -1.824 -9.124 -38.292 1.00 22.78 369 GLY Q C 1
ATOM 5465 O O . GLY B 1 299 ? -0.985 -8.238 -38.438 1.00 22.00 369 GLY Q O 1
ATOM 5466 N N . ASP B 1 300 ? -2.974 -8.908 -37.655 1.00 23.15 370 ASP Q N 1
ATOM 5467 C CA . ASP B 1 300 ? -3.206 -7.617 -37.016 1.00 22.19 370 ASP Q CA 1
ATOM 5468 C C . ASP B 1 300 ? -2.449 -7.540 -35.700 1.00 22.34 370 ASP Q C 1
ATOM 5469 O O . ASP B 1 300 ? -1.958 -8.545 -35.179 1.00 21.10 370 ASP Q O 1
ATOM 5474 N N . SER B 1 301 ? -2.386 -6.347 -35.149 1.00 22.41 371 SER Q N 1
ATOM 5475 C CA . SER B 1 301 ? -1.682 -6.153 -33.908 1.00 23.73 371 SER Q CA 1
ATOM 5476 C C . SER B 1 301 ? -2.134 -4.871 -33.219 1.00 23.27 371 SER Q C 1
ATOM 5477 O O . SER B 1 301 ? -2.255 -3.811 -33.837 1.00 23.20 371 SER Q O 1
ATOM 5480 N N . TYR B 1 302 ? -2.449 -5.006 -31.941 1.00 22.91 372 TYR Q N 1
ATOM 5481 C CA . TYR B 1 302 ? -2.878 -3.891 -31.122 1.00 22.94 372 TYR Q CA 1
ATOM 5482 C C . TYR B 1 302 ? -1.971 -3.876 -29.895 1.00 23.55 372 TYR Q C 1
ATOM 5483 O O . TYR B 1 302 ? -1.810 -4.893 -29.220 1.00 23.66 372 TYR Q O 1
ATOM 5492 N N . GLN B 1 303 ? -1.322 -2.740 -29.664 1.00 23.56 373 GLN Q N 1
ATOM 5493 C CA . GLN B 1 303 ? -0.432 -2.572 -28.524 1.00 23.97 373 GLN Q CA 1
ATOM 5494 C C . GLN B 1 303 ? -0.600 -1.189 -27.972 1.00 23.98 373 GLN Q C 1
ATOM 5495 O O . GLN B 1 303 ? -0.549 -0.218 -28.710 1.00 24.01 373 GLN Q O 1
ATOM 5501 N N . TRP B 1 304 ? -0.815 -1.103 -26.666 1.00 24.36 374 TRP Q N 1
ATOM 5502 C CA . TRP B 1 304 ? -0.960 0.184 -26.012 1.00 24.12 374 TRP Q CA 1
ATOM 5503 C C . TRP B 1 304 ? -0.593 0.086 -24.556 1.00 23.82 374 TRP Q C 1
ATOM 5504 O O . TRP B 1 304 ? -0.537 -1.002 -23.997 1.00 23.06 374 TRP Q O 1
ATOM 5515 N N . ALA B 1 305 ? -0.308 1.234 -23.965 1.00 23.39 375 ALA Q N 1
ATOM 5516 C CA . ALA B 1 305 ? 0.064 1.314 -22.575 1.00 23.95 375 ALA Q CA 1
ATOM 5517 C C . ALA B 1 305 ? -0.435 2.633 -22.005 1.00 24.98 375 ALA Q C 1
ATOM 5518 O O . ALA B 1 305 ? -0.138 3.714 -22.529 1.00 24.16 375 ALA Q O 1
ATOM 5520 N N . THR B 1 306 ? -1.237 2.517 -20.949 1.00 26.19 376 THR Q N 1
ATOM 5521 C CA . THR B 1 306 ? -1.798 3.664 -20.243 1.00 25.18 376 THR Q CA 1
ATOM 5522 C C . THR B 1 306 ? -1.150 3.801 -18.879 1.00 24.24 376 THR Q C 1
ATOM 5523 O O . THR B 1 306 ? -0.915 2.817 -18.186 1.00 22.71 376 THR Q O 1
ATOM 5527 N N . PHE B 1 307 ? -0.844 5.036 -18.517 1.00 26.38 377 PHE Q N 1
ATOM 5528 C CA . PHE B 1 307 ? -0.294 5.337 -17.209 1.00 26.46 377 PHE Q CA 1
ATOM 5529 C C . PHE B 1 307 ? -1.175 6.432 -16.634 1.00 24.47 377 PHE Q C 1
ATOM 5530 O O . PHE B 1 307 ? -1.306 7.508 -17.225 1.00 23.61 377 PHE Q O 1
ATOM 5538 N N . ASN B 1 308 ? -1.837 6.130 -15.524 1.00 23.70 378 ASN Q N 1
ATOM 5539 C CA . ASN B 1 308 ? -2.714 7.109 -14.887 1.00 23.45 378 ASN Q CA 1
ATOM 5540 C C . ASN B 1 308 ? -2.168 7.486 -13.502 1.00 23.63 378 ASN Q C 1
ATOM 5541 O O . ASN B 1 308 ? -1.606 6.655 -12.783 1.00 24.16 378 ASN Q O 1
ATOM 5546 N N . LEU B 1 309 ? -2.329 8.742 -13.125 1.00 22.74 379 LEU Q N 1
ATOM 5547 C CA . LEU B 1 309 ? -1.827 9.173 -11.836 1.00 21.73 379 LEU Q CA 1
ATOM 5548 C C . LEU B 1 309 ? -2.835 10.105 -11.177 1.00 21.40 379 LEU Q C 1
ATOM 5549 O O . LEU B 1 309 ? -3.075 11.224 -11.651 1.00 21.02 379 LEU Q O 1
ATOM 5554 N N . ARG B 1 310 ? -3.508 9.584 -10.152 1.00 20.13 380 ARG Q N 1
ATOM 5555 C CA . ARG B 1 310 ? -4.476 10.360 -9.384 1.00 20.10 380 ARG Q CA 1
ATOM 5556 C C . ARG B 1 310 ? -3.819 10.831 -8.059 1.00 22.37 380 ARG Q C 1
ATOM 5557 O O . ARG B 1 310 ? -3.177 10.044 -7.356 1.00 22.01 380 ARG Q O 1
ATOM 5565 N N . LEU B 1 311 ? -3.949 12.126 -7.767 1.00 23.50 381 LEU Q N 1
ATOM 5566 C CA . LEU B 1 311 ? -3.399 12.746 -6.562 1.00 25.51 381 LEU Q CA 1
ATOM 5567 C C . LEU B 1 311 ? -4.480 13.564 -5.851 1.00 26.59 381 LEU Q C 1
ATOM 5568 O O . LEU B 1 311 ? -5.221 14.285 -6.512 1.00 28.26 381 LEU Q O 1
ATOM 5573 N N . ILE B 1 312 ? -4.627 13.412 -4.534 1.00 26.55 382 ILE Q N 1
ATOM 5574 C CA . ILE B 1 312 ? -5.600 14.233 -3.778 1.00 28.05 382 ILE Q CA 1
ATOM 5575 C C . ILE B 1 312 ? -4.899 14.964 -2.627 1.00 26.86 382 ILE Q C 1
ATOM 5576 O O . ILE B 1 312 ? -4.143 14.364 -1.858 1.00 25.06 382 ILE Q O 1
ATOM 5581 N N . GLN B 1 313 ? -5.181 16.253 -2.508 1.00 25.71 383 GLN Q N 1
ATOM 5582 C CA . GLN B 1 313 ? -4.616 17.079 -1.459 1.00 27.04 383 GLN Q CA 1
ATOM 5583 C C . GLN B 1 313 ? -5.746 17.630 -0.574 1.00 26.99 383 GLN Q C 1
ATOM 5584 O O . GLN B 1 313 ? -6.551 18.445 -1.018 1.00 27.69 383 GLN Q O 1
ATOM 5590 N N . ALA B 1 314 ? -5.838 17.137 0.658 1.00 25.92 384 ALA Q N 1
ATOM 5591 C CA . ALA B 1 314 ? -6.859 17.600 1.593 1.00 25.56 384 ALA Q CA 1
ATOM 5592 C C . ALA B 1 314 ? -6.531 19.013 2.037 1.00 25.89 384 ALA Q C 1
ATOM 5593 O O . ALA B 1 314 ? -5.367 19.363 2.245 1.00 25.55 384 ALA Q O 1
ATOM 5595 N N . ILE B 1 315 ? -7.566 19.826 2.157 1.00 26.92 385 ILE Q N 1
ATOM 5596 C CA . ILE B 1 315 ? -7.432 21.220 2.565 1.00 27.95 385 ILE Q CA 1
ATOM 5597 C C . ILE B 1 315 ? -8.309 21.478 3.789 1.00 29.50 385 ILE Q C 1
ATOM 5598 O O . ILE B 1 315 ? -7.939 22.240 4.674 1.00 31.84 385 ILE Q O 1
ATOM 5603 N N . ASN B 1 316 ? -9.449 20.794 3.837 1.00 30.12 386 ASN Q N 1
ATOM 5604 C CA . ASN B 1 316 ? -10.417 20.884 4.922 1.00 30.84 386 ASN Q CA 1
ATOM 5605 C C . ASN B 1 316 ? -10.815 19.483 5.239 1.00 31.98 386 ASN Q C 1
ATOM 5606 O O . ASN B 1 316 ? -10.286 18.519 4.696 1.00 34.22 386 ASN Q O 1
ATOM 5611 N N . GLN B 1 317 ? -11.859 19.406 6.041 1.00 32.06 387 GLN Q N 1
ATOM 5612 C CA . GLN B 1 317 ? -12.457 18.166 6.435 1.00 32.01 387 GLN Q CA 1
ATOM 5613 C C . GLN B 1 317 ? -13.411 17.861 5.271 1.00 30.07 387 GLN Q C 1
ATOM 5614 O O . GLN B 1 317 ? -13.722 16.706 4.985 1.00 29.42 387 GLN Q O 1
ATOM 5620 N N . ASN B 1 318 ? -13.789 18.917 4.549 1.00 28.40 388 ASN Q N 1
ATOM 5621 C CA . ASN B 1 318 ? -14.715 18.824 3.425 1.00 26.30 388 ASN Q CA 1
ATOM 5622 C C . ASN B 1 318 ? -14.186 19.190 2.042 1.00 25.86 388 ASN Q C 1
ATOM 5623 O O . ASN B 1 318 ? -14.815 18.864 1.039 1.00 26.29 388 ASN Q O 1
ATOM 5628 N N . PHE B 1 319 ? -13.063 19.886 1.976 1.00 24.88 389 PHE Q N 1
ATOM 5629 C CA . PHE B 1 319 ? -12.545 20.317 0.687 1.00 23.18 389 PHE Q CA 1
ATOM 5630 C C . PHE B 1 319 ? -11.190 19.732 0.306 1.00 22.71 389 PHE Q C 1
ATOM 5631 O O . PHE B 1 319 ? -10.281 19.678 1.113 1.00 22.91 389 PHE Q O 1
ATOM 5639 N N . ALA B 1 320 ? -11.058 19.304 -0.941 1.00 22.51 390 ALA Q N 1
ATOM 5640 C CA . ALA B 1 320 ? -9.811 18.726 -1.437 1.00 22.35 390 ALA Q CA 1
ATOM 5641 C C . ALA B 1 320 ? -9.525 19.167 -2.865 1.00 22.79 390 ALA Q C 1
ATOM 5642 O O . ALA B 1 320 ? -10.411 19.651 -3.555 1.00 24.44 390 ALA Q O 1
ATOM 5644 N N . LEU B 1 321 ? -8.280 19.039 -3.299 1.00 22.13 391 LEU Q N 1
ATOM 5645 C CA . LEU B 1 321 ? -7.926 19.387 -4.676 1.00 22.40 391 LEU Q CA 1
ATOM 5646 C C . LEU B 1 321 ? -7.388 18.101 -5.282 1.00 23.04 391 LEU Q C 1
ATOM 5647 O O . LEU B 1 321 ? -6.374 17.585 -4.825 1.00 24.42 391 LEU Q O 1
ATOM 5652 N N . ALA B 1 322 ? -8.117 17.544 -6.245 1.00 22.10 392 ALA Q N 1
ATOM 5653 C CA . ALA B 1 322 ? -7.712 16.317 -6.916 1.00 20.08 392 ALA Q CA 1
ATOM 5654 C C . ALA B 1 322 ? -7.035 16.695 -8.226 1.00 19.49 392 ALA Q C 1
ATOM 5655 O O . ALA B 1 322 ? -7.340 17.736 -8.796 1.00 19.99 392 ALA Q O 1
ATOM 5657 N N . TYR B 1 323 ? -6.066 15.887 -8.653 1.00 19.84 393 TYR Q N 1
ATOM 5658 C CA . TYR B 1 323 ? -5.334 16.101 -9.897 1.00 19.26 393 TYR Q CA 1
ATOM 5659 C C . TYR B 1 323 ? -5.217 14.751 -10.577 1.00 21.44 393 TYR Q C 1
ATOM 5660 O O . TYR B 1 323 ? -5.068 13.723 -9.910 1.00 21.12 393 TYR Q O 1
ATOM 5669 N N . GLU B 1 324 ? -5.322 14.744 -11.903 1.00 22.23 394 GLU Q N 1
ATOM 5670 C CA . GLU B 1 324 ? -5.176 13.516 -12.663 1.00 20.59 394 GLU Q CA 1
ATOM 5671 C C . GLU B 1 324 ? -4.312 13.728 -13.898 1.00 21.21 394 GLU Q C 1
ATOM 5672 O O . GLU B 1 324 ? -4.378 14.763 -14.576 1.00 19.67 394 GLU Q O 1
ATOM 5678 N N . GLY B 1 325 ? -3.433 12.763 -14.124 1.00 21.61 395 GLY Q N 1
ATOM 5679 C CA . GLY B 1 325 ? -2.553 12.820 -15.260 1.00 19.86 395 GLY Q CA 1
ATOM 5680 C C . GLY B 1 325 ? -2.613 11.489 -15.962 1.00 20.87 395 GLY Q C 1
ATOM 5681 O O . GLY B 1 325 ? -2.430 10.435 -15.334 1.00 18.91 395 GLY Q O 1
ATOM 5682 N N . SER B 1 326 ? -2.932 11.542 -17.256 1.00 21.74 396 SER Q N 1
ATOM 5683 C CA . SER B 1 326 ? -2.994 10.345 -18.095 1.00 21.53 396 SER Q CA 1
ATOM 5684 C C . SER B 1 326 ? -2.013 10.431 -19.261 1.00 21.07 396 SER Q C 1
ATOM 5685 O O . SER B 1 326 ? -1.903 11.463 -19.932 1.00 19.19 396 SER Q O 1
ATOM 5688 N N . TYR B 1 327 ? -1.310 9.330 -19.492 1.00 20.67 397 TYR Q N 1
ATOM 5689 C CA . TYR B 1 327 ? -0.397 9.222 -20.607 1.00 22.28 397 TYR Q CA 1
ATOM 5690 C C . TYR B 1 327 ? -0.655 7.856 -21.211 1.00 21.46 397 TYR Q C 1
ATOM 5691 O O . TYR B 1 327 ? -0.770 6.868 -20.484 1.00 21.28 397 TYR Q O 1
ATOM 5700 N N . GLN B 1 328 ? -0.749 7.808 -22.536 1.00 19.80 398 GLN Q N 1
ATOM 5701 C CA . GLN B 1 328 ? -0.992 6.563 -23.238 1.00 19.87 398 GLN Q CA 1
ATOM 5702 C C . GLN B 1 328 ? -0.283 6.509 -24.571 1.00 22.22 398 GLN Q C 1
ATOM 5703 O O . GLN B 1 328 ? -0.286 7.474 -25.335 1.00 22.85 398 GLN Q O 1
ATOM 5709 N N . TYR B 1 329 ? 0.336 5.375 -24.849 1.00 22.81 399 TYR Q N 1
ATOM 5710 C CA . TYR B 1 329 ? 0.997 5.205 -26.117 1.00 23.48 399 TYR Q CA 1
ATOM 5711 C C . TYR B 1 329 ? 0.332 4.015 -26.791 1.00 22.92 399 TYR Q C 1
ATOM 5712 O O . TYR B 1 329 ? -0.010 3.034 -26.139 1.00 21.52 399 TYR Q O 1
ATOM 5721 N N . MET B 1 330 ? 0.128 4.120 -28.098 1.00 24.09 400 MET Q N 1
ATOM 5722 C CA . MET B 1 330 ? -0.493 3.046 -28.856 1.00 23.57 400 MET Q CA 1
ATOM 5723 C C . MET B 1 330 ? 0.128 2.883 -30.227 1.00 24.12 400 MET Q C 1
ATOM 5724 O O . MET B 1 330 ? 0.622 3.838 -30.831 1.00 23.53 400 MET Q O 1
ATOM 5729 N N . ASP B 1 331 ? 0.118 1.642 -30.685 1.00 24.37 401 ASP Q N 1
ATOM 5730 C CA . ASP B 1 331 ? 0.618 1.258 -31.986 1.00 24.22 401 ASP Q CA 1
ATOM 5731 C C . ASP B 1 331 ? -0.431 0.267 -32.464 1.00 24.44 401 ASP Q C 1
ATOM 5732 O O . ASP B 1 331 ? -0.418 -0.907 -32.077 1.00 25.13 401 ASP Q O 1
ATOM 5737 N N . LEU B 1 332 ? -1.351 0.741 -33.297 1.00 22.51 402 LEU Q N 1
ATOM 5738 C CA . LEU B 1 332 ? -2.423 -0.107 -33.774 1.00 21.97 402 LEU Q CA 1
ATOM 5739 C C . LEU B 1 332 ? -2.323 -0.438 -35.266 1.00 23.20 402 LEU Q C 1
ATOM 5740 O O . LEU B 1 332 ? -2.091 0.440 -36.094 1.00 22.88 402 LEU Q O 1
ATOM 5745 N N . LYS B 1 333 ? -2.424 -1.731 -35.577 1.00 23.28 403 LYS Q N 1
ATOM 5746 C CA . LYS B 1 333 ? -2.367 -2.242 -36.943 1.00 23.07 403 LYS Q CA 1
ATOM 5747 C C . LYS B 1 333 ? -3.552 -3.188 -37.131 1.00 21.37 403 LYS Q C 1
ATOM 5748 O O . LYS B 1 333 ? -3.452 -4.394 -36.924 1.00 19.11 403 LYS Q O 1
ATOM 5754 N N . PRO B 1 334 ? -4.710 -2.627 -37.501 1.00 20.51 404 PRO Q N 1
ATOM 5755 C CA . PRO B 1 334 ? -5.969 -3.335 -37.725 1.00 22.21 404 PRO Q CA 1
ATOM 5756 C C . PRO B 1 334 ? -6.086 -4.211 -38.961 1.00 24.17 404 PRO Q C 1
ATOM 5757 O O . PRO B 1 334 ? -6.947 -5.097 -38.996 1.00 24.79 404 PRO Q O 1
ATOM 5761 N N . GLU B 1 335 ? -5.249 -3.956 -39.970 1.00 24.39 405 GLU Q N 1
ATOM 5762 C CA . GLU B 1 335 ? -5.250 -4.724 -41.224 1.00 24.64 405 GLU Q CA 1
ATOM 5763 C C . GLU B 1 335 ? -6.588 -4.703 -41.966 1.00 24.31 405 GLU Q C 1
ATOM 5764 O O . GLU B 1 335 ? -7.102 -5.757 -42.356 1.00 22.84 405 GLU Q O 1
ATOM 5770 N N . GLY B 1 336 ? -7.152 -3.505 -42.138 1.00 25.48 406 GLY Q N 1
ATOM 5771 C CA . GLY B 1 336 ? -8.419 -3.356 -42.834 1.00 26.01 406 GLY Q CA 1
ATOM 5772 C C . GLY B 1 336 ? -9.691 -3.612 -42.040 1.00 27.98 406 GLY Q C 1
ATOM 5773 O O . GLY B 1 336 ? -10.764 -3.214 -42.482 1.00 28.98 406 GLY Q O 1
ATOM 5774 N N . TYR B 1 337 ? -9.592 -4.258 -40.878 1.00 28.84 407 TYR Q N 1
ATOM 5775 C CA . TYR B 1 337 ? -10.771 -4.561 -40.049 1.00 30.05 407 TYR Q CA 1
ATOM 5776 C C . TYR B 1 337 ? -11.553 -3.308 -39.716 1.00 30.92 407 TYR Q C 1
ATOM 5777 O O . TYR B 1 337 ? -10.974 -2.335 -39.230 1.00 30.00 407 TYR Q O 1
ATOM 5786 N N . ASN B 1 338 ? -12.859 -3.333 -39.993 1.00 32.79 408 ASN Q N 1
ATOM 5787 C CA . ASN B 1 338 ? -13.745 -2.198 -39.710 1.00 35.28 408 ASN Q CA 1
ATOM 5788 C C . ASN B 1 338 ? -13.323 -0.868 -40.322 1.00 36.25 408 ASN Q C 1
ATOM 5789 O O . ASN B 1 338 ? -13.722 0.193 -39.839 1.00 36.06 408 ASN Q O 1
ATOM 5794 N N . ASP B 1 339 ? -12.503 -0.916 -41.365 1.00 38.12 409 ASP Q N 1
ATOM 5795 C CA . ASP B 1 339 ? -12.031 0.300 -42.021 1.00 40.89 409 ASP Q CA 1
ATOM 5796 C C . ASP B 1 339 ? -11.079 1.095 -41.158 1.00 38.20 409 ASP Q C 1
ATOM 5797 O O . ASP B 1 339 ? -10.940 2.307 -41.326 1.00 39.70 409 ASP Q O 1
ATOM 5802 N N . ARG B 1 340 ? -10.445 0.423 -40.211 1.00 35.35 410 ARG Q N 1
ATOM 5803 C CA . ARG B 1 340 ? -9.507 1.100 -39.341 1.00 33.44 410 ARG Q CA 1
ATOM 5804 C C . ARG B 1 340 ? -8.182 1.184 -40.063 1.00 31.70 410 ARG Q C 1
ATOM 5805 O O . ARG B 1 340 ? -7.818 0.275 -40.813 1.00 32.20 410 ARG Q O 1
ATOM 5813 N N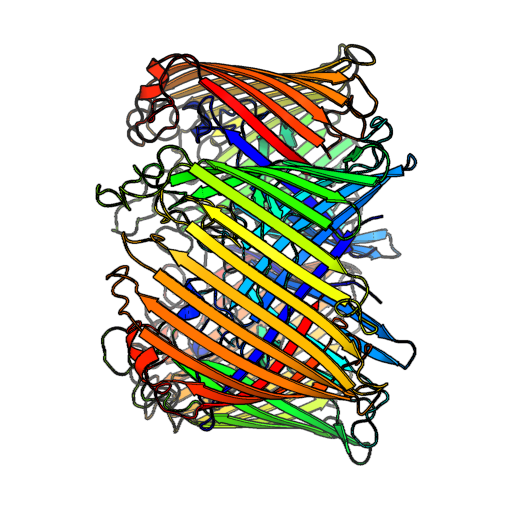 . GLN B 1 341 ? -7.464 2.278 -39.841 1.00 30.65 411 GLN Q N 1
ATOM 5814 C CA . GLN B 1 341 ? -6.160 2.468 -40.450 1.00 29.44 411 GLN Q CA 1
ATOM 5815 C C . GLN B 1 341 ? -5.122 2.379 -39.353 1.00 29.04 411 GLN Q C 1
ATOM 5816 O O . GLN B 1 341 ? -5.392 2.770 -38.227 1.00 30.20 411 GLN Q O 1
ATOM 5822 N N . ALA B 1 342 ? -3.965 1.800 -39.670 1.00 29.10 412 ALA Q N 1
ATOM 5823 C CA . ALA B 1 342 ? -2.860 1.653 -38.721 1.00 29.20 412 ALA Q CA 1
ATOM 5824 C C . ALA B 1 342 ? -2.466 3.018 -38.199 1.00 29.78 412 ALA Q C 1
ATOM 5825 O O . ALA B 1 342 ? -2.257 3.952 -38.974 1.00 31.17 412 ALA Q O 1
ATOM 5827 N N . VAL B 1 343 ? -2.346 3.128 -36.882 1.00 28.33 413 VAL Q N 1
ATOM 5828 C CA . VAL B 1 343 ? -2.010 4.396 -36.275 1.00 27.06 413 VAL Q CA 1
ATOM 5829 C C . VAL B 1 343 ? -1.085 4.208 -35.076 1.00 27.23 413 VAL Q C 1
ATOM 5830 O O . VAL B 1 343 ? -0.988 3.115 -34.506 1.00 27.78 413 VAL Q O 1
ATOM 5834 N N . ASN B 1 344 ? -0.311 5.236 -34.772 1.00 27.60 414 ASN Q N 1
ATOM 5835 C CA . ASN B 1 344 ? 0.574 5.188 -33.617 1.00 28.74 414 ASN Q CA 1
ATOM 5836 C C . ASN B 1 344 ? 0.825 6.613 -33.136 1.00 28.36 414 ASN Q C 1
ATOM 5837 O O . ASN B 1 344 ? 0.796 7.566 -33.917 1.00 27.92 414 ASN Q O 1
ATOM 5842 N N . GLY B 1 345 ? 1.001 6.754 -31.832 1.00 28.40 415 GLY Q N 1
ATOM 5843 C CA . GLY B 1 345 ? 1.208 8.057 -31.235 1.00 28.07 415 GLY Q CA 1
ATOM 5844 C C . GLY B 1 345 ? 0.817 8.009 -29.762 1.00 28.74 415 GLY Q C 1
ATOM 5845 O O . GLY B 1 345 ? 0.527 6.940 -29.212 1.00 27.13 415 GLY Q O 1
ATOM 5846 N N . SER B 1 346 ? 0.783 9.170 -29.122 1.00 28.47 416 SER Q N 1
ATOM 5847 C CA . SER B 1 346 ? 0.444 9.225 -27.716 1.00 29.15 416 SER Q CA 1
ATOM 5848 C C . SER B 1 346 ? -0.653 10.218 -27.390 1.00 29.12 416 SER Q C 1
ATOM 5849 O O . SER B 1 346 ? -0.953 11.111 -28.183 1.00 30.07 416 SER Q O 1
ATOM 5852 N N . PHE B 1 347 ? -1.283 10.006 -26.235 1.00 29.20 417 PHE Q N 1
ATOM 5853 C CA . PHE B 1 347 ? -2.381 10.834 -25.745 1.00 28.72 417 PHE Q CA 1
ATOM 5854 C C . PHE B 1 347 ? -2.049 11.381 -24.345 1.00 28.36 417 PHE Q C 1
ATOM 5855 O O . PHE B 1 347 ? -1.509 10.661 -23.502 1.00 26.89 417 PHE Q O 1
ATOM 5863 N N . TYR B 1 348 ? -2.368 12.651 -24.106 1.00 28.10 418 TYR Q N 1
ATOM 5864 C CA . TYR B 1 348 ? -2.095 13.283 -22.810 1.00 29.74 418 TYR Q CA 1
ATOM 5865 C C . TYR B 1 348 ? -3.350 13.926 -22.218 1.00 28.44 418 TYR Q C 1
ATOM 5866 O O . TYR B 1 348 ? -4.092 14.611 -22.933 1.00 27.46 418 TYR Q O 1
ATOM 5875 N N . LYS B 1 349 ? -3.577 13.714 -20.918 1.00 27.37 419 LYS Q N 1
ATOM 5876 C CA . LYS B 1 349 ? -4.704 14.339 -20.202 1.00 25.25 419 LYS Q CA 1
ATOM 5877 C C . LYS B 1 349 ? -4.252 14.886 -18.846 1.00 23.83 419 LYS Q C 1
ATOM 5878 O O . LYS B 1 349 ? -3.573 14.192 -18.081 1.00 24.21 419 LYS Q O 1
ATOM 5884 N N . LEU B 1 350 ? -4.587 16.145 -18.587 1.00 22.18 420 LEU Q N 1
ATOM 5885 C CA . LEU B 1 350 ? -4.267 16.815 -17.338 1.00 22.75 420 LEU Q CA 1
ATOM 5886 C C . LEU B 1 350 ? -5.563 17.370 -16.797 1.00 22.95 420 LEU Q C 1
ATOM 5887 O O . LEU B 1 350 ? -6.232 18.137 -17.478 1.00 25.31 420 LEU Q O 1
ATOM 5892 N N . THR B 1 351 ? -5.925 16.970 -15.582 1.00 22.94 421 THR Q N 1
ATOM 5893 C CA . THR B 1 351 ? -7.164 17.437 -14.957 1.00 21.11 421 THR Q CA 1
ATOM 5894 C C . THR B 1 351 ? -6.936 17.950 -13.536 1.00 21.21 421 THR Q C 1
ATOM 5895 O O . THR B 1 351 ? -6.206 17.346 -12.743 1.00 20.65 421 THR Q O 1
ATOM 5899 N N . PHE B 1 352 ? -7.552 19.091 -13.251 1.00 18.83 422 PHE Q N 1
ATOM 5900 C CA . PHE B 1 352 ? -7.493 19.734 -11.950 1.00 18.24 422 PHE Q CA 1
ATOM 5901 C C . PHE B 1 352 ? -8.940 19.748 -11.449 1.00 19.32 422 PHE Q C 1
ATOM 5902 O O . PHE B 1 352 ? -9.826 20.323 -12.090 1.00 19.47 422 PHE Q O 1
ATOM 5910 N N . ALA B 1 353 ? -9.201 19.131 -10.302 1.00 19.25 423 ALA Q N 1
ATOM 5911 C CA . ALA B 1 353 ? -10.574 19.085 -9.837 1.00 18.76 423 ALA Q CA 1
ATOM 5912 C C . ALA B 1 353 ? -10.892 19.401 -8.394 1.00 19.48 423 ALA Q C 1
ATOM 5913 O O . ALA B 1 353 ? -10.760 18.545 -7.531 1.00 19.92 423 ALA Q O 1
ATOM 5915 N N . PRO B 1 354 ? -11.288 20.646 -8.104 1.00 20.94 424 PRO Q N 1
ATOM 5916 C CA . PRO B 1 354 ? -11.649 21.023 -6.732 1.00 21.62 424 PRO Q CA 1
ATOM 5917 C C . PRO B 1 354 ? -12.790 20.065 -6.317 1.00 21.64 424 PRO Q C 1
ATOM 5918 O O . PRO B 1 354 ? -13.816 20.001 -6.991 1.00 22.84 424 PRO Q O 1
ATOM 5922 N N . THR B 1 355 ? -12.591 19.313 -5.235 1.00 19.71 425 THR Q N 1
ATOM 5923 C CA . THR B 1 355 ? -13.558 18.314 -4.773 1.00 21.13 425 THR Q CA 1
ATOM 5924 C C . THR B 1 355 ? -14.126 18.522 -3.370 1.00 22.14 425 THR Q C 1
ATOM 5925 O O . THR B 1 355 ? -13.381 18.797 -2.437 1.00 24.44 425 THR Q O 1
ATOM 5929 N N . PHE B 1 356 ? -15.438 18.336 -3.224 1.00 21.43 426 PHE Q N 1
ATOM 5930 C CA . PHE B 1 356 ? -16.128 18.477 -1.940 1.00 21.60 426 PHE Q CA 1
ATOM 5931 C C . PHE B 1 356 ? -16.631 17.111 -1.482 1.00 23.18 426 PHE Q C 1
ATOM 5932 O O . PHE B 1 356 ? -17.180 16.359 -2.275 1.00 22.20 426 PHE Q O 1
ATOM 5940 N N . LYS B 1 357 ? -16.455 16.793 -0.201 1.00 23.35 427 LYS Q N 1
ATOM 5941 C CA . LYS B 1 357 ? -16.924 15.518 0.337 1.00 23.38 427 LYS Q CA 1
ATOM 5942 C C . LYS B 1 357 ? -16.989 15.590 1.853 1.00 27.05 427 LYS Q C 1
ATOM 5943 O O . LYS B 1 357 ? -16.571 16.588 2.449 1.00 27.90 427 LYS Q O 1
ATOM 5949 N N . VAL B 1 358 ? -17.558 14.562 2.472 1.00 29.06 428 VAL Q N 1
ATOM 5950 C CA . VAL B 1 358 ? -17.672 14.516 3.930 1.00 33.09 428 VAL Q CA 1
ATOM 5951 C C . VAL B 1 358 ? -16.760 13.447 4.532 1.00 35.55 428 VAL Q C 1
ATOM 5952 O O . VAL B 1 358 ? -16.214 13.631 5.622 1.00 37.19 428 VAL Q O 1
ATOM 5956 N N . GLY B 1 359 ? -16.604 12.347 3.791 1.00 37.33 429 GLY Q N 1
ATOM 5957 C CA . GLY B 1 359 ? -15.792 11.220 4.209 1.00 36.16 429 GLY Q CA 1
ATOM 5958 C C . GLY B 1 359 ? -14.301 11.466 4.203 1.00 36.56 429 GLY Q C 1
ATOM 5959 O O . GLY B 1 359 ? -13.831 12.580 3.956 1.00 35.90 429 GLY Q O 1
ATOM 5960 N N . SER B 1 360 ? -13.563 10.391 4.464 1.00 35.98 430 SER Q N 1
ATOM 5961 C CA . SER B 1 360 ? -12.119 10.420 4.524 1.00 35.54 430 SER Q CA 1
ATOM 5962 C C . SER B 1 360 ? -11.488 10.831 3.209 1.00 33.18 430 SER Q C 1
ATOM 5963 O O . SER B 1 360 ? -11.436 10.039 2.273 1.00 32.00 430 SER Q O 1
ATOM 5966 N N . ILE B 1 361 ? -10.973 12.054 3.156 1.00 31.16 431 ILE Q N 1
ATOM 5967 C CA . ILE B 1 361 ? -10.327 12.555 1.946 1.00 30.76 431 ILE Q CA 1
ATOM 5968 C C . ILE B 1 361 ? -9.127 11.692 1.505 1.00 31.29 431 ILE Q C 1
ATOM 5969 O O . ILE B 1 361 ? -8.882 11.504 0.311 1.00 32.17 431 ILE Q O 1
ATOM 5974 N N . GLY B 1 362 ? -8.414 11.120 2.466 1.00 31.63 432 GLY Q N 1
ATOM 5975 C CA . GLY B 1 362 ? -7.274 10.293 2.125 1.00 30.51 432 GLY Q CA 1
ATOM 5976 C C . GLY B 1 362 ? -7.681 8.946 1.559 1.00 31.17 432 GLY Q C 1
ATOM 5977 O O . GLY B 1 362 ? -6.832 8.222 1.043 1.00 33.01 432 GLY Q O 1
ATOM 5978 N N . ASP B 1 363 ? -8.955 8.581 1.708 1.00 29.75 433 ASP Q N 1
ATOM 5979 C CA . ASP B 1 363 ? -9.462 7.313 1.196 1.00 27.67 433 ASP Q CA 1
ATOM 5980 C C . ASP B 1 363 ? -9.963 7.561 -0.203 1.00 26.70 433 ASP Q C 1
ATOM 5981 O O . ASP B 1 363 ? -10.890 8.339 -0.419 1.00 28.39 433 ASP Q O 1
ATOM 5986 N N . PHE B 1 364 ? -9.338 6.901 -1.163 1.00 25.50 434 PHE Q N 1
ATOM 5987 C CA . PHE B 1 364 ? -9.714 7.064 -2.555 1.00 25.07 434 PHE Q CA 1
ATOM 5988 C C . PHE B 1 364 ? -11.069 6.452 -2.826 1.00 27.02 434 PHE Q C 1
ATOM 5989 O O . PHE B 1 364 ? -11.684 6.727 -3.858 1.00 27.38 434 PHE Q O 1
ATOM 5997 N N . PHE B 1 365 ? -11.567 5.685 -1.861 1.00 27.67 435 PHE Q N 1
ATOM 5998 C CA . PHE B 1 365 ? -12.836 5.021 -2.035 1.00 26.18 435 PHE Q CA 1
ATOM 5999 C C . PHE B 1 365 ? -14.026 5.550 -1.257 1.00 25.75 435 PHE Q C 1
ATOM 6000 O O . PHE B 1 365 ? -15.112 4.995 -1.385 1.00 26.22 435 PHE Q O 1
ATOM 6008 N N . SER B 1 366 ? -13.832 6.601 -0.454 1.00 24.98 436 SER Q N 1
ATOM 6009 C CA . SER B 1 366 ? -14.942 7.218 0.281 1.00 23.86 436 SER Q CA 1
ATOM 6010 C C . SER B 1 366 ? -15.682 7.918 -0.841 1.00 25.35 436 SER Q C 1
ATOM 6011 O O . SER B 1 366 ? -15.103 8.746 -1.543 1.00 24.63 436 SER Q O 1
ATOM 6014 N N . ARG B 1 367 ? -16.965 7.630 -1.010 1.00 27.61 437 ARG Q N 1
ATOM 6015 C CA . ARG B 1 367 ? -17.595 8.195 -2.175 1.00 32.79 437 ARG Q CA 1
ATOM 6016 C C . ARG B 1 367 ? -18.408 9.427 -2.303 1.00 36.58 437 ARG Q C 1
ATOM 6017 O O . ARG B 1 367 ? -18.135 10.200 -3.228 1.00 43.78 437 ARG Q O 1
ATOM 6025 N N . PRO B 1 368 ? -19.417 9.655 -1.445 1.00 34.60 438 PRO Q N 1
ATOM 6026 C CA . PRO B 1 368 ? -20.145 10.910 -1.721 1.00 31.34 438 PRO Q CA 1
ATOM 6027 C C . PRO B 1 368 ? -19.183 12.085 -1.981 1.00 30.00 438 PRO Q C 1
ATOM 6028 O O . PRO B 1 368 ? -18.442 12.509 -1.093 1.00 30.82 438 PRO Q O 1
ATOM 6032 N N . GLU B 1 369 ? -19.015 12.404 -3.261 1.00 25.02 439 GLU Q N 1
ATOM 6033 C CA . GLU B 1 369 ? -18.173 13.517 -3.641 1.00 24.67 439 GLU Q CA 1
ATOM 6034 C C . GLU B 1 369 ? -18.684 14.243 -4.871 1.00 23.18 439 GLU Q C 1
ATOM 6035 O O . GLU B 1 369 ? -19.301 13.653 -5.752 1.00 23.05 439 GLU Q O 1
ATOM 6041 N N . ILE B 1 370 ? -18.561 15.566 -4.804 1.00 21.03 440 ILE Q N 1
ATOM 6042 C CA . ILE B 1 370 ? -18.967 16.501 -5.833 1.00 18.90 440 ILE Q CA 1
ATOM 6043 C C . ILE B 1 370 ? -17.719 17.238 -6.309 1.00 19.86 440 ILE Q C 1
ATOM 6044 O O . ILE B 1 370 ? -17.016 17.869 -5.515 1.00 21.27 440 ILE Q O 1
ATOM 6049 N N . ARG B 1 371 ? -17.442 17.160 -7.603 1.00 19.75 441 ARG Q N 1
ATOM 6050 C CA . ARG B 1 371 ? -16.282 17.835 -8.134 1.00 19.87 441 ARG Q CA 1
ATOM 6051 C C . ARG B 1 371 ? -16.531 18.807 -9.291 1.00 19.34 441 ARG Q C 1
ATOM 6052 O O . ARG B 1 371 ? -17.523 18.695 -9.997 1.00 19.66 441 ARG Q O 1
ATOM 6060 N N . PHE B 1 372 ? -15.758 19.894 -9.286 1.00 19.35 442 PHE Q N 1
ATOM 6061 C CA . PHE B 1 372 ? -15.762 20.939 -10.318 1.00 18.01 442 PHE Q CA 1
ATOM 6062 C C . PHE B 1 372 ? -14.443 20.687 -11.013 1.00 18.45 442 PHE Q C 1
ATOM 6063 O O . PHE B 1 372 ? -13.489 20.253 -10.359 1.00 18.45 442 PHE Q O 1
ATOM 6071 N N . TYR B 1 373 ? -14.347 20.960 -12.310 1.00 18.66 443 TYR Q N 1
ATOM 6072 C CA . TYR B 1 373 ? -13.078 20.676 -12.990 1.00 20.16 443 TYR Q CA 1
ATOM 6073 C C . TYR B 1 373 ? -12.755 21.388 -14.291 1.00 20.82 443 TYR Q C 1
ATOM 6074 O O . TYR B 1 373 ? -13.592 22.067 -14.900 1.00 21.35 443 TYR Q O 1
ATOM 6083 N N . THR B 1 374 ? -11.513 21.177 -14.708 1.00 22.56 444 THR Q N 1
ATOM 6084 C CA . THR B 1 374 ? -10.952 21.698 -15.940 1.00 23.98 444 THR Q CA 1
ATOM 6085 C C . THR B 1 374 ? -9.960 20.666 -16.435 1.00 23.13 444 THR Q C 1
ATOM 6086 O O . THR B 1 374 ? -9.158 20.141 -15.655 1.00 23.39 444 THR Q O 1
ATOM 6090 N N . SER B 1 375 ? -10.041 20.337 -17.715 1.00 20.84 445 SER Q N 1
ATOM 6091 C CA . SER B 1 375 ? -9.097 19.389 -18.266 1.00 21.85 445 SER Q CA 1
ATOM 6092 C C . SER B 1 375 ? -8.532 19.909 -19.545 1.00 22.04 445 SER Q C 1
ATOM 6093 O O . SER B 1 375 ? -9.130 20.745 -20.207 1.00 21.45 445 SER Q O 1
ATOM 6096 N N . TRP B 1 376 ? -7.372 19.385 -19.883 1.00 23.24 446 TRP Q N 1
ATOM 6097 C CA . TRP B 1 376 ? -6.679 19.726 -21.099 1.00 24.09 446 TRP Q CA 1
ATOM 6098 C C . TRP B 1 376 ? -6.245 18.392 -21.699 1.00 24.73 446 TRP Q C 1
ATOM 6099 O O . TRP B 1 376 ? -5.746 17.509 -20.993 1.00 20.44 446 TRP Q O 1
ATOM 6110 N N . MET B 1 377 ? -6.443 18.255 -23.005 1.00 26.25 447 MET Q N 1
ATOM 6111 C CA . MET B 1 377 ? -6.062 17.043 -23.712 1.00 26.86 447 MET Q CA 1
ATOM 6112 C C . MET B 1 377 ? -5.378 17.431 -25.010 1.00 27.10 447 MET Q C 1
ATOM 6113 O O . MET B 1 377 ? -5.680 18.472 -25.597 1.00 26.04 447 MET Q O 1
ATOM 6118 N N . ASP B 1 378 ? -4.444 16.588 -25.433 1.00 26.79 448 ASP Q N 1
ATOM 6119 C CA . ASP B 1 378 ? -3.713 16.766 -26.672 1.00 27.55 448 ASP Q CA 1
ATOM 6120 C C . ASP B 1 378 ? -3.227 15.392 -27.083 1.00 28.02 448 ASP Q C 1
ATOM 6121 O O . ASP B 1 378 ? -3.178 14.481 -26.259 1.00 27.48 448 ASP Q O 1
ATOM 6126 N N . TRP B 1 379 ? -2.890 15.234 -28.361 1.00 27.68 449 TRP Q N 1
ATOM 6127 C CA . TRP B 1 379 ? -2.447 13.941 -28.875 1.00 28.16 449 TRP Q CA 1
ATOM 6128 C C . TRP B 1 379 ? -1.802 14.066 -30.248 1.00 28.60 449 TRP Q C 1
ATOM 6129 O O . TRP B 1 379 ? -1.997 15.064 -30.951 1.00 28.19 449 TRP Q O 1
ATOM 6140 N N . SER B 1 380 ? -1.058 13.035 -30.635 1.00 28.21 450 SER Q N 1
ATOM 6141 C CA . SER B 1 380 ? -0.422 12.988 -31.945 1.00 30.00 450 SER Q CA 1
ATOM 6142 C C . SER B 1 380 ? -1.525 13.050 -33.014 1.00 31.53 450 SER Q C 1
ATOM 6143 O O . SER B 1 380 ? -2.462 12.244 -32.980 1.00 30.61 450 SER Q O 1
ATOM 6146 N N . LYS B 1 381 ? -1.417 14.005 -33.943 1.00 33.18 451 LYS Q N 1
ATOM 6147 C CA . LYS B 1 381 ? -2.417 14.187 -35.003 1.00 36.12 451 LYS Q CA 1
ATOM 6148 C C . LYS B 1 381 ? -2.674 12.929 -35.830 1.00 35.25 451 LYS Q C 1
ATOM 6149 O O . LYS B 1 381 ? -3.750 12.768 -36.398 1.00 34.80 451 LYS Q O 1
ATOM 6155 N N . LYS B 1 382 ? -1.691 12.035 -35.890 1.00 34.10 452 LYS Q N 1
ATOM 6156 C CA . LYS B 1 382 ? -1.849 10.810 -36.651 1.00 33.70 452 LYS Q CA 1
ATOM 6157 C C . LYS B 1 382 ? -3.001 9.971 -36.138 1.00 31.87 452 LYS Q C 1
ATOM 6158 O O . LYS B 1 382 ? -3.678 9.303 -36.923 1.00 30.59 452 LYS Q O 1
ATOM 6164 N N . LEU B 1 383 ? -3.239 10.034 -34.827 1.00 30.45 453 LEU Q N 1
ATOM 6165 C CA . LEU B 1 383 ? -4.321 9.274 -34.183 1.00 29.32 453 LEU Q CA 1
ATOM 6166 C C . LEU B 1 383 ? -5.699 9.523 -34.792 1.00 28.02 453 LEU Q C 1
ATOM 6167 O O . LEU B 1 383 ? -6.567 8.643 -34.746 1.00 28.46 453 LEU Q O 1
ATOM 6172 N N . ASN B 1 384 ? -5.890 10.714 -35.361 1.00 27.20 454 ASN Q N 1
ATOM 6173 C CA . ASN B 1 384 ? -7.155 11.082 -35.991 1.00 28.79 454 ASN Q CA 1
ATOM 6174 C C . ASN B 1 384 ? -7.529 10.173 -37.163 1.00 29.92 454 ASN Q C 1
ATOM 6175 O O . ASN B 1 384 ? -8.709 10.050 -37.503 1.00 30.62 454 ASN Q O 1
ATOM 6180 N N . ASN B 1 385 ? -6.533 9.522 -37.759 1.00 29.95 455 ASN Q N 1
ATOM 6181 C CA . ASN B 1 385 ? -6.764 8.677 -38.924 1.00 31.90 455 ASN Q CA 1
ATOM 6182 C C . ASN B 1 385 ? -7.150 7.217 -38.689 1.00 32.16 455 ASN Q C 1
ATOM 6183 O O . ASN B 1 385 ? -7.386 6.477 -39.651 1.00 32.30 455 ASN Q O 1
ATOM 6188 N N . TYR B 1 386 ? -7.225 6.804 -37.428 1.00 29.54 456 TYR Q N 1
ATOM 6189 C CA . TYR B 1 386 ? -7.578 5.431 -37.097 1.00 26.95 456 TYR Q CA 1
ATOM 6190 C C . TYR B 1 386 ? -8.963 5.094 -37.640 1.00 26.18 456 TYR Q C 1
ATOM 6191 O O . TYR B 1 386 ? -9.182 4.024 -38.209 1.00 25.10 456 TYR Q O 1
ATOM 6200 N N . ALA B 1 387 ? -9.890 6.031 -37.489 1.00 26.47 457 ALA Q N 1
ATOM 6201 C CA . ALA B 1 387 ? -11.263 5.840 -37.946 1.00 27.59 457 ALA Q CA 1
ATOM 6202 C C . ALA B 1 387 ? -11.805 7.194 -38.322 1.00 29.27 457 ALA Q C 1
ATOM 6203 O O . ALA B 1 387 ? -11.219 8.198 -37.954 1.00 32.04 457 ALA Q O 1
ATOM 6205 N N . SER B 1 388 ? -12.920 7.234 -39.049 1.00 31.47 458 SER Q N 1
ATOM 6206 C CA . SER B 1 388 ? -13.524 8.509 -39.458 1.00 32.26 458 SER Q CA 1
ATOM 6207 C C . SER B 1 388 ? -14.734 8.894 -38.602 1.00 33.02 458 SER Q C 1
ATOM 6208 O O . SER B 1 388 ? -15.135 10.055 -38.593 1.00 33.31 458 SER Q O 1
ATOM 6211 N N . ASP B 1 389 ? -15.316 7.905 -37.916 1.00 33.92 459 ASP Q N 1
ATOM 6212 C CA . ASP B 1 389 ? -16.466 8.092 -37.020 1.00 35.36 459 ASP Q CA 1
ATOM 6213 C C . ASP B 1 389 ? -16.035 8.071 -35.532 1.00 35.53 459 ASP Q C 1
ATOM 6214 O O . ASP B 1 389 ? -16.841 7.871 -34.632 1.00 36.39 459 ASP Q O 1
ATOM 6219 N N . ASP B 1 390 ? -14.734 8.260 -35.333 1.00 35.07 460 ASP Q N 1
ATOM 6220 C CA . ASP B 1 390 ? -14.001 8.325 -34.068 1.00 32.06 460 ASP Q CA 1
ATOM 6221 C C . ASP B 1 390 ? -14.298 9.662 -33.378 1.00 31.60 460 ASP Q C 1
ATOM 6222 O O . ASP B 1 390 ? -14.920 10.554 -33.950 1.00 32.13 460 ASP Q O 1
ATOM 6227 N N . ALA B 1 391 ? -13.706 9.848 -32.205 1.00 31.01 461 ALA Q N 1
ATOM 6228 C CA . ALA B 1 391 ? -13.845 11.095 -31.471 1.00 29.42 461 ALA Q CA 1
ATOM 6229 C C . ALA B 1 391 ? -12.668 11.961 -31.887 1.00 28.69 461 ALA Q C 1
ATOM 6230 O O . ALA B 1 391 ? -12.838 13.107 -32.269 1.00 27.91 461 ALA Q O 1
ATOM 6232 N N . LEU B 1 392 ? -11.467 11.399 -31.833 1.00 29.59 462 LEU Q N 1
ATOM 6233 C CA . LEU B 1 392 ? -10.272 12.149 -32.212 1.00 29.91 462 LEU Q CA 1
ATOM 6234 C C . LEU B 1 392 ? -10.300 12.505 -33.681 1.00 29.77 462 LEU Q C 1
ATOM 6235 O O . LEU B 1 392 ? -10.218 11.634 -34.527 1.00 30.90 462 LEU Q O 1
ATOM 6240 N N . GLY B 1 393 ? -10.382 13.788 -33.991 1.00 31.80 463 GLY Q N 1
ATOM 6241 C CA . GLY B 1 393 ? -10.414 14.195 -35.382 1.00 34.00 463 GLY Q CA 1
ATOM 6242 C C . GLY B 1 393 ? -11.792 14.565 -35.885 1.00 36.10 463 GLY Q C 1
ATOM 6243 O O . GLY B 1 393 ? -11.925 15.071 -36.996 1.00 36.58 463 GLY Q O 1
ATOM 6244 N N . SER B 1 394 ? -12.822 14.285 -35.088 1.00 39.33 464 SER Q N 1
ATOM 6245 C CA . SER B 1 394 ? -14.188 14.625 -35.464 1.00 42.34 464 SER Q CA 1
ATOM 6246 C C . SER B 1 394 ? -14.283 16.143 -35.450 1.00 44.54 464 SER Q C 1
ATOM 6247 O O . SER B 1 394 ? -13.358 16.825 -35.019 1.00 44.80 464 SER Q O 1
ATOM 6250 N N . ASP B 1 395 ? -15.398 16.679 -35.918 1.00 48.20 465 ASP Q N 1
ATOM 6251 C CA . ASP B 1 395 ? -15.559 18.123 -35.973 1.00 51.11 465 ASP Q CA 1
ATOM 6252 C C . ASP B 1 395 ? -15.425 18.805 -34.601 1.00 50.59 465 ASP Q C 1
ATOM 6253 O O . ASP B 1 395 ? -16.150 18.488 -33.651 1.00 50.65 465 ASP Q O 1
ATOM 6258 N N . GLY B 1 396 ? -14.458 19.709 -34.496 1.00 49.07 466 GLY Q N 1
ATOM 6259 C CA . GLY B 1 396 ? -14.241 20.423 -33.251 1.00 48.74 466 GLY Q CA 1
ATOM 6260 C C . GLY B 1 396 ? -13.415 19.714 -32.196 1.00 48.69 466 GLY Q C 1
ATOM 6261 O O . GLY B 1 396 ? -13.291 20.207 -31.075 1.00 49.52 466 GLY Q O 1
ATOM 6262 N N . PHE B 1 397 ? -12.843 18.566 -32.543 1.00 48.08 467 PHE Q N 1
ATOM 6263 C CA . PHE B 1 397 ? -12.031 17.806 -31.606 1.00 47.91 467 PHE Q CA 1
ATOM 6264 C C . PHE B 1 397 ? -10.870 17.196 -32.381 1.00 49.45 467 PHE Q C 1
ATOM 6265 O O . PHE B 1 397 ? -10.577 16.017 -32.260 1.00 49.00 467 PHE Q O 1
ATOM 6273 N N . ASN B 1 398 ? -10.198 18.017 -33.173 1.00 53.46 468 ASN Q N 1
ATOM 6274 C CA . ASN B 1 398 ? -9.089 17.537 -33.984 1.00 58.01 468 ASN Q CA 1
ATOM 6275 C C . ASN B 1 398 ? -7.797 18.270 -33.718 1.00 59.80 468 ASN Q C 1
ATOM 6276 O O . ASN B 1 398 ? -6.708 17.722 -33.929 1.00 60.71 468 ASN Q O 1
ATOM 6281 N N . SER B 1 399 ? -7.927 19.505 -33.238 1.00 61.55 469 SER Q N 1
ATOM 6282 C CA . SER B 1 399 ? -6.777 20.365 -32.948 1.00 61.86 469 SER Q CA 1
ATOM 6283 C C . SER B 1 399 ? -5.845 19.779 -31.895 1.00 60.29 469 SER Q C 1
ATOM 6284 O O . SER B 1 399 ? -6.053 18.653 -31.419 1.00 60.20 469 SER Q O 1
ATOM 6287 N N . GLY B 1 400 ? -4.805 20.546 -31.571 1.00 57.94 470 GLY Q N 1
ATOM 6288 C CA . GLY B 1 400 ? -3.855 20.138 -30.558 1.00 55.65 470 GLY Q CA 1
ATOM 6289 C C . GLY B 1 400 ? -4.552 20.178 -29.204 1.00 54.71 470 GLY Q C 1
ATOM 6290 O O . GLY B 1 400 ? -5.168 19.188 -28.775 1.00 55.21 470 GLY Q O 1
ATOM 6291 N N . GLY B 1 401 ? -4.517 21.340 -28.561 1.00 50.66 471 GLY Q N 1
ATOM 6292 C CA . GLY B 1 401 ? -5.142 21.480 -27.258 1.00 46.12 471 GLY Q CA 1
ATOM 6293 C C . GLY B 1 401 ? -6.656 21.570 -27.195 1.00 43.28 471 GLY Q C 1
ATOM 6294 O O . GLY B 1 401 ? -7.285 22.277 -27.985 1.00 43.77 471 GLY Q O 1
ATOM 6295 N N . GLU B 1 402 ? -7.238 20.850 -26.240 1.00 39.69 472 GLU Q N 1
ATOM 6296 C CA . GLU B 1 402 ? -8.687 20.839 -26.039 1.00 36.72 472 GLU Q CA 1
ATOM 6297 C C . GLU B 1 402 ? -9.002 21.037 -24.563 1.00 33.12 472 GLU Q C 1
ATOM 6298 O O . GLU B 1 402 ? -8.604 20.219 -23.730 1.00 32.60 472 GLU Q O 1
ATOM 6304 N N . TRP B 1 403 ? -9.697 22.127 -24.249 1.00 29.47 473 TRP Q N 1
ATOM 6305 C CA . TRP B 1 403 ? -10.081 22.463 -22.881 1.00 29.07 473 TRP Q CA 1
ATOM 6306 C C . TRP B 1 403 ? -11.511 22.049 -22.560 1.00 28.15 473 TRP Q C 1
ATOM 6307 O O . TRP B 1 403 ? -12.376 22.107 -23.416 1.00 29.60 473 TRP Q O 1
ATOM 6318 N N . SER B 1 404 ? -11.755 21.639 -21.322 1.00 26.12 474 SER Q N 1
ATOM 6319 C CA . SER B 1 404 ? -13.102 21.258 -20.894 1.00 25.77 474 SER Q CA 1
ATOM 6320 C C . SER B 1 404 ? -13.344 21.684 -19.455 1.00 25.19 474 SER Q C 1
ATOM 6321 O O . SER B 1 404 ? -12.395 21.858 -18.696 1.00 26.32 474 SER Q O 1
ATOM 6324 N N . PHE B 1 405 ? -14.611 21.914 -19.114 1.00 25.40 475 PHE Q N 1
ATOM 6325 C CA . PHE B 1 405 ? -15.020 22.353 -17.775 1.00 25.09 475 PHE Q CA 1
ATOM 6326 C C . PHE B 1 405 ? -16.321 21.662 -17.386 1.00 24.73 475 PHE Q C 1
ATOM 6327 O O . PHE B 1 405 ? -17.112 21.282 -18.251 1.00 24.70 475 PHE Q O 1
ATOM 6335 N N . GLY B 1 406 ? -16.570 21.530 -16.088 1.00 25.31 476 GLY Q N 1
ATOM 6336 C CA . GLY B 1 406 ? -17.813 20.910 -15.656 1.00 22.51 476 GLY Q CA 1
ATOM 6337 C C . GLY B 1 406 ? -17.949 20.642 -14.177 1.00 21.39 476 GLY Q C 1
ATOM 6338 O O . GLY B 1 406 ? -17.096 21.011 -13.389 1.00 22.42 476 GLY Q O 1
ATOM 6339 N N . VAL B 1 407 ? -19.058 20.006 -13.821 1.00 21.25 477 VAL Q N 1
ATOM 6340 C CA . VAL B 1 407 ? -19.399 19.627 -12.453 1.00 20.62 477 VAL Q CA 1
ATOM 6341 C C . VAL B 1 407 ? -20.014 18.232 -12.553 1.00 19.10 477 VAL Q C 1
ATOM 6342 O O . VAL B 1 407 ? -20.709 17.916 -13.516 1.00 16.24 477 VAL Q O 1
ATOM 6346 N N . GLN B 1 408 ? -19.739 17.393 -11.571 1.00 17.88 478 GLN Q N 1
ATOM 6347 C CA . GLN B 1 408 ? -20.313 16.061 -11.550 1.00 19.32 478 GLN Q CA 1
ATOM 6348 C C . GLN B 1 408 ? -20.323 15.528 -10.117 1.00 17.32 478 GLN Q C 1
ATOM 6349 O O . GLN B 1 408 ? -19.612 16.031 -9.253 1.00 14.09 478 GLN Q O 1
ATOM 6355 N N . MET B 1 409 ? -21.161 14.519 -9.888 1.00 15.67 479 MET Q N 1
ATOM 6356 C CA . MET B 1 409 ? -21.226 13.849 -8.607 1.00 12.71 479 MET Q CA 1
ATOM 6357 C C . MET B 1 409 ? -20.948 12.383 -8.886 1.00 13.71 479 MET Q C 1
ATOM 6358 O O . MET B 1 409 ? -21.094 11.923 -10.013 1.00 11.66 479 MET Q O 1
ATOM 6363 N N . GLU B 1 410 ? -20.483 11.669 -7.870 1.00 14.53 480 GLU Q N 1
ATOM 6364 C CA . GLU B 1 410 ? -20.257 10.240 -7.976 1.00 14.66 480 GLU Q CA 1
ATOM 6365 C C . GLU B 1 410 ? -20.389 9.642 -6.594 1.00 15.66 480 GLU Q C 1
ATOM 6366 O O . GLU B 1 410 ? -19.972 10.271 -5.634 1.00 15.08 480 GLU Q O 1
ATOM 6372 N N . THR B 1 411 ? -21.094 8.511 -6.492 1.00 17.31 481 THR Q N 1
ATOM 6373 C CA . THR B 1 411 ? -21.236 7.772 -5.230 1.00 21.17 481 THR Q CA 1
ATOM 6374 C C . THR B 1 411 ? -21.521 6.298 -5.442 1.00 21.77 481 THR Q C 1
ATOM 6375 O O . THR B 1 411 ? -21.873 5.831 -6.529 1.00 20.38 481 THR Q O 1
ATOM 6379 N N . TRP B 1 412 ? -21.419 5.595 -4.327 1.00 22.50 482 TRP Q N 1
ATOM 6380 C CA . TRP B 1 412 ? -21.730 4.196 -4.241 1.00 22.76 482 TRP Q CA 1
ATOM 6381 C C . TRP B 1 412 ? -21.951 3.965 -2.762 1.00 23.67 482 TRP Q C 1
ATOM 6382 O O . TRP B 1 412 ? -21.402 4.675 -1.906 1.00 25.82 482 TRP Q O 1
ATOM 6393 N N . PHE B 1 413 ? -22.833 3.031 -2.475 1.00 22.02 483 PHE Q N 1
ATOM 6394 C CA . PHE B 1 413 ? -23.204 2.688 -1.123 1.00 20.80 483 PHE Q CA 1
ATOM 6395 C C . PHE B 1 413 ? -23.819 1.293 -1.216 1.00 21.39 483 PHE Q C 1
ATOM 6396 O O . PHE B 1 413 ? -24.421 0.856 -0.210 1.00 21.80 483 PHE Q O 1
ATOM 6405 N N . SER C 1 1 ? -29.574 8.555 8.562 1.00 52.95 71 SER R N 1
ATOM 6406 C CA . SER C 1 1 ? -30.560 7.430 8.560 1.00 53.52 71 SER R CA 1
ATOM 6407 C C . SER C 1 1 ? -30.195 6.416 7.469 1.00 51.41 71 SER R C 1
ATOM 6408 O O . SER C 1 1 ? -29.019 6.046 7.363 1.00 55.61 71 SER R O 1
ATOM 6411 N N . GLY C 1 2 ? -31.163 5.975 6.662 1.00 44.71 72 GLY R N 1
ATOM 6412 C CA . GLY C 1 2 ? -30.845 5.014 5.625 1.00 37.43 72 GLY R CA 1
ATOM 6413 C C . GLY C 1 2 ? -31.556 5.220 4.304 1.00 34.13 72 GLY R C 1
ATOM 6414 O O . GLY C 1 2 ? -31.377 6.236 3.616 1.00 33.03 72 GLY R O 1
ATOM 6415 N N . PHE C 1 3 ? -32.382 4.236 3.966 1.00 29.63 73 PHE R N 1
ATOM 6416 C CA . PHE C 1 3 ? -33.152 4.201 2.736 1.00 25.99 73 PHE R CA 1
ATOM 6417 C C . PHE C 1 3 ? -34.538 4.821 2.861 1.00 24.14 73 PHE R C 1
ATOM 6418 O O . PHE C 1 3 ? -35.177 4.750 3.898 1.00 24.24 73 PHE R O 1
ATOM 6426 N N . GLU C 1 4 ? -34.990 5.444 1.786 1.00 23.04 74 GLU R N 1
ATOM 6427 C CA . GLU C 1 4 ? -36.316 6.021 1.743 1.00 21.24 74 GLU R CA 1
ATOM 6428 C C . GLU C 1 4 ? -36.971 5.814 0.373 1.00 20.73 74 GLU R C 1
ATOM 6429 O O . GLU C 1 4 ? -36.319 5.875 -0.674 1.00 20.66 74 GLU R O 1
ATOM 6435 N N . PHE C 1 5 ? -38.264 5.524 0.400 1.00 18.14 75 PHE R N 1
ATOM 6436 C CA . PHE C 1 5 ? -39.018 5.314 -0.809 1.00 15.95 75 PHE R CA 1
ATOM 6437 C C . PHE C 1 5 ? -40.168 6.318 -0.885 1.00 17.49 75 PHE R C 1
ATOM 6438 O O . PHE C 1 5 ? -41.079 6.301 -0.062 1.00 18.96 75 PHE R O 1
ATOM 6446 N N . HIS C 1 6 ? -40.065 7.241 -1.840 1.00 18.78 76 HIS R N 1
ATOM 6447 C CA . HIS C 1 6 ? -41.084 8.263 -2.108 1.00 17.47 76 HIS R CA 1
ATOM 6448 C C . HIS C 1 6 ? -41.598 8.128 -3.544 1.00 18.10 76 HIS R C 1
ATOM 6449 O O . HIS C 1 6 ? -40.981 7.465 -4.365 1.00 18.31 76 HIS R O 1
ATOM 6456 N N . GLY C 1 7 ? -42.753 8.705 -3.843 1.00 17.92 77 GLY R N 1
ATOM 6457 C CA . GLY C 1 7 ? -43.248 8.578 -5.192 1.00 16.41 77 GLY R CA 1
ATOM 6458 C C . GLY C 1 7 ? -44.553 9.260 -5.455 1.00 15.86 77 GLY R C 1
ATOM 6459 O O . GLY C 1 7 ? -45.086 9.958 -4.594 1.00 16.23 77 GLY R O 1
ATOM 6460 N N . TYR C 1 8 ? -45.003 9.143 -6.696 1.00 13.91 78 TYR R N 1
ATOM 6461 C CA . TYR C 1 8 ? -46.279 9.713 -7.116 1.00 13.23 78 TYR R CA 1
ATOM 6462 C C . TYR C 1 8 ? -46.870 8.695 -8.073 1.00 12.27 78 TYR R C 1
ATOM 6463 O O . TYR C 1 8 ? -46.129 7.972 -8.741 1.00 9.87 78 TYR R O 1
ATOM 6472 N N . ALA C 1 9 ? -48.195 8.624 -8.110 1.00 12.66 79 ALA R N 1
ATOM 6473 C CA . ALA C 1 9 ? -48.883 7.688 -8.979 1.00 14.82 79 ALA R CA 1
ATOM 6474 C C . ALA C 1 9 ? -50.351 7.989 -9.173 1.00 16.86 79 ALA R C 1
ATOM 6475 O O . ALA C 1 9 ? -51.083 8.289 -8.224 1.00 20.11 79 ALA R O 1
ATOM 6477 N N . ARG C 1 10 ? -50.752 7.975 -10.433 1.00 17.86 80 ARG R N 1
ATOM 6478 C CA . ARG C 1 10 ? -52.140 8.177 -10.828 1.00 17.29 80 ARG R CA 1
ATOM 6479 C C . ARG C 1 10 ? -52.423 6.951 -11.699 1.00 16.88 80 ARG R C 1
ATOM 6480 O O . ARG C 1 10 ? -51.515 6.403 -12.330 1.00 15.19 80 ARG R O 1
ATOM 6488 N N . SER C 1 11 ? -53.646 6.454 -11.650 1.00 15.63 81 SER R N 1
ATOM 6489 C CA . SER C 1 11 ? -54.003 5.329 -12.480 1.00 15.99 81 SER R CA 1
ATOM 6490 C C . SER C 1 11 ? -55.500 5.255 -12.464 1.00 17.85 81 SER R C 1
ATOM 6491 O O . SER C 1 11 ? -56.135 5.422 -11.421 1.00 20.02 81 SER R O 1
ATOM 6494 N N . GLY C 1 12 ? -56.072 5.041 -13.632 1.00 19.26 82 GLY R N 1
ATOM 6495 C CA . GLY C 1 12 ? -57.508 4.974 -13.708 1.00 19.51 82 GLY R CA 1
ATOM 6496 C C . GLY C 1 12 ? -58.034 4.798 -15.102 1.00 17.66 82 GLY R C 1
ATOM 6497 O O . GLY C 1 12 ? -57.276 4.771 -16.056 1.00 15.39 82 GLY R O 1
ATOM 6498 N N . VAL C 1 13 ? -59.360 4.803 -15.185 1.00 17.66 83 VAL R N 1
ATOM 6499 C CA . VAL C 1 13 ? -60.105 4.586 -16.407 1.00 17.25 83 VAL R CA 1
ATOM 6500 C C . VAL C 1 13 ? -61.084 5.729 -16.722 1.00 18.27 83 VAL R C 1
ATOM 6501 O O . VAL C 1 13 ? -61.638 6.354 -15.803 1.00 19.04 83 VAL R O 1
ATOM 6505 N N . ILE C 1 14 ? -61.256 6.022 -18.017 1.00 18.21 84 ILE R N 1
ATOM 6506 C CA . ILE C 1 14 ? -62.194 7.043 -18.510 1.00 15.85 84 ILE R CA 1
ATOM 6507 C C . ILE C 1 14 ? -62.879 6.454 -19.734 1.00 17.61 84 ILE R C 1
ATOM 6508 O O . ILE C 1 14 ? -62.210 5.959 -20.635 1.00 18.93 84 ILE R O 1
ATOM 6513 N N . MET C 1 15 ? -64.207 6.473 -19.757 1.00 19.17 85 MET R N 1
ATOM 6514 C CA . MET C 1 15 ? -64.979 5.929 -20.878 1.00 18.61 85 MET R CA 1
ATOM 6515 C C . MET C 1 15 ? -66.100 6.887 -21.198 1.00 19.59 85 MET R C 1
ATOM 6516 O O . MET C 1 15 ? -66.402 7.757 -20.395 1.00 20.39 85 MET R O 1
ATOM 6521 N N . ASN C 1 16 ? -66.666 6.790 -22.398 1.00 21.80 86 ASN R N 1
ATOM 6522 C CA . ASN C 1 16 ? -67.786 7.664 -22.771 1.00 21.88 86 ASN R CA 1
ATOM 6523 C C . ASN C 1 16 ? -69.105 6.956 -22.459 1.00 23.03 86 ASN R C 1
ATOM 6524 O O . ASN C 1 16 ? -69.111 5.816 -21.947 1.00 21.80 86 ASN R O 1
ATOM 6529 N N . ASP C 1 17 ? -70.219 7.602 -22.801 1.00 25.35 87 ASP R N 1
ATOM 6530 C CA . ASP C 1 17 ? -71.540 7.025 -22.531 1.00 27.10 87 ASP R CA 1
ATOM 6531 C C . ASP C 1 17 ? -71.852 5.731 -23.287 1.00 26.68 87 ASP R C 1
ATOM 6532 O O . ASP C 1 17 ? -72.883 5.094 -23.028 1.00 24.60 87 ASP R O 1
ATOM 6537 N N . SER C 1 18 ? -70.944 5.313 -24.173 1.00 26.37 88 SER R N 1
ATOM 6538 C CA . SER C 1 18 ? -71.144 4.080 -24.944 1.00 27.10 88 SER R CA 1
ATOM 6539 C C . SER C 1 18 ? -70.260 2.962 -24.417 1.00 26.81 88 SER R C 1
ATOM 6540 O O . SER C 1 18 ? -70.317 1.831 -24.915 1.00 27.85 88 SER R O 1
ATOM 6543 N N . GLY C 1 19 ? -69.431 3.281 -23.422 1.00 26.36 89 GLY R N 1
ATOM 6544 C CA . GLY C 1 19 ? -68.531 2.283 -22.857 1.00 23.63 89 GLY R CA 1
ATOM 6545 C C . GLY C 1 19 ? -67.321 2.038 -23.752 1.00 23.50 89 GLY R C 1
ATOM 6546 O O . GLY C 1 19 ? -66.813 0.900 -23.851 1.00 20.76 89 GLY R O 1
ATOM 6547 N N . ALA C 1 20 ? -66.858 3.105 -24.414 1.00 22.46 90 ALA R N 1
ATOM 6548 C CA . ALA C 1 20 ? -65.705 3.021 -25.322 1.00 22.81 90 ALA R CA 1
ATOM 6549 C C . ALA C 1 20 ? -64.728 4.159 -25.043 1.00 22.11 90 ALA R C 1
ATOM 6550 O O . ALA C 1 20 ? -65.050 5.075 -24.290 1.00 24.36 90 ALA R O 1
ATOM 6552 N N . SER C 1 21 ? -63.556 4.135 -25.670 1.00 20.46 91 SER R N 1
ATOM 6553 C CA . SER C 1 21 ? -62.567 5.184 -25.428 1.00 21.55 91 SER R CA 1
ATOM 6554 C C . SER C 1 21 ? -62.965 6.586 -25.854 1.00 21.23 91 SER R C 1
ATOM 6555 O O . SER C 1 21 ? -63.919 6.767 -26.590 1.00 23.10 91 SER R O 1
ATOM 6558 N N . THR C 1 22 ? -62.267 7.578 -25.309 1.00 21.10 92 THR R N 1
ATOM 6559 C CA . THR C 1 22 ? -62.484 8.990 -25.619 1.00 21.73 92 THR R CA 1
ATOM 6560 C C . THR C 1 22 ? -61.172 9.726 -25.394 1.00 21.75 92 THR R C 1
ATOM 6561 O O . THR C 1 22 ? -60.177 9.151 -24.965 1.00 20.43 92 THR R O 1
ATOM 6565 N N . LYS C 1 23 ? -61.210 11.025 -25.627 1.00 22.26 93 LYS R N 1
ATOM 6566 C CA . LYS C 1 23 ? -60.054 11.873 -25.453 1.00 23.75 93 LYS R CA 1
ATOM 6567 C C . LYS C 1 23 ? -60.108 12.502 -24.058 1.00 23.48 93 LYS R C 1
ATOM 6568 O O . LYS C 1 23 ? -61.189 12.859 -23.559 1.00 25.33 93 LYS R O 1
ATOM 6574 N N . SER C 1 24 ? -58.943 12.636 -23.431 1.00 21.98 94 SER R N 1
ATOM 6575 C CA . SER C 1 24 ? -58.846 13.205 -22.092 1.00 19.13 94 SER R CA 1
ATOM 6576 C C . SER C 1 24 ? -57.445 13.764 -21.898 1.00 20.06 94 SER R C 1
ATOM 6577 O O . SER C 1 24 ? -56.540 13.451 -22.683 1.00 20.86 94 SER R O 1
ATOM 6580 N N . GLY C 1 25 ? -57.263 14.617 -20.888 1.00 18.06 95 GLY R N 1
ATOM 6581 C CA . GLY C 1 25 ? -55.941 15.168 -20.650 1.00 16.37 95 GLY R CA 1
ATOM 6582 C C . GLY C 1 25 ? -55.951 16.623 -20.265 1.00 15.99 95 GLY R C 1
ATOM 6583 O O . GLY C 1 25 ? -56.763 17.399 -20.750 1.00 18.11 95 GLY R O 1
ATOM 6584 N N . ALA C 1 26 ? -55.037 17.011 -19.393 1.00 14.04 96 ALA R N 1
ATOM 6585 C CA . ALA C 1 26 ? -55.014 18.386 -18.954 1.00 16.43 96 ALA R CA 1
ATOM 6586 C C . ALA C 1 26 ? -54.619 19.304 -20.095 1.00 16.99 96 ALA R C 1
ATOM 6587 O O . ALA C 1 26 ? -54.909 20.499 -20.070 1.00 16.74 96 ALA R O 1
ATOM 6589 N N . TYR C 1 27 ? -53.974 18.738 -21.110 1.00 18.63 97 TYR R N 1
ATOM 6590 C CA . TYR C 1 27 ? -53.519 19.529 -22.259 1.00 19.79 97 TYR R CA 1
ATOM 6591 C C . TYR C 1 27 ? -54.182 19.179 -23.605 1.00 20.21 97 TYR R C 1
ATOM 6592 O O . TYR C 1 27 ? -53.540 19.280 -24.650 1.00 19.39 97 TYR R O 1
ATOM 6601 N N . ILE C 1 28 ? -55.459 18.809 -23.599 1.00 21.31 98 ILE R N 1
ATOM 6602 C CA . ILE C 1 28 ? -56.091 18.436 -24.854 1.00 23.73 98 ILE R CA 1
ATOM 6603 C C . ILE C 1 28 ? -56.626 19.527 -25.757 1.00 23.14 98 ILE R C 1
ATOM 6604 O O . ILE C 1 28 ? -56.903 19.262 -26.918 1.00 25.18 98 ILE R O 1
ATOM 6609 N N . THR C 1 29 ? -56.825 20.727 -25.236 1.00 20.36 99 THR R N 1
ATOM 6610 C CA . THR C 1 29 ? -57.317 21.776 -26.093 1.00 18.41 99 THR R CA 1
ATOM 6611 C C . THR C 1 29 ? -56.152 22.288 -26.962 1.00 20.56 99 THR R C 1
ATOM 6612 O O . THR C 1 29 ? -54.987 21.956 -26.726 1.00 19.99 99 THR R O 1
ATOM 6616 N N . PRO C 1 30 ? -56.476 22.975 -28.067 1.00 20.70 100 PRO R N 1
ATOM 6617 C CA . PRO C 1 30 ? -55.448 23.528 -28.948 1.00 20.18 100 PRO R CA 1
ATOM 6618 C C . PRO C 1 30 ? -54.448 24.372 -28.145 1.00 21.08 100 PRO R C 1
ATOM 6619 O O . PRO C 1 30 ? -53.243 24.370 -28.421 1.00 21.60 100 PRO R O 1
ATOM 6623 N N . ALA C 1 31 ? -54.950 25.083 -27.135 1.00 21.93 101 ALA R N 1
ATOM 6624 C CA . ALA C 1 31 ? -54.103 25.950 -26.301 1.00 22.04 101 ALA R CA 1
ATOM 6625 C C . ALA C 1 31 ? -53.055 25.163 -25.514 1.00 22.65 101 ALA R C 1
ATOM 6626 O O . ALA C 1 31 ? -52.043 25.728 -25.106 1.00 22.39 101 ALA R O 1
ATOM 6628 N N . GLY C 1 32 ? -53.296 23.859 -25.351 1.00 22.69 102 GLY R N 1
ATOM 6629 C CA . GLY C 1 32 ? -52.411 22.986 -24.600 1.00 24.34 102 GLY R CA 1
ATOM 6630 C C . GLY C 1 32 ? -51.014 22.787 -25.149 1.00 26.32 102 GLY R C 1
ATOM 6631 O O . GLY C 1 32 ? -50.087 22.426 -24.399 1.00 26.24 102 GLY R O 1
ATOM 6632 N N . GLU C 1 33 ? -50.856 23.000 -26.453 1.00 26.68 103 GLU R N 1
ATOM 6633 C CA . GLU C 1 33 ? -49.549 22.839 -27.091 1.00 26.37 103 GLU R CA 1
ATOM 6634 C C . GLU C 1 33 ? -48.602 23.916 -26.613 1.00 23.99 103 GLU R C 1
ATOM 6635 O O . GLU C 1 33 ? -47.385 23.750 -26.683 1.00 23.87 103 GLU R O 1
ATOM 6641 N N . THR C 1 34 ? -49.160 25.040 -26.180 1.00 22.09 104 THR R N 1
ATOM 6642 C CA . THR C 1 34 ? -48.332 26.115 -25.665 1.00 21.97 104 THR R CA 1
ATOM 6643 C C . THR C 1 34 ? -48.421 26.228 -24.132 1.00 21.77 104 THR R C 1
ATOM 6644 O O . THR C 1 34 ? -47.997 27.236 -23.545 1.00 21.43 104 THR R O 1
ATOM 6648 N N . GLY C 1 35 ? -48.913 25.160 -23.494 1.00 19.86 105 GLY R N 1
ATOM 6649 C CA . GLY C 1 35 ? -49.007 25.114 -22.044 1.00 19.41 105 GLY R CA 1
ATOM 6650 C C . GLY C 1 35 ? -50.353 25.457 -21.427 1.00 21.80 105 GLY R C 1
ATOM 6651 O O . GLY C 1 35 ? -50.447 25.604 -20.218 1.00 22.14 105 GLY R O 1
ATOM 6652 N N . GLY C 1 36 ? -51.398 25.556 -22.243 1.00 23.29 106 GLY R N 1
ATOM 6653 C CA . GLY C 1 36 ? -52.716 25.910 -21.745 1.00 21.97 106 GLY R CA 1
ATOM 6654 C C . GLY C 1 36 ? -53.494 24.766 -21.136 1.00 22.72 106 GLY R C 1
ATOM 6655 O O . GLY C 1 36 ? -54.521 24.323 -21.677 1.00 21.33 106 GLY R O 1
ATOM 6656 N N . ALA C 1 37 ? -53.013 24.306 -19.984 1.00 21.86 107 ALA R N 1
ATOM 6657 C CA . ALA C 1 37 ? -53.638 23.214 -19.243 1.00 20.81 107 ALA R CA 1
ATOM 6658 C C . ALA C 1 37 ? -55.036 23.525 -18.707 1.00 20.38 107 ALA R C 1
ATOM 6659 O O . ALA C 1 37 ? -55.385 24.688 -18.476 1.00 20.74 107 ALA R O 1
ATOM 6661 N N . ILE C 1 38 ? -55.858 22.486 -18.587 1.00 20.07 108 ILE R N 1
ATOM 6662 C CA . ILE C 1 38 ? -57.195 22.623 -18.013 1.00 19.45 108 ILE R CA 1
ATOM 6663 C C . ILE C 1 38 ? -57.280 21.643 -16.853 1.00 18.63 108 ILE R C 1
ATOM 6664 O O . ILE C 1 38 ? -56.345 20.872 -16.617 1.00 16.90 108 ILE R O 1
ATOM 6669 N N . GLY C 1 39 ? -58.392 21.689 -16.128 1.00 17.56 109 GLY R N 1
ATOM 6670 C CA . GLY C 1 39 ? -58.584 20.809 -14.997 1.00 16.64 109 GLY R CA 1
ATOM 6671 C C . GLY C 1 39 ? -58.287 19.367 -15.312 1.00 16.94 109 GLY R C 1
ATOM 6672 O O . GLY C 1 39 ? -58.591 18.873 -16.399 1.00 20.93 109 GLY R O 1
ATOM 6673 N N . ARG C 1 40 ? -57.707 18.681 -14.339 1.00 16.41 110 ARG R N 1
ATOM 6674 C CA . ARG C 1 40 ? -57.351 17.291 -14.501 1.00 15.67 110 ARG R CA 1
ATOM 6675 C C . ARG C 1 40 ? -58.292 16.281 -13.872 1.00 17.63 110 ARG R C 1
ATOM 6676 O O . ARG C 1 40 ? -58.121 15.087 -14.096 1.00 16.76 110 ARG R O 1
ATOM 6684 N N . LEU C 1 41 ? -59.256 16.733 -13.064 1.00 18.76 111 LEU R N 1
ATOM 6685 C CA . LEU C 1 41 ? -60.173 15.804 -12.404 1.00 19.15 111 LEU R CA 1
ATOM 6686 C C . LEU C 1 41 ? -61.026 15.025 -13.401 1.00 20.10 111 LEU R C 1
ATOM 6687 O O . LEU C 1 41 ? -61.712 15.610 -14.239 1.00 21.77 111 LEU R O 1
ATOM 6692 N N . GLY C 1 42 ? -61.009 13.702 -13.280 1.00 21.56 112 GLY R N 1
ATOM 6693 C CA . GLY C 1 42 ? -61.786 12.867 -14.176 1.00 21.26 112 GLY R CA 1
ATOM 6694 C C . GLY C 1 42 ? -61.379 13.149 -15.604 1.00 21.78 112 GLY R C 1
ATOM 6695 O O . GLY C 1 42 ? -62.188 12.952 -16.515 1.00 24.43 112 GLY R O 1
ATOM 6696 N N . ASN C 1 43 ? -60.126 13.583 -15.791 1.00 19.03 113 ASN R N 1
ATOM 6697 C CA . ASN C 1 43 ? -59.595 13.930 -17.105 1.00 17.28 113 ASN R CA 1
ATOM 6698 C C . ASN C 1 43 ? -58.137 13.469 -17.338 1.00 18.04 113 ASN R C 1
ATOM 6699 O O . ASN C 1 43 ? -57.341 14.208 -17.916 1.00 18.32 113 ASN R O 1
ATOM 6704 N N . GLN C 1 44 ? -57.781 12.288 -16.817 1.00 17.00 114 GLN R N 1
ATOM 6705 C CA . GLN C 1 44 ? -56.458 11.667 -16.994 1.00 14.85 114 GLN R CA 1
ATOM 6706 C C . GLN C 1 44 ? -56.658 10.156 -16.926 1.00 17.39 114 GLN R C 1
ATOM 6707 O O . GLN C 1 44 ? -56.993 9.598 -15.865 1.00 18.70 114 GLN R O 1
ATOM 6713 N N . ALA C 1 45 ? -56.523 9.494 -18.075 1.00 17.22 115 ALA R N 1
ATOM 6714 C CA . ALA C 1 45 ? -56.712 8.049 -18.144 1.00 12.91 115 ALA R CA 1
ATOM 6715 C C . ALA C 1 45 ? -55.417 7.260 -18.175 1.00 12.35 115 ALA R C 1
ATOM 6716 O O . ALA C 1 45 ? -55.454 6.037 -18.325 1.00 15.12 115 ALA R O 1
ATOM 6718 N N . ASP C 1 46 ? -54.279 7.946 -18.060 1.00 10.30 116 ASP R N 1
ATOM 6719 C CA . ASP C 1 46 ? -52.977 7.287 -18.064 1.00 11.86 116 ASP R CA 1
ATOM 6720 C C . ASP C 1 46 ? -52.544 6.736 -16.712 1.00 14.21 116 ASP R C 1
ATOM 6721 O O . ASP C 1 46 ? -53.098 7.090 -15.669 1.00 16.03 116 ASP R O 1
ATOM 6726 N N . THR C 1 47 ? -51.607 5.796 -16.751 1.00 14.71 117 THR R N 1
ATOM 6727 C CA . THR C 1 47 ? -51.053 5.195 -15.557 1.00 13.25 117 THR R CA 1
ATOM 6728 C C . THR C 1 47 ? -49.634 5.735 -15.490 1.00 15.10 117 THR R C 1
ATOM 6729 O O . THR C 1 47 ? -48.734 5.249 -16.181 1.00 15.74 117 THR R O 1
ATOM 6733 N N . TYR C 1 48 ? -49.481 6.828 -14.733 1.00 16.46 118 TYR R N 1
ATOM 6734 C CA . TYR C 1 48 ? -48.210 7.515 -14.548 1.00 14.52 118 TYR R CA 1
ATOM 6735 C C . TYR C 1 48 ? -47.607 7.231 -13.170 1.00 15.85 118 TYR R C 1
ATOM 6736 O O . TYR C 1 48 ? -48.273 7.356 -12.145 1.00 15.18 118 TYR R O 1
ATOM 6745 N N . VAL C 1 49 ? -46.322 6.893 -13.153 1.00 16.82 119 VAL R N 1
ATOM 6746 C CA . VAL C 1 49 ? -45.636 6.569 -11.921 1.00 16.33 119 VAL R CA 1
ATOM 6747 C C . VAL C 1 49 ? -44.234 7.175 -11.810 1.00 18.17 119 VAL R C 1
ATOM 6748 O O . VAL C 1 49 ? -43.445 7.185 -12.763 1.00 17.04 119 VAL R O 1
ATOM 6752 N N . GLU C 1 50 ? -43.929 7.687 -10.626 1.00 16.72 120 GLU R N 1
ATOM 6753 C CA . GLU C 1 50 ? -42.611 8.205 -10.349 1.00 15.11 120 GLU R CA 1
ATOM 6754 C C . GLU C 1 50 ? -42.173 7.444 -9.106 1.00 17.13 120 GLU R C 1
ATOM 6755 O O . GLU C 1 50 ? -42.905 7.399 -8.105 1.00 18.47 120 GLU R O 1
ATOM 6761 N N . MET C 1 51 ? -41.045 6.749 -9.221 1.00 17.59 121 MET R N 1
ATOM 6762 C CA . MET C 1 51 ? -40.480 5.985 -8.124 1.00 16.48 121 MET R CA 1
ATOM 6763 C C . MET C 1 51 ? -39.179 6.633 -7.705 1.00 16.89 121 MET R C 1
ATOM 6764 O O . MET C 1 51 ? -38.238 6.698 -8.493 1.00 17.86 121 MET R O 1
ATOM 6769 N N . ASN C 1 52 ? -39.156 7.149 -6.476 1.00 16.31 122 ASN R N 1
ATOM 6770 C CA . ASN C 1 52 ? -37.984 7.810 -5.888 1.00 15.82 122 ASN R CA 1
ATOM 6771 C C . ASN C 1 52 ? -37.298 6.938 -4.823 1.00 15.37 122 ASN R C 1
ATOM 6772 O O . ASN C 1 52 ? -37.880 6.652 -3.778 1.00 14.85 122 ASN R O 1
ATOM 6777 N N . LEU C 1 53 ? -36.111 6.438 -5.147 1.00 14.62 123 LEU R N 1
ATOM 6778 C CA . LEU C 1 53 ? -35.327 5.618 -4.232 1.00 15.09 123 LEU R CA 1
ATOM 6779 C C . LEU C 1 53 ? -34.229 6.500 -3.667 1.00 16.49 123 LEU R C 1
ATOM 6780 O O . LEU C 1 53 ? -33.451 7.080 -4.425 1.00 16.37 123 LEU R O 1
ATOM 6785 N N . GLU C 1 54 ? -34.171 6.627 -2.342 1.00 17.67 124 GLU R N 1
ATOM 6786 C CA . GLU C 1 54 ? -33.149 7.478 -1.719 1.00 17.95 124 GLU R CA 1
ATOM 6787 C C . GLU C 1 54 ? -32.251 6.762 -0.743 1.00 18.96 124 GLU R C 1
ATOM 6788 O O . GLU C 1 54 ? -32.597 5.709 -0.209 1.00 20.69 124 GLU R O 1
ATOM 6794 N N . HIS C 1 55 ? -31.087 7.356 -0.526 1.00 19.62 125 HIS R N 1
ATOM 6795 C CA . HIS C 1 55 ? -30.114 6.860 0.425 1.00 22.07 125 HIS R CA 1
ATOM 6796 C C . HIS C 1 55 ? -29.616 8.094 1.185 1.00 23.61 125 HIS R C 1
ATOM 6797 O O . HIS C 1 55 ? -28.816 8.871 0.668 1.00 22.37 125 HIS R O 1
ATOM 6804 N N . LYS C 1 56 ? -30.195 8.320 2.367 1.00 26.77 126 LYS R N 1
ATOM 6805 C CA . LYS C 1 56 ? -29.840 9.464 3.211 1.00 28.61 126 LYS R CA 1
ATOM 6806 C C . LYS C 1 56 ? -28.765 9.084 4.238 1.00 30.49 126 LYS R C 1
ATOM 6807 O O . LYS C 1 56 ? -28.524 7.909 4.496 1.00 30.37 126 LYS R O 1
ATOM 6813 N N . GLN C 1 57 ? -28.103 10.081 4.809 1.00 33.46 127 GLN R N 1
ATOM 6814 C CA . GLN C 1 57 ? -27.056 9.835 5.794 1.00 35.18 127 GLN R CA 1
ATOM 6815 C C . GLN C 1 57 ? -26.749 11.112 6.563 1.00 35.00 127 GLN R C 1
ATOM 6816 O O . GLN C 1 57 ? -26.456 12.150 5.968 1.00 34.46 127 GLN R O 1
ATOM 6822 N N . THR C 1 58 ? -26.904 11.059 7.882 1.00 35.69 128 THR R N 1
ATOM 6823 C CA . THR C 1 58 ? -26.606 12.220 8.716 1.00 36.07 128 THR R CA 1
ATOM 6824 C C . THR C 1 58 ? -25.399 11.853 9.554 1.00 36.18 128 THR R C 1
ATOM 6825 O O . THR C 1 58 ? -25.388 10.802 10.174 1.00 35.82 128 THR R O 1
ATOM 6829 N N . LEU C 1 59 ? -24.335 12.642 9.457 1.00 37.46 129 LEU R N 1
ATOM 6830 C CA . LEU C 1 59 ? -23.137 12.375 10.240 1.00 39.63 129 LEU R CA 1
ATOM 6831 C C . LEU C 1 59 ? -23.253 13.059 11.610 1.00 42.65 129 LEU R C 1
ATOM 6832 O O . LEU C 1 59 ? -24.127 13.918 11.834 1.00 42.22 129 LEU R O 1
ATOM 6837 N N . ASP C 1 60 ? -22.396 12.642 12.536 1.00 44.73 130 ASP R N 1
ATOM 6838 C CA . ASP C 1 60 ? -22.394 13.191 13.890 1.00 47.33 130 ASP R CA 1
ATOM 6839 C C . ASP C 1 60 ? -22.167 14.709 13.972 1.00 46.13 130 ASP R C 1
ATOM 6840 O O . ASP C 1 60 ? -22.714 15.374 14.858 1.00 45.91 130 ASP R O 1
ATOM 6845 N N . ASN C 1 61 ? -21.398 15.260 13.033 1.00 44.82 131 ASN R N 1
ATOM 6846 C CA . ASN C 1 61 ? -21.128 16.700 13.023 1.00 43.16 131 ASN R CA 1
ATOM 6847 C C . ASN C 1 61 ? -22.234 17.550 12.399 1.00 42.45 131 ASN R C 1
ATOM 6848 O O . ASN C 1 61 ? -22.031 18.744 12.147 1.00 42.78 131 ASN R O 1
ATOM 6853 N N . GLY C 1 62 ? -23.392 16.930 12.148 1.00 41.31 132 GLY R N 1
ATOM 6854 C CA . GLY C 1 62 ? -24.530 17.638 11.574 1.00 39.64 132 GLY R CA 1
ATOM 6855 C C . GLY C 1 62 ? -24.613 17.621 10.049 1.00 38.04 132 GLY R C 1
ATOM 6856 O O . GLY C 1 62 ? -25.657 17.991 9.474 1.00 36.57 132 GLY R O 1
ATOM 6857 N N . ALA C 1 63 ? -23.510 17.213 9.409 1.00 34.08 133 ALA R N 1
ATOM 6858 C CA . ALA C 1 63 ? -23.410 17.137 7.959 1.00 31.76 133 ALA R CA 1
ATOM 6859 C C . ALA C 1 63 ? -24.264 15.998 7.388 1.00 30.96 133 ALA R C 1
ATOM 6860 O O . ALA C 1 63 ? -24.252 14.860 7.873 1.00 30.84 133 ALA R O 1
ATOM 6862 N N . THR C 1 64 ? -25.045 16.331 6.372 1.00 28.55 134 THR R N 1
ATOM 6863 C CA . THR C 1 64 ? -25.902 15.359 5.740 1.00 24.99 134 THR R CA 1
ATOM 6864 C C . THR C 1 64 ? -25.442 15.050 4.333 1.00 24.25 134 THR R C 1
ATOM 6865 O O . THR C 1 64 ? -24.810 15.856 3.657 1.00 23.40 134 THR R O 1
ATOM 6869 N N . THR C 1 65 ? -25.774 13.847 3.910 1.00 23.50 135 THR R N 1
ATOM 6870 C CA . THR C 1 65 ? -25.441 13.336 2.600 1.00 19.84 135 THR R CA 1
ATOM 6871 C C . THR C 1 65 ? -26.768 12.808 2.087 1.00 20.82 135 THR R C 1
ATOM 6872 O O . THR C 1 65 ? -27.559 12.277 2.864 1.00 20.24 135 THR R O 1
ATOM 6876 N N . ARG C 1 66 ? -27.059 13.048 0.806 1.00 21.37 136 ARG R N 1
ATOM 6877 C CA . ARG C 1 66 ? -28.308 12.574 0.206 1.00 19.22 136 ARG R CA 1
ATOM 6878 C C . ARG C 1 66 ? -28.214 12.212 -1.270 1.00 19.87 136 ARG R C 1
ATOM 6879 O O . ARG C 1 66 ? -27.803 13.027 -2.095 1.00 19.92 136 ARG R O 1
ATOM 6887 N N . PHE C 1 67 ? -28.615 10.988 -1.588 1.00 19.43 137 PHE R N 1
ATOM 6888 C CA . PHE C 1 67 ? -28.627 10.504 -2.962 1.00 18.11 137 PHE R CA 1
ATOM 6889 C C . PHE C 1 67 ? -30.053 10.088 -3.313 1.00 16.92 137 PHE R C 1
ATOM 6890 O O . PHE C 1 67 ? -30.710 9.386 -2.536 1.00 13.92 137 PHE R O 1
ATOM 6898 N N . LYS C 1 68 ? -30.500 10.485 -4.501 1.00 16.11 138 LYS R N 1
ATOM 6899 C CA . LYS C 1 68 ? -31.844 10.159 -4.974 1.00 17.77 138 LYS R CA 1
ATOM 6900 C C . LYS C 1 68 ? -31.903 9.837 -6.488 1.00 19.14 138 LYS R C 1
ATOM 6901 O O . LYS C 1 68 ? -31.214 10.483 -7.290 1.00 20.14 138 LYS R O 1
ATOM 6907 N N . VAL C 1 69 ? -32.687 8.814 -6.848 1.00 18.94 139 VAL R N 1
ATOM 6908 C CA . VAL C 1 69 ? -32.917 8.419 -8.249 1.00 19.24 139 VAL R CA 1
ATOM 6909 C C . VAL C 1 69 ? -34.417 8.442 -8.509 1.00 19.79 139 VAL R C 1
ATOM 6910 O O . VAL C 1 69 ? -35.203 7.957 -7.679 1.00 20.92 139 VAL R O 1
ATOM 6914 N N . MET C 1 70 ? -34.820 8.970 -9.661 1.00 18.03 140 MET R N 1
ATOM 6915 C CA . MET C 1 70 ? -36.221 8.938 -10.033 1.00 14.85 140 MET R CA 1
ATOM 6916 C C . MET C 1 70 ? -36.324 8.119 -11.314 1.00 15.93 140 MET R C 1
ATOM 6917 O O . MET C 1 70 ? -35.592 8.342 -12.285 1.00 15.85 140 MET R O 1
ATOM 6922 N N . VAL C 1 71 ? -37.185 7.113 -11.265 1.00 14.90 141 VAL R N 1
ATOM 6923 C CA . VAL C 1 71 ? -37.468 6.248 -12.392 1.00 13.11 141 VAL R CA 1
ATOM 6924 C C . VAL C 1 71 ? -38.973 6.457 -12.671 1.00 15.34 141 VAL R C 1
ATOM 6925 O O . VAL C 1 71 ? -39.804 6.227 -11.805 1.00 13.57 141 VAL R O 1
ATOM 6929 N N . ALA C 1 72 ? -39.293 6.993 -13.852 1.00 15.48 142 ALA R N 1
ATOM 6930 C CA . ALA C 1 72 ? -40.666 7.268 -14.218 1.00 14.37 142 ALA R CA 1
ATOM 6931 C C . ALA C 1 72 ? -41.161 6.533 -15.456 1.00 15.57 142 ALA R C 1
ATOM 6932 O O . ALA C 1 72 ? -40.385 6.029 -16.270 1.00 15.55 142 ALA R O 1
ATOM 6934 N N . ASP C 1 73 ? -42.481 6.451 -15.558 1.00 16.85 143 ASP R N 1
ATOM 6935 C CA . ASP C 1 73 ? -43.146 5.825 -16.677 1.00 18.18 143 ASP R CA 1
ATOM 6936 C C . ASP C 1 73 ? -44.580 6.338 -16.787 1.00 20.28 143 ASP R C 1
ATOM 6937 O O . ASP C 1 73 ? -45.225 6.627 -15.776 1.00 20.75 143 ASP R O 1
ATOM 6942 N N . GLY C 1 74 ? -45.036 6.503 -18.029 1.00 20.48 144 GLY R N 1
ATOM 6943 C CA . GLY C 1 74 ? -46.396 6.944 -18.311 1.00 18.72 144 GLY R CA 1
ATOM 6944 C C . GLY C 1 74 ? -46.953 6.054 -19.423 1.00 18.83 144 GLY R C 1
ATOM 6945 O O . GLY C 1 74 ? -46.296 5.913 -20.459 1.00 21.92 144 GLY R O 1
ATOM 6946 N N . GLN C 1 75 ? -48.099 5.411 -19.192 1.00 15.64 145 GLN R N 1
ATOM 6947 C CA . GLN C 1 75 ? -48.745 4.531 -20.172 1.00 15.99 145 GLN R CA 1
ATOM 6948 C C . GLN C 1 75 ? -50.220 4.891 -20.380 1.00 18.02 145 GLN R C 1
ATOM 6949 O O . GLN C 1 75 ? -50.928 5.217 -19.415 1.00 18.43 145 GLN R O 1
ATOM 6955 N N . THR C 1 76 ? -50.693 4.852 -21.626 1.00 17.33 146 THR R N 1
ATOM 6956 C CA . THR C 1 76 ? -52.115 5.097 -21.842 1.00 18.62 146 THR R CA 1
ATOM 6957 C C . THR C 1 76 ? -52.855 3.751 -21.849 1.00 15.93 146 THR R C 1
ATOM 6958 O O . THR C 1 76 ? -54.055 3.694 -21.545 1.00 17.27 146 THR R O 1
ATOM 6962 N N . SER C 1 77 ? -52.115 2.671 -22.111 1.00 13.22 147 SER R N 1
ATOM 6963 C CA . SER C 1 77 ? -52.678 1.325 -22.136 1.00 13.59 147 SER R CA 1
ATOM 6964 C C . SER C 1 77 ? -53.195 0.867 -20.766 1.00 15.48 147 SER R C 1
ATOM 6965 O O . SER C 1 77 ? -52.639 1.244 -19.732 1.00 19.27 147 SER R O 1
ATOM 6968 N N . TYR C 1 78 ? -54.216 0.016 -20.759 1.00 14.87 148 TYR R N 1
ATOM 6969 C CA . TYR C 1 78 ? -54.798 -0.502 -19.510 1.00 15.15 148 TYR R CA 1
ATOM 6970 C C . TYR C 1 78 ? -54.276 -1.884 -19.179 1.00 17.27 148 TYR R C 1
ATOM 6971 O O . TYR C 1 78 ? -54.598 -2.436 -18.109 1.00 20.59 148 TYR R O 1
ATOM 6980 N N . ASN C 1 79 ? -53.506 -2.470 -20.090 1.00 15.46 149 ASN R N 1
ATOM 6981 C CA . ASN C 1 79 ? -53.031 -3.831 -19.866 1.00 14.21 149 ASN R CA 1
ATOM 6982 C C . ASN C 1 79 ? -51.980 -4.005 -18.806 1.00 15.09 149 ASN R C 1
ATOM 6983 O O . ASN C 1 79 ? -51.242 -3.057 -18.469 1.00 13.00 149 ASN R O 1
ATOM 6988 N N . ASP C 1 80 ? -51.907 -5.239 -18.307 1.00 15.51 150 ASP R N 1
ATOM 6989 C CA . ASP C 1 80 ? -50.977 -5.620 -17.250 1.00 15.88 150 ASP R CA 1
ATOM 6990 C C . ASP C 1 80 ? -49.540 -5.834 -17.698 1.00 16.95 150 ASP R C 1
ATOM 6991 O O . ASP C 1 80 ? -48.680 -6.108 -16.881 1.00 17.68 150 ASP R O 1
ATOM 6996 N N . TRP C 1 81 ? -49.294 -5.791 -19.001 1.00 19.04 151 TRP R N 1
ATOM 6997 C CA . TRP C 1 81 ? -47.948 -5.975 -19.550 1.00 17.87 151 TRP R CA 1
ATOM 6998 C C . TRP C 1 81 ? -47.794 -4.969 -20.656 1.00 17.93 151 TRP R C 1
ATOM 6999 O O . TRP C 1 81 ? -48.554 -4.982 -21.625 1.00 20.85 151 TRP R O 1
ATOM 7010 N N . THR C 1 82 ? -46.862 -4.045 -20.482 1.00 16.03 152 THR R N 1
ATOM 7011 C CA . THR C 1 82 ? -46.655 -3.009 -21.478 1.00 13.79 152 THR R CA 1
ATOM 7012 C C . THR C 1 82 ? -45.205 -2.858 -21.928 1.00 12.49 152 THR R C 1
ATOM 7013 O O . THR C 1 82 ? -44.720 -1.745 -22.154 1.00 13.91 152 THR R O 1
ATOM 7017 N N . ALA C 1 83 ? -44.521 -3.979 -22.108 1.00 10.49 153 ALA R N 1
ATOM 7018 C CA . ALA C 1 83 ? -43.135 -3.939 -22.540 1.00 12.90 153 ALA R CA 1
ATOM 7019 C C . ALA C 1 83 ? -42.886 -3.229 -23.892 1.00 13.12 153 ALA R C 1
ATOM 7020 O O . ALA C 1 83 ? -41.936 -2.448 -24.033 1.00 14.04 153 ALA R O 1
ATOM 7022 N N . SER C 1 84 ? -43.768 -3.464 -24.855 1.00 14.58 154 SER R N 1
ATOM 7023 C CA . SER C 1 84 ? -43.645 -2.903 -26.194 1.00 15.66 154 SER R CA 1
ATOM 7024 C C . SER C 1 84 ? -43.707 -1.389 -26.257 1.00 17.50 154 SER R C 1
ATOM 7025 O O . SER C 1 84 ? -43.032 -0.779 -27.080 1.00 18.56 154 SER R O 1
ATOM 7028 N N . THR C 1 85 ? -44.496 -0.783 -25.370 1.00 18.76 155 THR R N 1
ATOM 7029 C CA . THR C 1 85 ? -44.665 0.677 -25.318 1.00 15.60 155 THR R CA 1
ATOM 7030 C C . THR C 1 85 ? -44.140 1.327 -24.031 1.00 16.72 155 THR R C 1
ATOM 7031 O O . THR C 1 85 ? -44.508 2.471 -23.727 1.00 16.96 155 THR R O 1
ATOM 7035 N N . SER C 1 86 ? -43.282 0.625 -23.292 1.00 15.17 156 SER R N 1
ATOM 7036 C CA . SER C 1 86 ? -42.765 1.147 -22.038 1.00 17.16 156 SER R CA 1
ATOM 7037 C C . SER C 1 86 ? -41.950 2.428 -22.132 1.00 18.02 156 SER R C 1
ATOM 7038 O O . SER C 1 86 ? -41.078 2.539 -22.977 1.00 20.62 156 SER R O 1
ATOM 7041 N N . ASP C 1 87 ? -42.196 3.378 -21.229 1.00 18.98 157 ASP R N 1
ATOM 7042 C CA . ASP C 1 87 ? -41.449 4.641 -21.236 1.00 18.75 157 ASP R CA 1
ATOM 7043 C C . ASP C 1 87 ? -40.528 4.803 -20.033 1.00 18.21 157 ASP R C 1
ATOM 7044 O O . ASP C 1 87 ? -40.023 5.893 -19.779 1.00 19.79 157 ASP R O 1
ATOM 7049 N N . LEU C 1 88 ? -40.300 3.710 -19.311 1.00 16.84 158 LEU R N 1
ATOM 7050 C CA . LEU C 1 88 ? -39.464 3.687 -18.112 1.00 15.89 158 LEU R CA 1
ATOM 7051 C C . LEU C 1 88 ? -38.111 4.368 -18.335 1.00 15.26 158 LEU R C 1
ATOM 7052 O O . LEU C 1 88 ? -37.356 3.953 -19.195 1.00 15.12 158 LEU R O 1
ATOM 7057 N N . ASN C 1 89 ? -37.835 5.451 -17.605 1.00 13.87 159 ASN R N 1
ATOM 7058 C CA . ASN C 1 89 ? -36.551 6.139 -17.734 1.00 12.94 159 ASN R CA 1
ATOM 7059 C C . ASN C 1 89 ? -36.124 6.820 -16.464 1.00 13.75 159 ASN R C 1
ATOM 7060 O O . ASN C 1 89 ? -36.951 7.170 -15.634 1.00 15.17 159 ASN R O 1
ATOM 7065 N N . VAL C 1 90 ? -34.819 7.021 -16.339 1.00 13.84 160 VAL R N 1
ATOM 7066 C CA . VAL C 1 90 ? -34.241 7.669 -15.186 1.00 12.68 160 VAL R CA 1
ATOM 7067 C C . VAL C 1 90 ? -34.353 9.153 -15.395 1.00 12.92 160 VAL R C 1
ATOM 7068 O O . VAL C 1 90 ? -33.673 9.728 -16.239 1.00 13.36 160 VAL R O 1
ATOM 7072 N N . ARG C 1 91 ? -35.237 9.754 -14.603 1.00 13.07 161 ARG R N 1
ATOM 7073 C CA . ARG C 1 91 ? -35.534 11.175 -14.625 1.00 9.94 161 ARG R CA 1
ATOM 7074 C C . ARG C 1 91 ? -34.547 12.013 -13.827 1.00 10.23 161 ARG R C 1
ATOM 7075 O O . ARG C 1 91 ? -34.328 13.175 -14.157 1.00 11.17 161 ARG R O 1
ATOM 7083 N N . GLN C 1 92 ? -34.047 11.456 -12.718 1.00 9.86 162 GLN R N 1
ATOM 7084 C CA . GLN C 1 92 ? -33.098 12.133 -11.820 1.00 10.46 162 GLN R CA 1
ATOM 7085 C C . GLN C 1 92 ? -32.111 11.161 -11.189 1.00 10.12 162 GLN R C 1
ATOM 7086 O O . GLN C 1 92 ? -32.404 9.988 -10.987 1.00 10.60 162 GLN R O 1
ATOM 7092 N N . ALA C 1 93 ? -30.947 11.694 -10.848 1.00 10.72 163 ALA R N 1
ATOM 7093 C CA . ALA C 1 93 ? -29.868 10.957 -10.193 1.00 11.26 163 ALA R CA 1
ATOM 7094 C C . ALA C 1 93 ? -28.933 12.044 -9.676 1.00 12.75 163 ALA R C 1
ATOM 7095 O O . ALA C 1 93 ? -28.122 12.571 -10.437 1.00 15.14 163 ALA R O 1
ATOM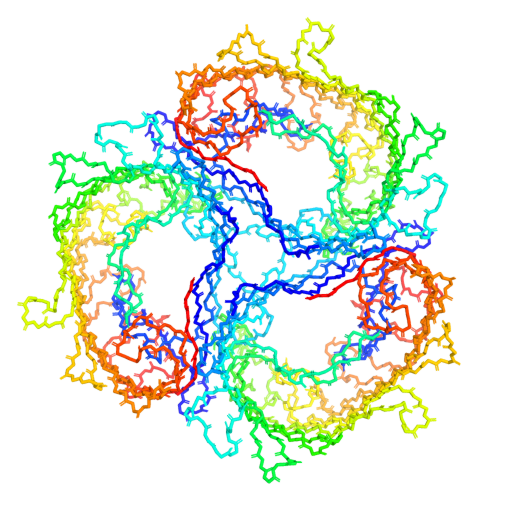 7097 N N . PHE C 1 94 ? -29.097 12.441 -8.413 1.00 14.00 164 PHE R N 1
ATOM 7098 C CA . PHE C 1 94 ? -28.262 13.491 -7.848 1.00 13.57 164 PHE R CA 1
ATOM 7099 C C . PHE C 1 94 ? -27.794 13.257 -6.420 1.00 14.93 164 PHE R C 1
ATOM 7100 O O . PHE C 1 94 ? -28.272 12.371 -5.713 1.00 14.08 164 PHE R O 1
ATOM 7108 N N . VAL C 1 95 ? -26.881 14.118 -5.994 1.00 17.39 165 VAL R N 1
ATOM 7109 C CA . VAL C 1 95 ? -26.296 14.051 -4.677 1.00 17.12 165 VAL R CA 1
ATOM 7110 C C . VAL C 1 95 ? -26.353 15.417 -4.063 1.00 17.42 165 VAL R C 1
ATOM 7111 O O . VAL C 1 95 ? -26.105 16.414 -4.730 1.00 19.59 165 VAL R O 1
ATOM 7115 N N . GLU C 1 96 ? -26.749 15.449 -2.797 1.00 18.25 166 GLU R N 1
ATOM 7116 C CA . GLU C 1 96 ? -26.801 16.683 -2.019 1.00 18.19 166 GLU R CA 1
ATOM 7117 C C . GLU C 1 96 ? -25.898 16.535 -0.780 1.00 17.81 166 GLU R C 1
ATOM 7118 O O . GLU C 1 96 ? -25.864 15.475 -0.131 1.00 15.82 166 GLU R O 1
ATOM 7124 N N . LEU C 1 97 ? -25.080 17.555 -0.548 1.00 18.11 167 LEU R N 1
ATOM 7125 C CA . LEU C 1 97 ? -24.201 17.613 0.621 1.00 18.96 167 LEU R CA 1
ATOM 7126 C C . LEU C 1 97 ? -24.710 18.821 1.409 1.00 19.85 167 LEU R C 1
ATOM 7127 O O . LEU C 1 97 ? -24.580 19.947 0.949 1.00 19.98 167 LEU R O 1
ATOM 7132 N N . GLY C 1 98 ? -25.366 18.570 2.537 1.00 19.79 168 GLY R N 1
ATOM 7133 C CA . GLY C 1 98 ? -25.883 19.653 3.344 1.00 23.12 168 GLY R CA 1
ATOM 7134 C C . GLY C 1 98 ? -25.188 19.859 4.682 1.00 24.85 168 GLY R C 1
ATOM 7135 O O . GLY C 1 98 ? -24.451 19.001 5.171 1.00 21.88 168 GLY R O 1
ATOM 7136 N N . ASN C 1 99 ? -25.382 21.060 5.222 1.00 28.09 169 ASN R N 1
ATOM 7137 C CA . ASN C 1 99 ? -24.862 21.476 6.512 1.00 29.43 169 ASN R CA 1
ATOM 7138 C C . ASN C 1 99 ? -23.415 21.034 6.780 1.00 28.83 169 ASN R C 1
ATOM 7139 O O . ASN C 1 99 ? -23.130 20.345 7.759 1.00 27.49 169 ASN R O 1
ATOM 7144 N N . LEU C 1 100 ? -22.510 21.396 5.874 1.00 29.49 170 LEU R N 1
ATOM 7145 C CA . LEU C 1 100 ? -21.096 21.052 6.032 1.00 30.87 170 LEU R CA 1
ATOM 7146 C C . LEU C 1 100 ? -20.448 21.953 7.092 1.00 31.81 170 LEU R C 1
ATOM 7147 O O . LEU C 1 100 ? -20.645 23.177 7.083 1.00 33.25 170 LEU R O 1
ATOM 7152 N N . PRO C 1 101 ? -19.672 21.361 8.023 1.00 32.09 171 PRO R N 1
ATOM 7153 C CA . PRO C 1 101 ? -19.006 22.117 9.094 1.00 32.36 171 PRO R CA 1
ATOM 7154 C C . PRO C 1 101 ? -18.092 23.199 8.582 1.00 32.74 171 PRO R C 1
ATOM 7155 O O . PRO C 1 101 ? -18.015 24.282 9.145 1.00 33.25 171 PRO R O 1
ATOM 7159 N N . THR C 1 102 ? -17.490 22.917 7.440 1.00 34.03 172 THR R N 1
ATOM 7160 C CA . THR C 1 102 ? -16.564 23.806 6.766 1.00 33.79 172 THR R CA 1
ATOM 7161 C C . THR C 1 102 ? -17.193 25.063 6.162 1.00 34.48 172 THR R C 1
ATOM 7162 O O . THR C 1 102 ? -16.505 26.042 5.932 1.00 34.30 172 THR R O 1
ATOM 7166 N N . PHE C 1 103 ? -18.503 25.040 5.943 1.00 37.00 173 PHE R N 1
ATOM 7167 C CA . PHE C 1 103 ? -19.229 26.168 5.366 1.00 38.98 173 PHE R CA 1
ATOM 7168 C C . PHE C 1 103 ? -19.613 27.190 6.414 1.00 40.70 173 PHE R C 1
ATOM 7169 O O . PHE C 1 103 ? -20.457 26.918 7.271 1.00 42.39 173 PHE R O 1
ATOM 7177 N N . ALA C 1 104 ? -19.046 28.385 6.312 1.00 41.80 174 ALA R N 1
ATOM 7178 C CA . ALA C 1 104 ? -19.347 29.444 7.275 1.00 42.32 174 ALA R CA 1
ATOM 7179 C C . ALA C 1 104 ? -19.969 30.677 6.626 1.00 41.71 174 ALA R C 1
ATOM 7180 O O . ALA C 1 104 ? -20.166 30.715 5.416 1.00 42.15 174 ALA R O 1
ATOM 7182 N N . GLY C 1 105 ? -20.288 31.673 7.449 1.00 41.25 175 GLY R N 1
ATOM 7183 C CA . GLY C 1 105 ? -20.881 32.901 6.958 1.00 39.82 175 GLY R CA 1
ATOM 7184 C C . GLY C 1 105 ? -22.221 32.665 6.290 1.00 39.69 175 GLY R C 1
ATOM 7185 O O . GLY C 1 105 ? -23.060 31.919 6.810 1.00 39.31 175 GLY R O 1
ATOM 7186 N N . PRO C 1 106 ? -22.446 33.291 5.122 1.00 39.28 176 PRO R N 1
ATOM 7187 C CA . PRO C 1 106 ? -23.684 33.172 4.344 1.00 37.97 176 PRO R CA 1
ATOM 7188 C C . PRO C 1 106 ? -23.976 31.742 3.844 1.00 36.90 176 PRO R C 1
ATOM 7189 O O . PRO C 1 106 ? -25.114 31.418 3.498 1.00 34.99 176 PRO R O 1
ATOM 7193 N N . PHE C 1 107 ? -22.938 30.901 3.840 1.00 35.96 177 PHE R N 1
ATOM 7194 C CA . PHE C 1 107 ? -23.011 29.504 3.409 1.00 35.82 177 PHE R CA 1
ATOM 7195 C C . PHE C 1 107 ? -23.302 28.565 4.574 1.00 36.46 177 PHE R C 1
ATOM 7196 O O . PHE C 1 107 ? -23.284 27.349 4.409 1.00 35.47 177 PHE R O 1
ATOM 7204 N N . LYS C 1 108 ? -23.557 29.125 5.749 1.00 37.48 178 LYS R N 1
ATOM 7205 C CA . LYS C 1 108 ? -23.814 28.332 6.940 1.00 38.14 178 LYS R CA 1
ATOM 7206 C C . LYS C 1 108 ? -24.674 27.082 6.744 1.00 36.91 178 LYS R C 1
ATOM 7207 O O . LYS C 1 108 ? -24.166 25.958 6.793 1.00 40.66 178 LYS R O 1
ATOM 7213 N N . GLY C 1 109 ? -25.969 27.241 6.531 1.00 32.63 179 GLY R N 1
ATOM 7214 C CA . GLY C 1 109 ? -26.779 26.043 6.392 1.00 31.18 179 GLY R CA 1
ATOM 7215 C C . GLY C 1 109 ? -27.065 25.645 4.967 1.00 29.70 179 GLY R C 1
ATOM 7216 O O . GLY C 1 109 ? -27.987 24.896 4.707 1.00 28.45 179 GLY R O 1
ATOM 7217 N N . SER C 1 110 ? -26.226 26.098 4.049 1.00 29.44 180 SER R N 1
ATOM 7218 C CA . SER C 1 110 ? -26.416 25.831 2.641 1.00 27.90 180 SER R CA 1
ATOM 7219 C C . SER C 1 110 ? -26.173 24.380 2.225 1.00 27.42 180 SER R C 1
ATOM 7220 O O . SER C 1 110 ? -25.448 23.637 2.905 1.00 26.27 180 SER R O 1
ATOM 7223 N N . THR C 1 111 ? -26.838 23.982 1.134 1.00 25.41 181 THR R N 1
ATOM 7224 C CA . THR C 1 111 ? -26.712 22.636 0.583 1.00 24.06 181 THR R CA 1
ATOM 7225 C C . THR C 1 111 ? -26.216 22.619 -0.869 1.00 21.22 181 THR R C 1
ATOM 7226 O O . THR C 1 111 ? -26.743 23.296 -1.739 1.00 21.74 181 THR R O 1
ATOM 7230 N N . LEU C 1 112 ? -25.130 21.895 -1.092 1.00 21.26 182 LEU R N 1
ATOM 7231 C CA . LEU C 1 112 ? -24.509 21.764 -2.409 1.00 20.79 182 LEU R CA 1
ATOM 7232 C C . LEU C 1 112 ? -25.086 20.560 -3.137 1.00 21.16 182 LEU R C 1
ATOM 7233 O O . LEU C 1 112 ? -25.374 19.541 -2.514 1.00 23.24 182 LEU R O 1
ATOM 7238 N N . TRP C 1 113 ? -25.238 20.650 -4.451 1.00 19.44 183 TRP R N 1
ATOM 7239 C CA . TRP C 1 113 ? -25.746 19.516 -5.198 1.00 18.46 183 TRP R CA 1
ATOM 7240 C C . TRP C 1 113 ? -25.090 19.406 -6.565 1.00 19.54 183 TRP R C 1
ATOM 7241 O O . TRP C 1 113 ? -24.453 20.358 -7.049 1.00 17.25 183 TRP R O 1
ATOM 7252 N N . ALA C 1 114 ? -25.212 18.216 -7.151 1.00 19.09 184 ALA R N 1
ATOM 7253 C CA . ALA C 1 114 ? -24.694 17.917 -8.482 1.00 19.76 184 ALA R CA 1
ATOM 7254 C C . ALA C 1 114 ? -25.404 16.665 -9.011 1.00 19.61 184 ALA R C 1
ATOM 7255 O O . ALA C 1 114 ? -25.721 15.753 -8.239 1.00 17.58 184 ALA R O 1
ATOM 7257 N N . GLY C 1 115 ? -25.667 16.663 -10.325 1.00 17.85 185 GLY R N 1
ATOM 7258 C CA . GLY C 1 115 ? -26.340 15.559 -10.985 1.00 14.50 185 GLY R CA 1
ATOM 7259 C C . GLY C 1 115 ? -27.548 16.013 -11.798 1.00 14.47 185 GLY R C 1
ATOM 7260 O O . GLY C 1 115 ? -27.736 17.202 -12.098 1.00 14.08 185 GLY R O 1
ATOM 7261 N N . LYS C 1 116 ? -28.374 15.043 -12.165 1.00 12.93 186 LYS R N 1
ATOM 7262 C CA . LYS C 1 116 ? -29.585 15.290 -12.935 1.00 13.15 186 LYS R CA 1
ATOM 7263 C C . LYS C 1 116 ? -30.733 15.357 -11.927 1.00 13.75 186 LYS R C 1
ATOM 7264 O O . LYS C 1 116 ? -30.966 14.384 -11.173 1.00 13.15 186 LYS R O 1
ATOM 7270 N N . ARG C 1 117 ? -31.482 16.462 -11.944 1.00 12.09 187 ARG R N 1
ATOM 7271 C CA . ARG C 1 117 ? -32.561 16.645 -10.977 1.00 9.98 187 ARG R CA 1
ATOM 7272 C C . ARG C 1 117 ? -33.603 17.663 -11.383 1.00 10.89 187 ARG R C 1
ATOM 7273 O O . ARG C 1 117 ? -33.427 18.381 -12.347 1.00 12.30 187 ARG R O 1
ATOM 7281 N N . PHE C 1 118 ? -34.705 17.705 -10.637 1.00 11.35 188 PHE R N 1
ATOM 7282 C CA . PHE C 1 118 ? -35.718 18.733 -10.827 1.00 11.54 188 PHE R CA 1
ATOM 7283 C C . PHE C 1 118 ? -35.241 19.700 -9.754 1.00 13.90 188 PHE R C 1
ATOM 7284 O O . PHE C 1 118 ? -34.828 19.251 -8.673 1.00 16.60 188 PHE R O 1
ATOM 7292 N N . ASP C 1 119 ? -35.265 21.000 -10.024 1.00 13.49 189 ASP R N 1
ATOM 7293 C CA . ASP C 1 119 ? -34.826 21.968 -9.028 1.00 14.54 189 ASP R CA 1
ATOM 7294 C C . ASP C 1 119 ? -35.698 21.786 -7.802 1.00 17.18 189 ASP R C 1
ATOM 7295 O O . ASP C 1 119 ? -36.880 21.430 -7.922 1.00 17.83 189 ASP R O 1
ATOM 7300 N N . ARG C 1 120 ? -35.116 21.991 -6.625 1.00 17.22 190 ARG R N 1
ATOM 7301 C CA . ARG C 1 120 ? -35.855 21.833 -5.386 1.00 15.10 190 ARG R CA 1
ATOM 7302 C C . ARG C 1 120 ? -36.968 22.865 -5.280 1.00 15.08 190 ARG R C 1
ATOM 7303 O O . ARG C 1 120 ? -38.079 22.534 -4.894 1.00 14.70 190 ARG R O 1
ATOM 7311 N N . ASP C 1 121 ? -36.702 24.095 -5.711 1.00 15.20 191 ASP R N 1
ATOM 7312 C CA . ASP C 1 121 ? -37.689 25.150 -5.579 1.00 15.66 191 ASP R CA 1
ATOM 7313 C C . ASP C 1 121 ? -38.738 25.382 -6.672 1.00 17.58 191 ASP R C 1
ATOM 7314 O O . ASP C 1 121 ? -39.374 26.433 -6.725 1.00 18.10 191 ASP R O 1
ATOM 7319 N N . ASN C 1 122 ? -38.947 24.397 -7.535 1.00 17.91 192 ASN R N 1
ATOM 7320 C CA . ASN C 1 122 ? -39.993 24.521 -8.538 1.00 16.28 192 ASN R CA 1
ATOM 7321 C C . ASN C 1 122 ? -41.279 24.391 -7.721 1.00 17.21 192 ASN R C 1
ATOM 7322 O O . ASN C 1 122 ? -41.254 23.869 -6.610 1.00 18.47 192 ASN R O 1
ATOM 7327 N N . PHE C 1 123 ? -42.396 24.868 -8.253 1.00 17.33 193 PHE R N 1
ATOM 7328 C CA . PHE C 1 123 ? -43.681 24.727 -7.572 1.00 17.64 193 PHE R CA 1
ATOM 7329 C C . PHE C 1 123 ? -44.744 24.649 -8.637 1.00 20.37 193 PHE R C 1
ATOM 7330 O O . PHE C 1 123 ? -44.561 25.202 -9.721 1.00 22.19 193 PHE R O 1
ATOM 7338 N N . ASP C 1 124 ? -45.853 23.982 -8.332 1.00 21.54 194 ASP R N 1
ATOM 7339 C CA . ASP C 1 124 ? -46.917 23.777 -9.312 1.00 22.50 194 ASP R CA 1
ATOM 7340 C C . ASP C 1 124 ? -48.327 24.204 -8.888 1.00 22.23 194 ASP R C 1
ATOM 7341 O O . ASP C 1 124 ? -48.525 24.759 -7.809 1.00 24.27 194 ASP R O 1
ATOM 7346 N N . ILE C 1 125 ? -49.280 24.012 -9.801 1.00 19.48 195 ILE R N 1
ATOM 7347 C CA . ILE C 1 125 ? -50.688 24.293 -9.580 1.00 17.03 195 ILE R CA 1
ATOM 7348 C C . ILE C 1 125 ? -51.272 22.904 -9.833 1.00 19.65 195 ILE R C 1
ATOM 7349 O O . ILE C 1 125 ? -51.572 22.530 -10.965 1.00 23.11 195 ILE R O 1
ATOM 7354 N N . HIS C 1 126 ? -51.396 22.133 -8.763 1.00 18.24 196 HIS R N 1
ATOM 7355 C CA . HIS C 1 126 ? -51.862 20.771 -8.829 1.00 16.65 196 HIS R CA 1
ATOM 7356 C C . HIS C 1 126 ? -53.117 20.401 -9.613 1.00 18.05 196 HIS R C 1
ATOM 7357 O O . HIS C 1 126 ? -53.099 19.422 -10.364 1.00 20.07 196 HIS R O 1
ATOM 7364 N N . TRP C 1 127 ? -54.210 21.134 -9.410 1.00 19.33 197 TRP R N 1
ATOM 7365 C CA . TRP C 1 127 ? -55.502 20.829 -10.053 1.00 19.56 197 TRP R CA 1
ATOM 7366 C C . TRP C 1 127 ? -55.520 20.890 -11.573 1.00 19.62 197 TRP R C 1
ATOM 7367 O O . TRP C 1 127 ? -56.314 20.226 -12.223 1.00 20.85 197 TRP R O 1
ATOM 7378 N N . ILE C 1 128 ? -54.507 21.531 -12.122 1.00 20.70 198 ILE R N 1
ATOM 7379 C CA . ILE C 1 128 ? -54.375 21.729 -13.557 1.00 21.37 198 ILE R CA 1
ATOM 7380 C C . ILE C 1 128 ? -53.191 20.944 -14.160 1.00 20.67 198 ILE R C 1
ATOM 7381 O O . ILE C 1 128 ? -52.984 20.942 -15.370 1.00 20.38 198 ILE R O 1
ATOM 7386 N N . ASP C 1 129 ? -52.487 20.199 -13.309 1.00 20.05 199 ASP R N 1
ATOM 7387 C CA . ASP C 1 129 ? -51.327 19.396 -13.701 1.00 19.13 199 ASP R CA 1
ATOM 7388 C C . ASP C 1 129 ? -50.294 20.232 -14.446 1.00 20.63 199 ASP R C 1
ATOM 7389 O O . ASP C 1 129 ? -49.807 19.843 -15.505 1.00 23.50 199 ASP R O 1
ATOM 7394 N N . SER C 1 130 ? -49.933 21.373 -13.877 1.00 19.39 200 SER R N 1
ATOM 7395 C CA . SER C 1 130 ? -48.974 22.241 -14.516 1.00 16.65 200 SER R CA 1
ATOM 7396 C C . SER C 1 130 ? -48.080 22.907 -13.500 1.00 16.81 200 SER R C 1
ATOM 7397 O O . SER C 1 130 ? -48.558 23.471 -12.519 1.00 17.76 200 SER R O 1
ATOM 7400 N N . ASP C 1 131 ? -46.781 22.858 -13.751 1.00 14.36 201 ASP R N 1
ATOM 7401 C CA . ASP C 1 131 ? -45.840 23.528 -12.896 1.00 16.00 201 ASP R CA 1
ATOM 7402 C C . ASP C 1 131 ? -45.961 25.029 -13.201 1.00 17.61 201 ASP R C 1
ATOM 7403 O O . ASP C 1 131 ? -46.444 25.422 -14.273 1.00 20.55 201 ASP R O 1
ATOM 7408 N N . VAL C 1 132 ? -45.575 25.867 -12.248 1.00 16.20 202 VAL R N 1
ATOM 7409 C CA . VAL C 1 132 ? -45.571 27.311 -12.454 1.00 16.04 202 VAL R CA 1
ATOM 7410 C C . VAL C 1 132 ? -44.203 27.573 -13.121 1.00 17.60 202 VAL R C 1
ATOM 7411 O O . VAL C 1 132 ? -44.113 28.318 -14.105 1.00 18.91 202 VAL R O 1
ATOM 7415 N N . VAL C 1 133 ? -43.159 26.918 -12.594 1.00 16.22 203 VAL R N 1
ATOM 7416 C CA . VAL C 1 133 ? -41.784 26.989 -13.110 1.00 16.56 203 VAL R CA 1
ATOM 7417 C C . VAL C 1 133 ? -41.230 25.579 -12.984 1.00 16.36 203 VAL R C 1
ATOM 7418 O O . VAL C 1 133 ? -41.526 24.876 -12.012 1.00 17.25 203 VAL R O 1
ATOM 7422 N N . PHE C 1 134 ? -40.436 25.159 -13.965 1.00 14.97 204 PHE R N 1
ATOM 7423 C CA . PHE C 1 134 ? -39.859 23.824 -13.957 1.00 13.60 204 PHE R CA 1
ATOM 7424 C C . PHE C 1 134 ? -38.438 23.843 -14.499 1.00 15.11 204 PHE R C 1
ATOM 7425 O O . PHE C 1 134 ? -38.210 23.786 -15.710 1.00 15.57 204 PHE R O 1
ATOM 7433 N N . LEU C 1 135 ? -37.489 23.995 -13.585 1.00 13.02 205 LEU R N 1
ATOM 7434 C CA . LEU C 1 135 ? -36.091 24.004 -13.924 1.00 14.76 205 LEU R CA 1
ATOM 7435 C C . LEU C 1 135 ? -35.588 22.591 -13.633 1.00 16.35 205 LEU R C 1
ATOM 7436 O O . LEU C 1 135 ? -35.716 22.110 -12.512 1.00 18.40 205 LEU R O 1
ATOM 7441 N N . ALA C 1 136 ? -35.131 21.892 -14.673 1.00 14.93 206 ALA R N 1
ATOM 7442 C CA . ALA C 1 136 ? -34.614 20.521 -14.574 1.00 12.39 206 ALA R CA 1
ATOM 7443 C C . ALA C 1 136 ? -33.489 20.305 -15.604 1.00 13.54 206 ALA R C 1
ATOM 7444 O O . ALA C 1 136 ? -33.374 21.035 -16.584 1.00 15.29 206 ALA R O 1
ATOM 7446 N N . GLY C 1 137 ? -32.664 19.293 -15.391 1.00 12.57 207 GLY R N 1
ATOM 7447 C CA . GLY C 1 137 ? -31.559 19.055 -16.293 1.00 11.63 207 GLY R CA 1
ATOM 7448 C C . GLY C 1 137 ? -30.389 18.512 -15.505 1.00 12.90 207 GLY R C 1
ATOM 7449 O O . GLY C 1 137 ? -30.572 17.976 -14.405 1.00 15.01 207 GLY R O 1
ATOM 7450 N N . THR C 1 138 ? -29.186 18.654 -16.044 1.00 11.95 208 THR R N 1
ATOM 7451 C CA . THR C 1 138 ? -28.000 18.145 -15.369 1.00 12.84 208 THR R CA 1
ATOM 7452 C C . THR C 1 138 ? -27.040 19.288 -15.073 1.00 15.24 208 THR R C 1
ATOM 7453 O O . THR C 1 138 ? -26.766 20.124 -15.941 1.00 15.68 208 THR R O 1
ATOM 7457 N N . GLY C 1 139 ? -26.542 19.342 -13.839 1.00 15.91 209 GLY R N 1
ATOM 7458 C CA . GLY C 1 139 ? -25.630 20.418 -13.492 1.00 14.46 209 GLY R CA 1
ATOM 7459 C C . GLY C 1 139 ? -25.164 20.438 -12.057 1.00 13.45 209 GLY R C 1
ATOM 7460 O O . GLY C 1 139 ? -24.757 19.422 -11.502 1.00 14.38 209 GLY R O 1
ATOM 7461 N N . GLY C 1 140 ? -25.182 21.618 -11.463 1.00 12.90 210 GLY R N 1
ATOM 7462 C CA . GLY C 1 140 ? -24.744 21.741 -10.089 1.00 15.23 210 GLY R CA 1
ATOM 7463 C C . GLY C 1 140 ? -25.149 23.068 -9.510 1.00 18.19 210 GLY R C 1
ATOM 7464 O O . GLY C 1 140 ? -25.515 23.993 -10.238 1.00 20.54 210 GLY R O 1
ATOM 7465 N N . GLY C 1 141 ? -25.106 23.178 -8.194 1.00 17.97 211 GLY R N 1
ATOM 7466 C CA . GLY C 1 141 ? -25.490 24.437 -7.604 1.00 18.41 211 GLY R CA 1
ATOM 7467 C C . GLY C 1 141 ? -25.505 24.421 -6.103 1.00 19.51 211 GLY R C 1
ATOM 7468 O O . GLY C 1 141 ? -25.108 23.468 -5.466 1.00 18.44 211 GLY R O 1
ATOM 7469 N N . ILE C 1 142 ? -25.994 25.502 -5.534 1.00 21.16 212 ILE R N 1
ATOM 7470 C CA . ILE C 1 142 ? -26.039 25.620 -4.096 1.00 22.12 212 ILE R CA 1
ATOM 7471 C C . ILE C 1 142 ? -27.348 26.260 -3.664 1.00 21.39 212 ILE R C 1
ATOM 7472 O O . ILE C 1 142 ? -27.792 27.247 -4.242 1.00 22.23 212 ILE R O 1
ATOM 7477 N N . TYR C 1 143 ? -27.983 25.655 -2.675 1.00 22.38 213 TYR R N 1
ATOM 7478 C CA . TYR C 1 143 ? -29.237 26.169 -2.142 1.00 23.91 213 TYR R CA 1
ATOM 7479 C C . TYR C 1 143 ? -29.021 26.854 -0.801 1.00 23.96 213 TYR R C 1
ATOM 7480 O O . TYR C 1 143 ? -28.168 26.447 -0.014 1.00 24.17 213 TYR R O 1
ATOM 7489 N N . ASP C 1 144 ? -29.830 27.880 -0.565 1.00 24.39 214 ASP R N 1
ATOM 7490 C CA . ASP C 1 144 ? -29.856 28.650 0.677 1.00 24.26 214 ASP R CA 1
ATOM 7491 C C . ASP C 1 144 ? -28.594 29.385 1.117 1.00 24.84 214 ASP R C 1
ATOM 7492 O O . ASP C 1 144 ? -27.986 29.035 2.131 1.00 24.67 214 ASP R O 1
ATOM 7497 N N . VAL C 1 145 ? -28.185 30.380 0.343 1.00 24.98 215 VAL R N 1
ATOM 7498 C CA . VAL C 1 145 ? -27.043 31.182 0.723 1.00 26.91 215 VAL R CA 1
ATOM 7499 C C . VAL C 1 145 ? -27.723 32.376 1.378 1.00 30.95 215 VAL R C 1
ATOM 7500 O O . VAL C 1 145 ? -28.472 33.088 0.718 1.00 29.55 215 VAL R O 1
ATOM 7504 N N . LYS C 1 146 ? -27.563 32.503 2.698 1.00 36.15 216 LYS R N 1
ATOM 7505 C CA . LYS C 1 146 ? -28.175 33.591 3.474 1.00 41.03 216 LYS R CA 1
ATOM 7506 C C . LYS C 1 146 ? -27.319 34.845 3.573 1.00 43.42 216 LYS R C 1
ATOM 7507 O O . LYS C 1 146 ? -26.192 34.795 4.046 1.00 43.94 216 LYS R O 1
ATOM 7513 N N . TRP C 1 147 ? -27.870 35.967 3.135 1.00 47.21 217 TRP R N 1
ATOM 7514 C CA . TRP C 1 147 ? -27.182 37.247 3.222 1.00 52.82 217 TRP R CA 1
ATOM 7515 C C . TRP C 1 147 ? -27.942 37.986 4.323 1.00 57.46 217 TRP R C 1
ATOM 7516 O O . TRP C 1 147 ? -29.143 37.751 4.485 1.00 59.70 217 TRP R O 1
ATOM 7527 N N . ASN C 1 148 ? -27.274 38.877 5.058 1.00 61.17 218 ASN R N 1
ATOM 7528 C CA . ASN C 1 148 ? -27.911 39.673 6.130 1.00 65.52 218 ASN R CA 1
ATOM 7529 C C . ASN C 1 148 ? -29.049 39.021 6.950 1.00 69.24 218 ASN R C 1
ATOM 7530 O O . ASN C 1 148 ? -29.765 39.717 7.682 1.00 70.64 218 ASN R O 1
ATOM 7535 N N . ASP C 1 149 ? -29.196 37.696 6.832 1.00 72.33 219 ASP R N 1
ATOM 7536 C CA . ASP C 1 149 ? -30.223 36.902 7.532 1.00 74.11 219 ASP R CA 1
ATOM 7537 C C . ASP C 1 149 ? -31.679 37.290 7.221 1.00 72.89 219 ASP R C 1
ATOM 7538 O O . ASP C 1 149 ? -32.525 37.382 8.127 1.00 73.54 219 ASP R O 1
ATOM 7543 N N . GLY C 1 150 ? -31.964 37.496 5.938 1.00 70.32 220 GLY R N 1
ATOM 7544 C CA . GLY C 1 150 ? -33.307 37.863 5.513 1.00 66.19 220 GLY R CA 1
ATOM 7545 C C . GLY C 1 150 ? -33.458 37.846 4.001 1.00 62.34 220 GLY R C 1
ATOM 7546 O O . GLY C 1 150 ? -34.501 38.224 3.461 1.00 63.27 220 GLY R O 1
ATOM 7547 N N . LEU C 1 151 ? -32.407 37.398 3.324 1.00 58.01 221 LEU R N 1
ATOM 7548 C CA . LEU C 1 151 ? -32.366 37.316 1.868 1.00 52.65 221 LEU R CA 1
ATOM 7549 C C . LEU C 1 151 ? -31.571 36.059 1.517 1.00 49.51 221 LEU R C 1
ATOM 7550 O O . LEU C 1 151 ? -30.349 36.033 1.685 1.00 48.48 221 LEU R O 1
ATOM 7555 N N . ARG C 1 152 ? -32.275 34.991 1.141 1.00 45.38 222 ARG R N 1
ATOM 7556 C CA . ARG C 1 152 ? -31.612 33.748 0.754 1.00 41.99 222 ARG R CA 1
ATOM 7557 C C . ARG C 1 152 ? -31.588 33.644 -0.759 1.00 38.64 222 ARG R C 1
ATOM 7558 O O . ARG C 1 152 ? -32.458 34.190 -1.451 1.00 36.52 222 ARG R O 1
ATOM 7566 N N . SER C 1 153 ? -30.556 32.974 -1.262 1.00 34.64 223 SER R N 1
ATOM 7567 C CA . SER C 1 153 ? -30.357 32.833 -2.691 1.00 30.69 223 SER R CA 1
ATOM 7568 C C . SER C 1 153 ? -29.916 31.450 -3.119 1.00 28.52 223 SER R C 1
ATOM 7569 O O . SER C 1 153 ? -29.255 30.751 -2.352 1.00 28.04 223 SER R O 1
ATOM 7572 N N . ASN C 1 154 ? -30.317 31.057 -4.331 1.00 24.77 224 ASN R N 1
ATOM 7573 C CA . ASN C 1 154 ? -29.902 29.783 -4.922 1.00 23.07 224 ASN R CA 1
ATOM 7574 C C . ASN C 1 154 ? -29.192 30.184 -6.215 1.00 23.51 224 ASN R C 1
ATOM 7575 O O . ASN C 1 154 ? -29.639 31.102 -6.922 1.00 24.11 224 ASN R O 1
ATOM 7580 N N . PHE C 1 155 ? -28.063 29.539 -6.490 1.00 21.83 225 PHE R N 1
ATOM 7581 C CA . PHE C 1 155 ? -27.296 29.804 -7.699 1.00 20.65 225 PHE R CA 1
ATOM 7582 C C . PHE C 1 155 ? -27.031 28.444 -8.340 1.00 20.60 225 PHE R C 1
ATOM 7583 O O . PHE C 1 155 ? -26.693 27.494 -7.632 1.00 19.58 225 PHE R O 1
ATOM 7591 N N . SER C 1 156 ? -27.215 28.330 -9.659 1.00 18.23 226 SER R N 1
ATOM 7592 C CA . SER C 1 156 ? -26.975 27.047 -10.340 1.00 17.80 226 SER R CA 1
ATOM 7593 C C . SER C 1 156 ? -26.666 27.077 -11.832 1.00 16.81 226 SER R C 1
ATOM 7594 O O . SER C 1 156 ? -26.886 28.069 -12.529 1.00 15.33 226 SER R O 1
ATOM 7597 N N . LEU C 1 157 ? -26.144 25.954 -12.302 1.00 17.36 227 LEU R N 1
ATOM 7598 C CA . LEU C 1 157 ? -25.833 25.763 -13.704 1.00 17.60 227 LEU R CA 1
ATOM 7599 C C . LEU C 1 157 ? -26.512 24.466 -14.088 1.00 17.39 227 LEU R C 1
ATOM 7600 O O . LEU C 1 157 ? -26.166 23.407 -13.568 1.00 14.23 227 LEU R O 1
ATOM 7605 N N . TYR C 1 158 ? -27.487 24.571 -14.987 1.00 18.61 228 TYR R N 1
ATOM 7606 C CA . TYR C 1 158 ? -28.214 23.409 -15.492 1.00 19.62 228 TYR R CA 1
ATOM 7607 C C . TYR C 1 158 ? -27.969 23.268 -16.991 1.00 20.41 228 TYR R C 1
ATOM 7608 O O . TYR C 1 158 ? -28.021 24.243 -17.734 1.00 19.87 228 TYR R O 1
ATOM 7617 N N . GLY C 1 159 ? -27.689 22.047 -17.421 1.00 20.40 229 GLY R N 1
ATOM 7618 C CA . GLY C 1 159 ? -27.485 21.789 -18.825 1.00 19.43 229 GLY R CA 1
ATOM 7619 C C . GLY C 1 159 ? -28.592 20.915 -19.388 1.00 19.83 229 GLY R C 1
ATOM 7620 O O . GLY C 1 159 ? -29.130 20.037 -18.701 1.00 18.23 229 GLY R O 1
ATOM 7621 N N . ARG C 1 160 ? -28.975 21.203 -20.627 1.00 20.75 230 ARG R N 1
ATOM 7622 C CA . ARG C 1 160 ? -29.990 20.422 -21.334 1.00 21.44 230 ARG R CA 1
ATOM 7623 C C . ARG C 1 160 ? -29.509 20.134 -22.777 1.00 22.81 230 ARG R C 1
ATOM 7624 O O . ARG C 1 160 ? -28.416 20.564 -23.191 1.00 23.54 230 ARG R O 1
ATOM 7632 N N . ASN C 1 161 ? -30.323 19.399 -23.525 1.00 22.44 231 ASN R N 1
ATOM 7633 C CA . ASN C 1 161 ? -30.007 19.034 -24.897 1.00 22.86 231 ASN R CA 1
ATOM 7634 C C . ASN C 1 161 ? -31.154 19.318 -25.846 1.00 23.73 231 ASN R C 1
ATOM 7635 O O . ASN C 1 161 ? -32.330 19.124 -25.505 1.00 23.64 231 ASN R O 1
ATOM 7640 N N . PHE C 1 162 ? -30.796 19.761 -27.045 1.00 22.70 232 PHE R N 1
ATOM 7641 C CA . PHE C 1 162 ? -31.772 20.004 -28.096 1.00 22.38 232 PHE R CA 1
ATOM 7642 C C . PHE C 1 162 ? -31.491 18.988 -29.216 1.00 24.16 232 PHE R C 1
ATOM 7643 O O . PHE C 1 162 ? -30.332 18.604 -29.445 1.00 23.17 232 PHE R O 1
ATOM 7651 N N . GLY C 1 163 ? -32.553 18.523 -29.874 1.00 24.87 233 GLY R N 1
ATOM 7652 C CA . GLY C 1 163 ? -32.401 17.583 -30.968 1.00 28.87 233 GLY R CA 1
ATOM 7653 C C . GLY C 1 163 ? -32.153 16.148 -30.577 1.00 33.04 233 GLY R C 1
ATOM 7654 O O . GLY C 1 163 ? -32.353 15.780 -29.434 1.00 36.09 233 GLY R O 1
ATOM 7655 N N . ASP C 1 164 ? -31.709 15.339 -31.534 1.00 35.94 234 ASP R N 1
ATOM 7656 C CA . ASP C 1 164 ? -31.444 13.920 -31.320 1.00 39.09 234 ASP R CA 1
ATOM 7657 C C . ASP C 1 164 ? -30.035 13.740 -30.756 1.00 39.51 234 ASP R C 1
ATOM 7658 O O . ASP C 1 164 ? -29.051 14.022 -31.441 1.00 38.20 234 ASP R O 1
ATOM 7663 N N . ILE C 1 165 ? -29.955 13.249 -29.518 1.00 40.51 235 ILE R N 1
ATOM 7664 C CA . ILE C 1 165 ? -28.678 13.030 -28.829 1.00 41.69 235 ILE R CA 1
ATOM 7665 C C . ILE C 1 165 ? -27.688 12.135 -29.618 1.00 43.95 235 ILE R C 1
ATOM 7666 O O . ILE C 1 165 ? -26.460 12.333 -29.540 1.00 42.48 235 ILE R O 1
ATOM 7671 N N . ASP C 1 166 ? -28.238 11.217 -30.424 1.00 46.24 236 ASP R N 1
ATOM 7672 C CA . ASP C 1 166 ? -27.458 10.284 -31.256 1.00 48.71 236 ASP R CA 1
ATOM 7673 C C . ASP C 1 166 ? -26.855 10.905 -32.513 1.00 50.10 236 ASP R C 1
ATOM 7674 O O . ASP C 1 166 ? -25.773 10.509 -32.951 1.00 51.15 236 ASP R O 1
ATOM 7679 N N . ASP C 1 167 ? -27.573 11.865 -33.088 1.00 51.02 237 ASP R N 1
ATOM 7680 C CA . ASP C 1 167 ? -27.152 12.569 -34.297 1.00 50.84 237 ASP R CA 1
ATOM 7681 C C . ASP C 1 167 ? -26.281 13.757 -33.903 1.00 50.11 237 ASP R C 1
ATOM 7682 O O . ASP C 1 167 ? -26.784 14.798 -33.474 1.00 50.47 237 ASP R O 1
ATOM 7687 N N . SER C 1 168 ? -24.977 13.603 -34.066 1.00 48.79 238 SER R N 1
ATOM 7688 C CA . SER C 1 168 ? -24.038 14.661 -33.722 1.00 49.38 238 SER R CA 1
ATOM 7689 C C . SER C 1 168 ? -24.238 15.980 -34.484 1.00 49.07 238 SER R C 1
ATOM 7690 O O . SER C 1 168 ? -23.803 17.033 -34.023 1.00 49.52 238 SER R O 1
ATOM 7693 N N . SER C 1 169 ? -24.909 15.930 -35.635 1.00 48.24 239 SER R N 1
ATOM 7694 C CA . SER C 1 169 ? -25.150 17.132 -36.441 1.00 45.64 239 SER R CA 1
ATOM 7695 C C . SER C 1 169 ? -26.480 17.815 -36.114 1.00 42.73 239 SER R C 1
ATOM 7696 O O . SER C 1 169 ? -26.725 18.941 -36.552 1.00 40.88 239 SER R O 1
ATOM 7699 N N . ASN C 1 170 ? -27.339 17.110 -35.380 1.00 39.85 240 ASN R N 1
ATOM 7700 C CA . ASN C 1 170 ? -28.639 17.628 -34.962 1.00 39.08 240 ASN R CA 1
ATOM 7701 C C . ASN C 1 170 ? -28.754 17.561 -33.437 1.00 37.19 240 ASN R C 1
ATOM 7702 O O . ASN C 1 170 ? -29.820 17.303 -32.895 1.00 37.53 240 ASN R O 1
ATOM 7707 N N . SER C 1 171 ? -27.649 17.814 -32.747 1.00 35.79 241 SER R N 1
ATOM 7708 C CA . SER C 1 171 ? -27.628 17.784 -31.294 1.00 33.12 241 SER R CA 1
ATOM 7709 C C . SER C 1 171 ? -26.853 18.972 -30.746 1.00 31.62 241 SER R C 1
ATOM 7710 O O . SER C 1 171 ? -25.698 19.196 -31.111 1.00 31.51 241 SER R O 1
ATOM 7713 N N . VAL C 1 172 ? -27.470 19.680 -29.808 1.00 30.27 242 VAL R N 1
ATOM 7714 C CA . VAL C 1 172 ? -26.868 20.854 -29.181 1.00 26.88 242 VAL R CA 1
ATOM 7715 C C . VAL C 1 172 ? -27.114 20.870 -27.657 1.00 25.83 242 VAL R C 1
ATOM 7716 O O . VAL C 1 172 ? -28.148 20.386 -27.159 1.00 24.68 242 VAL R O 1
ATOM 7720 N N . GLN C 1 173 ? -26.138 21.397 -26.921 1.00 23.68 243 GLN R N 1
ATOM 7721 C CA . GLN C 1 173 ? -26.253 21.523 -25.471 1.00 20.30 243 GLN R CA 1
ATOM 7722 C C . GLN C 1 173 ? -26.704 22.932 -25.105 1.00 20.07 243 GLN R C 1
ATOM 7723 O O . GLN C 1 173 ? -26.214 23.918 -25.661 1.00 22.11 243 GLN R O 1
ATOM 7729 N N . ASN C 1 174 ? -27.692 23.023 -24.225 1.00 18.57 244 ASN R N 1
ATOM 7730 C CA . ASN C 1 174 ? -28.205 24.324 -23.788 1.00 17.58 244 ASN R CA 1
ATOM 7731 C C . ASN C 1 174 ? -27.874 24.527 -22.325 1.00 17.04 244 ASN R C 1
ATOM 7732 O O . ASN C 1 174 ? -28.245 23.731 -21.479 1.00 17.19 244 ASN R O 1
ATOM 7737 N N . TYR C 1 175 ? -27.133 25.578 -22.040 1.00 17.37 245 TYR R N 1
ATOM 7738 C CA . TYR C 1 175 ? -26.750 25.884 -20.683 1.00 16.38 245 TYR R CA 1
ATOM 7739 C C . TYR C 1 175 ? -27.571 27.008 -20.108 1.00 18.17 245 TYR R C 1
ATOM 7740 O O . TYR C 1 175 ? -27.902 27.986 -20.794 1.00 18.02 245 TYR R O 1
ATOM 7749 N N . ILE C 1 176 ? -27.925 26.832 -18.840 1.00 19.58 246 ILE R N 1
ATOM 7750 C CA . ILE C 1 176 ? -28.757 27.765 -18.093 1.00 18.75 246 ILE R CA 1
ATOM 7751 C C . ILE C 1 176 ? -28.129 28.206 -16.777 1.00 21.09 246 ILE R C 1
ATOM 7752 O O . ILE C 1 176 ? -27.778 27.379 -15.917 1.00 22.30 246 ILE R O 1
ATOM 7757 N N . LEU C 1 177 ? -27.968 29.513 -16.642 1.00 21.92 247 LEU R N 1
ATOM 7758 C CA . LEU C 1 177 ? -27.404 30.110 -15.443 1.00 23.39 247 LEU R CA 1
ATOM 7759 C C . LEU C 1 177 ? -28.550 30.796 -14.754 1.00 22.80 247 LEU R C 1
ATOM 7760 O O . LEU C 1 177 ? -29.240 31.620 -15.360 1.00 21.46 247 LEU R O 1
ATOM 7765 N N . THR C 1 178 ? -28.740 30.484 -13.481 1.00 23.39 248 THR R N 1
ATOM 7766 C CA . THR C 1 178 ? -29.845 31.083 -12.743 1.00 24.63 248 THR R CA 1
ATOM 7767 C C . THR C 1 178 ? -29.548 31.459 -11.287 1.00 24.95 248 THR R C 1
ATOM 7768 O O . THR C 1 178 ? -28.709 30.846 -10.614 1.00 21.02 248 THR R O 1
ATOM 7772 N N . MET C 1 179 ? -30.152 32.567 -10.871 1.00 25.25 249 MET R N 1
ATOM 7773 C CA . MET C 1 179 ? -30.033 33.037 -9.498 1.00 27.03 249 MET R CA 1
ATOM 7774 C C . MET C 1 179 ? -31.472 33.133 -9.023 1.00 25.21 249 MET R C 1
ATOM 7775 O O . MET C 1 179 ? -32.329 33.693 -9.716 1.00 24.89 249 MET R O 1
ATOM 7780 N N . ASN C 1 180 ? -31.753 32.489 -7.901 1.00 22.59 250 ASN R N 1
ATOM 7781 C CA . ASN C 1 180 ? -33.100 32.473 -7.355 1.00 23.05 250 ASN R CA 1
ATOM 7782 C C . ASN C 1 180 ? -33.033 33.167 -5.990 1.00 24.19 250 ASN R C 1
ATOM 7783 O O . ASN C 1 180 ? -32.343 32.704 -5.089 1.00 25.30 250 ASN R O 1
ATOM 7788 N N . HIS C 1 181 ? -33.712 34.300 -5.853 1.00 24.83 251 HIS R N 1
ATOM 7789 C CA . HIS C 1 181 ? -33.676 35.063 -4.611 1.00 24.87 251 HIS R CA 1
ATOM 7790 C C . HIS C 1 181 ? -35.000 35.115 -3.879 1.00 26.95 251 HIS R C 1
ATOM 7791 O O . HIS C 1 181 ? -36.056 35.335 -4.481 1.00 25.55 251 HIS R O 1
ATOM 7798 N N . PHE C 1 182 ? -34.921 34.963 -2.559 1.00 28.75 252 PHE R N 1
ATOM 7799 C CA . PHE C 1 182 ? -36.099 34.993 -1.698 1.00 29.75 252 PHE R CA 1
ATOM 7800 C C . PHE C 1 182 ? -35.994 36.031 -0.574 1.00 30.82 252 PHE R C 1
ATOM 7801 O O . PHE C 1 182 ? -35.013 36.050 0.194 1.00 31.63 252 PHE R O 1
ATOM 7809 N N . ALA C 1 183 ? -37.004 36.893 -0.489 1.00 30.71 253 ALA R N 1
ATOM 7810 C CA . ALA C 1 183 ? -37.070 37.942 0.542 1.00 32.13 253 ALA R CA 1
ATOM 7811 C C . ALA C 1 183 ? -38.475 37.944 1.169 1.00 31.57 253 ALA R C 1
ATOM 7812 O O . ALA C 1 183 ? -39.368 38.666 0.725 1.00 31.52 253 ALA R O 1
ATOM 7814 N N . GLY C 1 184 ? -38.659 37.133 2.206 1.00 31.84 254 GLY R N 1
ATOM 7815 C CA . GLY C 1 184 ? -39.958 37.035 2.843 1.00 31.40 254 GLY R CA 1
ATOM 7816 C C . GLY C 1 184 ? -40.873 36.233 1.939 1.00 31.24 254 GLY R C 1
ATOM 7817 O O . GLY C 1 184 ? -40.537 35.114 1.542 1.00 31.87 254 GLY R O 1
ATOM 7818 N N . PRO C 1 185 ? -42.037 36.783 1.585 1.00 30.42 255 PRO R N 1
ATOM 7819 C CA . PRO C 1 185 ? -42.998 36.103 0.710 1.00 31.16 255 PRO R CA 1
ATOM 7820 C C . PRO C 1 185 ? -42.647 36.339 -0.776 1.00 31.05 255 PRO R C 1
ATOM 7821 O O . PRO C 1 185 ? -43.227 35.722 -1.684 1.00 29.55 255 PRO R O 1
ATOM 7825 N N . LEU C 1 186 ? -41.662 37.204 -0.994 1.00 29.29 256 LEU R N 1
ATOM 7826 C CA . LEU C 1 186 ? -41.252 37.586 -2.334 1.00 31.44 256 LEU R CA 1
ATOM 7827 C C . LEU C 1 186 ? -40.154 36.752 -2.994 1.00 29.10 256 LEU R C 1
ATOM 7828 O O . LEU C 1 186 ? -39.141 36.454 -2.378 1.00 29.45 256 LEU R O 1
ATOM 7833 N N . GLN C 1 187 ? -40.343 36.445 -4.276 1.00 27.72 257 GLN R N 1
ATOM 7834 C CA . GLN C 1 187 ? -39.374 35.679 -5.045 1.00 25.86 257 GLN R CA 1
ATOM 7835 C C . GLN C 1 187 ? -39.027 36.320 -6.378 1.00 26.59 257 GLN R C 1
ATOM 7836 O O . GLN C 1 187 ? -39.901 36.793 -7.113 1.00 25.07 257 GLN R O 1
ATOM 7842 N N . MET C 1 188 ? -37.732 36.326 -6.675 1.00 27.90 258 MET R N 1
ATOM 7843 C CA . MET C 1 188 ? -37.238 36.874 -7.918 1.00 28.72 258 MET R CA 1
ATOM 7844 C C . MET C 1 188 ? -36.192 35.948 -8.514 1.00 27.80 258 MET R C 1
ATOM 7845 O O . MET C 1 188 ? -35.099 35.780 -7.983 1.00 26.47 258 MET R O 1
ATOM 7850 N N . MET C 1 189 ? -36.566 35.326 -9.620 1.00 26.61 259 MET R N 1
ATOM 7851 C CA . MET C 1 189 ? -35.708 34.396 -10.334 1.00 25.66 259 MET R CA 1
ATOM 7852 C C . MET C 1 189 ? -35.283 34.972 -11.683 1.00 24.49 259 MET R C 1
ATOM 7853 O O . MET C 1 189 ? -36.121 35.456 -12.452 1.00 23.81 259 MET R O 1
ATOM 7858 N N . VAL C 1 190 ? -33.977 34.951 -11.948 1.00 23.78 260 VAL R N 1
ATOM 7859 C CA . VAL C 1 190 ? -33.438 35.449 -13.212 1.00 23.46 260 VAL R CA 1
ATOM 7860 C C . VAL C 1 190 ? -32.469 34.428 -13.819 1.00 24.36 260 VAL R C 1
ATOM 7861 O O . VAL C 1 190 ? -31.460 34.059 -13.194 1.00 24.94 260 VAL R O 1
ATOM 7865 N N . SER C 1 191 ? -32.794 33.960 -15.027 1.00 23.45 261 SER R N 1
ATOM 7866 C CA . SER C 1 191 ? -31.969 32.976 -15.728 1.00 23.07 261 SER R CA 1
ATOM 7867 C C . SER C 1 191 ? -31.491 33.463 -17.078 1.00 21.11 261 SER R C 1
ATOM 7868 O O . SER C 1 191 ? -32.222 34.134 -17.796 1.00 21.36 261 SER R O 1
ATOM 7871 N N . GLY C 1 192 ? -30.290 33.030 -17.440 1.00 20.98 262 GLY R N 1
ATOM 7872 C CA . GLY C 1 192 ? -29.705 33.351 -18.730 1.00 19.48 262 GLY R CA 1
ATOM 7873 C C . GLY C 1 192 ? -29.467 32.022 -19.438 1.00 20.62 262 GLY R C 1
ATOM 7874 O O . GLY C 1 192 ? -28.903 31.102 -18.839 1.00 18.83 262 GLY R O 1
ATOM 7875 N N . LEU C 1 193 ? -29.964 31.862 -20.666 1.00 19.98 263 LEU R N 1
ATOM 7876 C CA . LEU C 1 193 ? -29.735 30.605 -21.370 1.00 19.54 263 LEU R CA 1
ATOM 7877 C C . LEU C 1 193 ? -28.955 30.744 -22.680 1.00 20.26 263 LEU R C 1
ATOM 7878 O O . LEU C 1 193 ? -29.006 31.785 -23.336 1.00 19.70 263 LEU R O 1
ATOM 7883 N N . ARG C 1 194 ? -28.218 29.694 -23.041 1.00 20.08 264 ARG R N 1
ATOM 7884 C CA . ARG C 1 194 ? -27.437 29.692 -24.267 1.00 19.99 264 ARG R CA 1
ATOM 7885 C C . ARG C 1 194 ? -27.140 28.307 -24.836 1.00 20.67 264 ARG R C 1
ATOM 7886 O O . ARG C 1 194 ? -26.541 27.477 -24.167 1.00 20.10 264 ARG R O 1
ATOM 7894 N N . ALA C 1 195 ? -27.572 28.074 -26.074 1.00 20.90 265 ALA R N 1
ATOM 7895 C CA . ALA C 1 195 ? -27.342 26.824 -26.787 1.00 22.28 265 ALA R CA 1
ATOM 7896 C C . ALA C 1 195 ? -26.644 27.254 -28.072 1.00 24.54 265 ALA R C 1
ATOM 7897 O O . ALA C 1 195 ? -27.288 27.670 -29.029 1.00 25.20 265 ALA R O 1
ATOM 7899 N N . LYS C 1 196 ? -25.321 27.185 -28.066 1.00 25.20 266 LYS R N 1
ATOM 7900 C CA . LYS C 1 196 ? -24.496 27.585 -29.196 1.00 25.96 266 LYS R CA 1
ATOM 7901 C C . LYS C 1 196 ? -24.850 26.880 -30.479 1.00 26.00 266 LYS R C 1
ATOM 7902 O O . LYS C 1 196 ? -24.993 25.664 -30.496 1.00 27.34 266 LYS R O 1
ATOM 7908 N N . ASP C 1 197 ? -24.990 27.655 -31.551 1.00 26.19 267 ASP R N 1
ATOM 7909 C CA . ASP C 1 197 ? -25.322 27.132 -32.881 1.00 26.38 267 ASP R CA 1
ATOM 7910 C C . ASP C 1 197 ? -26.549 26.242 -32.916 1.00 25.34 267 ASP R C 1
ATOM 7911 O O . ASP C 1 197 ? -26.550 25.190 -33.549 1.00 25.55 267 ASP R O 1
ATOM 7916 N N . ASN C 1 198 ? -27.580 26.648 -32.193 1.00 24.45 268 ASN R N 1
ATOM 7917 C CA . ASN C 1 198 ? -28.815 25.899 -32.185 1.00 24.90 268 ASN R CA 1
ATOM 7918 C C . ASN C 1 198 ? -29.372 26.048 -33.595 1.00 26.94 268 ASN R C 1
ATOM 7919 O O . ASN C 1 198 ? -29.813 25.071 -34.190 1.00 28.50 268 ASN R O 1
ATOM 7924 N N . ASP C 1 199 ? -29.245 27.254 -34.155 1.00 28.60 269 ASP R N 1
ATOM 7925 C CA . ASP C 1 199 ? -29.746 27.571 -35.495 1.00 30.86 269 ASP R CA 1
ATOM 7926 C C . ASP C 1 199 ? -29.045 26.839 -36.632 1.00 32.98 269 ASP R C 1
ATOM 7927 O O . ASP C 1 199 ? -29.491 26.889 -37.781 1.00 34.42 269 ASP R O 1
ATOM 7932 N N . GLU C 1 200 ? -27.966 26.138 -36.319 1.00 33.58 270 GLU R N 1
ATOM 7933 C CA . GLU C 1 200 ? -27.255 25.416 -37.350 1.00 36.04 270 GLU R CA 1
ATOM 7934 C C . GLU C 1 200 ? -27.399 23.914 -37.307 1.00 35.34 270 GLU R C 1
ATOM 7935 O O . GLU C 1 200 ? -26.610 23.201 -37.907 1.00 37.02 270 GLU R O 1
ATOM 7941 N N . ARG C 1 201 ? -28.417 23.436 -36.609 1.00 35.93 271 ARG R N 1
ATOM 7942 C CA . ARG C 1 201 ? -28.669 22.006 -36.519 1.00 37.68 271 ARG R CA 1
ATOM 7943 C C . ARG C 1 201 ? -29.255 21.527 -37.827 1.00 41.28 271 ARG R C 1
ATOM 7944 O O . ARG C 1 201 ? -30.232 22.092 -38.313 1.00 39.76 271 ARG R O 1
ATOM 7952 N N . LYS C 1 202 ? -28.628 20.507 -38.406 1.00 46.94 272 LYS R N 1
ATOM 7953 C CA . LYS C 1 202 ? -29.081 19.931 -39.665 1.00 53.61 272 LYS R CA 1
ATOM 7954 C C . LYS C 1 202 ? -29.774 18.609 -39.409 1.00 57.99 272 LYS R C 1
ATOM 7955 O O . LYS C 1 202 ? -29.248 17.779 -38.674 1.00 59.85 272 LYS R O 1
ATOM 7961 N N . ASP C 1 203 ? -30.950 18.408 -39.999 1.00 63.49 273 ASP R N 1
ATOM 7962 C CA . ASP C 1 203 ? -31.663 17.146 -39.818 1.00 69.36 273 ASP R CA 1
ATOM 7963 C C . ASP C 1 203 ? -30.936 16.019 -40.556 1.00 73.46 273 ASP R C 1
ATOM 7964 O O . ASP C 1 203 ? -29.921 16.259 -41.232 1.00 73.52 273 ASP R O 1
ATOM 7969 N N . SER C 1 204 ? -31.472 14.803 -40.441 1.00 77.77 274 SER R N 1
ATOM 7970 C CA . SER C 1 204 ? -30.882 13.613 -41.068 1.00 81.03 274 SER R CA 1
ATOM 7971 C C . SER C 1 204 ? -30.607 13.734 -42.576 1.00 81.93 274 SER R C 1
ATOM 7972 O O . SER C 1 204 ? -29.672 13.107 -43.091 1.00 81.87 274 SER R O 1
ATOM 7975 N N . ASN C 1 205 ? -31.413 14.547 -43.268 1.00 82.69 275 ASN R N 1
ATOM 7976 C CA . ASN C 1 205 ? -31.255 14.780 -44.712 1.00 82.57 275 ASN R CA 1
ATOM 7977 C C . ASN C 1 205 ? -29.991 15.593 -44.989 1.00 80.99 275 ASN R C 1
ATOM 7978 O O . ASN C 1 205 ? -29.123 15.176 -45.765 1.00 80.94 275 ASN R O 1
ATOM 7983 N N . GLY C 1 206 ? -29.909 16.757 -44.346 1.00 78.35 276 GLY R N 1
ATOM 7984 C CA . GLY C 1 206 ? -28.771 17.643 -44.514 1.00 74.28 276 GLY R CA 1
ATOM 7985 C C . GLY C 1 206 ? -29.233 19.085 -44.506 1.00 71.25 276 GLY R C 1
ATOM 7986 O O . GLY C 1 206 ? -28.428 20.009 -44.625 1.00 70.60 276 GLY R O 1
ATOM 7987 N N . ASN C 1 207 ? -30.544 19.268 -44.384 1.00 68.24 277 ASN R N 1
ATOM 7988 C CA . ASN C 1 207 ? -31.152 20.593 -44.351 1.00 65.06 277 ASN R CA 1
ATOM 7989 C C . ASN C 1 207 ? -31.158 21.124 -42.928 1.00 61.17 277 ASN R C 1
ATOM 7990 O O . ASN C 1 207 ? -30.989 20.372 -41.978 1.00 61.92 277 ASN R O 1
ATOM 7995 N N . LEU C 1 208 ? -31.349 22.427 -42.788 1.00 55.93 278 LEU R N 1
ATOM 7996 C CA . LEU C 1 208 ? -31.414 23.037 -41.477 1.00 52.05 278 LEU R CA 1
ATOM 7997 C C . LEU C 1 208 ? -32.738 22.633 -40.838 1.00 50.20 278 LEU R C 1
ATOM 7998 O O . LEU C 1 208 ? -33.787 22.715 -41.472 1.00 49.75 278 LEU R O 1
ATOM 8003 N N . ALA C 1 209 ? -32.679 22.160 -39.597 1.00 48.49 279 ALA R N 1
ATOM 8004 C CA . ALA C 1 209 ? -33.881 21.762 -38.873 1.00 46.34 279 ALA R CA 1
ATOM 8005 C C . ALA C 1 209 ? -34.780 22.992 -38.669 1.00 44.97 279 ALA R C 1
ATOM 8006 O O . ALA C 1 209 ? -36.005 22.893 -38.770 1.00 43.79 279 ALA R O 1
ATOM 8008 N N . LYS C 1 210 ? -34.162 24.147 -38.406 1.00 43.85 280 LYS R N 1
ATOM 8009 C CA . LYS C 1 210 ? -34.899 25.395 -38.208 1.00 43.07 280 LYS R CA 1
ATOM 8010 C C . LYS C 1 210 ? -34.273 26.598 -38.902 1.00 42.32 280 LYS R C 1
ATOM 8011 O O . LYS C 1 210 ? -34.905 27.223 -39.755 1.00 46.13 280 LYS R O 1
ATOM 8017 N N . GLY C 1 211 ? -33.055 26.963 -38.550 1.00 38.88 281 GLY R N 1
ATOM 8018 C CA . GLY C 1 211 ? -32.456 28.085 -39.258 1.00 35.93 281 GLY R CA 1
ATOM 8019 C C . GLY C 1 211 ? -32.706 29.439 -38.633 1.00 34.57 281 GLY R C 1
ATOM 8020 O O . GLY C 1 211 ? -31.788 30.278 -38.594 1.00 31.61 281 GLY R O 1
ATOM 8021 N N . ASP C 1 212 ? -33.947 29.679 -38.196 1.00 33.25 282 ASP R N 1
ATOM 8022 C CA . ASP C 1 212 ? -34.277 30.932 -37.521 1.00 34.12 282 ASP R CA 1
ATOM 8023 C C . ASP C 1 212 ? -34.449 30.707 -36.009 1.00 33.53 282 ASP R C 1
ATOM 8024 O O . ASP C 1 212 ? -34.981 31.561 -35.303 1.00 35.72 282 ASP R O 1
ATOM 8029 N N . ALA C 1 213 ? -33.976 29.560 -35.524 1.00 30.49 283 ALA R N 1
ATOM 8030 C CA . ALA C 1 213 ? -34.064 29.219 -34.112 1.00 28.45 283 ALA R CA 1
ATOM 8031 C C . ALA C 1 213 ? -33.074 30.070 -33.330 1.00 27.74 283 ALA R C 1
ATOM 8032 O O . ALA C 1 213 ? -32.035 30.479 -33.864 1.00 28.95 283 ALA R O 1
ATOM 8034 N N . ALA C 1 214 ? -33.396 30.326 -32.060 1.00 26.02 284 ALA R N 1
ATOM 8035 C CA . ALA C 1 214 ? -32.545 31.143 -31.184 1.00 22.47 284 ALA R CA 1
ATOM 8036 C C . ALA C 1 214 ? -31.396 30.370 -30.543 1.00 20.23 284 ALA R C 1
ATOM 8037 O O . ALA C 1 214 ? -31.462 29.151 -30.368 1.00 16.94 284 ALA R O 1
ATOM 8039 N N . ASN C 1 215 ? -30.328 31.097 -30.236 1.00 19.38 285 ASN R N 1
ATOM 8040 C CA . ASN C 1 215 ? -29.140 30.529 -29.595 1.00 20.94 285 ASN R CA 1
ATOM 8041 C C . ASN C 1 215 ? -28.968 31.042 -28.149 1.00 21.28 285 ASN R C 1
ATOM 8042 O O . ASN C 1 215 ? -28.097 30.580 -27.416 1.00 20.90 285 ASN R O 1
ATOM 8047 N N . THR C 1 216 ? -29.756 32.040 -27.762 1.00 20.90 286 THR R N 1
ATOM 8048 C CA . THR C 1 216 ? -29.678 32.594 -26.420 1.00 22.02 286 THR R CA 1
ATOM 8049 C C . THR C 1 216 ? -31.074 32.890 -25.899 1.00 22.78 286 THR R C 1
ATOM 8050 O O . THR C 1 216 ? -32.054 32.742 -26.624 1.00 24.20 286 THR R O 1
ATOM 8054 N N . GLY C 1 217 ? -31.164 33.271 -24.628 1.00 22.69 287 GLY R N 1
ATOM 8055 C CA . GLY C 1 217 ? -32.455 33.583 -24.044 1.00 21.63 287 GLY R CA 1
ATOM 8056 C C . GLY C 1 217 ? -32.333 34.159 -22.654 1.00 21.79 287 GLY R C 1
ATOM 8057 O O . GLY C 1 217 ? -31.278 34.067 -22.027 1.00 21.83 287 GLY R O 1
ATOM 8058 N N . VAL C 1 218 ? -33.416 34.768 -22.182 1.00 21.72 288 VAL R N 1
ATOM 8059 C CA . VAL C 1 218 ? -33.478 35.364 -20.856 1.00 21.58 288 VAL R CA 1
ATOM 8060 C C . VAL C 1 218 ? -34.814 34.981 -20.282 1.00 21.56 288 VAL R C 1
ATOM 8061 O O . VAL C 1 218 ? -35.814 34.982 -21.003 1.00 21.88 288 VAL R O 1
ATOM 8065 N N . HIS C 1 219 ? -34.831 34.664 -18.984 1.00 22.09 289 HIS R N 1
ATOM 8066 C CA . HIS C 1 219 ? -36.051 34.252 -18.293 1.00 21.29 289 HIS R CA 1
ATOM 8067 C C . HIS C 1 219 ? -36.097 34.894 -16.917 1.00 22.74 289 HIS R C 1
ATOM 8068 O O . HIS C 1 219 ? -35.072 35.029 -16.266 1.00 23.08 289 HIS R O 1
ATOM 8075 N N . ALA C 1 220 ? -37.287 35.304 -16.485 1.00 23.24 290 ALA R N 1
ATOM 8076 C CA . ALA C 1 220 ? -37.472 35.917 -15.167 1.00 23.04 290 ALA R CA 1
ATOM 8077 C C . ALA C 1 220 ? -38.819 35.534 -14.536 1.00 23.16 290 ALA R C 1
ATOM 8078 O O . ALA C 1 220 ? -39.807 35.247 -15.224 1.00 21.41 290 ALA R O 1
ATOM 8080 N N . LEU C 1 221 ? -38.837 35.530 -13.209 1.00 23.27 291 LEU R N 1
ATOM 8081 C CA . LEU C 1 221 ? -40.027 35.170 -12.454 1.00 22.46 291 LEU R CA 1
ATOM 8082 C C . LEU C 1 221 ? -40.148 36.075 -11.243 1.00 22.25 291 LEU R C 1
ATOM 8083 O O . LEU C 1 221 ? -39.181 36.335 -10.539 1.00 20.87 291 LEU R O 1
ATOM 8088 N N . LEU C 1 222 ? -41.350 36.567 -11.024 1.00 23.16 292 LEU R N 1
ATOM 8089 C CA . LEU C 1 222 ? -41.627 37.406 -9.891 1.00 24.11 292 LEU R CA 1
ATOM 8090 C C . LEU C 1 222 ? -42.749 36.668 -9.193 1.00 23.96 292 LEU R C 1
ATOM 8091 O O . LEU C 1 222 ? -43.803 36.442 -9.776 1.00 22.04 292 LEU R O 1
ATOM 8096 N N . GLY C 1 223 ? -42.500 36.246 -7.963 1.00 23.64 293 GLY R N 1
ATOM 8097 C CA . GLY C 1 223 ? -43.521 35.514 -7.238 1.00 25.05 293 GLY R CA 1
ATOM 8098 C C . GLY C 1 223 ? -43.862 36.001 -5.841 1.00 25.47 293 GLY R C 1
ATOM 8099 O O . GLY C 1 223 ? -43.034 36.561 -5.121 1.00 22.22 293 GLY R O 1
ATOM 8100 N N . LEU C 1 224 ? -45.108 35.768 -5.466 1.00 26.55 294 LEU R N 1
ATOM 8101 C CA . LEU C 1 224 ? -45.602 36.160 -4.163 1.00 29.83 294 LEU R CA 1
ATOM 8102 C C . LEU C 1 224 ? -46.124 34.921 -3.471 1.00 31.75 294 LEU R C 1
ATOM 8103 O O . LEU C 1 224 ? -47.058 34.284 -3.974 1.00 33.49 294 LEU R O 1
ATOM 8108 N N . HIS C 1 225 ? -45.520 34.567 -2.335 1.00 32.46 295 HIS R N 1
ATOM 8109 C CA . HIS C 1 225 ? -45.933 33.381 -1.582 1.00 34.09 295 HIS R CA 1
ATOM 8110 C C . HIS C 1 225 ? -46.579 33.784 -0.258 1.00 36.17 295 HIS R C 1
ATOM 8111 O O . HIS C 1 225 ? -45.885 34.119 0.709 1.00 36.26 295 HIS R O 1
ATOM 8118 N N . ASN C 1 226 ? -47.912 33.777 -0.238 1.00 38.39 296 ASN R N 1
ATOM 8119 C CA . ASN C 1 226 ? -48.685 34.164 0.941 1.00 41.10 296 ASN R CA 1
ATOM 8120 C C . ASN C 1 226 ? -49.119 33.013 1.815 1.00 42.88 296 ASN R C 1
ATOM 8121 O O . ASN C 1 226 ? -49.418 31.910 1.339 1.00 42.88 296 ASN R O 1
ATOM 8126 N N . ASP C 1 227 ? -49.217 33.323 3.104 1.00 44.66 297 ASP R N 1
ATOM 8127 C CA . ASP C 1 227 ? -49.622 32.358 4.098 1.00 45.54 297 ASP R CA 1
ATOM 8128 C C . ASP C 1 227 ? -51.094 32.535 4.421 1.00 42.65 297 ASP R C 1
ATOM 8129 O O . ASP C 1 227 ? -51.591 32.064 5.437 1.00 41.42 297 ASP R O 1
ATOM 8134 N N . SER C 1 228 ? -51.777 33.248 3.544 1.00 39.40 298 SER R N 1
ATOM 8135 C CA . SER C 1 228 ? -53.199 33.455 3.684 1.00 38.21 298 SER R CA 1
ATOM 8136 C C . SER C 1 228 ? -53.789 33.348 2.293 1.00 37.21 298 SER R C 1
ATOM 8137 O O . SER C 1 228 ? -53.069 33.273 1.297 1.00 38.12 298 SER R O 1
ATOM 8140 N N . PHE C 1 229 ? -55.105 33.295 2.231 1.00 36.02 299 PHE R N 1
ATOM 8141 C CA . PHE C 1 229 ? -55.783 33.199 0.952 1.00 33.96 299 PHE R CA 1
ATOM 8142 C C . PHE C 1 229 ? -55.875 34.607 0.379 1.00 32.31 299 PHE R C 1
ATOM 8143 O O . PHE C 1 229 ? -56.823 35.330 0.641 1.00 29.96 299 PHE R O 1
ATOM 8151 N N . TYR C 1 230 ? -54.838 35.008 -0.352 1.00 32.89 300 TYR R N 1
ATOM 8152 C CA . TYR C 1 230 ? -54.782 36.329 -0.989 1.00 33.77 300 TYR R CA 1
ATOM 8153 C C . TYR C 1 230 ? -54.981 37.480 0.003 1.00 36.51 300 TYR R C 1
ATOM 8154 O O . TYR C 1 230 ? -55.568 38.525 -0.330 1.00 35.38 300 TYR R O 1
ATOM 8163 N N . GLY C 1 231 ? -54.539 37.261 1.238 1.00 37.67 301 GLY R N 1
ATOM 8164 C CA . GLY C 1 231 ? -54.641 38.296 2.252 1.00 36.83 301 GLY R CA 1
ATOM 8165 C C . GLY C 1 231 ? -56.011 38.717 2.731 1.00 36.04 301 GLY R C 1
ATOM 8166 O O . GLY C 1 231 ? -56.145 39.800 3.291 1.00 36.32 301 GLY R O 1
ATOM 8167 N N . LEU C 1 232 ? -57.029 37.893 2.514 1.00 35.64 302 LEU R N 1
ATOM 8168 C CA . LEU C 1 232 ? -58.362 38.239 2.990 1.00 36.55 302 LEU R CA 1
ATOM 8169 C C . LEU C 1 232 ? -59.182 37.089 3.545 1.00 34.83 302 LEU R C 1
ATOM 8170 O O . LEU C 1 232 ? -60.381 37.207 3.736 1.00 35.44 302 LEU R O 1
ATOM 8175 N N . ARG C 1 233 ? -58.509 36.006 3.888 1.00 33.61 303 ARG R N 1
ATOM 8176 C CA . ARG C 1 233 ? -59.179 34.852 4.433 1.00 32.95 303 ARG R CA 1
ATOM 8177 C C . ARG C 1 233 ? -58.100 33.844 4.747 1.00 31.84 303 ARG R C 1
ATOM 8178 O O . ARG C 1 233 ? -56.996 33.950 4.233 1.00 32.06 303 ARG R O 1
ATOM 8186 N N . ASP C 1 234 ? -58.387 32.907 5.639 1.00 32.16 304 ASP R N 1
ATOM 8187 C CA . ASP C 1 234 ? -57.404 31.896 6.003 1.00 32.60 304 ASP R CA 1
ATOM 8188 C C . ASP C 1 234 ? -57.113 31.000 4.796 1.00 31.55 304 ASP R C 1
ATOM 8189 O O . ASP C 1 234 ? -57.986 30.741 3.976 1.00 30.18 304 ASP R O 1
ATOM 8194 N N . GLY C 1 235 ? -55.878 30.535 4.696 1.00 31.37 305 GLY R N 1
ATOM 8195 C CA . GLY C 1 235 ? -55.512 29.652 3.607 1.00 30.65 305 GLY R CA 1
ATOM 8196 C C . GLY C 1 235 ? -54.140 29.978 3.077 1.00 30.42 305 GLY R C 1
ATOM 8197 O O . GLY C 1 235 ? -53.264 30.420 3.808 1.00 32.17 305 GLY R O 1
ATOM 8198 N N . SER C 1 236 ? -53.937 29.736 1.796 1.00 30.79 306 SER R N 1
ATOM 8199 C CA . SER C 1 236 ? -52.652 30.040 1.183 1.00 30.51 306 SER R CA 1
ATOM 8200 C C . SER C 1 236 ? -52.897 30.486 -0.235 1.00 28.21 306 SER R C 1
ATOM 8201 O O . SER C 1 236 ? -54.014 30.394 -0.743 1.00 28.66 306 SER R O 1
ATOM 8204 N N . SER C 1 237 ? -51.858 31.016 -0.853 1.00 26.35 307 SER R N 1
ATOM 8205 C CA . SER C 1 237 ? -51.979 31.476 -2.211 1.00 25.38 307 SER R CA 1
ATOM 8206 C C . SER C 1 237 ? -50.591 31.760 -2.743 1.00 26.11 307 SER R C 1
ATOM 8207 O O . SER C 1 237 ? -49.651 31.957 -1.970 1.00 27.56 307 SER R O 1
ATOM 8210 N N . LYS C 1 238 ? -50.464 31.705 -4.069 1.00 25.75 308 LYS R N 1
ATOM 8211 C CA . LYS C 1 238 ? -49.212 31.972 -4.768 1.00 24.58 308 LYS R CA 1
ATOM 8212 C C . LYS C 1 238 ? -49.561 32.663 -6.065 1.00 24.42 308 LYS R C 1
ATOM 8213 O O . LYS C 1 238 ? -50.504 32.275 -6.754 1.00 24.76 308 LYS R O 1
ATOM 8219 N N . THR C 1 239 ? -48.843 33.733 -6.355 1.00 23.74 309 THR R N 1
ATOM 8220 C CA . THR C 1 239 ? -49.056 34.482 -7.577 1.00 24.13 309 THR R CA 1
ATOM 8221 C C . THR C 1 239 ? -47.689 34.681 -8.206 1.00 24.08 309 THR R C 1
ATOM 8222 O O . THR C 1 239 ? -46.753 35.113 -7.536 1.00 26.13 309 THR R O 1
ATOM 8226 N N . ALA C 1 240 ? -47.559 34.290 -9.469 1.00 23.37 310 ALA R N 1
ATOM 8227 C CA . ALA C 1 240 ? -46.287 34.416 -10.174 1.00 23.06 310 ALA R CA 1
ATOM 8228 C C . ALA C 1 240 ? -46.442 35.069 -11.532 1.00 22.74 310 ALA R C 1
ATOM 8229 O O . ALA C 1 240 ? -47.405 34.836 -12.257 1.00 21.69 310 ALA R O 1
ATOM 8231 N N . LEU C 1 241 ? -45.468 35.902 -11.849 1.00 24.75 311 LEU R N 1
ATOM 8232 C CA . LEU C 1 241 ? -45.417 36.613 -13.109 1.00 25.10 311 LEU R CA 1
ATOM 8233 C C . LEU C 1 241 ? -44.166 36.113 -13.832 1.00 24.39 311 LEU R C 1
ATOM 8234 O O . LEU C 1 241 ? -43.054 36.216 -13.307 1.00 21.65 311 LEU R O 1
ATOM 8239 N N . LEU C 1 242 ? -44.363 35.506 -15.001 1.00 23.23 312 LEU R N 1
ATOM 8240 C CA . LEU C 1 242 ? -43.235 34.978 -15.759 1.00 23.29 312 LEU R CA 1
ATOM 8241 C C . LEU C 1 242 ? -43.008 35.701 -17.070 1.00 23.34 312 LEU R C 1
ATOM 8242 O O . LEU C 1 242 ? -43.959 36.082 -17.758 1.00 22.69 312 LEU R O 1
ATOM 8247 N N . TYR C 1 243 ? -41.734 35.891 -17.395 1.00 22.30 313 TYR R N 1
ATOM 8248 C CA . TYR C 1 243 ? -41.337 36.549 -18.630 1.00 22.63 313 TYR R CA 1
ATOM 8249 C C . TYR C 1 243 ? -40.116 35.889 -19.242 1.00 22.09 313 TYR R C 1
ATOM 8250 O O . TYR C 1 243 ? -39.176 35.525 -18.534 1.00 20.88 313 TYR R O 1
ATOM 8259 N N . GLY C 1 244 ? -40.116 35.800 -20.570 1.00 22.04 314 GLY R N 1
ATOM 8260 C CA . GLY C 1 244 ? -39.000 35.191 -21.271 1.00 21.47 314 GLY R CA 1
ATOM 8261 C C . GLY C 1 244 ? -38.861 35.668 -22.702 1.00 22.02 314 GLY R C 1
ATOM 8262 O O . GLY C 1 244 ? -39.840 36.014 -23.370 1.00 21.10 314 GLY R O 1
ATOM 8263 N N . HIS C 1 245 ? -37.631 35.651 -23.186 1.00 22.18 315 HIS R N 1
ATOM 8264 C CA . HIS C 1 245 ? -37.345 36.091 -24.536 1.00 23.52 315 HIS R CA 1
ATOM 8265 C C . HIS C 1 245 ? -36.323 35.170 -25.170 1.00 23.69 315 HIS R C 1
ATOM 8266 O O . HIS C 1 245 ? -35.355 34.790 -24.517 1.00 24.37 315 HIS R O 1
ATOM 8273 N N . GLY C 1 246 ? -36.510 34.861 -26.457 1.00 22.28 316 GLY R N 1
ATOM 8274 C CA . GLY C 1 246 ? -35.593 33.983 -27.162 1.00 17.81 316 GLY R CA 1
ATOM 8275 C C . GLY C 1 246 ? -35.842 32.590 -26.650 1.00 18.16 316 GLY R C 1
ATOM 8276 O O . GLY C 1 246 ? -37.003 32.169 -26.558 1.00 15.31 316 GLY R O 1
ATOM 8277 N N . LEU C 1 247 ? -34.762 31.885 -26.299 1.00 18.44 317 LEU R N 1
ATOM 8278 C CA . LEU C 1 247 ? -34.853 30.529 -25.755 1.00 19.03 317 LEU R CA 1
ATOM 8279 C C . LEU C 1 247 ? -35.646 30.531 -24.445 1.00 18.52 317 LEU R C 1
ATOM 8280 O O . LEU C 1 247 ? -36.256 29.537 -24.076 1.00 18.38 317 LEU R O 1
ATOM 8285 N N . GLY C 1 248 ? -35.627 31.661 -23.752 1.00 17.82 318 GLY R N 1
ATOM 8286 C CA . GLY C 1 248 ? -36.365 31.786 -22.519 1.00 19.48 318 GLY R CA 1
ATOM 8287 C C . GLY C 1 248 ? -37.866 31.980 -22.700 1.00 20.46 318 GLY R C 1
ATOM 8288 O O . GLY C 1 248 ? -38.604 31.961 -21.704 1.00 20.28 318 GLY R O 1
ATOM 8289 N N . ALA C 1 249 ? -38.340 32.125 -23.940 1.00 19.32 319 ALA R N 1
ATOM 8290 C CA . ALA C 1 249 ? -39.770 32.355 -24.184 1.00 19.64 319 ALA R CA 1
ATOM 8291 C C . ALA C 1 249 ? -40.727 31.198 -23.822 1.00 20.25 319 ALA R C 1
ATOM 8292 O O . ALA C 1 249 ? -41.938 31.353 -23.930 1.00 20.52 319 ALA R O 1
ATOM 8294 N N . GLU C 1 250 ? -40.187 30.021 -23.492 1.00 21.25 320 GLU R N 1
ATOM 8295 C CA . GLU C 1 250 ? -40.997 28.896 -23.001 1.00 20.27 320 GLU R CA 1
ATOM 8296 C C . GLU C 1 250 ? -40.749 29.093 -21.491 1.00 20.62 320 GLU R C 1
ATOM 8297 O O . GLU C 1 250 ? -39.691 28.709 -20.968 1.00 20.56 320 GLU R O 1
ATOM 8303 N N . VAL C 1 251 ? -41.697 29.766 -20.837 1.00 18.03 321 VAL R N 1
ATOM 8304 C CA . VAL C 1 251 ? -41.611 30.140 -19.425 1.00 17.87 321 VAL R CA 1
ATOM 8305 C C . VAL C 1 2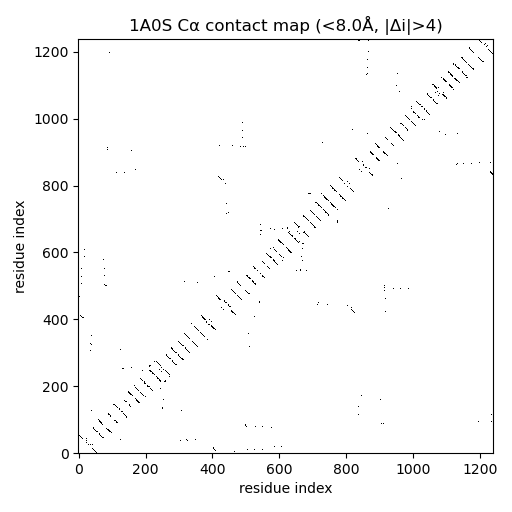51 ? -41.724 29.064 -18.325 1.00 17.92 321 VAL R C 1
ATOM 8306 O O . VAL C 1 251 ? -41.258 29.289 -17.205 1.00 17.65 321 VAL R O 1
ATOM 8310 N N . LYS C 1 252 ? -42.323 27.917 -18.645 1.00 17.35 322 LYS R N 1
ATOM 8311 C CA . LYS C 1 252 ? -42.464 26.814 -17.696 1.00 16.81 322 LYS R CA 1
ATOM 8312 C C . LYS C 1 252 ? -41.251 25.868 -17.750 1.00 16.81 322 LYS R C 1
ATOM 8313 O O . LYS C 1 252 ? -40.483 25.807 -16.807 1.00 18.24 322 LYS R O 1
ATOM 8319 N N . GLY C 1 253 ? -41.082 25.128 -18.841 1.00 15.85 323 GLY R N 1
ATOM 8320 C CA . GLY C 1 253 ? -39.946 24.229 -18.949 1.00 15.90 323 GLY R CA 1
ATOM 8321 C C . GLY C 1 253 ? -38.731 25.002 -19.441 1.00 18.32 323 GLY R C 1
ATOM 8322 O O . GLY C 1 253 ? -38.378 24.938 -20.613 1.00 21.46 323 GLY R O 1
ATOM 8323 N N . ILE C 1 254 ? -38.103 25.750 -18.551 1.00 15.76 324 ILE R N 1
ATOM 8324 C CA . ILE C 1 254 ? -36.942 26.556 -18.896 1.00 15.93 324 ILE R CA 1
ATOM 8325 C C . ILE C 1 254 ? -35.893 25.819 -19.733 1.00 16.76 324 ILE R C 1
ATOM 8326 O O . ILE C 1 254 ? -35.345 24.794 -19.303 1.00 17.72 324 ILE R O 1
ATOM 8331 N N . GLY C 1 255 ? -35.606 26.357 -20.919 1.00 15.51 325 GLY R N 1
ATOM 8332 C CA . GLY C 1 255 ? -34.623 25.744 -21.809 1.00 15.94 325 GLY R CA 1
ATOM 8333 C C . GLY C 1 255 ? -35.040 24.422 -22.420 1.00 16.13 325 GLY R C 1
ATOM 8334 O O . GLY C 1 255 ? -34.193 23.667 -22.869 1.00 17.97 325 GLY R O 1
ATOM 8335 N N . SER C 1 256 ? -36.340 24.154 -22.462 1.00 16.05 326 SER R N 1
ATOM 8336 C CA . SER C 1 256 ? -36.846 22.891 -22.997 1.00 19.95 326 SER R CA 1
ATOM 8337 C C . SER C 1 256 ? -37.422 22.967 -24.425 1.00 22.09 326 SER R C 1
ATOM 8338 O O . SER C 1 256 ? -37.891 21.958 -24.954 1.00 21.73 326 SER R O 1
ATOM 8341 N N . ASP C 1 257 ? -37.440 24.161 -25.018 1.00 24.48 327 ASP R N 1
ATOM 8342 C CA . ASP C 1 257 ? -37.984 24.335 -26.367 1.00 23.98 327 ASP R CA 1
ATOM 8343 C C . ASP C 1 257 ? -36.927 24.893 -27.315 1.00 23.48 327 ASP R C 1
ATOM 8344 O O . ASP C 1 257 ? -36.609 26.078 -27.281 1.00 24.22 327 ASP R O 1
ATOM 8349 N N . GLY C 1 258 ? -36.418 24.030 -28.188 1.00 23.92 328 GLY R N 1
ATOM 8350 C CA . GLY C 1 258 ? -35.385 24.436 -29.124 1.00 23.13 328 GLY R CA 1
ATOM 8351 C C . GLY C 1 258 ? -35.840 25.120 -30.400 1.00 22.96 328 GLY R C 1
ATOM 8352 O O . GLY C 1 258 ? -34.995 25.621 -31.140 1.00 23.63 328 GLY R O 1
ATOM 8353 N N . ALA C 1 259 ? -37.147 25.152 -30.651 1.00 21.43 329 ALA R N 1
ATOM 8354 C CA . ALA C 1 259 ? -37.700 25.769 -31.859 1.00 23.09 329 ALA R CA 1
ATOM 8355 C C . ALA C 1 259 ? -38.020 27.271 -31.765 1.00 23.61 329 ALA R C 1
ATOM 8356 O O . ALA C 1 259 ? -38.426 27.874 -32.750 1.00 25.32 329 ALA R O 1
ATOM 8358 N N . LEU C 1 260 ? -37.807 27.875 -30.603 1.00 23.40 330 LEU R N 1
ATOM 8359 C CA . LEU C 1 260 ? -38.127 29.284 -30.388 1.00 21.93 330 LEU R CA 1
ATOM 8360 C C . LEU C 1 260 ? -37.287 30.260 -31.190 1.00 22.69 330 LEU R C 1
ATOM 8361 O O . LEU C 1 260 ? -36.064 30.145 -31.253 1.00 23.39 330 LEU R O 1
ATOM 8366 N N . ARG C 1 261 ? -37.949 31.240 -31.790 1.00 22.48 331 ARG R N 1
ATOM 8367 C CA . ARG C 1 261 ? -37.247 32.256 -32.563 1.00 25.47 331 ARG R CA 1
ATOM 8368 C C . ARG C 1 261 ? -36.553 33.234 -31.608 1.00 25.35 331 ARG R C 1
ATOM 8369 O O . ARG C 1 261 ? -36.897 33.317 -30.426 1.00 26.81 331 ARG R O 1
ATOM 8377 N N . PRO C 1 262 ? -35.545 33.964 -32.100 1.00 24.06 332 PRO R N 1
ATOM 8378 C CA . PRO C 1 262 ? -34.811 34.932 -31.285 1.00 23.00 332 PRO R CA 1
ATOM 8379 C C . PRO C 1 262 ? -35.715 35.996 -30.688 1.00 23.56 332 PRO R C 1
ATOM 8380 O O . PRO C 1 262 ? -35.508 36.436 -29.556 1.00 24.81 332 PRO R O 1
ATOM 8384 N N . GLY C 1 263 ? -36.746 36.370 -31.437 1.00 23.15 333 GLY R N 1
ATOM 8385 C CA . GLY C 1 263 ? -37.661 37.396 -30.984 1.00 21.53 333 GLY R CA 1
ATOM 8386 C C . GLY C 1 263 ? -38.863 36.881 -30.231 1.00 21.54 333 GLY R C 1
ATOM 8387 O O . GLY C 1 263 ? -39.810 37.645 -29.973 1.00 22.92 333 GLY R O 1
ATOM 8388 N N . ALA C 1 264 ? -38.858 35.592 -29.904 1.00 18.93 334 ALA R N 1
ATOM 8389 C CA . ALA C 1 264 ? -39.971 35.019 -29.151 1.00 19.50 334 ALA R CA 1
ATOM 8390 C C . ALA C 1 264 ? -40.089 35.780 -27.818 1.00 20.88 334 ALA R C 1
ATOM 8391 O O . ALA C 1 264 ? -39.095 35.971 -27.100 1.00 19.03 334 ALA R O 1
ATOM 8393 N N . ASP C 1 265 ? -41.301 36.245 -27.521 1.00 20.62 335 ASP R N 1
ATOM 8394 C CA . ASP C 1 265 ? -41.554 37.016 -26.320 1.00 21.98 335 ASP R CA 1
ATOM 8395 C C . ASP C 1 265 ? -42.798 36.493 -25.580 1.00 23.59 335 ASP R C 1
ATOM 8396 O O . ASP C 1 265 ? -43.895 36.443 -26.152 1.00 22.88 335 ASP R O 1
ATOM 8401 N N . THR C 1 266 ? -42.624 36.091 -24.315 1.00 23.66 336 THR R N 1
ATOM 8402 C CA . THR C 1 266 ? -43.736 35.555 -23.528 1.00 22.40 336 THR R CA 1
ATOM 8403 C C . THR C 1 266 ? -43.913 36.189 -22.158 1.00 23.38 336 THR R C 1
ATOM 8404 O O . THR C 1 266 ? -42.944 36.621 -21.531 1.00 23.39 336 THR R O 1
ATOM 8408 N N . TRP C 1 267 ? -45.181 36.267 -21.749 1.00 23.77 337 TRP R N 1
ATOM 8409 C CA . TRP C 1 267 ? -45.634 36.788 -20.462 1.00 23.71 337 TRP R CA 1
ATOM 8410 C C . TRP C 1 267 ? -46.643 35.787 -19.970 1.00 23.62 337 TRP R C 1
ATOM 8411 O O . TRP C 1 267 ? -47.561 35.422 -20.701 1.00 23.20 337 TRP R O 1
ATOM 8422 N N . ARG C 1 268 ? -46.461 35.302 -18.751 1.00 23.15 338 ARG R N 1
ATOM 8423 C CA . ARG C 1 268 ? -47.419 34.363 -18.207 1.00 23.70 338 ARG R CA 1
ATOM 8424 C C . ARG C 1 268 ? -47.743 34.711 -16.769 1.00 25.08 338 ARG R C 1
ATOM 8425 O O . ARG C 1 268 ? -46.876 35.188 -16.013 1.00 25.25 338 ARG R O 1
ATOM 8433 N N . ILE C 1 269 ? -49.013 34.544 -16.414 1.00 25.74 339 ILE R N 1
ATOM 8434 C CA . ILE C 1 269 ? -49.435 34.806 -15.053 1.00 27.54 339 ILE R CA 1
ATOM 8435 C C . ILE C 1 269 ? -50.043 33.547 -14.475 1.00 26.00 339 ILE R C 1
ATOM 8436 O O . ILE C 1 269 ? -50.884 32.912 -15.108 1.00 26.65 339 ILE R O 1
ATOM 8441 N N . ALA C 1 270 ? -49.512 33.123 -13.331 1.00 24.99 340 ALA R N 1
ATOM 8442 C CA . ALA C 1 270 ? -50.002 31.934 -12.638 1.00 24.95 340 ALA R CA 1
ATOM 8443 C C . ALA C 1 270 ? -50.479 32.341 -11.244 1.00 25.42 340 ALA R C 1
ATOM 8444 O O . ALA C 1 270 ? -49.826 33.140 -10.559 1.00 24.03 340 ALA R O 1
ATOM 8446 N N . SER C 1 271 ? -51.641 31.844 -10.839 1.00 25.17 341 SER R N 1
ATOM 8447 C CA . SER C 1 271 ? -52.135 32.186 -9.520 1.00 25.58 341 SER R CA 1
ATOM 8448 C C . SER C 1 271 ? -53.155 31.202 -9.019 1.00 27.21 341 SER R C 1
ATOM 8449 O O . SER C 1 271 ? -53.976 30.711 -9.785 1.00 27.53 341 SER R O 1
ATOM 8452 N N . TYR C 1 272 ? -53.048 30.865 -7.734 1.00 27.19 342 TYR R N 1
ATOM 8453 C CA . TYR C 1 272 ? -53.995 29.958 -7.102 1.00 26.95 342 TYR R CA 1
ATOM 8454 C C . TYR C 1 272 ? -54.060 30.247 -5.605 1.00 27.77 342 TYR R C 1
ATOM 8455 O O . TYR C 1 272 ? -53.168 30.882 -5.043 1.00 25.75 342 TYR R O 1
ATOM 8464 N N . GLY C 1 273 ? -55.142 29.787 -4.982 1.00 28.16 343 GLY R N 1
ATOM 8465 C CA . GLY C 1 273 ? -55.341 29.987 -3.567 1.00 28.54 343 GLY R CA 1
ATOM 8466 C C . GLY C 1 273 ? -56.129 28.833 -2.992 1.00 29.80 343 GLY R C 1
ATOM 8467 O O . GLY C 1 273 ? -56.890 28.161 -3.695 1.00 29.23 343 GLY R O 1
ATOM 8468 N N . THR C 1 274 ? -55.934 28.604 -1.700 1.00 30.14 344 THR R N 1
ATOM 8469 C CA . THR C 1 274 ? -56.620 27.543 -0.988 1.00 30.51 344 THR R CA 1
ATOM 8470 C C . THR C 1 274 ? -57.298 28.172 0.219 1.00 29.54 344 THR R C 1
ATOM 8471 O O . THR C 1 274 ? -56.716 29.037 0.862 1.00 29.96 344 THR R O 1
ATOM 8475 N N . THR C 1 275 ? -58.553 27.799 0.472 1.00 28.91 345 THR R N 1
ATOM 8476 C CA . THR C 1 275 ? -59.286 28.317 1.632 1.00 28.92 345 THR R CA 1
ATOM 8477 C C . THR C 1 275 ? -60.515 27.509 2.003 1.00 30.76 345 THR R C 1
ATOM 8478 O O . THR C 1 275 ? -61.175 26.943 1.129 1.00 30.95 345 THR R O 1
ATOM 8482 N N . PRO C 1 276 ? -60.772 27.345 3.319 1.00 33.35 346 PRO R N 1
ATOM 8483 C CA . PRO C 1 276 ? -61.942 26.593 3.806 1.00 33.35 346 PRO R CA 1
ATOM 8484 C C . PRO C 1 276 ? -63.130 27.553 3.930 1.00 33.98 346 PRO R C 1
ATOM 8485 O O . PRO C 1 276 ? -62.972 28.681 4.398 1.00 33.33 346 PRO R O 1
ATOM 8489 N N . LEU C 1 277 ? -64.278 27.137 3.400 1.00 36.94 347 LEU R N 1
ATOM 8490 C CA . LEU C 1 277 ? -65.512 27.937 3.415 1.00 39.51 347 LEU R CA 1
ATOM 8491 C C . LEU C 1 277 ? -66.332 27.665 4.671 1.00 41.89 347 LEU R C 1
ATOM 8492 O O . LEU C 1 277 ? -67.205 28.448 5.055 1.00 43.90 347 LEU R O 1
ATOM 8497 N N . SER C 1 278 ? -66.082 26.505 5.255 1.00 42.35 348 SER R N 1
ATOM 8498 C CA . SER C 1 278 ? -66.714 26.069 6.486 1.00 45.43 348 SER R CA 1
ATOM 8499 C C . SER C 1 278 ? -65.931 24.808 6.913 1.00 48.71 348 SER R C 1
ATOM 8500 O O . SER C 1 278 ? -64.875 24.505 6.317 1.00 49.73 348 SER R O 1
ATOM 8503 N N . GLU C 1 279 ? -66.379 24.124 7.970 1.00 50.78 349 GLU R N 1
ATOM 8504 C CA . GLU C 1 279 ? -65.705 22.901 8.452 1.00 52.76 349 GLU R CA 1
ATOM 8505 C C . GLU C 1 279 ? -65.991 21.669 7.555 1.00 52.59 349 GLU R C 1
ATOM 8506 O O . GLU C 1 279 ? -65.603 20.534 7.883 1.00 52.25 349 GLU R O 1
ATOM 8512 N N . ASN C 1 280 ? -66.665 21.916 6.427 1.00 50.68 350 ASN R N 1
ATOM 8513 C CA . ASN C 1 280 ? -67.026 20.875 5.481 1.00 47.68 350 ASN R CA 1
ATOM 8514 C C . ASN C 1 280 ? -66.716 21.237 4.016 1.00 43.97 350 ASN R C 1
ATOM 8515 O O . ASN C 1 280 ? -66.449 20.344 3.223 1.00 43.78 350 ASN R O 1
ATOM 8520 N N . TRP C 1 281 ? -66.713 22.531 3.673 1.00 40.29 351 TRP R N 1
ATOM 8521 C CA . TRP C 1 281 ? -66.412 23.007 2.299 1.00 36.71 351 TRP R CA 1
ATOM 8522 C C . TRP C 1 281 ? -65.046 23.689 2.118 1.00 34.27 351 TRP R C 1
ATOM 8523 O O . TRP C 1 281 ? -64.707 24.617 2.856 1.00 32.85 351 TRP R O 1
ATOM 8534 N N . SER C 1 282 ? -64.282 23.223 1.126 1.00 32.30 352 SER R N 1
ATOM 8535 C CA . SER C 1 282 ? -62.971 23.790 0.784 1.00 30.20 352 SER R CA 1
ATOM 8536 C C . SER C 1 282 ? -62.986 24.198 -0.688 1.00 28.77 352 SER R C 1
ATOM 8537 O O . SER C 1 282 ? -63.559 23.500 -1.530 1.00 27.80 352 SER R O 1
ATOM 8540 N N . VAL C 1 283 ? -62.390 25.344 -0.995 1.00 26.89 353 VAL R N 1
ATOM 8541 C CA . VAL C 1 283 ? -62.350 25.804 -2.372 1.00 26.28 353 VAL R CA 1
ATOM 8542 C C . VAL C 1 283 ? -60.929 26.179 -2.814 1.00 25.85 353 VAL R C 1
ATOM 8543 O O . VAL C 1 283 ? -60.150 26.755 -2.048 1.00 24.37 353 VAL R O 1
ATOM 8547 N N . ALA C 1 284 ? -60.576 25.776 -4.032 1.00 24.71 354 ALA R N 1
ATOM 8548 C CA . ALA C 1 284 ? -59.271 26.089 -4.587 1.00 24.24 354 ALA R CA 1
ATOM 8549 C C . ALA C 1 284 ? -59.413 26.649 -6.007 1.00 25.01 354 ALA R C 1
ATOM 8550 O O . ALA C 1 284 ? -59.559 25.896 -6.968 1.00 25.57 354 ALA R O 1
ATOM 8552 N N . PRO C 1 285 ? -59.475 27.978 -6.136 1.00 23.79 355 PRO R N 1
ATOM 8553 C CA . PRO C 1 285 ? -59.595 28.578 -7.460 1.00 24.23 355 PRO R CA 1
ATOM 8554 C C . PRO C 1 285 ? -58.177 28.712 -8.056 1.00 24.58 355 PRO R C 1
ATOM 8555 O O . PRO C 1 285 ? -57.194 28.768 -7.316 1.00 25.38 355 PRO R O 1
ATOM 8559 N N . ALA C 1 286 ? -58.068 28.755 -9.378 1.00 23.22 356 ALA R N 1
ATOM 8560 C CA . ALA C 1 286 ? -56.759 28.882 -10.024 1.00 23.36 356 ALA R CA 1
ATOM 8561 C C . ALA C 1 286 ? -56.823 29.533 -11.393 1.00 21.38 356 ALA R C 1
ATOM 8562 O O . ALA C 1 286 ? -57.801 29.387 -12.108 1.00 20.60 356 ALA R O 1
ATOM 8564 N N . MET C 1 287 ? -55.756 30.219 -11.768 1.00 21.86 357 MET R N 1
ATOM 8565 C CA . MET C 1 287 ? -55.725 30.853 -13.063 1.00 24.47 357 MET R CA 1
ATOM 8566 C C . MET C 1 287 ? -54.357 30.812 -13.724 1.00 24.41 357 MET R C 1
ATOM 8567 O O . MET C 1 287 ? -53.320 31.015 -13.077 1.00 24.27 357 MET R O 1
ATOM 8572 N N . LEU C 1 288 ? -54.385 30.522 -15.023 1.00 23.14 358 LEU R N 1
ATOM 8573 C CA . LEU C 1 288 ? -53.198 30.463 -15.855 1.00 22.29 358 LEU R CA 1
ATOM 8574 C C . LEU C 1 288 ? -53.524 31.233 -17.132 1.00 22.45 358 LEU R C 1
ATOM 8575 O O . LEU C 1 288 ? -54.519 30.953 -17.788 1.00 23.17 358 LEU R O 1
ATOM 8580 N N . ALA C 1 289 ? -52.683 32.191 -17.486 1.00 21.48 359 ALA R N 1
ATOM 8581 C CA . ALA C 1 289 ? -52.903 32.986 -18.681 1.00 22.27 359 ALA R CA 1
ATOM 8582 C C . ALA C 1 289 ? -51.578 33.303 -19.331 1.00 23.22 359 ALA R C 1
ATOM 8583 O O . ALA C 1 289 ? -50.578 33.577 -18.647 1.00 23.18 359 ALA R O 1
ATOM 8585 N N . GLN C 1 290 ? -51.579 33.310 -20.658 1.00 24.05 360 GLN R N 1
ATOM 8586 C CA . GLN C 1 290 ? -50.353 33.589 -21.399 1.00 26.49 360 GLN R CA 1
ATOM 8587 C C . GLN C 1 290 ? -50.563 34.337 -22.726 1.00 28.29 360 GLN R C 1
ATOM 8588 O O . GLN C 1 290 ? -51.599 34.200 -23.393 1.00 27.99 360 GLN R O 1
ATOM 8594 N N . ARG C 1 291 ? -49.549 35.119 -23.089 1.00 29.23 361 ARG R N 1
ATOM 8595 C CA . ARG C 1 291 ? -49.510 35.880 -24.326 1.00 30.06 361 ARG R CA 1
ATOM 8596 C C . ARG C 1 291 ? -48.111 35.637 -24.902 1.00 29.50 361 ARG R C 1
ATOM 8597 O O . ARG C 1 291 ? -47.106 36.037 -24.312 1.00 29.75 361 ARG R O 1
ATOM 8605 N N . SER C 1 292 ? -48.039 34.932 -26.025 1.00 28.58 362 SER R N 1
ATOM 8606 C CA . SER C 1 292 ? -46.754 34.627 -26.639 1.00 28.31 362 SER R CA 1
ATOM 8607 C C . SER C 1 292 ? -46.735 35.091 -28.097 1.00 29.43 362 SER R C 1
ATOM 8608 O O . SER C 1 292 ? -47.551 34.653 -28.895 1.00 30.46 362 SER R O 1
ATOM 8611 N N . LYS C 1 293 ? -45.786 35.957 -28.437 1.00 30.10 363 LYS R N 1
ATOM 8612 C CA . LYS C 1 293 ? -45.645 36.512 -29.785 1.00 31.56 363 LYS R CA 1
ATOM 8613 C C . LYS C 1 293 ? -44.334 36.111 -30.483 1.00 31.49 363 LYS R C 1
ATOM 8614 O O . LYS C 1 293 ? -43.277 36.037 -29.836 1.00 32.11 363 LYS R O 1
ATOM 8620 N N . ASP C 1 294 ? -44.385 35.969 -31.811 1.00 29.23 364 ASP R N 1
ATOM 8621 C CA . ASP C 1 294 ? -43.207 35.629 -32.622 1.00 29.56 364 ASP R CA 1
ATOM 8622 C C . ASP C 1 294 ? -42.475 34.439 -32.033 1.00 28.45 364 ASP R C 1
ATOM 8623 O O . ASP C 1 294 ? -41.244 34.350 -32.057 1.00 26.88 364 ASP R O 1
ATOM 8628 N N . ARG C 1 295 ? -43.269 33.512 -31.527 1.00 27.45 365 ARG R N 1
ATOM 8629 C CA . ARG C 1 295 ? -42.778 32.324 -30.887 1.00 26.71 365 ARG R CA 1
ATOM 8630 C C . ARG C 1 295 ? -42.067 31.383 -31.854 1.00 26.93 365 ARG R C 1
ATOM 8631 O O . ARG C 1 295 ? -40.843 31.260 -31.792 1.00 27.54 365 ARG R O 1
ATOM 8639 N N . TYR C 1 296 ? -42.816 30.716 -32.732 1.00 26.12 366 TYR R N 1
ATOM 8640 C CA . TYR C 1 296 ? -42.219 29.786 -33.703 1.00 26.83 366 TYR R CA 1
ATOM 8641 C C . TYR C 1 296 ? -42.154 30.366 -35.119 1.00 27.75 366 TYR R C 1
ATOM 8642 O O . TYR C 1 296 ? -41.282 30.007 -35.906 1.00 27.14 366 TYR R O 1
ATOM 8651 N N . ALA C 1 297 ? -43.104 31.242 -35.441 1.00 28.18 367 ALA R N 1
ATOM 8652 C CA . ALA C 1 297 ? -43.168 31.878 -36.741 1.00 26.89 367 ALA R CA 1
ATOM 8653 C C . ALA C 1 297 ? -43.294 33.367 -36.542 1.00 27.99 367 ALA R C 1
ATOM 8654 O O . ALA C 1 297 ? -43.878 33.830 -35.569 1.00 26.40 367 ALA R O 1
ATOM 8656 N N . ASP C 1 298 ? -42.704 34.112 -37.467 1.00 29.36 368 ASP R N 1
ATOM 8657 C CA . ASP C 1 298 ? -42.724 35.571 -37.456 1.00 29.76 368 ASP R CA 1
ATOM 8658 C C . ASP C 1 298 ? -44.175 36.072 -37.499 1.00 28.05 368 ASP R C 1
ATOM 8659 O O . ASP C 1 298 ? -44.972 35.638 -38.333 1.00 27.26 368 ASP R O 1
ATOM 8664 N N . GLY C 1 299 ? -44.535 36.926 -36.550 1.00 26.25 369 GLY R N 1
ATOM 8665 C CA . GLY C 1 299 ? -45.887 37.442 -36.507 1.00 23.34 369 GLY R CA 1
ATOM 8666 C C . GLY C 1 299 ? -46.925 36.499 -35.925 1.00 23.85 369 GLY R C 1
ATOM 8667 O O . GLY C 1 299 ? -48.130 36.777 -36.024 1.00 23.72 369 GLY R O 1
ATOM 8668 N N . ASP C 1 300 ? -46.507 35.373 -35.346 1.00 23.20 370 ASP R N 1
ATOM 8669 C CA . ASP C 1 300 ? -47.508 34.488 -34.748 1.00 23.24 370 ASP R CA 1
ATOM 8670 C C . ASP C 1 300 ? -47.912 35.042 -33.388 1.00 23.96 370 ASP R C 1
ATOM 8671 O O . ASP C 1 300 ? -47.291 35.981 -32.864 1.00 22.86 370 ASP R O 1
ATOM 8676 N N . SER C 1 301 ? -48.950 34.453 -32.818 1.00 24.15 371 SER R N 1
ATOM 8677 C CA . SER C 1 301 ? -49.443 34.889 -31.538 1.00 23.96 371 SER R CA 1
ATOM 8678 C C . SER C 1 301 ? -50.271 33.794 -30.920 1.00 23.73 371 SER R C 1
ATOM 8679 O O . SER C 1 301 ? -51.060 33.141 -31.593 1.00 22.81 371 SER R O 1
ATOM 8682 N N . TYR C 1 302 ? -50.013 33.544 -29.644 1.00 23.48 372 TYR R N 1
ATOM 8683 C CA . TYR C 1 302 ? -50.743 32.536 -28.900 1.00 23.13 372 TYR R CA 1
ATOM 8684 C C . TYR C 1 302 ? -51.193 33.210 -27.621 1.00 24.29 372 TYR R C 1
ATOM 8685 O O . TYR C 1 302 ? -50.368 33.776 -26.894 1.00 25.87 372 TYR R O 1
ATOM 8694 N N . GLN C 1 303 ? -52.507 33.231 -27.397 1.00 24.42 373 GLN R N 1
ATOM 8695 C CA . GLN C 1 303 ? -53.086 33.833 -26.198 1.00 25.15 373 GLN R CA 1
ATOM 8696 C C . GLN C 1 303 ? -54.183 32.958 -25.644 1.00 25.35 373 GLN R C 1
ATOM 8697 O O . GLN C 1 303 ? -55.046 32.487 -26.379 1.00 26.62 373 GLN R O 1
ATOM 8703 N N . TRP C 1 304 ? -54.126 32.698 -24.347 1.00 25.37 374 TRP R N 1
ATOM 8704 C CA . TRP C 1 304 ? -55.151 31.892 -23.712 1.00 25.01 374 TRP R CA 1
ATOM 8705 C C . TRP C 1 304 ? -55.202 32.144 -22.219 1.00 24.84 374 TRP R C 1
ATOM 8706 O O . TRP C 1 304 ? -54.266 32.677 -21.637 1.00 23.97 374 TRP R O 1
ATOM 8717 N N . ALA C 1 305 ? -56.329 31.788 -21.619 1.00 25.31 375 ALA R N 1
ATOM 8718 C CA . ALA C 1 305 ? -56.533 31.971 -20.199 1.00 24.89 375 ALA R CA 1
ATOM 8719 C C . ALA C 1 305 ? -57.414 30.860 -19.668 1.00 25.82 375 ALA R C 1
ATOM 8720 O O . ALA C 1 305 ? -58.494 30.576 -20.210 1.00 24.97 375 ALA R O 1
ATOM 8722 N N . THR C 1 306 ? -56.894 30.183 -18.648 1.00 25.59 376 THR R N 1
ATOM 8723 C CA . THR C 1 306 ? -57.603 29.107 -17.998 1.00 24.86 376 THR R CA 1
ATOM 8724 C C . THR C 1 306 ? -58.042 29.536 -16.606 1.00 25.06 376 THR R C 1
ATOM 8725 O O . THR C 1 306 ? -57.369 30.314 -15.925 1.00 22.85 376 THR R O 1
ATOM 8729 N N . PHE C 1 307 ? -59.226 29.076 -16.230 1.00 25.73 377 PHE R N 1
ATOM 8730 C CA . PHE C 1 307 ? -59.752 29.328 -14.919 1.00 25.62 377 PHE R CA 1
ATOM 8731 C C . PHE C 1 307 ? -60.271 27.983 -14.443 1.00 23.95 377 PHE R C 1
ATOM 8732 O O . PHE C 1 307 ? -61.156 27.399 -15.066 1.00 22.26 377 PHE R O 1
ATOM 8740 N N . ASN C 1 308 ? -59.666 27.470 -13.373 1.00 23.77 378 ASN R N 1
ATOM 8741 C CA . ASN C 1 308 ? -60.064 26.192 -12.794 1.00 23.01 378 ASN R CA 1
ATOM 8742 C C . ASN C 1 308 ? -60.577 26.436 -11.383 1.00 24.50 378 ASN R C 1
ATOM 8743 O O . ASN C 1 308 ? -60.052 27.282 -10.645 1.00 25.42 378 ASN R O 1
ATOM 8748 N N . LEU C 1 309 ? -61.585 25.666 -10.997 1.00 24.30 379 LEU R N 1
ATOM 8749 C CA . LEU C 1 309 ? -62.188 25.813 -9.691 1.00 22.20 379 LEU R CA 1
ATOM 8750 C C . LEU C 1 309 ? -62.478 24.428 -9.114 1.00 22.78 379 LEU R C 1
ATOM 8751 O O . LEU C 1 309 ? -63.337 23.690 -9.626 1.00 21.69 379 LEU R O 1
ATOM 8756 N N . ARG C 1 310 ? -61.683 24.038 -8.112 1.00 21.80 380 ARG R N 1
ATOM 8757 C CA . ARG C 1 310 ? -61.874 22.760 -7.428 1.00 20.58 380 ARG R CA 1
ATOM 8758 C C . ARG C 1 310 ? -62.588 23.012 -6.071 1.00 22.54 380 ARG R C 1
ATOM 8759 O O . ARG C 1 310 ? -62.184 23.886 -5.294 1.00 23.03 380 ARG R O 1
ATOM 8767 N N . LEU C 1 311 ? -63.650 22.257 -5.808 1.00 23.47 381 LEU R N 1
ATOM 8768 C CA . LEU C 1 311 ? -64.433 22.367 -4.563 1.00 25.86 381 LEU R CA 1
ATOM 8769 C C . LEU C 1 311 ? -64.596 20.988 -3.922 1.00 26.74 381 LEU R C 1
ATOM 8770 O O . LEU C 1 311 ? -64.934 20.030 -4.630 1.00 28.32 381 LEU R O 1
ATOM 8775 N N . ILE C 1 312 ? -64.330 20.858 -2.619 1.00 26.90 382 ILE R N 1
ATOM 8776 C CA . ILE C 1 312 ? -64.546 19.563 -1.931 1.00 28.09 382 ILE R CA 1
ATOM 8777 C C . ILE C 1 312 ? -65.517 19.746 -0.767 1.00 28.35 382 ILE R C 1
ATOM 8778 O O . ILE C 1 312 ? -65.411 20.702 0.018 1.00 26.80 382 ILE R O 1
ATOM 8783 N N . GLN C 1 313 ? -66.445 18.807 -0.647 1.00 27.32 383 GLN R N 1
ATOM 8784 C CA . GLN C 1 313 ? -67.431 18.834 0.414 1.00 27.51 383 GLN R CA 1
ATOM 8785 C C . GLN C 1 313 ? -67.344 17.535 1.196 1.00 26.93 383 GLN R C 1
ATOM 8786 O O . GLN C 1 313 ? -67.607 16.451 0.677 1.00 27.25 383 GLN R O 1
ATOM 8792 N N . ALA C 1 314 ? -66.892 17.645 2.435 1.00 27.26 384 ALA R N 1
ATOM 8793 C CA . ALA C 1 314 ? -66.766 16.481 3.292 1.00 27.31 384 ALA R CA 1
ATOM 8794 C C . ALA C 1 314 ? -68.157 16.025 3.744 1.00 26.78 384 ALA R C 1
ATOM 8795 O O . ALA C 1 314 ? -69.059 16.837 3.980 1.00 25.85 384 ALA R O 1
ATOM 8797 N N . ILE C 1 315 ? -68.331 14.714 3.811 1.00 27.60 385 ILE R N 1
ATOM 8798 C CA . ILE C 1 315 ? -69.585 14.115 4.232 1.00 28.54 385 ILE R CA 1
ATOM 8799 C C . ILE C 1 315 ? -69.321 13.170 5.404 1.00 30.40 385 ILE R C 1
ATOM 8800 O O . ILE C 1 315 ? -70.094 13.103 6.351 1.00 32.64 385 ILE R O 1
ATOM 8805 N N . ASN C 1 316 ? -68.171 12.506 5.349 1.00 31.76 386 ASN R N 1
ATOM 8806 C CA . ASN C 1 316 ? -67.705 11.560 6.350 1.00 31.35 386 ASN R CA 1
ATOM 8807 C C . ASN C 1 316 ? -66.278 11.890 6.667 1.00 32.04 386 ASN R C 1
ATOM 8808 O O . ASN C 1 316 ? -65.675 12.801 6.118 1.00 33.29 386 ASN R O 1
ATOM 8813 N N . GLN C 1 317 ? -65.706 11.003 7.455 1.00 32.48 387 GLN R N 1
ATOM 8814 C CA . GLN C 1 317 ? -64.322 11.072 7.816 1.00 32.84 387 GLN R CA 1
ATOM 8815 C C . GLN C 1 317 ? -63.612 10.481 6.579 1.00 30.74 387 GLN R C 1
ATOM 8816 O O . GLN C 1 317 ? -62.460 10.809 6.283 1.00 30.05 387 GLN R O 1
ATOM 8822 N N . ASN C 1 318 ? -64.351 9.663 5.827 1.00 28.52 388 ASN R N 1
ATOM 8823 C CA . ASN C 1 318 ? -63.825 9.006 4.643 1.00 26.71 388 ASN R CA 1
ATOM 8824 C C . ASN C 1 318 ? -64.441 9.402 3.296 1.00 27.26 388 ASN R C 1
ATOM 8825 O O . ASN C 1 318 ? -63.828 9.197 2.256 1.00 28.10 388 ASN R O 1
ATOM 8830 N N . PHE C 1 319 ? -65.627 9.990 3.295 1.00 26.19 389 PHE R N 1
ATOM 8831 C CA . PHE C 1 319 ? -66.272 10.290 2.038 1.00 23.44 389 PHE R CA 1
ATOM 8832 C C . PHE C 1 319 ? -66.425 11.752 1.756 1.00 25.00 389 PHE R C 1
ATOM 8833 O O . PHE C 1 319 ? -66.817 12.522 2.625 1.00 26.29 389 PHE R O 1
ATOM 8841 N N . ALA C 1 320 ? -66.151 12.137 0.516 1.00 24.44 390 ALA R N 1
ATOM 8842 C CA . ALA C 1 320 ? -66.278 13.531 0.107 1.00 24.11 390 ALA R CA 1
ATOM 8843 C C . ALA C 1 320 ? -66.833 13.619 -1.303 1.00 24.37 390 ALA R C 1
ATOM 8844 O O . ALA C 1 320 ? -66.864 12.626 -2.036 1.00 25.58 390 ALA R O 1
ATOM 8846 N N . LEU C 1 321 ? -67.314 14.800 -1.663 1.00 23.42 391 LEU R N 1
ATOM 8847 C CA . LEU C 1 321 ? -67.853 15.026 -2.994 1.00 23.11 391 LEU R CA 1
ATOM 8848 C C . LEU C 1 321 ? -67.037 16.162 -3.564 1.00 23.30 391 LEU R C 1
ATOM 8849 O O . LEU C 1 321 ? -67.100 17.277 -3.050 1.00 24.70 391 LEU R O 1
ATOM 8854 N N . ALA C 1 322 ? -66.236 15.865 -4.589 1.00 22.44 392 ALA R N 1
ATOM 8855 C CA . ALA C 1 322 ? -65.397 16.872 -5.233 1.00 20.83 392 ALA R CA 1
ATOM 8856 C C . ALA C 1 322 ? -66.069 17.351 -6.510 1.00 20.47 392 ALA R C 1
ATOM 8857 O O . ALA C 1 322 ? -66.764 16.581 -7.172 1.00 22.02 392 ALA R O 1
ATOM 8859 N N . TYR C 1 323 ? -65.898 18.629 -6.820 1.00 19.69 393 TYR R N 1
ATOM 8860 C CA . TYR C 1 323 ? -66.459 19.234 -8.023 1.00 21.61 393 TYR R CA 1
ATOM 8861 C C . TYR C 1 323 ? -65.353 20.030 -8.705 1.00 22.44 393 TYR R C 1
ATOM 8862 O O . TYR C 1 323 ? -64.507 20.608 -8.022 1.00 22.43 393 TYR R O 1
ATOM 8871 N N . GLU C 1 324 ? -65.354 20.054 -10.039 1.00 22.66 394 GLU R N 1
ATOM 8872 C CA . GLU C 1 324 ? -64.370 20.845 -10.775 1.00 21.73 394 GLU R CA 1
ATOM 8873 C C . GLU C 1 324 ? -64.973 21.584 -11.963 1.00 21.62 394 GLU R C 1
ATOM 8874 O O . GLU C 1 324 ? -65.837 21.071 -12.692 1.00 21.81 394 GLU R O 1
ATOM 8880 N N . GLY C 1 325 ? -64.527 22.816 -12.131 1.00 21.12 395 GLY R N 1
ATOM 8881 C CA . GLY C 1 325 ? -65.017 23.619 -13.218 1.00 20.42 395 GLY R CA 1
ATOM 8882 C C . GLY C 1 325 ? -63.882 24.264 -13.976 1.00 21.26 395 GLY R C 1
ATOM 8883 O O . GLY C 1 325 ? -63.077 24.995 -13.398 1.00 20.86 395 GLY R O 1
ATOM 8884 N N . SER C 1 326 ? -63.787 23.965 -15.267 1.00 21.18 396 SER R N 1
ATOM 8885 C CA . SER C 1 326 ? -62.754 24.579 -16.086 1.00 21.03 396 SER R CA 1
ATOM 8886 C C . SER C 1 326 ? -63.362 25.434 -17.189 1.00 21.95 396 SER R C 1
ATOM 8887 O O . SER C 1 326 ? -64.378 25.099 -17.803 1.00 20.37 396 SER R O 1
ATOM 8890 N N . TYR C 1 327 ? -62.740 26.576 -17.400 1.00 22.25 397 TYR R N 1
ATOM 8891 C CA . TYR C 1 327 ? -63.153 27.477 -18.440 1.00 23.53 397 TYR R CA 1
ATOM 8892 C C . TYR C 1 327 ? -61.861 27.939 -19.072 1.00 22.60 397 TYR R C 1
ATOM 8893 O O . TYR C 1 327 ? -60.886 28.227 -18.376 1.00 21.96 397 TYR R O 1
ATOM 8902 N N . GLN C 1 328 ? -61.849 27.983 -20.394 1.00 20.75 398 GLN R N 1
ATOM 8903 C CA . GLN C 1 328 ? -60.667 28.429 -21.088 1.00 21.57 398 GLN R CA 1
ATOM 8904 C C . GLN C 1 328 ? -60.983 29.179 -22.372 1.00 22.36 398 GLN R C 1
ATOM 8905 O O . GLN C 1 328 ? -61.851 28.785 -23.140 1.00 20.83 398 GLN R O 1
ATOM 8911 N N . TYR C 1 329 ? -60.309 30.300 -22.566 1.00 22.85 399 TYR R N 1
ATOM 8912 C CA . TYR C 1 329 ? -60.493 31.056 -23.784 1.00 24.85 399 TYR R CA 1
ATOM 8913 C C . TYR C 1 329 ? -59.147 31.084 -24.496 1.00 25.16 399 TYR R C 1
ATOM 8914 O O . TYR C 1 329 ? -58.093 31.203 -23.858 1.00 24.27 399 TYR R O 1
ATOM 8923 N N . MET C 1 330 ? -59.179 30.952 -25.815 1.00 25.52 400 MET R N 1
ATOM 8924 C CA . MET C 1 330 ? -57.946 30.982 -26.595 1.00 25.15 400 MET R CA 1
ATOM 8925 C C . MET C 1 330 ? -58.138 31.666 -27.948 1.00 24.82 400 MET R C 1
ATOM 8926 O O . MET C 1 330 ? -59.209 31.628 -28.536 1.00 24.13 400 MET R O 1
ATOM 8931 N N . ASP C 1 331 ? -57.100 32.364 -28.374 1.00 25.78 401 ASP R N 1
ATOM 8932 C CA . ASP C 1 331 ? -57.049 33.071 -29.641 1.00 25.12 401 ASP R CA 1
ATOM 8933 C C . ASP C 1 331 ? -55.662 32.712 -30.160 1.00 24.86 401 ASP R C 1
ATOM 8934 O O . ASP C 1 331 ? -54.650 33.316 -29.769 1.00 25.13 401 ASP R O 1
ATOM 8939 N N . LEU C 1 332 ? -55.618 31.721 -31.038 1.00 23.45 402 LEU R N 1
ATOM 8940 C CA . LEU C 1 332 ? -54.349 31.247 -31.553 1.00 22.67 402 LEU R CA 1
ATOM 8941 C C . LEU C 1 332 ? -54.147 31.601 -33.009 1.00 23.31 402 LEU R C 1
ATOM 8942 O O . LEU C 1 332 ? -55.051 31.427 -33.824 1.00 23.87 402 LEU R O 1
ATOM 8947 N N . LYS C 1 333 ? -52.958 32.113 -33.323 1.00 23.09 403 LYS R N 1
ATOM 8948 C CA . LYS C 1 333 ? -52.587 32.502 -34.676 1.00 22.71 403 LYS R CA 1
ATOM 8949 C C . LYS C 1 333 ? -51.186 31.948 -34.951 1.00 22.03 403 LYS R C 1
ATOM 8950 O O . LYS C 1 333 ? -50.165 32.632 -34.794 1.00 20.63 403 LYS R O 1
ATOM 8956 N N . PRO C 1 334 ? -51.126 30.672 -35.348 1.00 20.95 404 PRO R N 1
ATOM 8957 C CA . PRO C 1 334 ? -49.901 29.936 -35.659 1.00 23.18 404 PRO R CA 1
ATOM 8958 C C . PRO C 1 334 ? -49.119 30.355 -36.912 1.00 25.98 404 PRO R C 1
ATOM 8959 O O . PRO C 1 334 ? -47.918 30.074 -36.993 1.00 27.03 404 PRO R O 1
ATOM 8963 N N . GLU C 1 335 ? -49.779 31.033 -37.865 1.00 26.80 405 GLU R N 1
ATOM 8964 C CA . GLU C 1 335 ? -49.144 31.478 -39.123 1.00 25.44 405 GLU R CA 1
ATOM 8965 C C . GLU C 1 335 ? -48.518 30.306 -39.888 1.00 24.31 405 GLU R C 1
ATOM 8966 O O . GLU C 1 335 ? -47.344 30.340 -40.239 1.00 23.60 405 GLU R O 1
ATOM 8972 N N . GLY C 1 336 ? -49.297 29.248 -40.091 1.00 24.95 406 GLY R N 1
ATOM 8973 C CA . GLY C 1 336 ? -48.800 28.095 -40.820 1.00 25.91 406 GLY R CA 1
ATOM 8974 C C . GLY C 1 336 ? -47.913 27.088 -40.094 1.00 27.84 406 GLY R C 1
ATOM 8975 O O . GLY C 1 336 ? -47.786 25.958 -40.559 1.00 27.41 406 GLY R O 1
ATOM 8976 N N . TYR C 1 337 ? -47.288 27.480 -38.983 1.00 29.01 407 TYR R N 1
ATOM 8977 C CA . TYR C 1 337 ? -46.427 26.571 -38.217 1.00 30.44 407 TYR R CA 1
ATOM 8978 C C . TYR C 1 337 ? -47.115 25.249 -37.908 1.00 30.51 407 TYR R C 1
ATOM 8979 O O . TYR C 1 337 ? -48.189 25.239 -37.327 1.00 29.88 407 TYR R O 1
ATOM 8988 N N . ASN C 1 338 ? -46.486 24.143 -38.294 1.00 31.73 408 ASN R N 1
ATOM 8989 C CA . ASN C 1 338 ? -47.037 22.811 -38.061 1.00 34.54 408 ASN R CA 1
ATOM 8990 C C . ASN C 1 338 ? -48.419 22.552 -38.646 1.00 36.71 408 ASN R C 1
ATOM 8991 O O . ASN C 1 338 ? -49.143 21.689 -38.147 1.00 37.79 408 ASN R O 1
ATOM 8996 N N . ASP C 1 339 ? -48.785 23.273 -39.704 1.00 39.02 409 ASP R N 1
ATOM 8997 C CA . ASP C 1 339 ? -50.103 23.116 -40.338 1.00 41.21 409 ASP R CA 1
ATOM 8998 C C . ASP C 1 339 ? -51.240 23.466 -39.396 1.00 38.80 409 ASP R C 1
ATOM 8999 O O . ASP C 1 339 ? -52.341 22.912 -39.484 1.00 39.67 409 ASP R O 1
ATOM 9004 N N . ARG C 1 340 ? -50.950 24.351 -38.456 1.00 35.72 410 ARG R N 1
ATOM 9005 C CA . ARG C 1 340 ? -51.956 24.775 -37.513 1.00 33.55 410 ARG R CA 1
ATOM 9006 C C . ARG C 1 340 ? -52.698 25.909 -38.178 1.00 31.93 410 ARG R C 1
ATOM 9007 O O . ARG C 1 340 ? -52.114 26.655 -38.965 1.00 32.19 410 ARG R O 1
ATOM 9015 N N . GLN C 1 341 ? -53.999 25.987 -37.914 1.00 31.46 411 GLN R N 1
ATOM 9016 C CA . GLN C 1 341 ? -54.850 27.031 -38.467 1.00 30.57 411 GLN R CA 1
ATOM 9017 C C . GLN C 1 341 ? -55.307 27.927 -37.329 1.00 30.61 411 GLN R C 1
ATOM 9018 O O . GLN C 1 341 ? -55.639 27.422 -36.259 1.00 32.10 411 GLN R O 1
ATOM 9024 N N . ALA C 1 342 ? -55.294 29.246 -37.546 1.00 30.08 412 ALA R N 1
ATOM 9025 C CA . ALA C 1 342 ? -55.717 30.207 -36.523 1.00 29.00 412 ALA R CA 1
ATOM 9026 C C . ALA C 1 342 ? -57.087 29.829 -36.002 1.00 28.97 412 ALA R C 1
ATOM 9027 O O . ALA C 1 342 ? -57.977 29.459 -36.761 1.00 30.55 412 ALA R O 1
ATOM 9029 N N . VAL C 1 343 ? -57.241 29.885 -34.691 1.00 28.57 413 VAL R N 1
ATOM 9030 C CA . VAL C 1 343 ? -58.500 29.518 -34.077 1.00 27.52 413 VAL R CA 1
ATOM 9031 C C . VAL C 1 343 ? -58.764 30.351 -32.810 1.00 28.23 413 VAL R C 1
ATOM 9032 O O . VAL C 1 343 ? -57.849 30.962 -32.229 1.00 28.37 413 VAL R O 1
ATOM 9036 N N . ASN C 1 344 ? -60.035 30.456 -32.447 1.00 28.55 414 ASN R N 1
ATOM 9037 C CA . ASN C 1 344 ? -60.423 31.182 -31.245 1.00 29.51 414 ASN R CA 1
ATOM 9038 C C . ASN C 1 344 ? -61.756 30.645 -30.767 1.00 29.66 414 ASN R C 1
ATOM 9039 O O . ASN C 1 344 ? -62.580 30.182 -31.561 1.00 29.55 414 ASN R O 1
ATOM 9044 N N . GLY C 1 345 ? -61.920 30.632 -29.452 1.00 30.19 415 GLY R N 1
ATOM 9045 C CA . GLY C 1 345 ? -63.133 30.111 -28.854 1.00 29.68 415 GLY R CA 1
ATOM 9046 C C . GLY C 1 345 ? -62.885 29.713 -27.406 1.00 30.67 415 GLY R C 1
ATOM 9047 O O . GLY C 1 345 ? -61.802 29.946 -26.835 1.00 30.40 415 GLY R O 1
ATOM 9048 N N . SER C 1 346 ? -63.872 29.047 -26.821 1.00 30.66 416 SER R N 1
ATOM 9049 C CA . SER C 1 346 ? -63.757 28.642 -25.442 1.00 30.63 416 SER R CA 1
ATOM 9050 C C . SER C 1 346 ? -64.089 27.186 -25.192 1.00 29.72 416 SER R C 1
ATOM 9051 O O . SER C 1 346 ? -64.830 26.572 -25.952 1.00 30.35 416 SER R O 1
ATOM 9054 N N . PHE C 1 347 ? -63.493 26.650 -24.124 1.00 30.05 417 PHE R N 1
ATOM 9055 C CA . PHE C 1 347 ? -63.662 25.265 -23.687 1.00 29.23 417 PHE R CA 1
ATOM 9056 C C . PHE C 1 347 ? -64.270 25.239 -22.263 1.00 29.13 417 PHE R C 1
ATOM 9057 O O . PHE C 1 347 ? -63.905 26.058 -21.410 1.00 28.34 417 PHE R O 1
ATOM 9065 N N . TYR C 1 348 ? -65.177 24.297 -22.014 1.00 27.87 418 TYR R N 1
ATOM 9066 C CA . TYR C 1 348 ? -65.828 24.174 -20.715 1.00 29.30 418 TYR R CA 1
ATOM 9067 C C . TYR C 1 348 ? -65.741 22.744 -20.183 1.00 29.86 418 TYR R C 1
ATOM 9068 O O . TYR C 1 348 ? -65.958 21.777 -20.937 1.00 29.19 418 TYR R O 1
ATOM 9077 N N . LYS C 1 349 ? -65.463 22.598 -18.883 1.00 27.88 419 LYS R N 1
ATOM 9078 C CA . LYS C 1 349 ? -65.442 21.272 -18.268 1.00 25.53 419 LYS R CA 1
ATOM 9079 C C . LYS C 1 349 ? -66.134 21.296 -16.905 1.00 24.71 419 LYS R C 1
ATOM 9080 O O . LYS C 1 349 ? -65.897 22.186 -16.085 1.00 23.45 419 LYS R O 1
ATOM 9086 N N . LEU C 1 350 ? -67.036 20.340 -16.703 1.00 23.88 420 LEU R N 1
ATOM 9087 C CA . LEU C 1 350 ? -67.761 20.193 -15.451 1.00 23.59 420 LEU R CA 1
ATOM 9088 C C . LEU C 1 350 ? -67.566 18.767 -14.994 1.00 24.85 420 LEU R C 1
ATOM 9089 O O . LEU C 1 350 ? -67.896 17.832 -15.729 1.00 27.64 420 LEU R O 1
ATOM 9094 N N . THR C 1 351 ? -66.996 18.588 -13.802 1.00 24.52 421 THR R N 1
ATOM 9095 C CA . THR C 1 351 ? -66.762 17.242 -13.274 1.00 22.09 421 THR R CA 1
ATOM 9096 C C . THR C 1 351 ? -67.273 17.122 -11.852 1.00 21.89 421 THR R C 1
ATOM 9097 O O . THR C 1 351 ? -67.045 18.007 -11.020 1.00 20.93 421 THR R O 1
ATOM 9101 N N . PHE C 1 352 ? -67.953 16.010 -11.597 1.00 19.55 422 PHE R N 1
ATOM 9102 C CA . PHE C 1 352 ? -68.502 15.692 -10.299 1.00 18.85 422 PHE R CA 1
ATOM 9103 C C . PHE C 1 352 ? -67.800 14.400 -9.894 1.00 19.65 422 PHE R C 1
ATOM 9104 O O . PHE C 1 352 ? -67.903 13.386 -10.591 1.00 20.62 422 PHE R O 1
ATOM 9112 N N . ALA C 1 353 ? -67.105 14.412 -8.759 1.00 20.47 423 ALA R N 1
ATOM 9113 C CA . ALA C 1 353 ? -66.376 13.211 -8.362 1.00 20.35 423 ALA R CA 1
ATOM 9114 C C . ALA C 1 353 ? -66.494 12.681 -6.926 1.00 20.14 423 ALA R C 1
ATOM 9115 O O . ALA C 1 353 ? -65.880 13.222 -6.012 1.00 19.33 423 ALA R O 1
ATOM 9117 N N . PRO C 1 354 ? -67.341 11.652 -6.706 1.00 21.42 424 PRO R N 1
ATOM 9118 C CA . PRO C 1 354 ? -67.472 11.081 -5.360 1.00 21.77 424 PRO R CA 1
ATOM 9119 C C . PRO C 1 354 ? -66.063 10.576 -4.995 1.00 22.77 424 PRO R C 1
ATOM 9120 O O . PRO C 1 354 ? -65.487 9.771 -5.732 1.00 24.33 424 PRO R O 1
ATOM 9124 N N . THR C 1 355 ? -65.508 11.067 -3.882 1.00 22.34 425 THR R N 1
ATOM 9125 C CA . THR C 1 355 ? -64.146 10.714 -3.457 1.00 22.06 425 THR R CA 1
ATOM 9126 C C . THR C 1 355 ? -64.023 10.017 -2.097 1.00 23.03 425 THR R C 1
ATOM 9127 O O . THR C 1 355 ? -64.649 10.417 -1.132 1.00 25.40 425 THR R O 1
ATOM 9131 N N . PHE C 1 356 ? -63.178 8.997 -2.029 1.00 22.84 426 PHE R N 1
ATOM 9132 C CA . PHE C 1 356 ? -62.916 8.258 -0.795 1.00 22.41 426 PHE R CA 1
ATOM 9133 C C . PHE C 1 356 ? -61.460 8.474 -0.383 1.00 23.03 426 PHE R C 1
ATOM 9134 O O . PHE C 1 356 ? -60.564 8.473 -1.221 1.00 24.61 426 PHE R O 1
ATOM 9142 N N . LYS C 1 357 ? -61.221 8.661 0.906 1.00 23.08 427 LYS R N 1
ATOM 9143 C CA . LYS C 1 357 ? -59.872 8.869 1.431 1.00 23.51 427 LYS R CA 1
ATOM 9144 C C . LYS C 1 357 ? -59.886 8.698 2.945 1.00 26.97 427 LYS R C 1
ATOM 9145 O O . LYS C 1 357 ? -60.952 8.537 3.542 1.00 27.02 427 LYS R O 1
ATOM 9151 N N . VAL C 1 358 ? -58.706 8.669 3.557 1.00 29.98 428 VAL R N 1
ATOM 9152 C CA . VAL C 1 358 ? -58.619 8.528 5.016 1.00 33.44 428 VAL R CA 1
ATOM 9153 C C . VAL C 1 358 ? -58.135 9.824 5.667 1.00 35.46 428 VAL R C 1
ATOM 9154 O O . VAL C 1 358 ? -58.627 10.219 6.719 1.00 37.58 428 VAL R O 1
ATOM 9158 N N . GLY C 1 359 ? -57.219 10.513 4.996 1.00 36.50 429 GLY R N 1
ATOM 9159 C CA . GLY C 1 359 ? -56.690 11.754 5.518 1.00 35.92 429 GLY R CA 1
ATOM 9160 C C . GLY C 1 359 ? -57.658 12.924 5.574 1.00 35.88 429 GLY R C 1
ATOM 9161 O O . GLY C 1 359 ? -58.863 12.805 5.316 1.00 35.30 429 GLY R O 1
ATOM 9162 N N . SER C 1 360 ? -57.088 14.078 5.899 1.00 35.04 430 SER R N 1
ATOM 9163 C CA . SER C 1 360 ? -57.825 15.309 6.021 1.00 34.98 430 SER R CA 1
ATOM 9164 C C . SER C 1 360 ? -58.529 15.708 4.723 1.00 33.37 430 SER R C 1
ATOM 9165 O O . SER C 1 360 ? -57.895 16.155 3.767 1.00 32.26 430 SER R O 1
ATOM 9168 N N . ILE C 1 361 ? -59.848 15.563 4.706 1.00 31.32 431 ILE R N 1
ATOM 9169 C CA . ILE C 1 361 ? -60.633 15.937 3.541 1.00 31.07 431 ILE R CA 1
ATOM 9170 C C . ILE C 1 361 ? -60.506 17.433 3.214 1.00 31.39 431 ILE R C 1
ATOM 9171 O O . ILE C 1 361 ? -60.613 17.831 2.058 1.00 34.30 431 ILE R O 1
ATOM 9176 N N . GLY C 1 362 ? -60.235 18.253 4.220 1.00 31.27 432 GLY R N 1
ATOM 9177 C CA . GLY C 1 362 ? -60.092 19.678 3.979 1.00 30.97 432 GLY R CA 1
ATOM 9178 C C . GLY C 1 362 ? -58.740 20.023 3.383 1.00 30.73 432 GLY R C 1
ATOM 9179 O O . GLY C 1 362 ? -58.520 21.142 2.918 1.00 32.31 432 GLY R O 1
ATOM 9180 N N . ASP C 1 363 ? -57.808 19.082 3.448 1.00 29.73 433 ASP R N 1
ATOM 9181 C CA . ASP C 1 363 ? -56.477 19.302 2.890 1.00 29.16 433 ASP R CA 1
ATOM 9182 C C . ASP C 1 363 ? -56.500 18.877 1.422 1.00 28.44 433 ASP R C 1
ATOM 9183 O O . ASP C 1 363 ? -56.793 17.721 1.088 1.00 30.00 433 ASP R O 1
ATOM 9188 N N . PHE C 1 364 ? -56.265 19.832 0.539 1.00 26.46 434 PHE R N 1
ATOM 9189 C CA . PHE C 1 364 ? -56.256 19.533 -0.883 1.00 26.15 434 PHE R CA 1
ATOM 9190 C C . PHE C 1 364 ? -55.062 18.661 -1.232 1.00 27.72 434 PHE R C 1
ATOM 9191 O O . PHE C 1 364 ? -55.020 18.061 -2.307 1.00 29.01 434 PHE R O 1
ATOM 9199 N N . PHE C 1 365 ? -54.128 18.535 -0.290 1.00 27.95 435 PHE R N 1
ATOM 9200 C CA . PHE C 1 365 ? -52.933 17.750 -0.532 1.00 26.83 435 PHE R CA 1
ATOM 9201 C C . PHE C 1 365 ? -52.807 16.402 0.159 1.00 26.26 435 PHE R C 1
ATOM 9202 O O . PHE C 1 365 ? -51.827 15.695 -0.070 1.00 27.78 435 PHE R O 1
ATOM 9210 N N . SER C 1 366 ? -53.782 16.022 0.984 1.00 25.32 436 SER R N 1
ATOM 9211 C CA . SER C 1 366 ? -53.734 14.698 1.625 1.00 25.94 436 SER R CA 1
ATOM 9212 C C . SER C 1 366 ? -54.050 13.790 0.453 1.00 26.57 436 SER R C 1
ATOM 9213 O O . SER C 1 366 ? -55.128 13.889 -0.126 1.00 25.42 436 SER R O 1
ATOM 9216 N N . ARG C 1 367 ? -53.147 12.870 0.137 1.00 29.96 437 ARG R N 1
ATOM 9217 C CA . ARG C 1 367 ? -53.334 12.078 -1.074 1.00 34.05 437 ARG R CA 1
ATOM 9218 C C . ARG C 1 367 ? -53.992 10.749 -1.255 1.00 36.79 437 ARG R C 1
ATOM 9219 O O . ARG C 1 367 ? -54.774 10.620 -2.203 1.00 42.61 437 ARG R O 1
ATOM 9227 N N . PRO C 1 368 ? -53.672 9.730 -0.432 1.00 35.10 438 PRO R N 1
ATOM 9228 C CA . PRO C 1 368 ? -54.393 8.484 -0.754 1.00 31.40 438 PRO R CA 1
ATOM 9229 C C . PRO C 1 368 ? -55.888 8.757 -0.969 1.00 31.26 438 PRO R C 1
ATOM 9230 O O . PRO C 1 368 ? -56.603 9.154 -0.042 1.00 33.02 438 PRO R O 1
ATOM 9234 N N . GLU C 1 369 ? -56.280 8.817 -2.242 1.00 28.10 439 GLU R N 1
ATOM 9235 C CA . GLU C 1 369 ? -57.685 9.028 -2.577 1.00 25.62 439 GLU R CA 1
ATOM 9236 C C . GLU C 1 369 ? -58.112 8.284 -3.828 1.00 23.45 439 GLU R C 1
ATOM 9237 O O . GLU C 1 369 ? -57.312 8.042 -4.726 1.00 23.33 439 GLU R O 1
ATOM 9243 N N . ILE C 1 370 ? -59.321 7.737 -3.750 1.00 21.13 440 ILE R N 1
ATOM 9244 C CA . ILE C 1 370 ? -59.931 6.964 -4.819 1.00 19.24 440 ILE R CA 1
ATOM 9245 C C . ILE C 1 370 ? -61.197 7.688 -5.246 1.00 20.32 440 ILE R C 1
ATOM 9246 O O . ILE C 1 370 ? -62.100 7.915 -4.443 1.00 22.60 440 ILE R O 1
ATOM 9251 N N . ARG C 1 371 ? -61.261 8.070 -6.509 1.00 20.31 441 ARG R N 1
ATOM 9252 C CA . ARG C 1 371 ? -62.422 8.768 -6.973 1.00 21.04 441 ARG R CA 1
ATOM 9253 C C . ARG C 1 371 ? -63.161 8.136 -8.164 1.00 21.03 441 ARG R C 1
ATOM 9254 O O . ARG C 1 371 ? -62.579 7.370 -8.942 1.00 21.39 441 ARG R O 1
ATOM 9262 N N . PHE C 1 372 ? -64.489 8.291 -8.129 1.00 20.97 442 PHE R N 1
ATOM 9263 C CA . PHE C 1 372 ? -65.419 7.842 -9.170 1.00 19.99 442 PHE R CA 1
ATOM 9264 C C . PHE C 1 372 ? -65.874 9.169 -9.793 1.00 21.04 442 PHE R C 1
ATOM 9265 O O . PHE C 1 372 ? -65.899 10.201 -9.107 1.00 20.45 442 PHE R O 1
ATOM 9273 N N . TYR C 1 373 ? -66.228 9.185 -11.074 1.00 20.63 443 TYR R N 1
ATOM 9274 C CA . TYR C 1 373 ? -66.610 10.470 -11.643 1.00 21.75 443 TYR R CA 1
ATOM 9275 C C . TYR C 1 373 ? -67.383 10.435 -12.932 1.00 22.48 443 TYR R C 1
ATOM 9276 O O . TYR C 1 373 ? -67.590 9.377 -13.529 1.00 22.66 443 TYR R O 1
ATOM 9285 N N . THR C 1 374 ? -67.811 11.633 -13.317 1.00 23.67 444 THR R N 1
ATOM 9286 C CA . THR C 1 374 ? -68.566 11.905 -14.526 1.00 25.72 444 THR R CA 1
ATOM 9287 C C . THR C 1 374 ? -68.180 13.308 -14.949 1.00 25.14 444 THR R C 1
ATOM 9288 O O . THR C 1 374 ? -68.167 14.231 -14.119 1.00 25.87 444 THR R O 1
ATOM 9292 N N . SER C 1 375 ? -67.838 13.475 -16.219 1.00 23.75 445 SER R N 1
ATOM 9293 C CA . SER C 1 375 ? -67.519 14.811 -16.704 1.00 23.95 445 SER R CA 1
ATOM 9294 C C . SER C 1 375 ? -68.315 15.103 -17.955 1.00 23.23 445 SER R C 1
ATOM 9295 O O . SER C 1 375 ? -68.772 14.201 -18.645 1.00 21.99 445 SER R O 1
ATOM 9298 N N . TRP C 1 376 ? -68.495 16.385 -18.204 1.00 24.25 446 TRP R N 1
ATOM 9299 C CA . TRP C 1 376 ? -69.186 16.878 -19.367 1.00 25.36 446 TRP R CA 1
ATOM 9300 C C . TRP C 1 376 ? -68.239 17.933 -19.937 1.00 26.19 446 TRP R C 1
ATOM 9301 O O . TRP C 1 376 ? -67.668 18.744 -19.188 1.00 24.14 446 TRP R O 1
ATOM 9312 N N . MET C 1 377 ? -68.026 17.878 -21.250 1.00 27.23 447 MET R N 1
ATOM 9313 C CA . MET C 1 377 ? -67.166 18.848 -21.926 1.00 27.52 447 MET R CA 1
ATOM 9314 C C . MET C 1 377 ? -67.833 19.357 -23.202 1.00 27.47 447 MET R C 1
ATOM 9315 O O . MET C 1 377 ? -68.516 18.608 -23.904 1.00 26.39 447 MET R O 1
ATOM 9320 N N . ASP C 1 378 ? -67.614 20.632 -23.497 1.00 27.75 448 ASP R N 1
ATOM 9321 C CA . ASP C 1 378 ? -68.140 21.260 -24.693 1.00 28.12 448 ASP R CA 1
ATOM 9322 C C . ASP C 1 378 ? -67.185 22.395 -25.047 1.00 28.18 448 ASP R C 1
ATOM 9323 O O . ASP C 1 378 ? -66.415 22.857 -24.201 1.00 26.70 448 ASP R O 1
ATOM 9328 N N . TRP C 1 379 ? -67.230 22.836 -26.300 1.00 28.28 449 TRP R N 1
ATOM 9329 C CA . TRP C 1 379 ? -66.353 23.912 -26.768 1.00 29.34 449 TRP R CA 1
ATOM 9330 C C . TRP C 1 379 ? -66.837 24.506 -28.098 1.00 30.04 449 TRP R C 1
ATOM 9331 O O . TRP C 1 379 ? -67.672 23.911 -28.793 1.00 29.94 449 TRP R O 1
ATOM 9342 N N . SER C 1 380 ? -66.309 25.681 -28.438 1.00 29.65 450 SER R N 1
ATOM 9343 C CA . SER C 1 380 ? -66.630 26.343 -29.704 1.00 30.80 450 SER R CA 1
ATOM 9344 C C . SER C 1 380 ? -66.159 25.424 -30.845 1.00 32.06 450 SER R C 1
ATOM 9345 O O . SER C 1 380 ? -64.978 25.085 -30.907 1.00 30.95 450 SER R O 1
ATOM 9348 N N . LYS C 1 381 ? -67.083 25.017 -31.718 1.00 33.80 451 LYS R N 1
ATOM 9349 C CA . LYS C 1 381 ? -66.777 24.124 -32.843 1.00 37.15 451 LYS R CA 1
ATOM 9350 C C . LYS C 1 381 ? -65.559 24.557 -33.678 1.00 35.72 451 LYS R C 1
ATOM 9351 O O . LYS C 1 381 ? -64.823 23.706 -34.186 1.00 34.83 451 LYS R O 1
ATOM 9357 N N . LYS C 1 382 ? -65.337 25.866 -33.791 1.00 33.31 452 LYS R N 1
ATOM 9358 C CA . LYS C 1 382 ? -64.208 26.378 -34.546 1.00 33.59 452 LYS R CA 1
ATOM 9359 C C . LYS C 1 382 ? -62.877 25.765 -34.088 1.00 32.65 452 LYS R C 1
ATOM 9360 O O . LYS C 1 382 ? -61.989 25.533 -34.908 1.00 31.66 452 LYS R O 1
ATOM 9366 N N . LEU C 1 383 ? -62.770 25.464 -32.788 1.00 31.97 453 LEU R N 1
ATOM 9367 C CA . LEU C 1 383 ? -61.566 24.883 -32.176 1.00 29.49 453 LEU R CA 1
ATOM 9368 C C . LEU C 1 383 ? -61.095 23.602 -32.850 1.00 28.48 453 LEU R C 1
ATOM 9369 O O . LEU C 1 383 ? -59.896 23.294 -32.852 1.00 29.00 453 LEU R O 1
ATOM 9374 N N . ASN C 1 384 ? -62.043 22.861 -33.419 1.00 28.34 454 ASN R N 1
ATOM 9375 C CA . ASN C 1 384 ? -61.739 21.621 -34.120 1.00 29.31 454 ASN R CA 1
ATOM 9376 C C . ASN C 1 384 ? -60.799 21.839 -35.306 1.00 30.51 454 ASN R C 1
ATOM 9377 O O . ASN C 1 384 ? -60.102 20.917 -35.709 1.00 33.16 454 ASN R O 1
ATOM 9382 N N . ASN C 1 385 ? -60.761 23.058 -35.842 1.00 31.15 455 ASN R N 1
ATOM 9383 C CA . ASN C 1 385 ? -59.937 23.369 -37.012 1.00 31.89 455 ASN R CA 1
ATOM 9384 C C . ASN C 1 385 ? -58.488 23.731 -36.778 1.00 31.45 455 ASN R C 1
ATOM 9385 O O . ASN C 1 385 ? -57.748 23.926 -37.744 1.00 32.09 455 ASN R O 1
ATOM 9390 N N . TYR C 1 386 ? -58.075 23.806 -35.512 1.00 30.35 456 TYR R N 1
ATOM 9391 C CA . TYR C 1 386 ? -56.690 24.163 -35.182 1.00 28.70 456 TYR R CA 1
ATOM 9392 C C . TYR C 1 386 ? -55.725 23.186 -35.835 1.00 26.71 456 TYR R C 1
ATOM 9393 O O . TYR C 1 386 ? -54.749 23.596 -36.475 1.00 27.37 456 TYR R O 1
ATOM 9402 N N . ALA C 1 387 ? -56.021 21.901 -35.687 1.00 25.38 457 ALA R N 1
ATOM 9403 C CA . ALA C 1 387 ? -55.188 20.844 -36.246 1.00 27.06 457 ALA R CA 1
ATOM 9404 C C . ALA C 1 387 ? -56.104 19.714 -36.643 1.00 29.21 457 ALA R C 1
ATOM 9405 O O . ALA C 1 387 ? -57.248 19.688 -36.208 1.00 31.45 457 ALA R O 1
ATOM 9407 N N . SER C 1 388 ? -55.605 18.788 -37.462 1.00 31.02 458 SER R N 1
ATOM 9408 C CA . SER C 1 388 ? -56.397 17.647 -37.935 1.00 32.44 458 SER R CA 1
ATOM 9409 C C . SER C 1 388 ? -56.083 16.347 -37.190 1.00 34.54 458 SER R C 1
ATOM 9410 O O . SER C 1 388 ? -56.856 15.381 -37.256 1.00 35.16 458 SER R O 1
ATOM 9413 N N . ASP C 1 389 ? -54.930 16.313 -36.520 1.00 34.85 459 ASP R N 1
ATOM 9414 C CA . ASP C 1 389 ? -54.514 15.150 -35.732 1.00 36.38 459 ASP R CA 1
ATOM 9415 C C . ASP C 1 389 ? -54.678 15.479 -34.237 1.00 35.75 459 ASP R C 1
ATOM 9416 O O . ASP C 1 389 ? -54.016 14.915 -33.375 1.00 36.10 459 ASP R O 1
ATOM 9421 N N . ASP C 1 390 ? -55.574 16.425 -33.984 1.00 34.81 460 ASP R N 1
ATOM 9422 C CA . ASP C 1 390 ? -55.943 16.955 -32.679 1.00 32.63 460 ASP R CA 1
ATOM 9423 C C . ASP C 1 390 ? -56.940 16.010 -32.039 1.00 31.93 460 ASP R C 1
ATOM 9424 O O . ASP C 1 390 ? -57.463 15.101 -32.690 1.00 31.45 460 ASP R O 1
ATOM 9429 N N . ALA C 1 391 ? -57.304 16.326 -30.801 1.00 31.43 461 ALA R N 1
ATOM 9430 C CA . ALA C 1 391 ? -58.305 15.560 -30.076 1.00 30.02 461 ALA R CA 1
ATOM 9431 C C . ALA C 1 391 ? -59.655 16.191 -30.423 1.00 28.84 461 ALA R C 1
ATOM 9432 O O . ALA C 1 391 ? -60.598 15.488 -30.774 1.00 28.01 461 ALA R O 1
ATOM 9434 N N . LEU C 1 392 ? -59.728 17.521 -30.359 1.00 28.52 462 LEU R N 1
ATOM 9435 C CA . LEU C 1 392 ? -60.974 18.221 -30.660 1.00 29.20 462 LEU R CA 1
ATOM 9436 C C . LEU C 1 392 ? -61.336 18.168 -32.136 1.00 30.36 462 LEU R C 1
ATOM 9437 O O . LEU C 1 392 ? -60.749 18.858 -32.962 1.00 28.98 462 LEU R O 1
ATOM 9442 N N . GLY C 1 393 ? -62.338 17.369 -32.462 1.00 32.80 463 GLY R N 1
ATOM 9443 C CA . GLY C 1 393 ? -62.749 17.273 -33.841 1.00 34.56 463 GLY R CA 1
ATOM 9444 C C . GLY C 1 393 ? -62.418 15.923 -34.406 1.00 36.76 463 GLY R C 1
ATOM 9445 O O . GLY C 1 393 ? -62.859 15.616 -35.503 1.00 37.90 463 GLY R O 1
ATOM 9446 N N . SER C 1 394 ? -61.624 15.131 -33.686 1.00 39.43 464 SER R N 1
ATOM 9447 C CA . SER C 1 394 ? -61.264 13.791 -34.145 1.00 42.53 464 SER R CA 1
ATOM 9448 C C . SER C 1 394 ? -62.535 12.951 -34.112 1.00 45.55 464 SER R C 1
ATOM 9449 O O . SER C 1 394 ? -63.560 13.374 -33.566 1.00 46.50 464 SER R O 1
ATOM 9452 N N . ASP C 1 395 ? -62.473 11.755 -34.679 1.00 48.88 465 ASP R N 1
ATOM 9453 C CA . ASP C 1 395 ? -63.644 10.893 -34.741 1.00 51.15 465 ASP R CA 1
ATOM 9454 C C . ASP C 1 395 ? -64.282 10.589 -33.390 1.00 50.20 465 ASP R C 1
ATOM 9455 O O . ASP C 1 395 ? -63.666 9.975 -32.525 1.00 50.95 465 ASP R O 1
ATOM 9460 N N . GLY C 1 396 ? -65.510 11.057 -33.206 1.00 49.54 466 GLY R N 1
ATOM 9461 C CA . GLY C 1 396 ? -66.226 10.793 -31.969 1.00 49.47 466 GLY R CA 1
ATOM 9462 C C . GLY C 1 396 ? -66.010 11.792 -30.859 1.00 49.07 466 GLY R C 1
ATOM 9463 O O . GLY C 1 396 ? -66.495 11.612 -29.742 1.00 50.26 466 GLY R O 1
ATOM 9464 N N . PHE C 1 397 ? -65.299 12.863 -31.168 1.00 48.56 467 PHE R N 1
ATOM 9465 C CA . PHE C 1 397 ? -65.027 13.895 -30.181 1.00 48.52 467 PHE R CA 1
ATOM 9466 C C . PHE C 1 397 ? -65.089 15.249 -30.886 1.00 49.51 467 PHE R C 1
ATOM 9467 O O . PHE C 1 397 ? -64.183 16.064 -30.787 1.00 47.92 467 PHE R O 1
ATOM 9475 N N . ASN C 1 398 ? -66.177 15.477 -31.605 1.00 53.35 468 ASN R N 1
ATOM 9476 C CA . ASN C 1 398 ? -66.340 16.720 -32.346 1.00 58.19 468 ASN R CA 1
ATOM 9477 C C . ASN C 1 398 ? -67.617 17.454 -31.988 1.00 59.91 468 ASN R C 1
ATOM 9478 O O . ASN C 1 398 ? -67.678 18.685 -32.070 1.00 60.67 468 ASN R O 1
ATOM 9483 N N . SER C 1 399 ? -68.625 16.690 -31.565 1.00 61.78 469 SER R N 1
ATOM 9484 C CA . SER C 1 399 ? -69.939 17.236 -31.196 1.00 61.98 469 SER R CA 1
ATOM 9485 C C . SER C 1 399 ? -69.860 18.276 -30.090 1.00 60.10 469 SER R C 1
ATOM 9486 O O . SER C 1 399 ? -68.774 18.628 -29.615 1.00 60.09 469 SER R O 1
ATOM 9489 N N . GLY C 1 400 ? -71.030 18.770 -29.702 1.00 58.21 470 GLY R N 1
ATOM 9490 C CA . GLY C 1 400 ? -71.109 19.735 -28.626 1.00 56.12 470 GLY R CA 1
ATOM 9491 C C . GLY C 1 400 ? -70.770 19.028 -27.323 1.00 54.44 470 GLY R C 1
ATOM 9492 O O . GLY C 1 400 ? -69.593 18.926 -26.961 1.00 56.01 470 GLY R O 1
ATOM 9493 N N . GLY C 1 401 ? -71.784 18.468 -26.666 1.00 50.91 471 GLY R N 1
ATOM 9494 C CA . GLY C 1 401 ? -71.568 17.773 -25.406 1.00 46.09 471 GLY R CA 1
ATOM 9495 C C . GLY C 1 401 ? -70.909 16.406 -25.450 1.00 43.38 471 GLY R C 1
ATOM 9496 O O . GLY C 1 401 ? -71.220 15.587 -26.311 1.00 43.58 471 GLY R O 1
ATOM 9497 N N . GLU C 1 402 ? -69.988 16.173 -24.516 1.00 40.23 472 GLU R N 1
ATOM 9498 C CA . GLU C 1 402 ? -69.255 14.907 -24.407 1.00 38.30 472 GLU R CA 1
ATOM 9499 C C . GLU C 1 402 ? -69.235 14.472 -22.938 1.00 35.89 472 GLU R C 1
ATOM 9500 O O . GLU C 1 402 ? -68.744 15.211 -22.058 1.00 34.42 472 GLU R O 1
ATOM 9506 N N . TRP C 1 403 ? -69.781 13.283 -22.689 1.00 32.37 473 TRP R N 1
ATOM 9507 C CA . TRP C 1 403 ? -69.865 12.709 -21.352 1.00 30.41 473 TRP R CA 1
ATOM 9508 C C . TRP C 1 403 ? -68.807 11.649 -21.133 1.00 29.73 473 TRP R C 1
ATOM 9509 O O . TRP C 1 403 ? -68.507 10.871 -22.040 1.00 31.54 473 TRP R O 1
ATOM 9520 N N . SER C 1 404 ? -68.265 11.596 -19.917 1.00 28.16 474 SER R N 1
ATOM 9521 C CA . SER C 1 404 ? -67.259 10.587 -19.561 1.00 26.19 474 SER R CA 1
ATOM 9522 C C . SER C 1 404 ? -67.490 10.059 -18.136 1.00 25.59 474 SER R C 1
ATOM 9523 O O . SER C 1 404 ? -68.097 10.741 -17.309 1.00 27.50 474 SER R O 1
ATOM 9526 N N . PHE C 1 405 ? -67.085 8.814 -17.888 1.00 24.99 475 PHE R N 1
ATOM 9527 C CA . PHE C 1 405 ? -67.231 8.175 -16.576 1.00 24.66 475 PHE R CA 1
ATOM 9528 C C . PHE C 1 405 ? -65.977 7.371 -16.277 1.00 24.29 475 PHE R C 1
ATOM 9529 O O . PHE C 1 405 ? -65.255 6.979 -17.194 1.00 23.85 475 PHE R O 1
ATOM 9537 N N . GLY C 1 406 ? -65.714 7.116 -14.998 1.00 23.90 476 GLY R N 1
ATOM 9538 C CA . GLY C 1 406 ? -64.544 6.332 -14.656 1.00 22.16 476 GLY R CA 1
ATOM 9539 C C . GLY C 1 406 ? -64.199 6.255 -13.190 1.00 22.76 476 GLY R C 1
ATOM 9540 O O . GLY C 1 406 ? -64.927 6.759 -12.335 1.00 23.28 476 GLY R O 1
ATOM 9541 N N . VAL C 1 407 ? -63.079 5.582 -12.919 1.00 22.61 477 VAL R N 1
ATOM 9542 C CA . VAL C 1 407 ? -62.525 5.388 -11.581 1.00 21.73 477 VAL R CA 1
ATOM 9543 C C . VAL C 1 407 ? -61.000 5.593 -11.683 1.00 21.97 477 VAL R C 1
ATOM 9544 O O . VAL C 1 407 ? -60.370 5.248 -12.697 1.00 18.76 477 VAL R O 1
ATOM 9548 N N . GLN C 1 408 ? -60.403 6.136 -10.629 1.00 21.33 478 GLN R N 1
ATOM 9549 C CA . GLN C 1 408 ? -58.960 6.323 -10.612 1.00 21.22 478 GLN R CA 1
ATOM 9550 C C . GLN C 1 408 ? -58.447 6.511 -9.182 1.00 18.77 478 GLN R C 1
ATOM 9551 O O . GLN C 1 408 ? -59.187 6.911 -8.302 1.00 17.71 478 GLN R O 1
ATOM 9557 N N . MET C 1 409 ? -57.172 6.224 -8.972 1.00 16.47 479 MET R N 1
ATOM 9558 C CA . MET C 1 409 ? -56.544 6.450 -7.686 1.00 14.22 479 MET R CA 1
ATOM 9559 C C . MET C 1 409 ? -55.402 7.418 -7.936 1.00 14.66 479 MET R C 1
ATOM 9560 O O . MET C 1 409 ? -54.952 7.561 -9.071 1.00 15.34 479 MET R O 1
ATOM 9565 N N . GLU C 1 410 ? -54.990 8.136 -6.898 1.00 14.75 480 GLU R N 1
ATOM 9566 C CA . GLU C 1 410 ? -53.841 9.033 -6.982 1.00 14.54 480 GLU R CA 1
ATOM 9567 C C . GLU C 1 410 ? -53.243 9.144 -5.585 1.00 16.74 480 GLU R C 1
ATOM 9568 O O . GLU C 1 410 ? -53.979 9.160 -4.601 1.00 17.50 480 GLU R O 1
ATOM 9574 N N . THR C 1 411 ? -51.918 9.099 -5.505 1.00 17.87 481 THR R N 1
ATOM 9575 C CA . THR C 1 411 ? -51.188 9.264 -4.257 1.00 19.94 481 THR R CA 1
ATOM 9576 C C . THR C 1 411 ? -49.794 9.774 -4.512 1.00 21.34 481 THR R C 1
ATOM 9577 O O . THR C 1 411 ? -49.288 9.819 -5.641 1.00 21.63 481 THR R O 1
ATOM 9581 N N . TRP C 1 412 ? -49.183 10.144 -3.406 1.00 22.32 482 TRP R N 1
ATOM 9582 C CA . TRP C 1 412 ? -47.829 10.591 -3.358 1.00 22.84 482 TRP R CA 1
ATOM 9583 C C . TRP C 1 412 ? -47.469 10.440 -1.894 1.00 23.14 482 TRP R C 1
ATOM 9584 O O . TRP C 1 412 ? -48.334 10.527 -1.024 1.00 24.65 482 TRP R O 1
ATOM 9595 N N . PHE C 1 413 ? -46.207 10.122 -1.650 1.00 22.00 483 PHE R N 1
ATOM 9596 C CA . PHE C 1 413 ? -45.678 9.893 -0.320 1.00 20.03 483 PHE R CA 1
ATOM 9597 C C . PHE C 1 413 ? -44.160 10.037 -0.385 1.00 20.45 483 PHE R C 1
ATOM 9598 O O . PHE C 1 413 ? -43.490 9.732 0.620 1.00 20.07 483 PHE R O 1
#

Solvent-accessible surface area: 44061 Å² total; per-residue (Å²): 109,30,51,51,11,57,4,30,0,20,0,0,0,7,48,24,102,48,8,23,57,33,68,31,16,5,78,23,3,0,0,8,90,4,9,0,0,0,0,11,3,2,1,13,22,35,5,26,1,30,9,12,9,3,42,58,71,87,43,152,65,28,0,50,6,50,7,32,0,8,15,0,2,19,7,90,8,2,29,7,96,5,17,115,43,30,51,10,0,2,28,4,0,2,1,16,0,6,60,0,61,50,23,72,53,47,87,119,34,0,23,11,1,0,0,0,7,37,10,94,32,34,30,62,1,10,2,0,40,5,46,4,3,38,2,2,0,0,0,5,11,24,2,27,1,58,107,130,140,50,51,82,0,8,72,14,40,0,0,21,11,9,48,68,46,115,38,103,62,24,22,18,22,0,19,0,120,10,77,3,38,21,42,69,69,82,4,92,6,46,2,35,6,95,0,70,58,2,34,106,26,103,45,105,126,45,90,93,48,59,30,62,3,2,45,82,9,78,0,33,2,89,2,70,46,41,145,34,29,80,61,125,135,116,28,42,1,56,44,2,72,0,54,0,71,2,0,0,0,18,0,36,10,1,0,53,23,11,24,0,40,75,30,0,41,0,116,2,65,2,14,21,0,26,2,69,97,53,169,56,70,7,19,0,26,3,66,1,20,7,115,0,54,43,3,26,20,108,50,1,3,3,58,8,39,2,100,0,43,14,41,15,40,27,95,55,92,0,42,0,29,6,66,5,20,6,87,0,92,0,43,0,71,1,106,53,63,92,124,30,104,57,2,56,8,13,0,105,1,113,6,87,0,31,2,37,5,13,26,72,14,43,61,8,87,20,12,27,14,0,3,71,10,34,1,78,5,36,16,43,154,96,0,29,89,3,7,120,120,23,15,1,29,28,146,55,2,70,64,38,32,20,118,4,74,10,8,2,0,1,4,71,52,107,31,54,53,12,56,5,30,0,19,0,0,0,7,47,25,102,44,9,20,54,33,66,32,16,5,77,26,3,1,0,8,88,4,10,0,0,0,0,11,2,3,2,12,21,36,4,29,1,28,9,13,10,3,44,62,71,88,41,153,64,29,0,51,6,53,7,31,0,8,15,0,1,18,10,90,8,2,29,10,95,6,16,115,44,32,51,11,0,2,28,4,0,1,1,18,0,6,56,1,62,48,22,71,53,47,88,118,35,0,25,12,0,0,0,1,7,37,11,92,31,33,29,62,1,9,2,0,40,4,43,3,2,38,2,1,0,0,0,4,10,23,2,25,1,56,102,129,137,51,49,82,0,8,71,17,41,0,0,22,10,9,45,68,48,115,39,105,62,25,24,16,24,0,18,0,119,9,80,3,36,20,42,68,71,82,3,93,5,46,2,33,6,97,0,76,56,2,34,105,25,101,48,104,125,46,90,93,48,58,32,63,3,2,45,79,10,76,0,33,2,89,2,68,46,42,147,33,28,80,61,124,134,115,28,41,2,57,46,2,72,0,58,0,69,3,0,0,0,19,0,38,8,1,0,55,24,11,25,0,36,72,30,0,43,0,115,3,69,2,12,20,0,27,2,69,98,51,170,54,73,8,20,0,26,4,66,0,18,7,119,0,57,43,3,26,19,107,49,0,4,4,59,8,38,1,99,0,43,13,42,16,39,27,89,59,92,0,43,0,30,7,66,4,20,7,86,0,95,0,43,0,71,1,105,54,63,91,125,31,106,56,2,55,9,13,1,104,0,111,6,87,0,31,2,39,6,15,25,72,14,46,61,10,86,20,12,26,15,0,1,73,10,36,1,78,6,38,15,43,155,94,0,30,90,2,9,119,123,24,15,1,32,26,147,55,2,69,66,37,33,20,118,5,72,10,9,2,0,1,4,70,53,108,31,52,51,11,56,6,30,0,19,0,0,0,6,48,25,103,44,7,22,55,32,66,30,15,6,78,24,4,1,0,8,90,5,9,0,0,0,0,10,3,3,1,12,21,34,4,28,2,28,9,13,10,3,43,61,71,87,45,152,67,28,1,50,6,53,7,30,0,8,16,0,2,19,8,92,8,2,30,10,95,6,17,114,45,32,52,9,0,2,28,5,0,2,1,17,0,8,60,2,62,49,22,71,53,47,89,120,34,0,24,11,0,0,0,0,7,38,11,94,29,32,31,61,1,10,3,0,41,5,46,3,2,39,2,1,0,0,0,5,10,23,2,26,1,58,103,130,136,50,51,83,0,7,72,16,39,0,0,21,11,8,46,67,45,113,38,102,62,24,23,17,22,0,19,0,119,10,77,4,36,24,42,71,70,82,4,90,5,46,2,33,7,92,0,71,56,2,36,104,28,103,47,105,124,45,89,93,50,59,32,64,3,2,45,80,10,79,0,32,2,86,2,68,46,42,147,34,29,79,61,123,135,115,24,42,1,56,45,2,73,0,57,0,71,3,0,0,0,17,0,36,9,1,0,54,26,11,23,0,40,73,30,0,40,0,119,4,66,2,12,20,0,28,3,69,98,52,169,52,70,7,18,0,25,4,66,2,20,8,117,0,56,43,3,26,20,106,50,0,4,4,57,7,40,2,99,0,45,13,41,17,40,29,95,55,90,0,41,0,29,7,68,6,19,7,87,0,95,0,44,0,74,0,106,52,63,92,126,29,104,57,3,55,8,14,0,107,1,112,6,84,0,32,3,38,5,15,25,71,14,47,61,9,83,21,12,27,15,0,3,74,10,36,1,78,6,39,15,42,157,93,0,29,88,2,8,117,122,22,18,1,32,27,146,53,3,70,67,37,32,21,119,4,72,10,9,2,0,1,4,72,53

Foldseek 3Di:
DFKDKWKKWKAKAKAFPVRHDAAFDQQFFLLSVLPNGWFCVSGDHKIKMKIKMKTKDADPVRKIKIWIWIWIWIGNDPDPDDPVPTPTDIQWIKMKIFQDPPDDDLCRGKIKMFTWDWDPPWACDPRRPATQATETAGWIWMFFRHDPNFKTKIWIKHKDWAADPVDPLQIWIKIKTKMWMDGPQKIKIKMKMFIPPLLRRAPPVGHGPANQAFGIKIKMKIKGWDCAFVPPHHWTKMKMKIKMAHQCLSRHHRNPDRQFGRGKIKIKIWMKIWHAPDLFKIKIKIKIWMWIASTRHHGWIKTKMKIKMWMWGHDDLWKIKIKMKMKMWIFGGPPCVVNFHTFTWMKIKIKIKTKTDNDDRSDPAPFFMKIKMKMKMAMDLRSLRRDPVGSAVDPPRPDGIIMMIMMMTIGID/DFKDKWKKWKAKAKAFPVRHDAAFDQQFFLLSVLPNGKFRVSGDHKIKMKIKMKTKDADPVRKIKIWIWIWIWIGNDPDPDDPVPTPTDTQWIKMKIFQDPPQDDLCRGKIKMFTWDWDPPWACDPRRPATQATETAGWIWMFFRHDPNFKTKIWIKHKDWAADPPDPLQIWIKIKTKMWMDGPQKIKIKMKMFTPPLLRRAPPVGHGPANQAAGIKIKMKIKGWDCAFVPPHGWTKMKMKIKMARQCLSGHHRNPDRQFGRGKIKIKIWMKIWHAPDLFKIKIKIKIWMWIASTRHHGWIKTKMKIKMWMWGDDDLWKIKIKMKMKMWIFGGPPCVVNFHTFTWMKIKIKIKIKTDNDDRSDPAAFFMKIKIKMKMAMDLRSLRRDVVGSAVDPPRPDGIIMMIMMMTIDID/DFKDKWKKWKAKAKAFPVRHDAAFDQQFFLLSVLPNGWFRVSGDHKIKMKIKIKTKDADPVRKIKIWIWIWIWIGNDPDPDDPPPTPTDIQWTKMKIFQDPPQDDLCRGKIKMFTWDWDPPWADDPRRPATQATETAGWIWMFFRHDPNFKTKIWIKHKDWAADPPDPLQIWIKIKTKMWMDGPQKIKIKMKMFTPPLLRRAPPVGHGPANQAAGIKIKMKIKGWACAFVPPAGWTKMKMKIKMAGCCLSGHHRNPDRQFGRGKIKIKIWMKIWHAPDLFKIKIKIKIWMWIASTRHHGWIKTKMKIKMWMWGDDDLWKIKIKMKMKMWIFGGCPCVVPFHTFTWMKIKIKIKIKTDNDDSSDPAQFFMKIKMKMKMAMDLRSLRRDVVGSAVDPPRPDGIIMMIMMMTIDID

Radius of gyration: 32.08 Å; Cα contacts (8 Å, |Δi|>4): 3958; chains: 3; bounding box: 83×79×60 Å

Nearest PDB structures (foldseek):
  1a0t-assembly1_P  TM=1.002E+00  e=1.630E-76  Salmonella enterica subsp. enterica serovar Typhimurium
  1oh2-assembly1_Q  TM=1.002E+00  e=9.777E-76  Salmonella enterica subsp. enterica serovar Typhimurium
  6tzk-assembly1_A  TM=3.281E-01  e=2.460E-06  Escherichia coli K-12
  4v3h-assembly2_B  TM=3.136E-01  e=7.218E-04  Klebsiella oxytoca
  7xzi-assembly1_9  TM=4.392E-01  e=5.318E-02  Chlamydomonas reinhardtii

B-factor: mean 27.53, std 12.56, range [2.18, 100.0]